Protein 4A5O (pdb70)

Nearest PDB structures (foldseek):
  4a5o-assembly2_C  TM=1.004E+00  e=2.680E-58  Pseudomonas aeruginosa PAO1
  4a5o-assembly2_D  TM=9.879E-01  e=8.850E-47  Pseudomonas aeruginosa PAO1
  5o22-assembly1_B  TM=9.478E-01  e=5.595E-40  Escherichia coli K-12
  5o2a-assembly2_C  TM=9.461E-01  e=5.980E-39  Escherichia coli K-12
  1b0a-assembly1_A  TM=9.593E-01  e=1.707E-37  Escherichia coli K-12

InterPro domains:
  IPR000672 Tetrahydrofolate dehydrogenase/cyclohydrolase [MF_01576] (3-283)
  IPR000672 Tetrahydrofolate dehydrogenase/cyclohydrolase [PR00085] (34-56)
  IPR000672 Tetrahydrofolate dehydrogenase/cyclohydrolase [PR00085] (75-102)
  IPR000672 Tetrahydrofolate dehydrogenase/cyclohydrolase [PR00085] (110-131)
  IPR000672 Tetrahydrofolate dehydrogenase/cyclohydrolase [PR00085] (155-175)
  IPR000672 Tetrahydrofolate dehydrogenase/cyclohydrolase [PR00085] (204-233)
  IPR000672 Tetrahydrofolate dehydrogenase/cyclohydrolase [PR00085] (239-255)
  IPR000672 Tetrahydrofolate dehydrogenase/cyclohydrolase [PR00085] (256-274)
  IPR020630 Tetrahydrofolate dehydrogenase/cyclohydrolase, catalytic domain [PF00763] (6-121)
  IPR020631 Tetrahydrofolate dehydrogenase/cyclohydrolase, NAD(P)-binding domain [PF02882] (140-281)
  IPR020631 Tetrahydrofolate dehydrogenase/cyclohydrolase, NAD(P)-binding domain [cd01080] (116-280)
  IPR020867 Tetrahydrofolate dehydrogenase/cyclohydrolase, conserved site [PS00766] (76-101)
  IPR036291 NAD(P)-binding domain superfamily [SSF51735] (123-283)
  IPR046346 Aminoacid dehydrogenase-like, N-terminal domain superfamily [SSF53223] (1-122)

Solvent-accessible surface area: 44900 Å² total; per-residue (Å²): 157,12,109,100,3,77,5,114,46,30,0,30,85,27,40,116,72,2,27,51,114,4,90,105,22,144,143,114,69,83,88,18,0,0,0,0,2,0,14,7,15,89,61,93,44,3,84,76,42,2,54,60,10,52,152,9,0,73,92,1,26,15,77,64,48,65,65,96,32,88,9,60,18,42,49,102,90,0,22,61,33,0,52,60,5,13,115,44,109,37,1,0,0,1,8,8,12,84,97,24,27,93,46,10,73,44,67,80,0,46,41,106,2,78,29,39,9,7,0,30,0,30,13,12,30,0,0,0,42,0,0,42,142,86,42,32,2,70,0,0,3,0,20,0,3,23,39,6,0,72,56,17,68,31,103,20,126,9,39,33,3,2,2,4,8,2,84,19,101,5,0,8,0,0,6,5,2,0,12,52,18,5,0,1,2,14,6,1,29,82,117,19,141,65,30,26,66,16,0,50,80,4,38,0,0,1,0,3,16,34,97,98,10,49,0,78,0,105,55,0,88,130,44,0,4,0,0,4,9,5,103,62,53,14,38,22,61,51,168,88,4,1,4,66,74,138,42,0,13,118,73,5,44,50,1,8,47,30,64,14,8,9,0,23,5,2,25,0,0,3,1,41,2,0,1,70,0,0,71,132,53,35,187,177,107,12,112,99,4,74,5,112,45,32,0,34,88,28,37,108,109,3,26,96,78,4,68,55,20,172,136,112,74,84,66,30,0,0,0,0,1,0,10,8,14,98,72,98,44,4,81,74,41,2,55,62,11,44,138,13,0,131,95,2,36,12,70,46,47,64,39,90,37,76,47,139,16,48,54,102,94,3,19,60,22,0,58,123,0,11,117,31,109,42,1,0,0,0,6,14,6,81,99,19,30,108,111,10,78,34,35,87,1,53,32,89,3,78,28,39,10,9,0,30,0,29,16,12,34,0,0,0,51,0,1,51,116,130,46,35,1,72,0,0,3,0,17,1,3,23,42,7,0,72,59,20,68,39,102,19,123,3,24,27,3,2,1,6,5,3,88,19,100,2,0,8,0,0,8,4,2,0,8,48,18,5,0,2,1,11,5,1,31,194,95,21,178,94,30,29,61,15,0,51,65,3,24,0,0,0,0,1,14,32,107,108,12,53,0,72,0,97,59,2,77,121,47,1,7,0,0,4,11,3,91,64,46,24,30,25,68,48,167,95,5,1,4,45,78,104,40,0,2,89,78,4,42,53,2,9,42,29,65,15,9,9,0,21,4,1,26,0,0,5,2,54,3,0,16,70,0,4,53,128,60,36,168,172,15,110,106,3,77,4,111,42,28,0,40,86,22,36,112,122,6,24,120,117,0,65,60,19,129,133,117,68,93,80,33,0,0,0,0,2,0,17,6,11,117,57,104,52,3,106,112,37,2,53,58,21,36,137,4,0,131,90,0,23,12,76,47,48,64,38,87,54,91,55,165,18,54,60,108,81,1,20,62,23,0,49,136,1,13,113,37,111,38,1,0,0,1,5,7,5,64,90,19,32,116,109,10,67,32,37,73,0,42,28,102,2,79,29,37,8,6,0,22,0,34,14,3,27,0,4,0,48,1,2,71,123,107,47,30,1,76,0,0,2,0,19,0,2,18,36,5,0,69,55,17,66,32,97,22,103,5,30,32,3,2,2,3,11,1,73,18,116,3,0,10,6,0,7,6,2,0,10,54,18,3,0,2,1,14,4,1,21,185,79,18,189,67,27,32,66,15,0,48,59,3,28,0,0,1,0,2,17,31,102,94,15,50,0,71,0,108,56,2,82,136,40,1,4,0,0,4,9,2,97,63,50,44,41,18,67,51,164,86,2,1,3,61,58,133,58,0,18,134,97,7,45,48,1,8,39,18,57,13,6,4,0,19,4,5,17,0,0,4,1,48,3,0,22,70,0,3,50,114,51,32,171,135,18,112,101,2,73,1,147,40,31,0,35,87,21,52,98,115,3,26,110,81,3,66,89,8,159,136,120,83,101,84,30,0,1,1,0,2,0,12,8,20,103,66,90,53,2,74,81,112,2,62,79,31,48,138,9,0,126,91,3,25,7,126,40,55,69,48,91,37,78,10,66,12,32,49,104,83,0,32,50,6,0,47,150,4,14,118,43,110,45,5,1,0,1,4,6,13,78,96,22,28,102,33,11,64,39,58,88,0,25,41,113,3,80,34,45,9,1,0,30,0,40,9,4,35,0,7,0,45,0,2,51,125,90,54,29,2,63,0,1,19,0,23,0,0,23,40,0,0,77,61,15,68,35,106,20,129,8,28,26,4,2,0,2,8,2,87,50,129,10,0,14,4,0,8,4,1,0,10,67,16,6,0,1,1,13,5,0,26,188,78,18,156,83,32,32,69,18,0,50,80,4,38,0,0,0,0,4,16,54,107,120,23,60,0,87,0,121,65,2,79,145,44,1,7,0,0,10,32,12,176,28,2,7,57,77,132,49,0,8,110,107,5,43,53,2,1,39,52,122,37,3,6,38,12,0,36,46,0,0,4,5,48,2,0,16,75,0,1,43,121,54,86

CATH classification: 3.40.50.720 (+1 more: 3.40.50.10860)

Secondary structure (DSSP, 8-state):
-PEEP-HHHHHHHHHHHHHHHHHHHHHTTPPPPEEEEEEES--HHHHHHHHHHHHHHHHTT-EEEEEEE-TT--HHHHHHHHHHHHT-TT--EEEE-SS--TTS-HHHHHHTS-GGG-TT--SHHHHHHHHTT--SS--HHHHHHHHHHHHTT---TT-EEEEE-TTSTTHHHHHHHHHHTT-EEEEE-TT-S-HHHHHHT-SEEEE----TT-B-GGGSPTT-EEEE--S-SS----SS-SB-HHHHHHH-SEE--SS-SHHHHHHHHHHHHHHHIIIII--/--SEEP-HHHHHHHHHHHHHHHHHHHHHTTPPPPEEEEEEES--HHHHHHHHHHHHHHHHTT-EEEEEEE-TT--HHHHHHHHHHHHH-TT--EEEE-SSPPTTS-HHHHHHHS-GGG-SS--SHHHHHHHHTT--SS--HHHHHHHHHHHTTT---TT-EEEEE-TTSTTHHHHHHHHHHTT-EEEEE-TT-S-HHHHHHT-SEEEE----TT-B-GGGSPTT-EEEE--S-SS----SS-SB-HHHHHHH-SEE--SS-SHHHHHHHHHHHHHHHIIIII--/--EE--HHHHHHHHHHHHHHHHHHHHHTTPPPPEEEEEEES--SHHHHHHHHHHHHHHHTT-EEEEEEE-TT--HHHHHHHHHHHHH-SS--EEEE-SSPPTTS-HHHHHHHS-GGG-SS--SHHHHHHHHTT--SS--HHHHHHHHHHHHTT---TT-EEEEE-SSSTTHHHHHHHHHHTT-EEEEE-TT-S-HHHHHTT-SEEEE----TT-B-GGGSPTT-EEEE--S-SS----SS-SB-HHHHTTT-SEE--SS-SHHHHHHHHHHHHHHHIIIII--/--EE--HHHHHHHHHHHHHHHHHHHHHSSSPPPEEEEEEES--HHHHHHHHHHHHHHHHHTPEEEEEEE-TT--HHHHHHHHHHHHH-TT--EEEE-SPPPTTS-HHHHHHHS-GGG-TT--SHHHHHHHHTT--SSPPHHHHHHHHHHHTTT---TT-EEEEE-TTSTTHHHHHHHHHHTT-EEEEE-TT-TTHHHHHHH-SEEEE---STT-B-GGGS-TT-EEEE-----B-HHHHHHH-SEE--SSSTTHHHHHHHHHHHHHHIIIII-

Organism: Pseudomonas aeruginosa (strain ATCC 15692 / DSM 22644 / CIP 104116 / JCM 14847 / LMG 12228 / 1C / PRS 101 / PAO1) (NCBI:txid208964)

B-factor: mean 57.61, std 26.79, range [17.88, 174.63]

Foldseek 3Di:
DAAEQALVVVLVVLLVVLLVVQVVQVVVVAAFFEEEAAEEADDPVLVVLSVVLVVSCVSSPGHYHYHDHYQPPDQVNLLVVQVVLQVDLSHQAYHYGDDHHPNHDPLVNLLSHDCRRHLCQLNPVQLVCLLVLHGNHARQLLVLVVVSVVVVVDQLAAFAEEEAACVASCQSSNQSVSVSSHHNYDYDYPPRDCVLVSQLRGLEYHYAHQAFQQAELVSHHAAHAYEFAYRDQQFFPDPGTNYPPPSVSVRYNYYYDPPHNSNSSSSSSSVVSSVCSSVPPSD/DAADELALLVVLVVLLVVLLVVQVVCVVVVHAAFEEEEEAEADPPVLVVLVVVLVVSCVSSPHHYHYHYHYLPDDLVNLLVVLVVLQPDQNYQAYHYGDDHNPVHPVLVSLLSHDCRRHLCQLNVVQLVCLLVLRGDHANQLLVLVVVSVVVVVDQLAAFAEEEAAPVASVQSSNQSNSVSSHHDYDYDYDPDDPPLVSQLRGLEYAYAHQDFQQAELVSHHAQHAEHWAYRDQQFFPDPGTNYPCPSVSVRYNYYYDPVHNSNSSSSSSSSVSSVCSSVPVGD/DAAEQALVVLLVVLLVVLLVVQVVCVVVVAAAFEEEEEAEACDPVCPVQSVVLVVSCVSSVGHYHYHHHHQPADLCNLLVVLVVLQVDLNYQAYHYDDDHDPVHPVLVRLLSHDQRRHLCQLNVVQLVCLQVLRHNHARQLLVLVVSSVVVVVDQLAAFAEEEEPCVASCQSSNQSVSVSSHYNYDYDYPPRDCVLVSQQRGLEYHYAHQDFQCAELVSHHAAHAYEFAYRDQQDFPDPGTPYPCPSNSVRHNYYYDGVHNSNSSSSSSSSVSSVSSSPPVSD/DAAALFLVVLLVVLLVVLLVVQVVCVVPPHDAFEAEEAEEADDPVQVVLVVVQVCSCVSSVHHYHYHYYYLPDDQVNLLVVLVVLQPDLRYQAYHYTDDHPPRHDVLVSLLSHDCLHPLCQLNPVQLVCLQVLNHRRAHQLLVLVVSSVVVVVDQLAAFEEEEEAC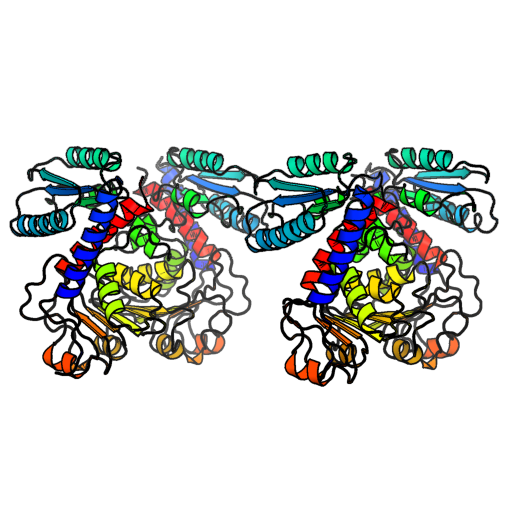VDSCQSSNQSSSVSSHHDYHYDHPPDDCPLVSQQPGLEYEYPHQAAQPAELVSHAAAHEYEAPHCGNHPCPSVSVRYHYYYDPPDRRSSRSSSSSVVSSSCSSPPND

Sequence (1123 aa):
TAQLIDGKAIAANLRQQIAQRVTERRQQGLRVPGLAVILVGTDPASQVYVAHHKRKDCEEVGFLSQAYDLPAETSQDDLLALIDRLNDDPAIDGILVQLLPLPAHLDASLLLERIHPDKDVDGFHPYNIGRLAQQRMPLLRPCTPKGIMTLLASTGADLYGMDAVVVGASNIVGRPMALELLLGGCTVTVTHRFTRDLADHVSRADLVVVAAGKPGLVKGEWIKEGAIVIDVGINRQQADGRLVGDVEYEVAAQRASWITPVPGGVGPMTRACLLENTLHAAEHLHDMTAQLIDGKAIAANLRQQIAQRVTERRQQGLRVPGLAVILVGTDPASQVYVAHKRKDCEEVGFLSQAYDLPAETSQDDLLALIDRLNDDPAIDGILVQLPLPAHLDASLLLERIHPDKDVDGFHPYNIGRLAQQRMPLLRPCTPKGIMTLLASTGADLYGMDAVVVGASNIVGRPMALELLLGGCTVTVTHRFTRDLADHVSRADLVVVAAGKPGLVKGEWIKEGAIVIDVGINRQADGRLVGDVEYEVAAQRASWITPVPGGVGPMTRACLLENTLHAAEHLHDTAQLIDGKAIAANLRQQIAQRVTERRQQGLRVPGLAVILVGTDPASQVYVAHKRKDCEEVGFLSQAYDLPAETSQDDLLALIDRLNDDPAIDGILVQLPLPAHLDASLLLERIHPDKDVDGFHPYNIGRLAQRMPLLRPCTPKGIMTLLASTGADLYGMDAVVVGASNIVGRPMALELLLGGCTVTVTHRFTRDLADHVSRADLVVVAAGKPGLVKGEWIKEGAIVIDVGINRQADGRLVGDVEYEVAAQRASWITPVPGGVGPMTRACLLENTLHAAEHLHDTAQLIDGKAIAANLRQQIAQRVTERRQQGLRVPGLAVILVGTDPASQVYVAHKRKDCEEVGFLSQAYDLPAETSQDDLLALIDRLNDDPAIDGILVQLPLPAHLDASLLLERIHPDKDVDGFHPYNIGRLAQRMPLLRPCTPKGIMTLLASTGADLYGMDAVVVGASNIVGRPMALELLLGGCTVTVTHRFTRDLADHVSRADLVVVAAGKPGLVKGEWIKEGAIVIDVGIGDVEYEVAAQRASWITPVPGGVGPMTRACLLENTLHAAEHLH

Radius of gyration: 37.59 Å; Cα contacts (8 Å, |Δi|>4): 2518; chains: 4; bounding box: 60×71×114 Å

Structure (mmCIF, N/CA/C/O backbone):
data_4A5O
#
_entry.id   4A5O
#
_cell.length_a   61.570
_cell.length_b   82.430
_cell.length_c   109.070
_cell.angle_alpha   90.00
_cell.angle_beta   94.68
_cell.angle_gamma   90.00
#
_symmetry.space_group_name_H-M   'P 1 21 1'
#
loop_
_entity.id
_entity.type
_entity.pdbx_description
1 polymer 'BIFUNCTIONAL PROTEIN FOLD'
2 non-polymer GLYCEROL
3 non-polymer DI(HYDROXYETHYL)ETHER
4 water water
#
loop_
_atom_site.group_PDB
_atom_site.id
_atom_site.type_symbol
_atom_site.label_atom_id
_atom_site.label_alt_id
_atom_site.label_comp_id
_atom_site.label_asym_id
_atom_site.label_entity_id
_atom_site.label_seq_id
_atom_site.pdbx_PDB_ins_code
_atom_site.Cartn_x
_atom_site.Cartn_y
_atom_site.Cartn_z
_atom_site.occupancy
_atom_site.B_iso_or_equiv
_atom_site.auth_seq_id
_atom_site.auth_comp_id
_atom_site.auth_asym_id
_atom_site.auth_atom_id
_atom_site.pdbx_PDB_model_num
ATOM 1 N N . THR A 1 4 ? -20.417 23.381 28.992 1.00 47.65 2 THR A N 1
ATOM 2 C CA . THR A 1 4 ? -20.893 23.568 30.395 1.00 47.70 2 THR A CA 1
ATOM 3 C C . THR A 1 4 ? -19.779 23.258 31.393 1.00 45.61 2 THR A C 1
ATOM 4 O O . THR A 1 4 ? -19.630 23.958 32.397 1.00 45.69 2 THR A O 1
ATOM 8 N N . ALA A 1 5 ? -19.000 22.212 31.119 1.00 43.49 3 ALA A N 1
ATOM 9 C CA . ALA A 1 5 ? -17.837 21.897 31.942 1.00 41.62 3 ALA A CA 1
ATOM 10 C C . ALA A 1 5 ? -16.773 22.984 31.789 1.00 40.84 3 ALA A C 1
ATOM 11 O O . ALA A 1 5 ? -16.528 23.461 30.680 1.00 41.32 3 ALA A O 1
ATOM 13 N N . GLN A 1 6 ? -16.149 23.367 32.900 1.00 39.52 4 GLN A N 1
ATOM 14 C CA . GLN A 1 6 ? -14.992 24.262 32.850 1.00 38.95 4 GLN A CA 1
ATOM 15 C C . GLN A 1 6 ? -13.800 23.521 32.264 1.00 37.17 4 GLN A C 1
ATOM 16 O O . GLN A 1 6 ? -13.718 22.288 32.350 1.00 36.19 4 GLN A O 1
ATOM 22 N N . LEU A 1 7 ? -12.862 24.275 31.704 1.00 36.47 5 LEU A N 1
ATOM 23 C CA . LEU A 1 7 ? -11.751 23.696 30.970 1.00 35.35 5 LEU A CA 1
ATOM 24 C C . LEU A 1 7 ? -10.479 23.718 31.784 1.00 34.06 5 LEU A C 1
ATOM 25 O O . LEU A 1 7 ? -10.132 24.734 32.387 1.00 34.92 5 LEU A O 1
ATOM 30 N N . ILE A 1 8 ? -9.789 22.584 31.803 1.00 32.43 6 ILE A N 1
ATOM 31 C CA . ILE A 1 8 ? -8.423 22.510 32.312 1.00 31.17 6 ILE A CA 1
ATOM 32 C C . ILE A 1 8 ? -7.504 22.868 31.133 1.00 31.26 6 ILE A C 1
ATOM 33 O O . ILE A 1 8 ? -7.615 22.268 30.054 1.00 31.30 6 ILE A O 1
ATOM 38 N N . ASP A 1 9 ? -6.635 23.860 31.329 1.00 30.81 7 ASP A N 1
ATOM 39 C CA . ASP A 1 9 ? -5.716 24.329 30.282 1.00 31.29 7 ASP A CA 1
ATOM 40 C C . ASP A 1 9 ? -4.296 23.950 30.667 1.00 30.22 7 ASP A C 1
ATOM 41 O O . ASP A 1 9 ? -3.563 24.761 31.217 1.00 30.56 7 ASP A O 1
ATOM 46 N N . GLY A 1 10 ? -3.913 22.712 30.363 1.00 28.97 8 GLY A N 1
ATOM 47 C CA . GLY A 1 10 ? -2.573 22.216 30.658 1.00 28.02 8 GLY A CA 1
ATOM 48 C C . GLY A 1 10 ? -1.455 23.063 30.068 1.00 28.94 8 GLY A C 1
ATOM 49 O O . GLY A 1 10 ? -0.399 23.211 30.677 1.00 28.42 8 GLY A O 1
ATOM 50 N N . LYS A 1 11 ? -1.680 23.622 28.878 1.00 30.16 9 LYS A N 1
ATOM 51 C CA . LYS A 1 11 ? -0.685 24.493 28.259 1.00 31.72 9 LYS A CA 1
ATOM 52 C C . LYS A 1 11 ? -0.396 25.745 29.098 1.00 31.68 9 LYS A C 1
ATOM 53 O O . LYS A 1 11 ? 0.762 26.101 29.271 1.00 32.29 9 LYS A O 1
ATOM 59 N N . ALA A 1 12 ? -1.437 26.374 29.636 1.00 31.52 10 ALA A N 1
ATOM 60 C CA . ALA A 1 12 ? -1.287 27.563 30.489 1.00 32.31 10 ALA A CA 1
ATOM 61 C C . ALA A 1 12 ? -0.661 27.229 31.834 1.00 31.51 10 ALA A C 1
ATOM 62 O O . ALA A 1 12 ? 0.148 28.003 32.340 1.00 32.14 10 ALA A O 1
ATOM 64 N N . ILE A 1 13 ? -1.030 26.080 32.404 1.00 30.13 11 ILE A N 1
ATOM 65 C CA . ILE A 1 13 ? -0.444 25.625 33.667 1.00 29.29 11 ILE A CA 1
ATOM 66 C C . ILE A 1 13 ? 1.024 25.253 33.501 1.00 29.64 11 ILE A C 1
ATOM 67 O O . ILE A 1 13 ? 1.833 25.536 34.395 1.00 29.37 11 ILE A O 1
ATOM 72 N N . ALA A 1 14 ? 1.370 24.637 32.365 1.00 30.07 12 ALA A N 1
ATOM 73 C CA . ALA A 1 14 ? 2.778 24.328 32.060 1.00 31.47 12 ALA A CA 1
ATOM 74 C C . ALA A 1 14 ? 3.624 25.598 31.937 1.00 33.68 12 ALA A C 1
ATOM 75 O O . ALA A 1 14 ? 4.779 25.623 32.350 1.00 34.64 12 ALA A O 1
ATOM 77 N N . ALA A 1 15 ? 3.051 26.648 31.368 1.00 36.08 13 ALA A N 1
ATOM 78 C CA . ALA A 1 15 ? 3.755 27.934 31.235 1.00 38.55 13 ALA A CA 1
ATOM 79 C C . ALA A 1 15 ? 3.922 28.604 32.596 1.00 39.53 13 ALA A C 1
ATOM 80 O O . ALA A 1 15 ? 5.012 29.068 32.928 1.00 40.87 13 ALA A O 1
ATOM 82 N N . ASN A 1 16 ? 2.847 28.653 33.382 1.00 39.61 14 ASN A N 1
ATOM 83 C CA . ASN A 1 16 ? 2.925 29.160 34.764 1.00 40.48 14 ASN A CA 1
ATOM 84 C C . ASN A 1 16 ? 3.998 28.431 35.557 1.00 39.70 14 ASN A C 1
ATOM 85 O O . ASN A 1 16 ? 4.742 29.044 36.336 1.00 40.83 14 ASN A O 1
ATOM 90 N N . LEU A 1 17 ? 4.068 27.120 35.340 1.00 37.96 15 LEU A N 1
ATOM 91 C CA . LEU A 1 17 ? 5.021 26.263 36.026 1.00 37.53 15 LEU A CA 1
ATOM 92 C C . LEU A 1 17 ? 6.456 26.555 35.586 1.00 38.61 15 LEU A C 1
ATOM 93 O O . LEU A 1 17 ? 7.339 26.646 36.431 1.00 38.98 15 LEU A O 1
ATOM 98 N N . ARG A 1 18 ? 6.686 26.706 34.278 1.00 39.32 16 ARG A N 1
ATOM 99 C CA . ARG A 1 18 ? 8.019 27.097 33.771 1.00 40.95 16 ARG A CA 1
ATOM 100 C C . ARG A 1 18 ? 8.436 28.461 34.320 1.00 42.88 16 ARG A C 1
ATOM 101 O O . ARG A 1 18 ? 9.595 28.655 34.693 1.00 43.71 16 ARG A O 1
ATOM 109 N N . GLN A 1 19 ? 7.488 29.396 34.363 1.00 43.66 17 GLN A N 1
ATOM 110 C CA . GLN A 1 19 ? 7.732 30.730 34.923 1.00 46.29 17 GLN A CA 1
ATOM 111 C C . GLN A 1 19 ? 8.131 30.675 36.397 1.00 45.75 17 GLN A C 1
ATOM 112 O O . GLN A 1 19 ? 9.080 31.335 36.806 1.00 47.59 17 GLN A O 1
ATOM 118 N N . GLN A 1 20 ? 7.408 29.886 37.187 1.00 43.77 18 GLN A N 1
ATOM 119 C CA . GLN A 1 20 ? 7.730 29.725 38.604 1.00 43.57 18 GLN A CA 1
ATOM 120 C C . GLN A 1 20 ? 9.112 29.103 38.803 1.00 43.25 18 GLN A C 1
ATOM 121 O O . GLN A 1 20 ? 9.888 29.585 39.632 1.00 44.86 18 GLN A O 1
ATOM 124 N N . ILE A 1 21 ? 9.425 28.063 38.036 1.00 41.45 19 ILE A N 1
ATOM 125 C CA . ILE A 1 21 ? 10.743 27.427 38.097 1.00 41.63 19 ILE A CA 1
ATOM 126 C C . ILE A 1 21 ? 11.858 28.400 37.699 1.00 44.38 19 ILE A C 1
ATOM 127 O O . ILE A 1 21 ? 12.929 28.391 38.301 1.00 45.47 19 ILE A O 1
ATOM 132 N N . ALA A 1 22 ? 11.611 29.232 36.686 1.00 45.78 20 ALA A N 1
ATOM 133 C CA . ALA A 1 22 ? 12.604 30.203 36.242 1.00 48.71 20 ALA A CA 1
ATOM 134 C C . ALA A 1 22 ? 12.882 31.248 37.324 1.00 50.89 20 ALA A C 1
ATOM 135 O O . ALA A 1 22 ? 14.020 31.696 37.481 1.00 52.86 20 ALA A O 1
ATOM 137 N N . GLN A 1 23 ? 11.839 31.637 38.057 1.00 50.88 21 GLN A N 1
ATOM 138 C CA . GLN A 1 23 ? 11.963 32.661 39.094 1.00 53.17 21 GLN A CA 1
ATOM 139 C C . GLN A 1 23 ? 12.698 32.102 40.291 1.00 53.39 21 GLN A C 1
ATOM 140 O O . GLN A 1 23 ? 13.559 32.775 40.874 1.00 55.81 21 GLN A O 1
ATOM 142 N N . ARG A 1 24 ? 12.361 30.867 40.659 1.00 51.25 22 ARG A N 1
ATOM 143 C CA . ARG A 1 24 ? 13.081 30.166 41.722 1.00 51.19 22 ARG A CA 1
ATOM 144 C C . ARG A 1 24 ? 14.573 30.085 41.397 1.00 52.10 22 ARG A C 1
ATOM 145 O O . ARG A 1 24 ? 15.410 30.329 42.264 1.00 53.30 22 ARG A O 1
ATOM 153 N N . VAL A 1 25 ? 14.892 29.763 40.145 1.00 51.33 23 VAL A N 1
ATOM 154 C CA . VAL A 1 25 ? 16.279 29.654 39.698 1.00 52.77 23 VAL A CA 1
ATOM 155 C C . VAL A 1 25 ? 16.997 31.001 39.802 1.00 56.21 23 VAL A C 1
ATOM 156 O O . VAL A 1 25 ? 18.186 31.049 40.137 1.00 57.98 23 VAL A O 1
ATOM 160 N N . THR A 1 26 ? 16.270 32.087 39.539 1.00 57.42 24 THR A N 1
ATOM 161 C CA . THR A 1 26 ? 16.805 33.441 39.707 1.00 60.86 24 THR A CA 1
ATOM 162 C C . THR A 1 26 ? 17.066 33.771 41.184 1.00 62.31 24 THR A C 1
ATOM 163 O O . THR A 1 26 ? 18.070 34.406 41.507 1.00 65.14 24 THR A O 1
ATOM 167 N N . GLU A 1 27 ? 16.163 33.344 42.067 1.00 60.73 25 GLU A N 1
ATOM 168 C CA . GLU A 1 27 ? 16.359 33.480 43.516 1.00 62.06 25 GLU A CA 1
ATOM 169 C C . GLU A 1 27 ? 17.555 32.659 44.011 1.00 62.06 25 GLU A C 1
ATOM 170 O O . GLU A 1 27 ? 18.251 33.073 44.942 1.00 64.38 25 GLU A O 1
ATOM 176 N N . ARG A 1 28 ? 17.801 31.510 43.389 1.00 59.65 26 ARG A N 1
ATOM 177 C CA . ARG A 1 28 ? 18.955 30.681 43.753 1.00 59.62 26 ARG A CA 1
ATOM 178 C C . ARG A 1 28 ? 20.274 31.339 43.354 1.00 62.67 26 ARG A C 1
ATOM 179 O O . ARG A 1 28 ? 21.214 31.402 44.154 1.00 64.16 26 ARG A O 1
ATOM 187 N N . ARG A 1 29 ? 20.326 31.818 42.114 1.00 63.47 27 ARG A N 1
ATOM 188 C CA . ARG A 1 29 ? 21.558 32.325 41.511 1.00 66.51 27 ARG A CA 1
ATOM 189 C C . ARG A 1 29 ? 22.040 33.610 42.190 1.00 69.76 27 ARG A C 1
ATOM 190 O O . ARG A 1 29 ? 23.250 33.827 42.335 1.00 72.25 27 ARG A O 1
ATOM 198 N N . GLN A 1 30 ? 21.097 34.450 42.618 1.00 69.81 28 GLN A N 1
ATOM 199 C CA . GLN A 1 30 ? 21.438 35.651 43.395 1.00 73.02 28 GLN A CA 1
ATOM 200 C C . GLN A 1 30 ? 21.915 35.293 44.806 1.00 72.97 28 GLN A C 1
ATOM 201 O O . GLN A 1 30 ? 22.701 36.033 45.410 1.00 76.11 28 GLN A O 1
ATOM 207 N N . GLN A 1 31 ? 21.436 34.160 45.317 1.00 69.19 29 GLN A N 1
ATOM 208 C CA . GLN A 1 31 ? 21.775 33.692 46.661 1.00 69.12 29 GLN A CA 1
ATOM 209 C C . GLN A 1 31 ? 23.078 32.899 46.701 1.00 68.79 29 GLN A C 1
ATOM 210 O O . GLN A 1 31 ? 23.535 32.510 47.780 1.00 69.51 29 GLN A O 1
ATOM 216 N N . GLY A 1 32 ? 23.670 32.660 45.535 1.00 67.78 30 GLY A N 1
ATOM 217 C CA . GLY A 1 32 ? 24.921 31.922 45.442 1.00 67.91 30 GLY A CA 1
ATOM 218 C C . GLY A 1 32 ? 24.731 30.417 45.457 1.00 64.29 30 GLY A C 1
ATOM 219 O O . GLY A 1 32 ? 25.688 29.663 45.651 1.00 64.51 30 GLY A O 1
ATOM 220 N N . LEU A 1 33 ? 23.498 29.972 45.239 1.00 60.94 31 LEU A N 1
ATOM 221 C CA . LEU A 1 33 ? 23.201 28.555 45.208 1.00 57.59 31 LEU A CA 1
ATOM 222 C C . LEU A 1 33 ? 23.438 28.032 43.798 1.00 56.48 31 LEU A C 1
ATOM 223 O O . LEU A 1 33 ? 23.285 28.766 42.821 1.00 57.50 31 LEU A O 1
ATOM 228 N N . ARG A 1 34 ? 23.817 26.764 43.698 1.00 54.70 32 ARG A N 1
ATOM 229 C CA . ARG A 1 34 ? 24.097 26.136 42.411 1.00 53.85 32 ARG A CA 1
ATOM 230 C C . ARG A 1 34 ? 22.845 26.000 41.520 1.00 51.54 32 ARG A C 1
ATOM 231 O O . ARG A 1 34 ? 21.785 25.542 41.960 1.00 49.26 32 ARG A O 1
ATOM 239 N N . VAL A 1 35 ? 22.988 26.387 40.257 1.00 52.19 33 VAL A N 1
ATOM 240 C CA . VAL A 1 35 ? 21.908 26.277 39.294 1.00 50.29 33 VAL A CA 1
ATOM 241 C C . VAL A 1 35 ? 21.747 24.806 38.918 1.00 48.01 33 VAL A C 1
ATOM 242 O O . VAL A 1 35 ? 22.742 24.095 38.735 1.00 48.81 33 VAL A O 1
ATOM 246 N N . PRO A 1 36 ? 20.499 24.331 38.843 1.00 45.29 34 PRO A N 1
ATOM 247 C CA . PRO A 1 36 ? 20.278 22.949 38.450 1.00 43.78 34 PRO A CA 1
ATOM 248 C C . PRO A 1 36 ? 20.808 22.645 37.056 1.00 44.83 34 PRO A C 1
ATOM 249 O O . PRO A 1 36 ? 20.660 23.471 36.152 1.00 45.73 34 PRO A O 1
ATOM 253 N N . GLY A 1 37 ? 21.427 21.475 36.905 1.00 44.78 35 GLY A N 1
ATOM 254 C CA . GLY A 1 37 ? 21.945 21.012 35.627 1.00 45.52 35 GLY A CA 1
ATOM 255 C C . GLY A 1 37 ? 21.122 19.858 35.101 1.00 43.70 35 GLY A C 1
ATOM 256 O O . GLY A 1 37 ? 20.680 19.000 35.880 1.00 42.19 35 GLY A O 1
ATOM 257 N N . LEU A 1 38 ? 20.907 19.842 33.786 1.00 44.09 36 LEU A N 1
ATOM 258 C CA . LEU A 1 38 ? 20.153 18.774 33.109 1.00 42.80 36 LEU A CA 1
ATOM 259 C C . LEU A 1 38 ? 20.959 18.301 31.916 1.00 44.49 36 LEU A C 1
ATOM 260 O O . LEU A 1 38 ? 21.271 19.092 31.044 1.00 46.50 36 LEU A O 1
ATOM 265 N N . ALA A 1 39 ? 21.304 17.020 31.880 1.00 44.42 37 ALA A N 1
ATOM 266 C CA . ALA A 1 39 ? 21.929 16.439 30.704 1.00 46.21 37 ALA A CA 1
ATOM 267 C C . ALA A 1 39 ? 20.835 15.737 29.913 1.00 45.40 37 ALA A C 1
ATOM 268 O O . ALA A 1 39 ? 20.080 14.923 30.466 1.00 44.20 37 ALA A O 1
ATOM 270 N N . VAL A 1 40 ? 20.705 16.087 28.638 1.00 46.78 38 VAL A N 1
ATOM 271 C CA . VAL A 1 40 ? 19.747 15.423 27.759 1.00 46.28 38 VAL A CA 1
ATOM 272 C C . VAL A 1 40 ? 20.524 14.689 26.681 1.00 48.66 38 VAL A C 1
ATOM 273 O O . VAL A 1 40 ? 21.285 15.304 25.927 1.00 51.07 38 VAL A O 1
ATOM 277 N N . ILE A 1 41 ? 20.332 13.375 26.617 1.00 48.44 39 ILE A N 1
ATOM 278 C CA . ILE A 1 41 ? 21.074 12.520 25.696 1.00 50.85 39 ILE A CA 1
ATOM 279 C C . ILE A 1 41 ? 20.175 12.017 24.561 1.00 51.73 39 ILE A C 1
ATOM 280 O O . ILE A 1 41 ? 19.143 11.392 24.805 1.00 49.91 39 ILE A O 1
ATOM 285 N N . LEU A 1 42 ? 20.570 12.307 23.324 1.00 54.55 40 LEU A N 1
ATOM 286 C CA . LEU A 1 42 ? 19.905 11.768 22.151 1.00 55.83 40 LEU A CA 1
ATOM 287 C C . LEU A 1 42 ? 20.840 10.799 21.441 1.00 59.03 40 LEU A C 1
ATOM 288 O O . LEU A 1 42 ? 22.014 11.099 21.241 1.00 61.22 40 LEU A O 1
ATOM 293 N N . VAL A 1 43 ? 20.309 9.640 21.066 1.00 59.79 41 VAL A N 1
ATOM 294 C CA . VAL A 1 43 ? 21.040 8.655 20.276 1.00 63.08 41 VAL A CA 1
ATOM 295 C C . VAL A 1 43 ? 20.255 8.381 18.989 1.00 65.02 41 VAL A C 1
ATOM 296 O O . VAL A 1 43 ? 19.074 8.030 19.045 1.00 63.19 41 VAL A O 1
ATOM 300 N N . GLY A 1 44 ? 20.900 8.568 17.834 1.00 68.85 42 GLY A N 1
ATOM 301 C CA . GLY A 1 44 ? 20.284 8.259 16.540 1.00 71.28 42 GLY A CA 1
ATOM 302 C C . GLY A 1 44 ? 19.602 9.430 15.847 1.00 71.74 42 GLY A C 1
ATOM 303 O O . GLY A 1 44 ? 19.756 10.583 16.257 1.00 70.66 42 GLY A O 1
ATOM 304 N N . THR A 1 45 ? 18.825 9.115 14.808 1.00 73.68 43 THR A N 1
ATOM 305 C CA . THR A 1 45 ? 18.337 10.104 13.834 1.00 75.38 43 THR A CA 1
ATOM 306 C C . THR A 1 45 ? 16.829 10.400 13.902 1.00 73.22 43 THR A C 1
ATOM 307 O O . THR A 1 45 ? 16.356 11.321 13.235 1.00 74.03 43 THR A O 1
ATOM 311 N N . ASP A 1 46 ? 16.077 9.631 14.686 1.00 70.94 44 ASP A N 1
ATOM 312 C CA . ASP A 1 46 ? 14.608 9.693 14.645 1.00 69.53 44 ASP A CA 1
ATOM 313 C C . ASP A 1 46 ? 14.059 11.131 14.699 1.00 68.23 44 ASP A C 1
ATOM 314 O O . ASP A 1 46 ? 14.270 11.829 15.691 1.00 66.10 44 ASP A O 1
ATOM 319 N N . PRO A 1 47 ? 13.352 11.574 13.636 1.00 69.98 45 PRO A N 1
ATOM 320 C CA . PRO A 1 47 ? 12.815 12.943 13.543 1.00 69.26 45 PRO A CA 1
ATOM 321 C C . PRO A 1 47 ? 11.925 13.363 14.706 1.00 65.55 45 PRO A C 1
ATOM 322 O O . PRO A 1 47 ? 12.056 14.485 15.215 1.00 64.47 45 PRO A O 1
ATOM 326 N N . ALA A 1 48 ? 11.024 12.472 15.113 1.00 63.93 46 ALA A N 1
ATOM 327 C CA . ALA A 1 48 ? 10.204 12.682 16.304 1.00 60.22 46 ALA A CA 1
ATOM 328 C C . ALA A 1 48 ? 11.071 12.984 17.527 1.00 58.31 46 ALA A C 1
ATOM 329 O O . ALA A 1 48 ? 10.835 13.958 18.246 1.00 56.77 46 ALA A O 1
ATOM 331 N N . SER A 1 49 ? 12.074 12.142 17.759 1.00 58.72 47 SER A N 1
ATOM 332 C CA . SER A 1 49 ? 12.953 12.289 18.918 1.00 57.04 47 SER A CA 1
ATOM 333 C C . SER A 1 49 ? 13.773 13.579 18.867 1.00 57.75 47 SER A C 1
ATOM 334 O O . SER A 1 49 ? 14.019 14.193 19.894 1.00 55.80 47 SER A O 1
ATOM 337 N N . GLN A 1 50 ? 14.189 13.990 17.671 1.00 60.85 48 GLN A N 1
ATOM 338 C CA . GLN A 1 50 ? 14.882 15.272 17.500 1.00 62.28 48 GLN A CA 1
ATOM 339 C C . GLN A 1 50 ? 13.973 16.452 17.855 1.00 60.81 48 GLN A C 1
ATOM 340 O O . GLN A 1 50 ? 14.425 17.429 18.451 1.00 60.53 48 GLN A O 1
ATOM 346 N N . VAL A 1 51 ? 12.696 16.350 17.491 1.00 60.32 49 VAL A N 1
ATOM 347 C CA . VAL A 1 51 ? 11.711 17.390 17.786 1.00 58.93 49 VAL A CA 1
ATOM 348 C C . VAL A 1 51 ? 11.434 17.449 19.289 1.00 56.07 49 VAL A C 1
ATOM 349 O O . VAL A 1 51 ? 11.469 18.526 19.891 1.00 55.27 49 VAL A O 1
ATOM 353 N N . TYR A 1 52 ? 11.187 16.286 19.891 1.00 54.71 50 TYR A N 1
ATOM 354 C CA . TYR A 1 52 ? 10.867 16.205 21.318 1.00 52.11 50 TYR A CA 1
ATOM 355 C C . TYR A 1 52 ? 12.040 16.655 22.185 1.00 51.88 50 TYR A C 1
ATOM 356 O O . TYR A 1 52 ? 11.870 17.465 23.099 1.00 50.28 50 TYR A O 1
ATOM 365 N N . VAL A 1 53 ? 13.228 16.132 21.903 1.00 53.61 51 VAL A N 1
ATOM 366 C CA . VAL A 1 53 ? 14.436 16.594 22.585 1.00 54.12 51 VAL A CA 1
ATOM 367 C C . VAL A 1 53 ? 14.605 18.108 22.433 1.00 55.29 51 VAL A C 1
ATOM 368 O O . VAL A 1 53 ? 14.985 18.790 23.388 1.00 54.91 51 VAL A O 1
ATOM 372 N N . ALA A 1 54 ? 14.317 18.630 21.241 1.00 56.97 52 ALA A N 1
ATOM 373 C CA . ALA A 1 54 ? 14.424 20.065 20.991 1.00 58.46 52 ALA A CA 1
ATOM 374 C C . ALA A 1 54 ? 13.509 20.884 21.902 1.00 56.58 52 ALA A C 1
ATOM 375 O O . ALA A 1 54 ? 13.913 21.947 22.380 1.00 56.76 52 ALA A O 1
ATOM 377 N N . HIS A 1 55 ? 12.292 20.398 22.152 1.00 55.03 53 HIS A N 1
ATOM 378 C CA A HIS A 1 55 ? 11.324 21.059 23.043 0.50 53.30 53 HIS A CA 1
ATOM 379 C CA B HIS A 1 55 ? 11.395 21.153 23.022 0.50 53.55 53 HIS A CA 1
ATOM 380 C C . HIS A 1 55 ? 11.809 21.036 24.489 1.00 51.95 53 HIS A C 1
ATOM 381 O O . HIS A 1 55 ? 11.586 21.972 25.258 1.00 51.43 53 HIS A O 1
ATOM 394 N N . LYS A 1 56 ? 12.437 19.922 24.869 1.00 51.73 54 LYS A N 1
ATOM 395 C CA . LYS A 1 56 ? 12.957 19.775 26.232 1.00 50.80 54 LYS A CA 1
ATOM 396 C C . LYS A 1 56 ? 14.024 20.830 26.491 1.00 52.29 54 LYS A C 1
ATOM 397 O O . LYS A 1 56 ? 14.020 21.482 27.535 1.00 51.39 54 LYS A O 1
ATOM 403 N N . ARG A 1 57 ? 14.926 20.991 25.525 1.00 54.90 55 ARG A N 1
ATOM 404 C CA . ARG A 1 57 ? 16.079 21.888 25.669 1.00 56.98 55 ARG A CA 1
ATOM 405 C C . ARG A 1 57 ? 15.685 23.358 25.568 1.00 58.04 55 ARG A C 1
ATOM 406 O O . ARG A 1 57 ? 16.300 24.214 26.207 1.00 58.92 55 ARG A O 1
ATOM 414 N N . LYS A 1 58 ? 14.665 23.639 24.760 1.00 58.28 56 LYS A N 1
ATOM 415 C CA . LYS A 1 58 ? 14.048 24.964 24.708 1.00 59.08 56 LYS A CA 1
ATOM 416 C C . LYS A 1 58 ? 13.414 25.303 26.061 1.00 56.67 56 LYS A C 1
ATOM 417 O O . LYS A 1 58 ? 13.563 26.415 26.565 1.00 57.28 56 LYS A O 1
ATOM 423 N N . ASP A 1 59 ? 12.706 24.339 26.644 1.00 54.03 57 ASP A N 1
ATOM 424 C CA . ASP A 1 59 ? 12.120 24.527 27.972 1.00 52.10 57 ASP A CA 1
ATOM 425 C C . ASP A 1 59 ? 13.205 24.636 29.029 1.00 52.47 57 ASP A C 1
ATOM 426 O O . ASP A 1 59 ? 13.080 25.417 29.970 1.00 52.64 57 ASP A O 1
ATOM 431 N N . CYS A 1 60 ? 14.275 23.870 28.852 1.00 52.94 58 CYS A N 1
ATOM 432 C CA . CYS A 1 60 ? 15.408 23.912 29.759 1.00 53.42 58 CYS A CA 1
ATOM 433 C C . CYS A 1 60 ? 16.048 25.303 29.765 1.00 55.28 58 CYS A C 1
ATOM 434 O O . CYS A 1 60 ? 16.335 25.852 30.824 1.00 55.53 58 CYS A O 1
ATOM 437 N N . GLU A 1 61 ? 16.246 25.877 28.581 1.00 56.85 59 GLU A N 1
ATOM 438 C CA . GLU A 1 61 ? 16.869 27.194 28.456 1.00 58.95 59 GLU A CA 1
ATOM 439 C C . GLU A 1 61 ? 15.987 28.320 28.996 1.00 58.19 59 GLU A C 1
ATOM 440 O O . GLU A 1 61 ? 16.492 29.249 29.629 1.00 59.76 59 GLU A O 1
ATOM 442 N N . GLU A 1 62 ? 14.682 28.249 28.738 1.00 56.02 60 GLU A N 1
ATOM 443 C CA . GLU A 1 62 ? 13.751 29.264 29.245 1.00 55.51 60 GLU A CA 1
ATOM 444 C C . GLU A 1 62 ? 13.858 29.378 30.752 1.00 53.80 60 GLU A C 1
ATOM 445 O O . GLU A 1 62 ? 13.798 30.473 31.302 1.00 54.93 60 GLU A O 1
ATOM 451 N N . VAL A 1 63 ? 14.004 28.234 31.410 1.00 51.14 61 VAL A N 1
ATOM 452 C CA . VAL A 1 63 ? 13.971 28.183 32.861 1.00 49.74 61 VAL A CA 1
ATOM 453 C C . VAL A 1 63 ? 15.358 28.465 33.465 1.00 51.19 61 VAL A C 1
ATOM 454 O O . VAL A 1 63 ? 15.498 28.608 34.677 1.00 50.70 61 VAL A O 1
ATOM 458 N N . GLY A 1 64 ? 16.373 28.558 32.608 1.00 52.83 62 GLY A N 1
ATOM 459 C CA . GLY A 1 64 ? 17.700 28.989 33.027 1.00 54.97 62 GLY A CA 1
ATOM 460 C C . GLY A 1 64 ? 18.518 27.920 33.724 1.00 53.88 62 GLY A C 1
ATOM 461 O O . GLY A 1 64 ? 19.400 28.237 34.520 1.00 54.61 62 GLY A O 1
ATOM 462 N N . PHE A 1 65 ? 18.239 26.651 33.429 1.00 51.96 63 PHE A N 1
ATOM 463 C CA . PHE A 1 65 ? 19.088 25.573 33.925 1.00 51.58 63 PHE A CA 1
ATOM 464 C C . PHE A 1 65 ? 20.452 25.604 33.254 1.00 54.18 63 PHE A C 1
ATOM 465 O O . PHE A 1 65 ? 20.613 26.126 32.154 1.00 55.87 63 PHE A O 1
ATOM 473 N N . LEU A 1 66 ? 21.431 25.046 33.949 1.00 54.75 64 LEU A N 1
ATOM 474 C CA . LEU A 1 66 ? 22.670 24.609 33.331 1.00 57.08 64 LEU A CA 1
ATOM 475 C C . LEU A 1 66 ? 22.238 23.426 32.469 1.00 55.63 64 LEU A C 1
ATOM 476 O O . LEU A 1 66 ? 21.502 22.570 32.945 1.00 53.36 64 LEU A O 1
ATOM 481 N N . SER A 1 67 ? 22.635 23.392 31.198 1.00 57.21 65 SER A N 1
ATOM 482 C CA . SER A 1 67 ? 22.263 22.259 30.331 1.00 56.15 65 SER A CA 1
ATOM 483 C C . SER A 1 67 ? 23.468 21.662 29.621 1.00 58.24 65 SER A C 1
ATOM 484 O O . SER A 1 67 ? 24.450 22.351 29.362 1.00 60.50 65 SER A O 1
ATOM 487 N N . GLN A 1 68 ? 23.388 20.366 29.331 1.00 57.28 66 GLN A N 1
ATOM 488 C CA . GLN A 1 68 ? 24.442 19.670 28.590 1.00 59.31 66 GLN A CA 1
ATOM 489 C C . GLN A 1 68 ? 23.811 18.765 27.538 1.00 58.62 66 GLN A C 1
ATOM 490 O O . GLN A 1 68 ? 23.163 17.773 27.874 1.00 56.53 66 GLN A O 1
ATOM 496 N N . ALA A 1 69 ? 23.994 19.123 26.270 1.00 60.49 67 ALA A N 1
ATOM 497 C CA . ALA A 1 69 ? 23.443 18.356 25.161 1.00 60.35 67 ALA A CA 1
ATOM 498 C C . ALA A 1 69 ? 24.407 17.249 24.776 1.00 61.88 67 ALA A C 1
ATOM 499 O O . ALA A 1 69 ? 25.608 17.478 24.676 1.00 64.08 67 ALA A O 1
ATOM 501 N N . TYR A 1 70 ? 23.877 16.048 24.564 1.00 60.73 68 TYR A N 1
ATOM 502 C CA . TYR A 1 70 ? 24.675 14.932 24.063 1.00 62.50 68 TYR A CA 1
ATOM 503 C C . TYR A 1 70 ? 23.959 14.236 22.903 1.00 63.07 68 TYR A C 1
ATOM 504 O O . TYR A 1 70 ? 23.164 13.316 23.113 1.00 61.22 68 TYR A O 1
ATOM 513 N N . ASP A 1 71 ? 24.251 14.695 21.685 1.00 65.77 69 ASP A N 1
ATOM 514 C CA . ASP A 1 71 ? 23.638 14.168 20.460 1.00 66.94 69 ASP A CA 1
ATOM 515 C C . ASP A 1 71 ? 24.512 13.084 19.832 1.00 69.65 69 ASP A C 1
ATOM 516 O O . ASP A 1 71 ? 25.237 13.338 18.878 1.00 73.21 69 ASP A O 1
ATOM 521 N N . LEU A 1 72 ? 24.421 11.868 20.358 1.00 68.57 70 LEU A N 1
ATOM 522 C CA . LEU A 1 72 ? 25.276 10.769 19.915 1.00 71.18 70 LEU A CA 1
ATOM 523 C C . LEU A 1 72 ? 24.781 10.128 18.617 1.00 72.99 70 LEU A C 1
ATOM 524 O O . LEU A 1 72 ? 23.599 10.219 18.285 1.00 71.47 70 LEU A O 1
ATOM 529 N N . PRO A 1 73 ? 25.691 9.473 17.878 1.00 76.32 71 PRO A N 1
ATOM 530 C CA . PRO A 1 73 ? 25.302 8.743 16.677 1.00 78.59 71 PRO A CA 1
ATOM 531 C C . PRO A 1 73 ? 24.676 7.403 17.035 1.00 77.23 71 PRO A C 1
ATOM 532 O O . PRO A 1 73 ? 24.966 6.856 18.096 1.00 75.58 71 PRO A O 1
ATOM 536 N N . ALA A 1 74 ? 23.842 6.879 16.140 1.00 78.21 72 ALA A N 1
ATOM 537 C CA . ALA A 1 74 ? 23.003 5.711 16.432 1.00 76.92 72 ALA A CA 1
ATOM 538 C C . ALA A 1 74 ? 23.771 4.444 16.828 1.00 78.25 72 ALA A C 1
ATOM 539 O O . ALA A 1 74 ? 23.270 3.636 17.605 1.00 76.66 72 ALA A O 1
ATOM 541 N N . GLU A 1 75 ? 24.983 4.280 16.311 1.00 81.45 73 GLU A N 1
ATOM 542 C CA . GLU A 1 75 ? 25.756 3.050 16.540 1.00 83.36 73 GLU A CA 1
ATOM 543 C C . GLU A 1 75 ? 26.699 3.121 17.753 1.00 81.96 73 GLU A C 1
ATOM 544 O O . GLU A 1 75 ? 27.533 2.233 17.944 1.00 83.96 73 GLU A O 1
ATOM 550 N N . THR A 1 76 ? 26.554 4.162 18.573 1.00 78.80 74 THR A N 1
ATOM 551 C CA . THR A 1 76 ? 27.240 4.240 19.864 1.00 77.10 74 THR A CA 1
ATOM 552 C C . THR A 1 76 ? 27.009 2.938 20.636 1.00 76.20 74 THR A C 1
ATOM 553 O O . THR A 1 76 ? 25.883 2.434 20.686 1.00 74.58 74 THR A O 1
ATOM 557 N N . SER A 1 77 ? 28.068 2.399 21.231 1.00 77.35 75 SER A N 1
ATOM 558 C CA . SER A 1 77 ? 27.981 1.115 21.924 1.00 77.15 75 SER A CA 1
ATOM 559 C C . SER A 1 77 ? 27.201 1.244 23.228 1.00 73.22 75 SER A C 1
ATOM 560 O O . SER A 1 77 ? 27.046 2.341 23.770 1.00 70.80 75 SER A O 1
ATOM 563 N N . GLN A 1 78 ? 26.698 0.118 23.719 1.00 72.75 76 GLN A N 1
ATOM 564 C CA . GLN A 1 78 ? 25.991 0.089 24.990 1.00 69.36 76 GLN A CA 1
ATOM 565 C C . GLN A 1 78 ? 26.942 0.495 26.117 1.00 68.66 76 GLN A C 1
ATOM 566 O O . GLN A 1 78 ? 26.572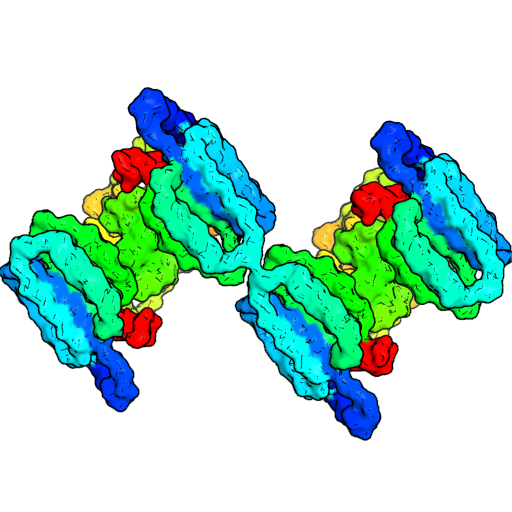 1.267 27.009 1.00 65.52 76 GLN A O 1
ATOM 572 N N . ASP A 1 79 ? 28.175 -0.004 26.049 1.00 71.43 77 ASP A N 1
ATOM 573 C CA . ASP A 1 79 ? 29.188 0.285 27.057 1.00 71.40 77 ASP A CA 1
ATOM 574 C C . ASP A 1 79 ? 29.582 1.765 27.078 1.00 70.64 77 ASP A C 1
ATOM 575 O O . ASP A 1 79 ? 29.710 2.355 28.147 1.00 68.91 77 ASP A O 1
ATOM 580 N N . ASP A 1 80 ? 29.776 2.363 25.906 1.00 72.52 78 ASP A N 1
ATOM 581 C CA . ASP A 1 80 ? 30.136 3.782 25.826 1.00 72.38 78 ASP A CA 1
ATOM 582 C C . ASP A 1 80 ? 29.045 4.619 26.471 1.00 68.85 78 ASP A C 1
ATOM 583 O O . ASP A 1 80 ? 29.324 5.536 27.253 1.00 67.65 78 ASP A O 1
ATOM 588 N N . LEU A 1 81 ? 27.801 4.272 26.153 1.00 67.56 79 LEU A N 1
ATOM 589 C CA . LEU A 1 81 ? 26.636 4.954 26.692 1.00 64.22 79 LEU A CA 1
ATOM 590 C C . LEU A 1 81 ? 26.553 4.768 28.208 1.00 62.36 79 LEU A C 1
ATOM 591 O O . LEU A 1 81 ? 26.196 5.698 28.929 1.00 60.14 79 LEU A O 1
ATOM 596 N N . LEU A 1 82 ? 26.877 3.570 28.691 1.00 63.48 80 LEU A N 1
ATOM 597 C CA . LEU A 1 82 ? 26.934 3.331 30.134 1.00 62.48 80 LEU A CA 1
ATOM 598 C C . LEU A 1 82 ? 27.979 4.244 30.791 1.00 63.05 80 LEU A C 1
ATOM 599 O O . LEU A 1 82 ? 27.724 4.827 31.846 1.00 61.29 80 LEU A O 1
ATOM 604 N N . ALA A 1 83 ? 29.147 4.367 30.162 1.00 65.86 81 ALA A N 1
ATOM 605 C CA . ALA A 1 83 ? 30.215 5.230 30.672 1.00 66.70 81 ALA A CA 1
ATOM 606 C C . ALA A 1 83 ? 29.821 6.714 30.671 1.00 65.17 81 ALA A C 1
ATOM 607 O O . ALA A 1 83 ? 30.297 7.486 31.509 1.00 64.91 81 ALA A O 1
ATOM 609 N N . LEU A 1 84 ? 28.964 7.110 29.730 1.00 64.40 82 LEU A N 1
ATOM 610 C CA . LEU A 1 84 ? 28.428 8.475 29.700 1.00 62.73 82 LEU A CA 1
ATOM 611 C C . LEU A 1 84 ? 27.451 8.692 30.855 1.00 59.30 82 LEU A C 1
ATOM 612 O O . LEU A 1 84 ? 27.472 9.733 31.510 1.00 58.58 82 LEU A O 1
ATOM 617 N N . ILE A 1 85 ? 26.599 7.702 31.100 1.00 57.39 83 ILE A N 1
ATOM 618 C CA . ILE A 1 85 ? 25.658 7.752 32.210 1.00 54.03 83 ILE A CA 1
ATOM 619 C C . ILE A 1 85 ? 26.378 7.647 33.565 1.00 53.78 83 ILE A C 1
ATOM 620 O O . ILE A 1 85 ? 26.025 8.349 34.509 1.00 52.07 83 ILE A O 1
ATOM 625 N N . ASP A 1 86 ? 27.385 6.780 33.648 1.00 55.49 84 ASP A N 1
ATOM 626 C CA . ASP A 1 86 ? 28.237 6.676 34.842 1.00 55.78 84 ASP A CA 1
ATOM 627 C C . ASP A 1 86 ? 28.913 8.002 35.174 1.00 55.85 84 ASP A C 1
ATOM 628 O O . ASP A 1 86 ? 29.023 8.365 36.340 1.00 55.05 84 ASP A O 1
ATOM 633 N N . ARG A 1 87 ? 29.371 8.715 34.148 1.00 57.13 85 ARG A N 1
ATOM 634 C CA . ARG A 1 87 ? 30.074 9.984 34.340 1.00 57.82 85 ARG A CA 1
ATOM 635 C C . ARG A 1 87 ? 29.119 11.103 34.755 1.00 55.44 85 ARG A C 1
ATOM 636 O O . ARG A 1 87 ? 29.472 11.956 35.568 1.00 55.48 85 ARG A O 1
ATOM 638 N N . LEU A 1 88 ? 27.906 11.085 34.207 1.00 53.53 86 LEU A N 1
ATOM 639 C CA . LEU A 1 88 ? 26.882 12.083 34.534 1.00 51.20 86 LEU A CA 1
ATOM 640 C C . LEU A 1 88 ? 26.342 11.917 35.956 1.00 49.41 86 LEU A C 1
ATOM 641 O O . LEU A 1 88 ? 25.999 12.899 36.616 1.00 48.37 86 LEU A O 1
ATOM 646 N N . ASN A 1 89 ? 26.257 10.675 36.420 1.00 49.16 87 ASN A N 1
ATOM 647 C CA . ASN A 1 89 ? 25.878 10.398 37.807 1.00 48.31 87 ASN A CA 1
ATOM 648 C C . ASN A 1 89 ? 26.892 10.974 38.805 1.00 49.41 87 ASN A C 1
ATOM 649 O O . ASN A 1 89 ? 26.514 11.512 39.845 1.00 48.38 87 ASN A O 1
ATOM 654 N N . ASP A 1 90 ? 28.176 10.872 38.466 1.00 51.66 88 ASP A N 1
ATOM 655 C CA . ASP A 1 90 ? 29.258 11.327 39.336 1.00 53.33 88 ASP A CA 1
ATOM 656 C C . ASP A 1 90 ? 29.580 12.813 39.166 1.00 53.97 88 ASP A C 1
ATOM 657 O O . ASP A 1 90 ? 30.479 13.331 39.831 1.00 55.65 88 ASP A O 1
ATOM 662 N N . ASP A 1 91 ? 28.869 13.495 38.271 1.00 52.84 89 ASP A N 1
ATOM 663 C CA . ASP A 1 91 ? 29.079 14.928 38.056 1.00 53.69 89 ASP A CA 1
ATOM 664 C C . ASP A 1 91 ? 28.112 15.688 38.963 1.00 51.95 89 ASP A C 1
ATOM 665 O O . ASP A 1 91 ? 26.895 15.605 38.777 1.00 49.91 89 ASP A O 1
ATOM 670 N N . PRO A 1 92 ? 28.640 16.418 39.964 1.00 52.95 90 PRO A N 1
ATOM 671 C CA . PRO A 1 92 ? 27.739 17.075 40.923 1.00 51.44 90 PRO A CA 1
ATOM 672 C C . PRO A 1 92 ? 27.081 18.346 40.381 1.00 51.05 90 PRO A C 1
ATOM 673 O O . PRO A 1 92 ? 26.255 18.952 41.069 1.00 49.63 90 PRO A O 1
ATOM 677 N N . ALA A 1 93 ? 27.459 18.749 39.169 1.00 52.25 91 ALA A N 1
ATOM 678 C CA . ALA A 1 93 ? 26.820 19.870 38.485 1.00 52.35 91 ALA A CA 1
ATOM 679 C C . ALA A 1 93 ? 25.539 19.450 37.753 1.00 50.00 91 ALA A C 1
ATOM 680 O O . ALA A 1 93 ? 24.794 20.313 37.295 1.00 49.48 91 ALA A O 1
ATOM 682 N N . ILE A 1 94 ? 25.305 18.140 37.632 1.00 48.85 92 ILE A N 1
ATOM 683 C CA . ILE A 1 94 ? 24.143 17.602 36.912 1.00 47.20 92 ILE A CA 1
ATOM 684 C C . ILE A 1 94 ? 23.141 16.995 37.888 1.00 45.15 92 ILE A C 1
ATOM 685 O O . ILE A 1 94 ? 23.450 16.036 38.594 1.00 44.95 92 ILE A O 1
ATOM 690 N N . ASP A 1 95 ? 21.935 17.548 37.889 1.00 43.83 93 ASP A N 1
ATOM 691 C CA . ASP A 1 95 ? 20.863 17.088 38.747 1.00 42.02 93 ASP A CA 1
ATOM 692 C C . ASP A 1 95 ? 19.949 16.103 38.033 1.00 40.66 93 ASP A C 1
ATOM 693 O O . ASP A 1 95 ? 19.427 15.199 38.649 1.00 39.90 93 ASP A O 1
ATOM 698 N N . GLY A 1 96 ? 19.754 16.280 36.734 1.00 41.22 94 GLY A N 1
ATOM 699 C CA . GLY A 1 96 ? 18.883 15.409 35.960 1.00 40.32 94 GLY A CA 1
ATOM 700 C C . GLY A 1 96 ? 19.575 14.801 34.756 1.00 42.00 94 GLY A C 1
ATOM 701 O O . GLY A 1 96 ? 20.342 15.471 34.060 1.00 43.30 94 GLY A O 1
ATOM 702 N N . ILE A 1 97 ? 19.286 13.527 34.508 1.00 42.02 95 ILE A N 1
ATOM 703 C CA . ILE A 1 97 ? 19.782 12.823 33.336 1.00 43.79 95 ILE A CA 1
ATOM 704 C C . I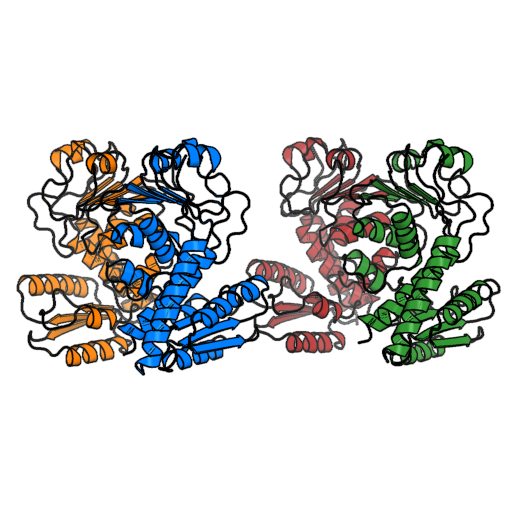LE A 1 97 ? 18.601 12.256 32.543 1.00 43.35 95 ILE A C 1
ATOM 705 O O . ILE A 1 97 ? 17.877 11.397 33.039 1.00 41.99 95 ILE A O 1
ATOM 710 N N . LEU A 1 98 ? 18.432 12.747 31.313 1.00 44.91 96 LEU A N 1
ATOM 711 C CA . LEU A 1 98 ? 17.357 12.323 30.391 1.00 44.98 96 LEU A CA 1
ATOM 712 C C . LEU A 1 98 ? 17.920 11.548 29.200 1.00 47.08 96 LEU A C 1
ATOM 713 O O . LEU A 1 98 ? 18.809 12.038 28.513 1.00 48.92 96 LEU A O 1
ATOM 718 N N . VAL A 1 99 ? 17.386 10.353 28.952 1.00 47.42 97 VAL A N 1
ATOM 719 C CA . VAL A 1 99 ? 17.753 9.547 27.788 1.00 49.76 97 VAL A CA 1
ATOM 720 C C . VAL A 1 99 ? 16.543 9.446 26.859 1.00 49.96 97 VAL A C 1
ATOM 721 O O . VAL A 1 99 ? 15.599 8.714 27.147 1.00 48.68 97 VAL A O 1
ATOM 725 N N . GLN A 1 100 ? 16.576 10.187 25.752 1.00 51.48 98 GLN A N 1
ATOM 726 C CA . GLN A 1 100 ? 15.436 10.248 24.840 1.00 51.71 98 GLN A CA 1
ATOM 727 C C . GLN A 1 100 ? 15.107 8.868 24.299 1.00 52.80 98 GLN A C 1
ATOM 728 O O . GLN A 1 100 ? 15.995 8.101 23.913 1.00 54.72 98 GLN A O 1
ATOM 734 N N . LEU A 1 101 ? 13.809 8.587 24.280 1.00 51.79 99 LEU A N 1
ATOM 735 C CA A LEU A 1 101 ? 13.290 7.286 23.882 0.50 52.68 99 LEU A CA 1
ATOM 736 C CA B LEU A 1 101 ? 13.268 7.290 23.892 0.50 52.65 99 LEU A CA 1
ATOM 737 C C . LEU A 1 101 ? 12.520 7.463 22.574 1.00 53.91 99 LEU A C 1
ATOM 738 O O . LEU A 1 101 ? 11.917 8.511 22.346 1.00 53.01 99 LEU A O 1
ATOM 747 N N . PRO A 1 102 ? 12.545 6.442 21.694 1.00 56.21 100 PRO A N 1
ATOM 748 C CA . PRO A 1 102 ? 13.161 5.116 21.764 1.00 57.89 100 PRO A CA 1
ATOM 749 C C . PRO A 1 102 ? 14.639 5.071 21.367 1.00 60.11 100 PRO A C 1
ATOM 750 O O . PRO A 1 102 ? 15.143 5.991 20.725 1.00 60.98 100 PRO A O 1
ATOM 754 N N . LEU A 1 103 ? 15.309 3.987 21.750 1.00 61.24 101 LEU A N 1
ATOM 755 C CA . LEU A 1 103 ? 16.731 3.799 21.482 1.00 63.52 101 LEU A CA 1
ATOM 756 C C . LEU A 1 103 ? 16.960 2.689 20.464 1.00 66.92 101 LEU A C 1
ATOM 757 O O . LEU A 1 103 ? 16.160 1.762 20.374 1.00 67.35 101 LEU A O 1
ATOM 762 N N . PRO A 1 104 ? 18.070 2.771 19.707 1.00 69.80 102 PRO A N 1
ATOM 763 C CA . PRO A 1 104 ? 18.462 1.747 18.738 1.00 73.56 102 PRO A CA 1
ATOM 764 C C . PRO A 1 104 ? 18.317 0.311 19.247 1.00 74.25 102 PRO A C 1
ATOM 765 O O . PRO A 1 104 ? 18.590 0.036 20.415 1.00 72.65 102 PRO A O 1
ATOM 769 N N . ALA A 1 105 ? 17.913 -0.588 18.351 1.00 77.07 103 ALA A N 1
ATOM 770 C CA . ALA A 1 105 ? 17.576 -1.978 18.688 1.00 78.08 103 ALA A CA 1
ATOM 771 C C . ALA A 1 105 ? 18.637 -2.717 19.510 1.00 78.87 103 ALA A C 1
ATOM 772 O O . ALA A 1 105 ? 18.295 -3.502 20.397 1.00 78.10 103 ALA A O 1
ATOM 774 N N . HIS A 1 106 ? 19.911 -2.475 19.214 1.00 80.65 104 HIS A N 1
ATOM 775 C CA . HIS A 1 106 ? 21.004 -3.167 19.909 1.00 81.81 104 HIS A CA 1
ATOM 776 C C . HIS A 1 106 ? 21.143 -2.736 21.370 1.00 78.41 104 HIS A C 1
ATOM 777 O O . HIS A 1 106 ? 21.659 -3.493 22.195 1.00 78.94 104 HIS A O 1
ATOM 784 N N . LEU A 1 107 ? 20.680 -1.528 21.688 1.00 75.23 105 LEU A N 1
ATOM 785 C CA . LEU A 1 107 ? 20.778 -1.002 23.044 1.00 71.99 105 LEU A CA 1
ATOM 786 C C . LEU A 1 107 ? 19.664 -1.567 23.928 1.00 69.85 105 LEU A C 1
ATOM 787 O O . LEU A 1 107 ? 18.495 -1.587 23.538 1.00 68.89 105 LEU A O 1
ATOM 792 N N . ASP A 1 108 ? 20.050 -2.045 25.109 1.00 69.17 106 ASP A N 1
ATOM 793 C CA . ASP A 1 108 ? 19.108 -2.520 26.120 1.00 67.16 106 ASP A CA 1
ATOM 794 C C . ASP A 1 108 ? 18.510 -1.283 26.792 1.00 63.48 106 ASP A C 1
ATOM 795 O O . ASP A 1 108 ? 19.170 -0.631 27.607 1.00 62.14 106 ASP A O 1
ATOM 800 N N . ALA A 1 109 ? 17.271 -0.954 26.429 1.00 61.91 107 ALA A N 1
ATOM 801 C CA . ALA A 1 109 ? 16.596 0.242 26.939 1.00 58.82 107 ALA A CA 1
ATOM 802 C C . ALA A 1 109 ? 16.555 0.270 28.466 1.00 56.76 107 ALA A C 1
ATOM 803 O O . ALA A 1 109 ? 16.943 1.260 29.086 1.00 55.18 107 ALA A O 1
ATOM 805 N N . SER A 1 110 ? 16.089 -0.828 29.056 1.00 57.16 108 SER A N 1
ATOM 806 C CA . SER A 1 110 ? 15.957 -0.947 30.507 1.00 55.62 108 SER A CA 1
ATOM 807 C C . SER A 1 110 ? 17.290 -0.858 31.245 1.00 56.10 108 SER A C 1
ATOM 808 O O . SER A 1 110 ? 17.382 -0.182 32.266 1.00 54.41 108 SER A O 1
ATOM 811 N N . LEU A 1 111 ? 18.314 -1.542 30.742 1.00 58.38 109 LEU A N 1
ATOM 812 C CA . LEU A 1 111 ? 19.637 -1.493 31.372 1.00 59.08 109 LEU A CA 1
ATOM 813 C C . LEU A 1 111 ? 20.160 -0.062 31.441 1.00 57.47 109 LEU A C 1
ATOM 814 O O . LEU A 1 111 ? 20.651 0.377 32.484 1.00 56.57 109 LEU A O 1
ATOM 819 N N . LEU A 1 112 ? 20.043 0.653 30.325 1.00 57.41 110 LEU A N 1
ATOM 820 C CA . LEU A 1 112 ? 20.565 2.018 30.202 1.00 56.38 110 LEU A CA 1
ATOM 821 C C . LEU A 1 112 ? 19.835 3.008 31.103 1.00 53.30 110 LEU A C 1
ATOM 822 O O . LEU A 1 112 ? 20.464 3.831 31.766 1.00 52.86 110 LEU A O 1
ATOM 827 N N . LEU A 1 113 ? 18.509 2.929 31.117 1.00 51.49 111 LEU A N 1
ATOM 828 C CA . LEU A 1 113 ? 17.701 3.853 31.906 1.00 48.65 111 LEU A CA 1
ATOM 829 C C . LEU A 1 113 ? 17.863 3.578 33.404 1.00 47.31 111 LEU A C 1
ATOM 830 O O . LEU A 1 113 ? 17.918 4.510 34.203 1.00 46.03 111 LEU A O 1
ATOM 835 N N . GLU A 1 114 ? 17.978 2.303 33.774 1.00 46.53 112 GLU A N 1
ATOM 836 C CA . GLU A 1 114 ? 18.133 1.919 35.180 1.00 45.73 112 GLU A CA 1
ATOM 837 C C . GLU A 1 114 ? 19.517 2.227 35.733 1.00 47.04 112 GLU A C 1
ATOM 838 O O . GLU A 1 114 ? 19.721 2.197 36.943 1.00 46.73 112 GLU A O 1
ATOM 844 N N . ARG A 1 115 ? 20.460 2.523 34.846 1.00 48.41 113 ARG A N 1
ATOM 845 C CA . ARG A 1 115 ? 21.817 2.910 35.244 1.00 50.01 113 ARG A CA 1
ATOM 846 C C . ARG A 1 115 ? 21.814 4.330 35.813 1.00 47.93 113 ARG A C 1
ATOM 847 O O . ARG A 1 115 ? 22.706 4.711 36.567 1.00 48.94 113 ARG A O 1
ATOM 855 N N . ILE A 1 116 ? 20.807 5.108 35.434 1.00 45.11 114 ILE A N 1
ATOM 856 C CA . ILE A 1 116 ? 20.662 6.469 35.923 1.00 43.39 114 ILE A CA 1
ATOM 857 C C . ILE A 1 116 ? 20.359 6.396 37.409 1.00 41.68 114 ILE A C 1
ATOM 858 O O . ILE A 1 116 ? 19.482 5.646 37.835 1.00 40.62 114 ILE A O 1
ATOM 863 N N . HIS A 1 117 ? 21.107 7.154 38.198 1.00 41.90 115 HIS A N 1
ATOM 864 C CA . HIS A 1 117 ? 20.822 7.271 39.611 1.00 40.60 115 HIS A CA 1
ATOM 865 C C . HIS A 1 117 ? 19.377 7.731 39.736 1.00 37.05 115 HIS A C 1
ATOM 866 O O . HIS A 1 117 ? 18.999 8.733 39.124 1.00 36.04 115 HIS A O 1
ATOM 873 N N . PRO A 1 118 ? 18.558 6.989 40.494 1.00 34.90 116 PRO A N 1
ATOM 874 C CA . PRO A 1 118 ? 17.160 7.389 40.651 1.00 32.48 116 PRO A CA 1
ATOM 875 C C . PRO A 1 118 ? 16.981 8.860 41.041 1.00 31.73 116 PRO A C 1
ATOM 876 O O . PRO A 1 118 ? 16.015 9.492 40.611 1.00 30.10 116 PRO A O 1
ATOM 880 N N . ASP A 1 119 ? 17.915 9.400 41.816 1.00 32.82 117 ASP A N 1
ATOM 881 C CA . ASP A 1 119 ? 17.847 10.800 42.245 1.00 32.92 117 ASP A CA 1
ATOM 882 C C . ASP A 1 119 ? 18.251 11.801 41.156 1.00 33.17 117 ASP A C 1
ATOM 883 O O . ASP A 1 119 ? 18.148 13.005 41.363 1.00 33.09 117 ASP A O 1
ATOM 888 N N . LYS A 1 120 ? 18.720 11.304 40.015 1.00 33.80 118 LYS A N 1
ATOM 889 C CA . LYS A 1 120 ? 18.917 12.122 38.823 1.00 34.12 118 LYS A CA 1
ATOM 890 C C . LYS A 1 120 ? 17.969 11.725 37.687 1.00 33.00 118 LYS A C 1
ATOM 891 O O . LYS A 1 120 ? 18.053 12.283 36.586 1.00 33.17 118 LYS A O 1
ATOM 897 N N . ASP A 1 121 ? 17.071 10.773 37.944 1.00 31.46 119 ASP A N 1
ATOM 898 C CA . ASP A 1 121 ? 16.117 10.323 36.930 1.00 30.83 119 ASP A CA 1
ATOM 899 C C . ASP A 1 121 ? 14.907 11.245 36.952 1.00 29.54 119 ASP A C 1
ATOM 900 O O . ASP A 1 121 ? 13.893 10.931 37.562 1.00 28.02 119 ASP A O 1
ATOM 905 N N . VAL A 1 122 ? 15.027 12.397 36.300 1.00 30.37 120 VAL A N 1
ATOM 906 C CA . VAL A 1 122 ? 13.973 13.406 36.375 1.00 29.62 120 VAL A CA 1
ATOM 907 C C . VAL A 1 122 ? 12.722 13.073 35.557 1.00 28.70 120 VAL A C 1
ATOM 908 O O . VAL A 1 122 ? 11.676 13.685 35.749 1.00 27.31 120 VAL A O 1
ATOM 912 N N . ASP A 1 123 ? 12.829 12.109 34.649 1.00 29.96 121 ASP A N 1
ATOM 913 C CA . ASP A 1 123 ? 11.647 11.545 33.996 1.00 29.23 121 ASP A CA 1
ATOM 914 C C . ASP A 1 123 ? 10.795 10.798 35.026 1.00 27.88 121 ASP A C 1
ATOM 915 O O . ASP A 1 123 ? 9.571 10.794 34.948 1.00 26.68 121 ASP A O 1
ATOM 920 N N . GLY A 1 124 ? 11.453 10.179 36.001 1.00 28.63 122 GLY A N 1
ATOM 921 C CA . GLY A 1 124 ? 10.768 9.570 37.146 1.00 27.37 122 GLY A CA 1
ATOM 922 C C . GLY A 1 124 ? 10.240 8.157 36.956 1.00 27.21 122 GLY A C 1
ATOM 923 O O . GLY A 1 124 ? 9.574 7.621 37.850 1.00 27.70 122 GLY A O 1
ATOM 924 N N . PHE A 1 125 ? 10.528 7.534 35.820 1.00 28.15 123 PHE A N 1
ATOM 925 C CA . PHE A 1 125 ? 10.049 6.169 35.541 1.00 28.33 123 PHE A CA 1
ATOM 926 C C . PHE A 1 125 ? 11.067 5.058 35.832 1.00 29.40 123 PHE A C 1
ATOM 927 O O . PHE A 1 125 ? 10.807 3.900 35.536 1.00 29.75 123 PHE A O 1
ATOM 935 N N . HIS A 1 126 ? 12.222 5.390 36.404 1.00 30.07 124 HIS A N 1
ATOM 936 C CA . HIS A 1 126 ? 13.130 4.352 36.881 1.00 31.33 124 HIS A CA 1
ATOM 937 C C . HIS A 1 126 ? 12.359 3.517 37.907 1.00 30.56 124 HIS A C 1
ATOM 938 O O . HIS A 1 126 ? 11.671 4.084 38.746 1.00 29.20 124 HIS A O 1
ATOM 945 N N . PRO A 1 127 ? 12.439 2.174 37.820 1.00 31.67 125 PRO A N 1
ATOM 946 C CA . PRO 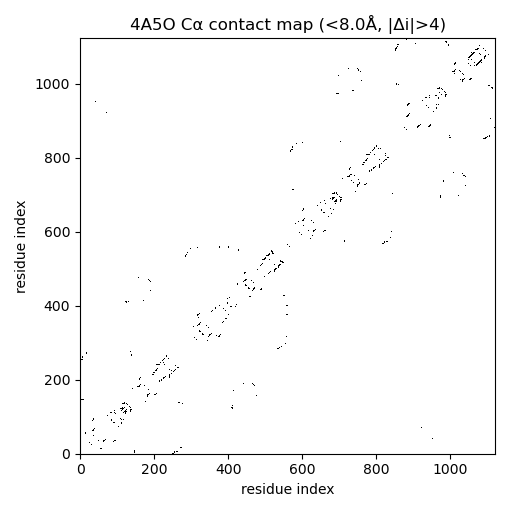A 1 127 ? 11.711 1.250 38.703 1.00 31.54 125 PRO A CA 1
ATOM 947 C C . PRO A 1 127 ? 11.768 1.587 40.189 1.00 31.26 125 PRO A C 1
ATOM 948 O O . PRO A 1 127 ? 10.763 1.467 40.889 1.00 31.05 125 PRO A O 1
ATOM 952 N N . TYR A 1 128 ? 12.940 1.977 40.668 1.00 32.37 126 TYR A N 1
ATOM 953 C CA . TYR A 1 128 ? 13.103 2.418 42.047 1.00 31.88 126 TYR A CA 1
ATOM 954 C C . TYR A 1 128 ? 12.157 3.571 42.325 1.00 29.38 126 TYR A C 1
ATOM 955 O O . TYR A 1 128 ? 11.490 3.577 43.363 1.00 28.17 126 TYR A O 1
ATOM 964 N N . ASN A 1 129 ? 12.094 4.534 41.398 1.00 28.11 127 ASN A N 1
ATOM 965 C CA . ASN A 1 129 ? 11.226 5.718 41.568 1.00 26.64 127 ASN A CA 1
ATOM 966 C C . ASN A 1 129 ? 9.734 5.374 41.612 1.00 25.33 127 ASN A C 1
ATOM 967 O O . ASN A 1 129 ? 8.978 5.977 42.365 1.00 24.53 127 ASN A O 1
ATOM 972 N N . ILE A 1 130 ? 9.312 4.405 40.813 1.00 26.09 128 ILE A N 1
ATOM 973 C CA . ILE A 1 130 ? 7.916 3.983 40.801 1.00 25.14 128 ILE A CA 1
ATOM 974 C C . ILE A 1 130 ? 7.620 3.195 42.076 1.00 25.87 128 ILE A C 1
ATOM 975 O O . ILE A 1 130 ? 6.533 3.301 42.637 1.00 24.42 128 ILE A O 1
ATOM 980 N N . GLY A 1 131 ? 8.597 2.408 42.524 1.00 27.71 129 GLY A N 1
ATOM 981 C CA . GLY A 1 131 ? 8.453 1.635 43.744 1.00 28.83 129 GLY A CA 1
ATOM 982 C C . GLY A 1 131 ? 8.317 2.539 44.951 1.00 28.84 129 GLY A C 1
ATOM 983 O O . GLY A 1 131 ? 7.500 2.293 45.842 1.00 28.32 129 GLY A O 1
ATOM 984 N N . ARG A 1 132 ? 9.124 3.593 44.966 1.00 29.68 130 ARG A N 1
ATOM 985 C CA . ARG A 1 132 ? 9.095 4.584 46.035 1.00 30.13 130 ARG A CA 1
ATOM 986 C C . ARG A 1 132 ? 7.772 5.338 46.069 1.00 28.58 130 ARG A C 1
ATOM 987 O O . ARG A 1 132 ? 7.252 5.636 47.136 1.00 28.43 130 ARG A O 1
ATOM 995 N N . LEU A 1 133 ? 7.227 5.628 44.894 1.00 27.86 131 LEU A N 1
ATOM 996 C CA . LEU A 1 133 ? 5.874 6.177 44.775 1.00 26.47 131 LEU A CA 1
ATOM 997 C C . LEU A 1 133 ? 4.866 5.165 45.324 1.00 26.97 131 LEU A C 1
ATOM 998 O O . LEU A 1 133 ? 3.977 5.511 46.104 1.00 27.04 131 LEU A O 1
ATOM 1003 N N . ALA A 1 134 ? 5.010 3.911 44.917 1.00 27.86 132 ALA A N 1
ATOM 1004 C CA . ALA A 1 134 ? 4.124 2.853 45.380 1.00 28.61 132 ALA A CA 1
ATOM 1005 C C . ALA A 1 134 ? 4.060 2.795 46.903 1.00 29.98 132 ALA A C 1
ATOM 1006 O O . ALA A 1 134 ? 2.985 2.619 47.456 1.00 30.03 132 ALA A O 1
ATOM 1008 N N . GLN A 1 135 ? 5.201 2.955 47.577 1.00 31.97 133 GLN A N 1
ATOM 1009 C CA A GLN A 1 135 ? 5.176 2.836 49.039 0.50 33.17 133 GLN A CA 1
ATOM 1010 C CA B GLN A 1 135 ? 5.341 2.881 49.037 0.50 33.41 133 GLN A CA 1
ATOM 1011 C C . GLN A 1 135 ? 4.988 4.189 49.761 1.00 33.48 133 GLN A C 1
ATOM 1012 O O . GLN A 1 135 ? 5.292 4.337 50.939 1.00 34.47 133 GLN A O 1
ATOM 1023 N N . ARG A 1 136 ? 4.409 5.156 49.055 1.00 33.67 134 ARG A N 1
ATOM 1024 C CA . ARG A 1 136 ? 3.989 6.443 49.636 1.00 34.98 134 ARG A CA 1
ATOM 1025 C C . ARG A 1 136 ? 5.130 7.377 50.060 1.00 36.08 134 ARG A C 1
ATOM 1026 O O . ARG A 1 136 ? 4.909 8.303 50.842 1.00 37.12 134 ARG A O 1
ATOM 1034 N N . MET A 1 137 ? 6.334 7.166 49.541 1.00 36.53 135 MET A N 1
ATOM 1035 C CA . MET A 1 137 ? 7.433 8.112 49.786 1.00 37.57 135 MET A CA 1
ATOM 1036 C C . MET A 1 137 ? 8.279 8.306 48.530 1.00 36.54 135 MET A C 1
ATOM 1037 O O . MET A 1 137 ? 9.402 7.833 48.449 1.00 37.17 135 MET A O 1
ATOM 1042 N N . PRO A 1 138 ? 7.730 9.024 47.537 1.00 35.06 136 PRO A N 1
ATOM 1043 C CA . PRO A 1 138 ? 8.444 9.168 46.273 1.00 34.48 136 PRO A CA 1
ATOM 1044 C C . PRO A 1 138 ? 9.778 9.871 46.434 1.00 35.12 136 PRO A C 1
ATOM 1045 O O . PRO A 1 138 ? 9.941 10.684 47.341 1.00 35.58 136 PRO A O 1
ATOM 1049 N N . LEU A 1 139 ? 10.724 9.540 45.560 1.00 34.83 137 LEU A N 1
ATOM 1050 C CA . LEU A 1 139 ? 11.971 10.277 45.467 1.00 35.51 137 LEU A CA 1
ATOM 1051 C C . LEU A 1 139 ? 11.751 11.312 44.370 1.00 34.58 137 LEU A C 1
ATOM 1052 O O . LEU A 1 139 ? 11.613 12.494 44.656 1.00 34.59 137 LEU A O 1
ATOM 1057 N N . LEU A 1 140 ? 11.713 10.855 43.123 1.00 33.65 138 LEU A N 1
ATOM 1058 C CA . LEU A 1 140 ? 11.358 11.688 41.991 1.00 33.04 138 LEU A CA 1
ATOM 1059 C C . LEU A 1 140 ? 10.162 11.023 41.332 1.00 31.45 138 LEU A C 1
ATOM 1060 O O . LEU A 1 140 ? 10.210 9.856 40.968 1.00 31.51 138 LEU A O 1
ATOM 1065 N N . ARG A 1 141 ? 9.078 11.766 41.219 1.00 30.49 139 ARG A N 1
ATOM 1066 C CA . ARG A 1 141 ? 7.825 11.228 40.742 1.00 29.41 139 ARG A CA 1
ATOM 1067 C C . ARG A 1 141 ? 7.808 11.183 39.218 1.00 29.67 139 ARG A C 1
ATOM 1068 O O . ARG A 1 141 ? 8.321 12.100 38.570 1.00 30.30 139 ARG A O 1
ATOM 1076 N N . PRO A 1 142 ? 7.228 10.115 38.638 1.00 29.06 140 PRO A N 1
ATOM 1077 C CA . PRO A 1 142 ? 7.006 10.058 37.194 1.00 29.42 140 PRO A CA 1
ATOM 1078 C C . PRO A 1 142 ? 6.319 11.338 36.703 1.00 28.79 140 PRO A C 1
ATOM 1079 O O . PRO A 1 142 ? 5.245 11.684 37.188 1.00 27.41 140 PRO A O 1
ATOM 1083 N N . CYS A 1 143 ? 6.931 12.019 35.742 1.00 29.73 141 CYS A N 1
ATOM 1084 C CA . CYS A 1 143 ? 6.585 13.408 35.453 1.00 29.82 141 CYS A CA 1
ATOM 1085 C C . CYS A 1 143 ? 5.216 13.590 34.777 1.00 28.59 141 CYS A C 1
ATOM 1086 O O . CYS A 1 143 ? 4.535 14.581 35.029 1.00 28.91 141 CYS A O 1
ATOM 1089 N N . THR A 1 144 ? 4.797 12.654 33.938 1.00 27.65 142 THR A N 1
ATOM 1090 C CA . THR A 1 144 ? 3.487 12.775 33.302 1.00 26.64 142 THR A CA 1
ATOM 1091 C C . THR A 1 144 ? 2.348 12.602 34.327 1.00 25.52 142 THR A C 1
ATOM 1092 O O . THR A 1 144 ? 1.468 13.462 34.415 1.00 25.05 142 THR A O 1
ATOM 1096 N N . PRO A 1 145 ? 2.387 11.530 35.146 1.00 25.01 143 PRO A N 1
ATOM 1097 C CA . PRO A 1 145 ? 1.392 11.436 36.209 1.00 24.13 143 PRO A CA 1
ATOM 1098 C C . PRO A 1 145 ? 1.414 12.635 37.135 1.00 23.89 143 PRO A C 1
ATOM 1099 O O . PRO A 1 145 ? 0.371 13.195 37.448 1.00 23.81 143 PRO A O 1
ATOM 1103 N N . LYS A 1 146 ? 2.604 13.042 37.551 1.00 24.49 144 LYS A N 1
ATOM 1104 C CA . LYS A 1 146 ? 2.755 14.228 38.371 1.00 24.74 144 LYS A CA 1
ATOM 1105 C C . LYS A 1 146 ? 2.082 15.416 37.720 1.00 24.40 144 LYS A C 1
ATOM 1106 O O . LYS A 1 146 ? 1.435 16.218 38.393 1.00 24.75 144 LYS A O 1
ATOM 1112 N N . GLY A 1 147 ? 2.257 15.530 36.412 1.00 24.59 145 GLY A N 1
ATOM 1113 C CA . GLY A 1 147 ? 1.677 16.613 35.635 1.00 24.88 145 GLY A CA 1
ATOM 1114 C C . GLY A 1 147 ? 0.161 16.566 35.619 1.00 24.23 145 GLY A C 1
ATOM 1115 O O . GLY A 1 147 ? -0.478 17.601 35.642 1.00 24.16 145 GLY A O 1
ATOM 1116 N N . ILE A 1 148 ? -0.411 15.361 35.585 1.00 23.72 146 ILE A N 1
ATOM 1117 C CA . ILE A 1 148 ? -1.863 15.207 35.660 1.00 23.32 146 ILE A CA 1
ATOM 1118 C C . ILE A 1 148 ? -2.374 15.563 37.071 1.00 23.44 146 ILE A C 1
ATOM 1119 O O . ILE A 1 148 ? -3.405 16.215 37.201 1.00 23.43 146 ILE A O 1
ATOM 1124 N N . MET A 1 149 ? -1.642 15.191 38.122 1.00 23.73 147 MET A N 1
ATOM 1125 C CA . MET A 1 149 ? -2.032 15.606 39.488 1.00 24.20 147 MET A CA 1
ATOM 1126 C C . MET A 1 149 ? -2.039 17.133 39.601 1.00 24.78 147 MET A C 1
ATOM 1127 O O . MET A 1 149 ? -2.907 17.721 40.246 1.00 25.03 147 MET A O 1
ATOM 1132 N N . THR A 1 150 ? -1.076 17.780 38.964 1.00 25.34 148 THR A N 1
ATOM 1133 C CA . THR A 1 150 ? -1.073 19.245 38.924 1.00 26.30 148 THR A CA 1
ATOM 1134 C C . THR A 1 150 ? -2.335 19.739 38.215 1.00 26.26 148 THR A C 1
ATOM 1135 O O . THR A 1 150 ? -2.953 20.699 38.660 1.00 26.82 148 THR A O 1
ATOM 1139 N N . LEU A 1 151 ? -2.757 19.049 37.160 1.00 25.54 149 LEU A N 1
ATOM 1140 C CA . LEU A 1 151 ? -3.985 19.424 36.468 1.00 25.75 149 LEU A CA 1
ATOM 1141 C C . LEU A 1 151 ? -5.170 19.308 37.427 1.00 25.83 149 LEU A C 1
ATOM 1142 O O . LEU A 1 151 ? -5.991 20.218 37.527 1.00 26.44 149 LEU A O 1
ATOM 1147 N N . LEU A 1 152 ? -5.253 18.194 38.144 1.00 25.09 150 LEU A N 1
ATOM 1148 C CA . LEU A 1 152 ? -6.337 18.024 39.106 1.00 25.53 150 LEU A CA 1
ATOM 1149 C C . LEU A 1 152 ? -6.288 19.108 40.178 1.00 26.70 150 LEU A C 1
ATOM 1150 O O . LEU A 1 152 ? -7.320 19.619 40.576 1.00 27.40 150 LEU A O 1
ATOM 1155 N N . ALA A 1 153 ? -5.090 19.470 40.615 1.00 27.51 151 ALA A N 1
ATOM 1156 C CA . ALA A 1 153 ? -4.914 20.503 41.636 1.00 29.55 151 ALA A CA 1
ATOM 1157 C C . ALA A 1 153 ? -5.475 21.858 41.231 1.00 31.61 151 ALA A C 1
ATOM 1158 O O . ALA A 1 153 ? -6.024 22.573 42.067 1.00 32.53 151 ALA A O 1
ATOM 1160 N N . SER A 1 154 ? -5.356 22.186 39.943 1.00 32.35 152 SER A N 1
ATOM 1161 C CA . SER A 1 154 ? -5.829 23.451 39.399 1.00 34.16 152 SER A CA 1
ATOM 1162 C C . SER A 1 154 ? -7.344 23.578 39.399 1.00 34.96 152 SER A C 1
ATOM 1163 O O . SER A 1 154 ? -7.862 24.675 39.283 1.00 37.10 152 SER A O 1
ATOM 1166 N N . THR A 1 155 ? -8.056 22.462 39.483 1.00 34.20 153 THR A N 1
ATOM 1167 C CA . THR A 1 155 ? -9.519 22.494 39.540 1.00 34.62 153 THR A CA 1
ATOM 1168 C C . THR A 1 155 ? -10.035 22.817 40.947 1.00 35.83 153 THR A C 1
ATOM 1169 O O . THR A 1 155 ? -11.227 23.056 41.146 1.00 35.82 153 THR A O 1
ATOM 1173 N N . GLY A 1 156 ? -9.139 22.743 41.927 1.00 36.24 154 GLY A N 1
ATOM 1174 C CA . GLY A 1 156 ? -9.505 22.888 43.329 1.00 37.41 154 GLY A CA 1
ATOM 1175 C C . GLY A 1 156 ? -10.324 21.735 43.891 1.00 36.58 154 GLY A C 1
ATOM 1176 O O . GLY A 1 156 ? -10.918 21.876 44.953 1.00 37.77 154 GLY A O 1
ATOM 1177 N N . ALA A 1 157 ? -10.356 20.595 43.197 1.00 34.90 155 ALA A N 1
ATOM 1178 C CA . ALA A 1 157 ? -11.158 19.445 43.639 1.00 33.78 155 ALA A CA 1
ATOM 1179 C C . ALA A 1 157 ? -10.487 18.739 44.812 1.00 32.93 155 ALA A C 1
ATOM 1180 O O . ALA A 1 157 ? -9.264 18.699 44.902 1.00 32.36 155 ALA A O 1
ATOM 1182 N N . ASP A 1 158 ? -11.292 18.195 45.718 1.00 33.05 156 ASP A N 1
ATOM 1183 C CA . ASP A 1 158 ? -10.765 17.427 46.849 1.00 32.43 156 ASP A CA 1
ATOM 1184 C C . ASP A 1 158 ? -10.825 15.946 46.472 1.00 30.71 156 ASP A C 1
ATOM 1185 O O . ASP A 1 158 ? -11.892 15.348 46.444 1.00 31.35 156 ASP A O 1
ATOM 1190 N N . LEU A 1 159 ? -9.665 15.377 46.181 1.00 29.36 157 LEU A N 1
ATOM 1191 C CA . LEU A 1 159 ? -9.544 13.992 45.746 1.00 28.26 157 LEU A CA 1
ATOM 1192 C C . LEU A 1 159 ? -9.825 12.966 46.839 1.00 28.43 157 LEU A C 1
ATOM 1193 O O . LEU A 1 159 ? -10.126 11.812 46.533 1.00 28.45 157 LEU A O 1
ATOM 1198 N N . TYR A 1 160 ? -9.730 13.365 48.103 1.00 28.85 158 TYR A N 1
ATOM 1199 C CA . TYR A 1 160 ? -9.919 12.421 49.194 1.00 29.09 158 TYR A CA 1
ATOM 1200 C C . TYR A 1 160 ? -11.321 11.818 49.104 1.00 29.24 158 TYR A C 1
ATOM 1201 O O . TYR A 1 160 ? -12.320 12.520 49.161 1.00 29.52 158 TYR A O 1
ATOM 1210 N N . GLY A 1 161 ? -11.387 10.506 48.925 1.00 29.07 159 GLY A N 1
ATOM 1211 C CA . GLY A 1 161 ? -12.678 9.828 48.818 1.00 29.79 159 GLY A CA 1
ATOM 1212 C C . GLY A 1 161 ? -13.292 9.828 47.429 1.00 29.05 159 GLY A C 1
ATOM 1213 O O . GLY A 1 161 ? -14.331 9.211 47.229 1.00 30.36 159 GLY A O 1
ATOM 1214 N N . MET A 1 162 ? -12.676 10.501 46.462 1.00 28.33 160 MET A N 1
ATOM 1215 C CA . MET A 1 162 ? -13.186 10.447 45.087 1.00 28.21 160 MET A CA 1
ATOM 1216 C C . MET A 1 162 ? -12.963 9.062 44.487 1.00 26.89 160 MET A C 1
ATOM 1217 O O . MET A 1 162 ? -11.919 8.459 44.688 1.00 25.63 160 MET A O 1
ATOM 1222 N N . ASP A 1 163 ? -13.958 8.571 43.761 1.00 26.68 161 ASP A N 1
ATOM 1223 C CA . ASP A 1 163 ? -13.816 7.337 43.001 1.00 26.62 161 ASP A CA 1
ATOM 1224 C C . ASP A 1 163 ? -13.201 7.648 41.658 1.00 25.10 161 ASP A C 1
ATOM 1225 O O . ASP A 1 163 ? -13.821 8.305 40.834 1.00 25.32 161 ASP A O 1
ATOM 1230 N N . 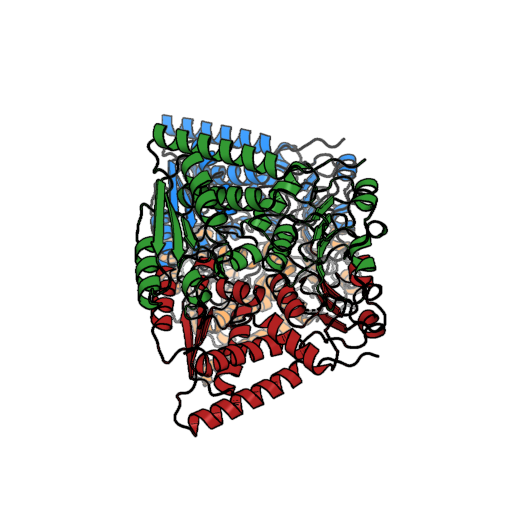ALA A 1 164 ? -11.968 7.198 41.450 1.00 23.69 162 ALA A N 1
ATOM 1231 C CA . ALA A 1 164 ? -11.227 7.525 40.243 1.00 22.90 162 ALA A CA 1
ATOM 1232 C C . ALA A 1 164 ? -11.033 6.275 39.394 1.00 23.20 162 ALA A C 1
ATOM 1233 O O . ALA A 1 164 ? -10.945 5.167 39.921 1.00 23.27 162 ALA A O 1
ATOM 1235 N N . VAL A 1 165 ? -10.976 6.468 38.078 1.00 23.02 163 VAL A N 1
ATOM 1236 C CA . VAL A 1 165 ? -10.763 5.367 37.154 1.00 23.53 163 VAL A CA 1
ATOM 1237 C C . VAL A 1 165 ? -9.691 5.752 36.168 1.00 23.05 163 VAL A C 1
ATOM 1238 O O . VAL A 1 165 ? -9.696 6.861 35.621 1.00 22.74 163 VAL A O 1
ATOM 1242 N N . VAL A 1 166 ? -8.755 4.836 35.969 1.00 23.53 164 VAL A N 1
ATOM 1243 C CA . VAL A 1 166 ? -7.665 5.041 35.042 1.00 23.81 164 VAL A CA 1
ATOM 1244 C C . VAL A 1 166 ? -7.858 4.094 33.884 1.00 26.05 164 VAL A C 1
ATOM 1245 O O . VAL A 1 166 ? -7.961 2.883 34.070 1.00 26.77 164 VAL A O 1
ATOM 1249 N N . VAL A 1 167 ? -7.917 4.665 32.691 1.00 28.00 165 VAL A N 1
ATOM 1250 C CA . VAL A 1 167 ? -8.211 3.923 31.486 1.00 30.93 165 VAL A CA 1
ATOM 1251 C C . VAL A 1 167 ? -6.965 3.945 30.637 1.00 33.09 165 VAL A C 1
ATOM 1252 O O . VAL A 1 167 ? -6.558 4.991 30.141 1.00 32.04 165 VAL A O 1
ATOM 1256 N N . GLY A 1 168 ? -6.352 2.770 30.515 1.00 36.82 166 GLY A N 1
ATOM 1257 C CA . GLY A 1 168 ? -5.134 2.578 29.730 1.00 39.51 166 GLY A CA 1
ATOM 1258 C C . GLY A 1 168 ? -3.986 2.059 30.566 1.00 41.09 166 GLY A C 1
ATOM 1259 O O . GLY A 1 168 ? -2.875 2.562 30.449 1.00 42.01 166 GLY A O 1
ATOM 1260 N N . ALA A 1 169 ? -4.253 1.046 31.397 1.00 43.30 167 ALA A N 1
ATOM 1261 C CA . ALA A 1 169 ? -3.255 0.458 32.311 1.00 44.30 167 ALA A CA 1
ATOM 1262 C C . ALA A 1 169 ? -1.973 0.085 31.589 1.00 46.23 167 ALA A C 1
ATOM 1263 O O . ALA A 1 169 ? -0.871 0.311 32.092 1.00 46.73 167 ALA A O 1
ATOM 1265 N N . SER A 1 170 ? -2.143 -0.518 30.418 1.00 48.54 168 SER A N 1
ATOM 1266 C CA . SER A 1 170 ? -1.037 -0.948 29.558 1.00 50.16 168 SER A CA 1
ATOM 1267 C C . SER A 1 170 ? -0.039 0.174 29.233 1.00 49.43 168 SER A C 1
ATOM 1268 O O . SER A 1 170 ? 1.157 -0.086 29.054 1.00 50.63 168 SER A O 1
ATOM 1271 N N . ASN A 1 171 ? -0.534 1.410 29.148 1.00 47.64 169 ASN A N 1
ATOM 1272 C CA . ASN A 1 171 ? 0.324 2.565 28.909 1.00 46.64 169 ASN A CA 1
ATOM 1273 C C . ASN A 1 171 ? 1.302 2.758 30.067 1.00 45.48 169 ASN A C 1
ATOM 1274 O O . ASN A 1 171 ? 0.998 2.413 31.221 1.00 44.72 169 ASN A O 1
ATOM 1279 N N . ILE A 1 172 ? 2.468 3.319 29.738 1.00 45.14 170 ILE A N 1
ATOM 1280 C CA . ILE A 1 172 ? 3.560 3.533 30.688 1.00 44.07 170 ILE A CA 1
ATOM 1281 C C . ILE A 1 172 ? 3.143 4.438 31.845 1.00 41.47 170 ILE A C 1
ATOM 1282 O O . ILE A 1 172 ? 3.623 4.265 32.963 1.00 41.09 170 ILE A O 1
ATOM 1287 N N . VAL A 1 173 ? 2.228 5.375 31.585 1.00 39.50 171 VAL A N 1
ATOM 1288 C CA . VAL A 1 173 ? 1.733 6.288 32.620 1.00 36.89 171 VAL A CA 1
ATOM 1289 C C . VAL A 1 173 ? 0.690 5.653 33.558 1.00 35.00 171 VAL A C 1
ATOM 1290 O O . VAL A 1 173 ? 0.485 6.141 34.664 1.00 33.93 171 VAL A O 1
ATOM 1294 N N . GLY A 1 174 ? 0.065 4.565 33.118 1.00 34.29 172 GLY A N 1
ATOM 1295 C CA . GLY A 1 174 ? -1.126 3.999 33.760 1.00 32.96 172 GLY A CA 1
ATOM 1296 C C . GLY A 1 174 ? -0.967 3.564 35.208 1.00 31.53 172 GLY A C 1
ATOM 1297 O O . GLY A 1 174 ? -1.690 4.038 36.072 1.00 30.64 172 GLY A O 1
ATOM 1298 N N . ARG A 1 175 ? -0.027 2.667 35.476 1.00 31.27 173 ARG A N 1
ATOM 1299 C CA . ARG A 1 175 ? 0.229 2.207 36.858 1.00 30.59 173 ARG A CA 1
ATOM 1300 C C . ARG A 1 175 ? 0.697 3.316 37.756 1.00 28.39 173 ARG A C 1
ATOM 1301 O O . ARG A 1 175 ? 0.196 3.458 38.865 1.00 27.43 173 ARG A O 1
ATOM 1309 N N . PRO A 1 176 ? 1.678 4.101 37.287 1.00 27.56 174 PRO A N 1
ATOM 1310 C CA . PRO A 1 176 ? 2.095 5.297 37.994 1.00 26.03 174 PRO A CA 1
ATOM 1311 C C . PRO A 1 176 ? 0.957 6.253 38.297 1.00 24.51 174 PRO A C 1
ATOM 1312 O O . PRO A 1 176 ? 0.889 6.795 39.393 1.00 24.49 174 PRO A O 1
ATOM 1316 N N . MET A 1 177 ? 0.096 6.497 37.317 1.00 23.76 175 MET A N 1
ATOM 1317 C CA . MET A 1 177 ? -1.045 7.372 37.506 1.00 22.77 175 MET A CA 1
ATOM 1318 C C . MET A 1 177 ? -1.910 6.868 38.657 1.00 22.32 175 MET A C 1
ATOM 1319 O O . MET A 1 177 ? -2.334 7.651 39.496 1.00 21.72 175 MET A O 1
ATOM 1324 N N . ALA A 1 178 ? -2.173 5.562 38.680 1.00 22.90 176 ALA A N 1
ATOM 1325 C CA . ALA A 1 178 ? -2.930 4.930 39.768 1.00 22.89 176 ALA A CA 1
ATOM 1326 C C . ALA A 1 178 ? -2.267 5.116 41.131 1.00 22.76 176 ALA A C 1
ATOM 1327 O O . ALA A 1 178 ? -2.933 5.357 42.133 1.00 23.14 176 ALA A O 1
ATOM 1329 N N . LEU A 1 179 ? -0.947 5.014 41.169 1.00 23.30 177 LEU A N 1
ATOM 1330 C CA . LEU A 1 179 ? -0.222 5.180 42.417 1.00 23.26 177 LEU A CA 1
ATOM 1331 C C . LEU A 1 179 ? -0.260 6.631 42.887 1.00 23.01 177 LEU A C 1
ATOM 1332 O O . LEU A 1 179 ? -0.368 6.878 44.092 1.00 23.45 177 LEU A O 1
ATOM 1337 N N . GLU A 1 180 ? -0.204 7.577 41.947 1.00 21.96 178 GLU A N 1
ATOM 1338 C CA . GLU A 1 180 ? -0.358 9.000 42.275 1.00 21.88 178 GLU A CA 1
ATOM 1339 C C . GLU A 1 180 ? -1.749 9.316 42.828 1.00 21.38 178 GLU A C 1
ATOM 1340 O O . GLU A 1 180 ? -1.885 10.004 43.836 1.00 20.86 178 GLU A O 1
ATOM 1346 N N . LEU A 1 181 ? -2.791 8.795 42.186 1.00 20.93 179 LEU A N 1
ATOM 1347 C CA . LEU A 1 181 ? -4.141 9.058 42.661 1.00 20.88 179 LEU A CA 1
ATOM 1348 C C . LEU A 1 181 ? -4.399 8.447 44.038 1.00 21.39 179 LEU A C 1
ATOM 1349 O O . LEU A 1 181 ? -5.050 9.071 44.870 1.00 22.96 179 LEU A O 1
ATOM 1354 N N . LEU A 1 182 ? -3.883 7.250 44.295 1.00 22.10 180 LEU A N 1
ATOM 1355 C CA . LEU A 1 182 ? -4.025 6.631 45.614 1.00 23.08 180 LEU A CA 1
ATOM 1356 C C . LEU A 1 182 ? -3.308 7.497 46.659 1.00 23.81 180 LEU A C 1
ATOM 1357 O O . LEU A 1 182 ? -3.839 7.753 47.744 1.00 23.82 180 LEU A O 1
ATOM 1362 N N . LEU A 1 183 ? -2.105 7.944 46.308 1.00 23.90 181 LEU A N 1
ATOM 1363 C CA . LEU A 1 183 ? -1.335 8.831 47.166 1.00 25.11 181 LEU A CA 1
ATOM 1364 C C . LEU A 1 183 ? -2.138 10.107 47.415 1.00 25.14 181 LEU A C 1
ATOM 1365 O O . LEU A 1 183 ? -2.144 10.620 48.522 1.00 25.93 181 LEU A O 1
ATOM 1370 N N . GLY A 1 184 ? -2.844 10.577 46.389 1.00 24.15 182 GLY A N 1
ATOM 1371 C CA . GLY A 1 184 ? -3.681 11.770 46.506 1.00 24.58 182 GLY A CA 1
ATOM 1372 C C . GLY A 1 184 ? -5.025 11.571 47.192 1.00 24.67 182 GLY A C 1
ATOM 1373 O O . GLY A 1 184 ? -5.812 12.496 47.242 1.00 25.63 182 GLY A O 1
ATOM 1374 N N . GLY A 1 185 ? -5.318 10.372 47.688 1.00 24.77 183 GLY A N 1
ATOM 1375 C CA . GLY A 1 185 ? -6.529 10.138 48.483 1.00 24.91 183 GLY A CA 1
ATOM 1376 C C . GLY A 1 185 ? -7.717 9.472 47.794 1.00 24.49 183 GLY A C 1
ATOM 1377 O O . GLY A 1 185 ? -8.761 9.263 48.430 1.00 24.73 183 GLY A O 1
ATOM 1378 N N . CYS A 1 186 ? -7.576 9.136 46.509 1.00 23.28 184 CYS A N 1
ATOM 1379 C CA . CYS A 1 186 ? -8.694 8.585 45.726 1.00 23.20 184 CYS A CA 1
ATOM 1380 C C . CYS A 1 186 ? -8.845 7.080 45.930 1.00 22.85 184 CYS A C 1
ATOM 1381 O O . CYS A 1 186 ? -7.872 6.372 46.161 1.00 22.00 184 CYS A O 1
ATOM 1384 N N . THR A 1 187 ? -10.064 6.593 45.783 1.00 22.46 185 THR A N 1
ATOM 1385 C CA . THR A 1 187 ? -10.263 5.180 45.526 1.00 22.62 185 THR A CA 1
ATOM 1386 C C . THR A 1 187 ? -9.957 5.001 44.043 1.00 22.16 185 THR A C 1
ATOM 1387 O O . THR A 1 187 ? -10.506 5.726 43.216 1.00 21.40 185 THR A O 1
ATOM 1391 N N . VAL A 1 188 ? -9.059 4.072 43.702 1.00 22.11 186 VAL A N 1
ATOM 1392 C CA . VAL A 1 188 ? -8.593 3.957 42.309 1.00 21.96 186 VAL A CA 1
ATOM 1393 C C . VAL A 1 188 ? -8.857 2.577 41.684 1.00 23.18 186 VAL A C 1
ATOM 1394 O O . VAL A 1 188 ? -8.401 1.553 42.197 1.00 23.49 186 VAL A O 1
ATOM 1398 N N . THR A 1 189 ? -9.611 2.585 40.585 1.00 23.67 187 THR A N 1
ATOM 1399 C CA . THR A 1 189 ? -9.793 1.421 39.717 1.00 24.83 187 THR A CA 1
ATOM 1400 C C . THR A 1 189 ? -8.919 1.592 38.488 1.00 24.75 187 THR A C 1
ATOM 1401 O O . THR A 1 189 ? -8.884 2.674 37.897 1.00 23.86 187 THR A O 1
ATOM 1405 N N . VAL A 1 190 ? -8.223 0.528 38.108 1.00 25.85 188 VAL A N 1
ATOM 1406 C CA . VAL A 1 190 ? -7.402 0.525 36.906 1.00 26.24 188 VAL A CA 1
ATOM 1407 C C . VAL A 1 190 ? -7.978 -0.463 35.911 1.00 28.16 188 VAL A C 1
ATOM 1408 O O . VAL A 1 190 ? -8.154 -1.622 36.237 1.00 28.90 188 VAL A O 1
ATOM 1412 N N . THR A 1 191 ? -8.280 0.014 34.707 1.00 29.08 189 THR A N 1
ATOM 1413 C CA . THR A 1 191 ? -8.824 -0.826 33.645 1.00 31.34 189 THR A CA 1
ATOM 1414 C C . THR A 1 191 ? -7.808 -0.941 32.513 1.00 32.78 189 THR A C 1
ATOM 1415 O O . THR A 1 191 ? -6.858 -0.165 32.439 1.00 32.60 189 THR A O 1
ATOM 1419 N N . HIS A 1 192 ? -8.041 -1.896 31.623 1.00 35.69 190 HIS A N 1
ATOM 1420 C CA . HIS A 1 192 ? -7.154 -2.166 30.487 1.00 37.46 190 HIS A CA 1
ATOM 1421 C C . HIS A 1 192 ? -7.937 -2.917 29.401 1.00 39.90 190 HIS A C 1
ATOM 1422 O O . HIS A 1 192 ? -9.145 -3.129 29.543 1.00 40.24 190 HIS A O 1
ATOM 1429 N N . ARG A 1 193 ? -7.249 -3.340 28.337 1.00 41.80 191 ARG A N 1
ATOM 1430 C CA . ARG A 1 193 ? -7.908 -3.922 27.157 1.00 44.15 191 ARG A CA 1
ATOM 1431 C C . ARG A 1 193 ? -8.814 -5.114 27.455 1.00 46.07 191 ARG A C 1
ATOM 1432 O O . ARG A 1 193 ? -9.720 -5.409 26.671 1.00 47.58 191 ARG A O 1
ATOM 1435 N N . PHE A 1 194 ? -8.560 -5.800 28.568 1.00 45.91 192 PHE A N 1
ATOM 1436 C CA . PHE A 1 194 ? -9.320 -6.985 28.937 1.00 48.06 192 PHE A CA 1
ATOM 1437 C C . PHE A 1 194 ? -10.360 -6.727 30.028 1.00 46.82 192 PHE A C 1
ATOM 1438 O O . PHE A 1 194 ? -10.936 -7.667 30.568 1.00 47.97 192 PHE A O 1
ATOM 1446 N N . THR A 1 195 ? -10.614 -5.459 30.345 1.00 44.50 193 THR A N 1
ATOM 1447 C CA . THR A 1 195 ? -11.652 -5.123 31.318 1.00 43.56 193 THR A CA 1
ATOM 1448 C C . THR A 1 195 ? -13.022 -5.463 30.737 1.00 45.37 193 THR A C 1
ATOM 1449 O O . THR A 1 195 ? -13.310 -5.135 29.590 1.00 46.30 193 THR A O 1
ATOM 1453 N N . ARG A 1 196 ? -13.861 -6.120 31.532 1.00 46.34 194 ARG A N 1
ATOM 1454 C CA . ARG A 1 196 ? -15.098 -6.716 31.004 1.00 48.94 194 ARG A CA 1
ATOM 1455 C C . ARG A 1 196 ? -16.143 -5.685 30.593 1.00 47.77 194 ARG A C 1
ATOM 1456 O O . ARG A 1 196 ? -16.737 -5.822 29.522 1.00 50.26 194 ARG A O 1
ATOM 1464 N N . ASP A 1 197 ? -16.378 -4.683 31.438 1.00 44.60 195 ASP A N 1
ATOM 1465 C CA . ASP A 1 197 ? -17.452 -3.709 31.208 1.00 43.80 195 ASP A CA 1
ATOM 1466 C C . ASP A 1 197 ? -16.979 -2.300 31.547 1.00 40.15 195 ASP A C 1
ATOM 1467 O O . ASP A 1 197 ? -17.314 -1.762 32.599 1.00 38.83 195 ASP A O 1
ATOM 1472 N N . LEU A 1 198 ? -16.201 -1.717 30.640 1.00 38.19 196 LEU A N 1
ATOM 1473 C CA . LEU A 1 198 ? -15.615 -0.394 30.833 1.00 35.65 196 LEU A CA 1
ATOM 1474 C C . LEU A 1 198 ? -16.650 0.676 31.162 1.00 34.60 196 LEU A C 1
ATOM 1475 O O . LEU A 1 198 ? -16.368 1.580 31.938 1.00 32.75 196 LEU A O 1
ATOM 1480 N N . ALA A 1 199 ? -17.842 0.564 30.575 1.00 35.92 197 ALA A N 1
ATOM 1481 C CA . ALA A 1 199 ? -18.887 1.585 30.722 1.00 35.83 197 ALA A CA 1
ATOM 1482 C C . ALA A 1 199 ? -19.363 1.733 32.155 1.00 35.35 197 ALA A C 1
ATOM 1483 O O . ALA A 1 199 ? -19.595 2.842 32.632 1.00 34.20 197 ALA A O 1
ATOM 1485 N N . ASP A 1 200 ? -19.538 0.601 32.826 1.00 36.71 198 ASP A N 1
ATOM 1486 C CA . ASP A 1 200 ? -19.972 0.599 34.209 1.00 36.67 198 ASP A CA 1
ATOM 1487 C C . ASP A 1 200 ? -18.891 1.163 35.119 1.00 34.21 198 ASP A C 1
ATOM 1488 O O . ASP A 1 200 ? -19.207 1.861 36.077 1.00 33.98 198 ASP A O 1
ATOM 1493 N N . HIS A 1 201 ? -17.621 0.899 34.811 1.00 32.63 199 HIS A N 1
ATOM 1494 C CA . HIS A 1 201 ? -16.545 1.436 35.629 1.00 30.75 199 HIS A CA 1
ATOM 1495 C C . HIS A 1 201 ? -16.483 2.946 35.470 1.00 29.13 199 HIS A C 1
ATOM 1496 O O . HIS A 1 201 ? -16.463 3.672 36.454 1.00 27.88 199 HIS A O 1
ATOM 1503 N N . VAL A 1 202 ? -16.489 3.417 34.227 1.00 29.38 200 VAL A N 1
ATOM 1504 C CA . VAL A 1 202 ? -16.397 4.847 33.970 1.00 28.56 200 VAL A CA 1
ATOM 1505 C C . VAL A 1 202 ? -17.581 5.609 34.553 1.00 29.59 200 VAL A C 1
ATOM 1506 O O . VAL A 1 202 ? -17.388 6.654 35.176 1.00 28.83 200 VAL A O 1
ATOM 1510 N N . SER A 1 203 ? -18.794 5.083 34.381 1.00 31.90 201 SER A N 1
ATOM 1511 C CA . SER A 1 203 ? -20.013 5.774 34.847 1.00 33.46 201 SER A CA 1
ATOM 1512 C C . SER A 1 203 ? -20.131 5.906 36.368 1.00 33.66 201 SER A C 1
ATOM 1513 O O . SER A 1 203 ? -20.922 6.703 36.856 1.00 34.45 201 SER A O 1
ATOM 1516 N N . ARG A 1 204 ? -19.362 5.125 37.118 1.00 33.60 202 ARG A N 1
ATOM 1517 C CA . ARG A 1 204 ? -19.338 5.275 38.573 1.00 34.15 202 ARG A CA 1
ATOM 1518 C C . ARG A 1 204 ? -18.247 6.258 39.040 1.00 32.15 202 ARG A C 1
ATOM 1519 O O . ARG A 1 204 ? -18.173 6.582 40.219 1.00 32.02 202 ARG A O 1
ATOM 1527 N N . ALA A 1 205 ? -17.424 6.746 38.117 1.00 30.70 203 ALA A N 1
ATOM 1528 C CA . ALA A 1 205 ? -16.231 7.492 38.478 1.00 29.51 203 ALA A CA 1
ATOM 1529 C C . ALA A 1 205 ? -16.483 9.000 38.635 1.00 29.41 203 ALA A C 1
ATOM 1530 O O . ALA A 1 205 ? -17.131 9.625 37.791 1.00 29.97 203 ALA A O 1
ATOM 1532 N N . ASP A 1 206 ? -15.956 9.572 39.716 1.00 28.97 204 ASP A N 1
ATOM 1533 C CA . ASP A 1 206 ? -15.908 11.039 39.898 1.00 28.94 204 ASP A CA 1
ATOM 1534 C C . ASP A 1 206 ? -14.728 11.661 39.154 1.00 27.41 204 ASP A C 1
ATOM 1535 O O . ASP A 1 206 ? -14.652 12.875 38.991 1.00 28.09 204 ASP A O 1
ATOM 1540 N N . LEU A 1 207 ? -13.787 10.824 38.748 1.00 26.17 205 LEU A N 1
ATOM 1541 C CA . LEU A 1 207 ? -12.565 11.260 38.094 1.00 25.10 205 LEU A CA 1
ATOM 1542 C C . LEU A 1 207 ? -12.137 10.188 37.099 1.00 24.31 205 LEU A C 1
ATOM 1543 O O . LEU A 1 207 ? -12.015 9.034 37.472 1.00 24.07 205 LEU A O 1
ATOM 1548 N N . VAL A 1 208 ? -11.937 10.592 35.844 1.00 24.10 206 VAL A N 1
ATOM 1549 C CA . VAL A 1 208 ? -11.564 9.707 34.746 1.00 24.13 206 VAL A CA 1
ATOM 1550 C C . VAL A 1 208 ? -10.266 10.193 34.130 1.00 23.33 206 VAL A C 1
ATOM 1551 O O . VAL A 1 208 ? -10.190 11.321 33.652 1.00 23.82 206 VAL A O 1
ATOM 1555 N N . VAL A 1 209 ? -9.247 9.342 34.152 1.00 22.34 207 VAL A N 1
ATOM 1556 C CA . VAL A 1 209 ? -8.002 9.609 33.481 1.00 21.83 207 VAL A CA 1
ATOM 1557 C C . VAL A 1 209 ? -7.809 8.572 32.379 1.00 22.70 207 VAL A C 1
ATOM 1558 O O . VAL A 1 209 ? -7.700 7.370 32.649 1.00 23.24 207 VAL A O 1
ATOM 1562 N N . VAL A 1 210 ? -7.793 9.042 31.139 1.00 23.82 208 VAL A N 1
ATOM 1563 C CA . VAL A 1 210 ? -7.714 8.171 29.971 1.00 24.92 208 VAL A CA 1
ATOM 1564 C C . VAL A 1 210 ? -6.431 8.430 29.208 1.00 25.46 208 VAL A C 1
ATOM 1565 O O . VAL A 1 210 ? -6.122 9.574 28.856 1.00 24.91 208 VAL A O 1
ATOM 1569 N N . ALA A 1 211 ? -5.692 7.356 28.957 1.00 26.34 209 ALA A N 1
ATOM 1570 C CA . ALA A 1 211 ? -4.449 7.423 28.219 1.00 27.70 209 ALA A CA 1
ATOM 1571 C C . ALA A 1 211 ? -4.368 6.189 27.330 1.00 29.86 209 ALA A C 1
ATOM 1572 O O . ALA A 1 211 ? -3.456 5.381 27.455 1.00 31.05 209 ALA A O 1
ATOM 1574 N N . ALA A 1 212 ? -5.328 6.074 26.422 1.00 31.48 210 ALA A N 1
ATOM 1575 C CA . ALA A 1 212 ? -5.622 4.817 25.740 1.00 33.66 210 ALA A CA 1
ATOM 1576 C C . ALA A 1 212 ? -5.084 4.771 24.320 1.00 35.98 210 ALA A C 1
ATOM 1577 O O . ALA A 1 212 ? -4.636 3.725 23.869 1.00 37.51 210 ALA A O 1
ATOM 1579 N N . GLY A 1 213 ? -5.129 5.899 23.620 1.00 36.97 211 GLY A N 1
ATOM 1580 C CA . GLY A 1 213 ? -4.780 5.924 22.201 1.00 39.50 211 GLY A CA 1
ATOM 1581 C C . GLY A 1 213 ? -5.790 5.140 21.386 1.00 41.57 211 GLY A C 1
ATOM 1582 O O . GLY A 1 213 ? -5.416 4.324 20.533 1.00 44.14 211 GLY A O 1
ATOM 1583 N N . LYS A 1 214 ? -7.071 5.379 21.669 1.00 41.39 212 LYS A N 1
ATOM 1584 C CA . LYS A 1 214 ? -8.178 4.680 21.025 1.00 43.04 212 LYS A CA 1
ATOM 1585 C C . LYS A 1 214 ? -9.362 5.642 20.886 1.00 42.40 212 LYS A C 1
ATOM 1586 O O . LYS A 1 214 ? -10.176 5.760 21.803 1.00 41.57 212 LYS A O 1
ATOM 1592 N N . PRO A 1 215 ? -9.460 6.339 19.740 1.00 42.80 213 PRO A N 1
ATOM 1593 C CA . PRO A 1 215 ? -10.449 7.397 19.608 1.00 42.14 213 PRO A CA 1
ATOM 1594 C C . PRO A 1 215 ? -11.874 6.917 19.832 1.00 41.93 213 PRO A C 1
ATOM 1595 O O . PRO A 1 215 ? -12.274 5.901 19.275 1.00 43.73 213 PRO A O 1
ATOM 1599 N N . GLY A 1 216 ? -12.613 7.651 20.659 1.00 40.04 214 GLY A N 1
ATOM 1600 C CA . GLY A 1 216 ? -13.988 7.314 21.006 1.00 40.00 214 GLY A CA 1
ATOM 1601 C C . GLY A 1 216 ? -14.172 6.145 21.963 1.00 38.99 214 GLY A C 1
ATOM 1602 O O . GLY A 1 216 ? -15.297 5.680 22.154 1.00 39.74 214 GLY A O 1
ATOM 1603 N N . LEU A 1 217 ? -13.090 5.665 22.567 1.00 37.30 215 LEU A N 1
ATOM 1604 C CA . LEU A 1 217 ? -13.171 4.520 23.477 1.00 36.82 215 LEU A CA 1
ATOM 1605 C C . LEU A 1 217 ? -14.186 4.794 24.586 1.00 35.52 215 LEU A C 1
ATOM 1606 O O . LEU A 1 217 ? -15.092 3.997 24.810 1.00 36.72 215 LEU A O 1
ATOM 1611 N N . VAL A 1 218 ? -14.041 5.921 25.269 1.00 33.50 216 VAL A N 1
ATOM 1612 C CA . VAL A 1 218 ? -14.973 6.277 26.342 1.00 32.48 216 VAL A CA 1
ATOM 1613 C C . VAL A 1 218 ? -16.115 7.110 25.789 1.00 33.59 216 VAL A C 1
ATOM 1614 O O . VAL A 1 218 ? -15.922 8.231 25.325 1.00 32.77 216 VAL A O 1
ATOM 1618 N N . LYS A 1 219 ? -17.316 6.554 25.841 1.00 34.75 217 LYS A N 1
ATOM 1619 C CA . LYS A 1 219 ? -18.463 7.252 25.303 1.00 36.47 217 LYS A CA 1
ATOM 1620 C C . LYS A 1 219 ? -18.818 8.389 26.249 1.00 35.77 217 LYS A C 1
ATOM 1621 O O . LYS A 1 219 ? -18.681 8.261 27.475 1.00 34.06 217 LYS A O 1
ATOM 1627 N N . GLY A 1 220 ? -19.257 9.500 25.665 1.00 36.76 218 GLY A N 1
ATOM 1628 C CA . GLY A 1 220 ? -19.611 10.688 26.429 1.00 36.41 218 GLY A CA 1
ATOM 1629 C C . GLY A 1 220 ? -20.781 10.398 27.339 1.00 37.33 218 GLY A C 1
ATOM 1630 O O . GLY A 1 220 ? -20.911 10.993 28.400 1.00 36.68 218 GLY A O 1
ATOM 1631 N N . GLU A 1 221 ? -21.628 9.459 26.928 1.00 39.37 219 GLU A N 1
ATOM 1632 C CA . GLU A 1 221 ? -22.739 9.019 27.757 1.00 40.63 219 GLU A CA 1
ATOM 1633 C C . GLU A 1 221 ? -22.282 8.316 29.052 1.00 39.28 219 GLU A C 1
ATOM 1634 O O . GLU A 1 221 ? -23.041 8.263 30.016 1.00 40.00 219 GLU A O 1
ATOM 1640 N N . TRP A 1 222 ? -21.060 7.782 29.078 1.00 37.58 220 TRP A N 1
ATOM 1641 C CA . TRP A 1 222 ? -20.572 7.060 30.252 1.00 36.42 220 TRP A CA 1
ATOM 1642 C C . TRP A 1 222 ? -20.128 8.003 31.360 1.00 35.34 220 TRP A C 1
ATOM 1643 O O . TRP A 1 222 ? -19.949 7.577 32.498 1.00 34.92 220 TRP A O 1
ATOM 1654 N N . ILE A 1 223 ? -19.907 9.268 31.025 1.00 34.91 221 ILE A N 1
ATOM 1655 C CA . ILE A 1 223 ? -19.363 10.205 31.983 1.00 33.81 221 ILE A CA 1
ATOM 1656 C C . ILE A 1 223 ? -20.395 10.576 33.032 1.00 35.05 221 ILE A C 1
ATOM 1657 O O . ILE A 1 223 ? -21.497 11.025 32.694 1.00 36.90 221 ILE A O 1
ATOM 1662 N N . LYS A 1 224 ? -20.028 10.404 34.301 1.00 34.53 222 LYS A N 1
ATOM 1663 C CA . LYS A 1 224 ? -20.896 10.779 35.413 1.00 35.70 222 LYS A CA 1
ATOM 1664 C C . LYS A 1 224 ? -21.049 12.309 35.504 1.00 36.27 222 LYS A C 1
ATOM 1665 O O . LYS A 1 224 ? -20.083 13.060 35.334 1.00 34.66 222 LYS A O 1
ATOM 1671 N N . GLU A 1 225 ? -22.276 12.756 35.760 1.00 37.97 223 GLU A N 1
ATOM 1672 C CA . GLU A 1 225 ? -22.544 14.172 35.973 1.00 38.90 223 GLU A CA 1
ATOM 1673 C C . GLU A 1 225 ? -21.620 14.672 37.095 1.00 37.22 223 GLU A C 1
ATOM 1674 O O . GLU A 1 225 ? -21.589 14.078 38.188 1.00 37.24 223 GLU A O 1
ATOM 1680 N N . GLY A 1 226 ? -20.856 15.731 36.804 1.00 35.37 224 GLY A N 1
ATOM 1681 C CA . GLY A 1 226 ? -19.946 16.345 37.773 1.00 33.72 224 GLY A CA 1
ATOM 1682 C C . GLY A 1 226 ? -18.540 15.759 37.812 1.00 31.48 224 GLY A C 1
ATOM 1683 O O . GLY A 1 226 ? -17.713 16.186 38.621 1.00 30.54 224 GLY A O 1
ATOM 1684 N N . ALA A 1 227 ? -18.255 14.791 36.939 1.00 29.82 225 ALA A N 1
ATOM 1685 C CA . ALA A 1 227 ? -16.947 14.163 36.909 1.00 27.82 225 ALA A CA 1
ATOM 1686 C C . ALA A 1 227 ? -15.872 15.082 36.347 1.00 26.54 225 ALA A C 1
ATOM 1687 O O . ALA A 1 227 ? -16.151 16.011 35.605 1.00 27.12 225 ALA A O 1
ATOM 1689 N N . ILE A 1 228 ? -14.633 14.792 36.723 1.00 25.20 226 ILE A N 1
ATOM 1690 C CA . ILE A 1 228 ? -13.466 15.412 36.138 1.00 24.52 226 ILE A CA 1
ATOM 1691 C C . ILE A 1 228 ? -12.900 14.424 35.117 1.00 24.04 226 ILE A C 1
ATOM 1692 O O . ILE A 1 228 ? -12.703 13.239 35.417 1.00 23.74 226 ILE A O 1
ATOM 1697 N N . VAL A 1 229 ? -12.638 14.908 33.912 1.00 24.40 227 VAL A N 1
ATOM 1698 C CA . VAL A 1 229 ? -12.215 14.046 32.808 1.00 24.05 227 VAL A CA 1
ATOM 1699 C C . VAL A 1 229 ? -10.907 14.575 32.229 1.00 23.66 227 VAL A C 1
ATOM 1700 O O . VAL A 1 229 ? -10.852 15.694 31.744 1.00 24.24 227 VAL A O 1
ATOM 1704 N N . ILE A 1 230 ? -9.860 13.764 32.314 1.00 23.04 228 ILE A N 1
ATOM 1705 C CA . ILE A 1 230 ? -8.557 14.070 31.763 1.00 23.25 228 ILE A CA 1
ATOM 1706 C C . ILE A 1 230 ? -8.306 13.085 30.619 1.00 23.83 228 ILE A C 1
ATOM 1707 O O . ILE A 1 230 ? -8.316 11.861 30.826 1.00 23.56 228 ILE A O 1
ATOM 1712 N N . ASP A 1 231 ? -8.071 13.618 29.428 1.00 24.79 229 ASP A N 1
ATOM 1713 C CA . ASP A 1 231 ? -7.895 12.808 28.223 1.00 26.08 229 ASP A CA 1
ATOM 1714 C C . ASP A 1 231 ? -6.546 13.178 27.625 1.00 26.93 229 ASP A C 1
ATOM 1715 O O . ASP A 1 231 ? -6.416 14.235 27.011 1.00 28.03 229 ASP A O 1
ATOM 1720 N N . VAL A 1 232 ? -5.547 12.321 27.823 1.00 26.86 230 VAL A N 1
ATOM 1721 C CA . VAL A 1 232 ? -4.163 12.622 27.425 1.00 27.46 230 VAL A CA 1
ATOM 1722 C C . VAL A 1 232 ? -3.583 11.709 26.336 1.00 29.06 230 VAL A C 1
ATOM 1723 O O . VAL A 1 232 ? -2.455 11.927 25.880 1.00 30.08 230 VAL A O 1
ATOM 1727 N N . GLY A 1 233 ? -4.332 10.693 25.921 1.00 30.06 231 GLY A N 1
ATOM 1728 C CA . GLY A 1 233 ? -3.848 9.745 24.914 1.00 31.85 231 GLY A CA 1
ATOM 1729 C C . GLY A 1 233 ? -2.594 8.986 25.319 1.00 32.28 231 GLY A C 1
ATOM 1730 O O . GLY A 1 233 ? -2.257 8.902 26.503 1.00 31.26 231 GLY A O 1
ATOM 1731 N N . ILE A 1 234 ? -1.892 8.434 24.334 1.00 34.69 232 ILE A N 1
ATOM 1732 C CA . ILE A 1 234 ? -0.697 7.633 24.618 1.00 36.19 232 ILE A CA 1
ATOM 1733 C C . ILE A 1 234 ? 0.629 8.345 24.364 1.00 36.77 232 ILE A C 1
ATOM 1734 O O . ILE A 1 234 ? 1.674 7.846 24.773 1.00 37.44 232 ILE A O 1
ATOM 1739 N N . ASN A 1 235 ? 0.600 9.489 23.685 1.00 37.62 233 ASN A N 1
ATOM 1740 C CA . ASN A 1 235 ? 1.817 10.272 23.481 1.00 38.04 233 ASN A CA 1
ATOM 1741 C C . ASN A 1 235 ? 1.986 11.345 24.558 1.00 37.04 233 ASN A C 1
ATOM 1742 O O . ASN A 1 235 ? 1.336 12.385 24.541 1.00 36.91 233 ASN A O 1
ATOM 1747 N N . ARG A 1 236 ? 2.891 11.069 25.485 1.00 37.09 234 ARG A N 1
ATOM 1748 C CA . ARG A 1 236 ? 3.183 11.947 26.616 1.00 36.12 234 ARG A CA 1
ATOM 1749 C C . ARG A 1 236 ? 4.069 13.154 26.282 1.00 36.68 234 ARG A C 1
ATOM 1750 O O . ARG A 1 236 ? 4.206 14.058 27.108 1.00 36.00 234 ARG A O 1
ATOM 1758 N N . GLN A 1 237 ? 4.648 13.180 25.085 1.00 38.04 235 GLN A N 1
ATOM 1759 C CA A GLN A 1 237 ? 5.559 14.260 24.680 0.50 39.27 235 GLN A CA 1
ATOM 1760 C CA B GLN A 1 237 ? 5.558 14.258 24.696 0.50 39.25 235 GLN A CA 1
ATOM 1761 C C . GLN A 1 237 ? 4.889 15.315 23.803 1.00 39.67 235 GLN A C 1
ATOM 1762 O O . GLN A 1 237 ? 5.283 16.476 23.818 1.00 40.23 235 GLN A O 1
ATOM 1773 N N . ALA A 1 238 ? 3.867 14.915 23.049 1.00 39.53 236 ALA A N 1
ATOM 1774 C CA . ALA A 1 238 ? 3.122 15.849 22.207 1.00 40.17 236 ALA A CA 1
ATOM 1775 C C . ALA A 1 238 ? 1.754 15.288 21.853 1.00 39.61 236 ALA A C 1
ATOM 1776 O O . ALA A 1 238 ? 1.643 14.150 21.390 1.00 40.43 236 ALA A O 1
ATOM 1778 N N . ASP A 1 239 ? 0.719 16.096 22.059 1.00 38.44 237 ASP A N 1
ATOM 1779 C CA . ASP A 1 239 ? -0.646 15.702 21.746 1.00 37.53 237 ASP A CA 1
ATOM 1780 C C . ASP A 1 239 ? -1.056 16.393 20.456 1.00 38.82 237 ASP A C 1
ATOM 1781 O O . ASP A 1 239 ? -1.298 17.597 20.442 1.00 39.16 237 ASP A O 1
ATOM 1786 N N . GLY A 1 240 ? -1.118 15.622 19.372 1.00 39.49 238 GLY A N 1
ATOM 1787 C CA . GLY A 1 240 ? -1.509 16.134 18.070 1.00 40.99 238 GLY A CA 1
ATOM 1788 C C . GLY A 1 240 ? -2.809 15.526 17.576 1.00 40.71 238 GLY A C 1
ATOM 1789 O O . GLY A 1 240 ? -3.124 15.626 16.406 1.00 42.72 238 GLY A O 1
ATOM 1790 N N . ARG A 1 241 ? -3.572 14.907 18.471 1.00 38.71 239 ARG A N 1
ATOM 1791 C CA . ARG A 1 241 ? -4.800 14.216 18.083 1.00 38.52 239 ARG A CA 1
ATOM 1792 C C . ARG A 1 241 ? -5.898 15.222 17.745 1.00 39.17 239 ARG A C 1
ATOM 1793 O O . ARG A 1 241 ? -6.018 16.268 18.388 1.00 38.25 239 ARG A O 1
ATOM 1801 N N . LEU A 1 242 ? -6.711 14.888 16.753 1.00 40.63 240 LEU A N 1
ATOM 1802 C CA . LEU A 1 242 ? -7.848 15.717 16.393 1.00 41.63 240 LEU A CA 1
ATOM 1803 C C . LEU A 1 242 ? -9.079 15.259 17.170 1.00 40.50 240 LEU A C 1
ATOM 1804 O O . LEU A 1 242 ? -9.974 16.052 17.441 1.00 40.49 240 LEU A O 1
ATOM 1809 N N . VAL A 1 243 ? -9.102 13.983 17.546 1.00 39.84 241 VAL A N 1
ATOM 1810 C CA . VAL A 1 243 ? -10.158 13.440 18.393 1.00 39.14 241 VAL A CA 1
ATOM 1811 C C . VAL A 1 243 ? -9.550 12.631 19.528 1.00 37.20 241 VAL A C 1
ATOM 1812 O O . VAL A 1 243 ? -8.636 11.835 19.322 1.00 37.59 241 VAL A O 1
ATOM 1816 N N . GLY A 1 244 ? -10.064 12.844 20.729 1.00 35.37 242 GLY A N 1
ATOM 1817 C CA . GLY A 1 244 ? -9.526 12.200 21.903 1.00 33.67 242 GLY A CA 1
ATOM 1818 C C . GLY A 1 244 ? -10.143 10.849 22.204 1.00 33.63 242 GLY A C 1
ATOM 1819 O O . GLY A 1 244 ? -11.078 10.398 21.531 1.00 34.28 242 GLY A O 1
ATOM 1820 N N . ASP A 1 245 ? -9.595 10.207 23.233 1.00 32.55 243 ASP A N 1
ATOM 1821 C CA . ASP A 1 245 ? -10.102 8.931 23.724 1.00 32.80 243 ASP A CA 1
ATOM 1822 C C . ASP A 1 245 ? -11.506 9.075 24.295 1.00 32.74 243 ASP A C 1
ATOM 1823 O O . ASP A 1 245 ? -12.249 8.104 24.335 1.00 34.01 243 ASP A O 1
ATOM 1828 N N . VAL A 1 246 ? -11.857 10.274 24.756 1.00 32.39 244 VAL A N 1
ATOM 1829 C CA . VAL A 1 246 ? -13.214 10.557 25.236 1.00 32.63 244 VAL A CA 1
ATOM 1830 C C . VAL A 1 246 ? -13.996 11.341 24.194 1.00 34.39 244 VAL A C 1
ATOM 1831 O O . VAL A 1 246 ? -13.470 12.278 23.596 1.00 33.79 244 VAL A O 1
ATOM 1835 N N . GLU A 1 247 ? -15.254 10.955 23.993 1.00 36.30 245 GLU A N 1
ATOM 1836 C CA . GLU A 1 247 ? -16.151 11.645 23.076 1.00 38.29 245 GLU A CA 1
ATOM 1837 C C . GLU A 1 247 ? -16.544 12.979 23.689 1.00 38.65 245 GLU A C 1
ATOM 1838 O O . GLU A 1 247 ? -17.365 13.038 24.609 1.00 38.95 245 GLU A O 1
ATOM 1844 N N . TYR A 1 248 ? -15.965 14.051 23.161 1.00 39.46 246 TYR A N 1
ATOM 1845 C CA . TYR A 1 248 ? -15.885 15.305 23.898 1.00 39.73 246 TYR A CA 1
ATOM 1846 C C . TYR A 1 248 ? -17.218 15.997 24.169 1.00 40.94 246 TYR A C 1
ATOM 1847 O O . TYR A 1 248 ? -17.439 16.496 25.270 1.00 40.33 246 TYR A O 1
ATOM 1856 N N . GLU A 1 249 ? -18.092 16.028 23.173 1.00 42.93 247 GLU A N 1
ATOM 1857 C CA . GLU A 1 249 ? -19.268 16.896 23.215 1.00 44.83 247 GLU A CA 1
ATOM 1858 C C . GLU A 1 249 ? -20.179 16.608 24.399 1.00 44.25 247 GLU A C 1
ATOM 1859 O O . GLU A 1 249 ? -20.409 17.482 25.238 1.00 44.20 247 GLU A O 1
ATOM 1865 N N . VAL A 1 250 ? -20.684 15.379 24.457 1.00 43.85 248 VAL A N 1
ATOM 1866 C CA . VAL A 1 250 ? -21.485 14.917 25.583 1.00 43.23 248 VAL A CA 1
ATOM 1867 C C . VAL A 1 250 ? -20.648 14.919 26.877 1.00 40.78 248 VAL A C 1
ATOM 1868 O O . VAL A 1 250 ? -21.107 15.387 27.913 1.00 40.44 248 VAL A O 1
ATOM 1872 N N . ALA A 1 251 ? -19.417 14.423 26.809 1.00 39.03 249 ALA A N 1
ATOM 1873 C CA . ALA A 1 251 ? -18.516 14.446 27.970 1.00 37.21 249 ALA A CA 1
ATOM 1874 C C . ALA A 1 251 ? -18.504 15.834 28.622 1.00 37.18 249 ALA A C 1
ATOM 1875 O O . ALA A 1 251 ? -18.696 15.964 29.837 1.00 36.47 249 ALA A O 1
ATOM 1877 N N . ALA A 1 252 ? -18.309 16.856 27.791 1.00 37.90 250 ALA A N 1
ATOM 1878 C CA . ALA A 1 252 ? -18.311 18.256 28.210 1.00 38.46 250 ALA A CA 1
ATOM 1879 C C . ALA A 1 252 ? -19.669 18.769 28.713 1.00 40.27 250 ALA A C 1
ATOM 1880 O O . ALA A 1 252 ? -19.721 19.769 29.434 1.00 40.95 250 ALA A O 1
ATOM 1882 N N . GLN A 1 253 ? -20.759 18.120 28.310 1.00 41.12 251 GLN A N 1
ATOM 1883 C CA . GLN A 1 253 ? -22.091 18.458 28.820 1.00 42.75 251 GLN A CA 1
ATOM 1884 C C . GLN A 1 253 ? -22.278 17.993 30.265 1.00 41.68 251 GLN A C 1
ATOM 1885 O O . GLN A 1 253 ? -23.075 18.567 31.016 1.00 43.15 251 GLN A O 1
ATOM 1891 N N . ARG A 1 254 ? -21.558 16.946 30.645 1.00 39.23 252 ARG A N 1
ATOM 1892 C CA . ARG A 1 254 ? -21.758 16.322 31.945 1.00 38.43 252 ARG A CA 1
ATOM 1893 C C . ARG A 1 254 ? -20.615 16.546 32.933 1.00 36.11 252 ARG A C 1
ATOM 1894 O O . ARG A 1 254 ? -20.856 16.595 34.134 1.00 36.35 252 ARG A O 1
ATOM 1902 N N . ALA A 1 255 ? -19.386 16.702 32.447 1.00 34.35 253 ALA A N 1
ATOM 1903 C CA . ALA A 1 255 ? -18.237 16.876 33.348 1.00 32.45 253 ALA A CA 1
ATOM 1904 C C . ALA A 1 255 ? -18.277 18.255 33.989 1.00 32.76 253 ALA A C 1
ATOM 1905 O O . ALA A 1 255 ? -18.842 19.184 33.423 1.00 33.89 253 ALA A O 1
ATOM 1907 N N . SER A 1 256 ? -17.692 18.375 35.176 1.00 31.55 254 SER A N 1
ATOM 1908 C CA . SER A 1 256 ? -17.462 19.682 35.794 1.00 31.78 254 SER A CA 1
ATOM 1909 C C . SER A 1 256 ? -16.160 20.294 35.261 1.00 30.77 254 SER A C 1
ATOM 1910 O O . SER A 1 256 ? -16.009 21.515 35.212 1.00 32.26 254 SER A O 1
ATOM 1913 N N . TRP A 1 257 ? -15.229 19.432 34.865 1.00 28.81 255 TRP A N 1
ATOM 1914 C CA . TRP A 1 257 ? -13.926 19.848 34.381 1.00 27.71 255 TRP A CA 1
ATOM 1915 C C . TRP A 1 257 ? -13.463 18.864 33.331 1.00 26.30 255 TRP A C 1
ATOM 1916 O O . TRP A 1 257 ? -13.599 17.661 33.521 1.00 25.29 255 TRP A O 1
ATOM 1927 N N . ILE A 1 258 ? -12.896 19.373 32.238 1.00 26.29 256 ILE A N 1
ATOM 1928 C CA . ILE A 1 258 ? -12.396 18.526 31.163 1.00 25.63 256 ILE A CA 1
ATOM 1929 C C . ILE A 1 258 ? -11.192 19.149 30.438 1.00 25.90 256 ILE A C 1
ATOM 1930 O O . ILE A 1 258 ? -11.099 20.368 30.275 1.00 27.01 256 ILE A O 1
ATOM 1935 N N . THR A 1 259 ? -10.268 18.302 30.010 1.00 25.04 257 THR A N 1
ATOM 1936 C CA . THR A 1 259 ? -9.139 18.738 29.198 1.00 25.50 257 THR A CA 1
ATOM 1937 C C . THR A 1 259 ? -9.529 18.717 27.722 1.00 26.76 257 THR A C 1
ATOM 1938 O O . THR A 1 259 ? -9.910 17.667 27.210 1.00 28.01 257 THR A O 1
ATOM 1942 N N . PRO A 1 260 ? -9.450 19.863 27.025 1.00 27.79 258 PRO A N 1
ATOM 1943 C CA . PRO A 1 260 ? -9.706 19.794 25.594 1.00 28.80 258 PRO A CA 1
ATOM 1944 C C . PRO A 1 260 ? -8.684 18.918 24.894 1.00 28.18 258 PRO A C 1
ATOM 1945 O O . PRO A 1 260 ? -7.594 18.702 25.424 1.00 27.70 258 PRO A O 1
ATOM 1949 N N . VAL A 1 261 ? -9.033 18.436 23.707 1.00 28.31 259 VAL A N 1
ATOM 1950 C CA . VAL A 1 261 ? -8.136 17.613 22.916 1.00 27.89 259 VAL A CA 1
ATOM 1951 C C . VAL A 1 261 ? -7.992 18.230 21.520 1.00 29.27 259 VAL A C 1
ATOM 1952 O O . VAL A 1 261 ? -8.992 18.488 20.862 1.00 29.97 259 VAL A O 1
ATOM 1956 N N . PRO A 1 262 ? -6.753 18.457 21.057 1.00 29.36 260 PRO A N 1
ATOM 1957 C CA . PRO A 1 262 ? -5.492 18.140 21.709 1.00 28.53 260 PRO A CA 1
ATOM 1958 C C . PRO A 1 262 ? -5.174 19.041 22.924 1.00 27.89 260 PRO A C 1
ATOM 1959 O O . PRO A 1 262 ? -5.512 20.229 22.927 1.00 28.97 260 PRO A O 1
ATOM 1963 N N . GLY A 1 263 ? -4.527 18.468 23.935 1.00 26.31 261 GLY A N 1
ATOM 1964 C CA . GLY A 1 263 ? -4.270 19.157 25.198 1.00 25.65 261 GLY A CA 1
ATOM 1965 C C . GLY A 1 263 ? -2.794 19.357 25.489 1.00 25.65 261 GLY A C 1
ATOM 1966 O O . GLY A 1 263 ? -1.955 19.279 24.584 1.00 26.62 261 GLY A O 1
ATOM 1967 N N . GLY A 1 264 ? -2.484 19.605 26.760 1.00 24.82 262 GLY A N 1
ATOM 1968 C CA . GLY A 1 264 ? -1.148 20.040 27.179 1.00 25.07 262 GLY A CA 1
ATOM 1969 C C . GLY A 1 264 ? -0.270 18.973 27.805 1.00 24.71 262 GLY A C 1
ATOM 1970 O O . GLY A 1 264 ? 0.652 19.315 28.521 1.00 24.98 262 GLY A O 1
ATOM 1971 N N . VAL A 1 265 ? -0.514 17.692 27.520 1.00 24.29 263 VAL A N 1
ATOM 1972 C CA . VAL A 1 265 ? 0.248 16.625 28.172 1.00 24.16 263 VAL A CA 1
ATOM 1973 C C . VAL A 1 265 ? 1.748 16.742 27.955 1.00 25.07 263 VAL A C 1
ATOM 1974 O O . VAL A 1 265 ? 2.507 16.492 28.870 1.00 25.60 263 VAL A O 1
ATOM 1978 N N . GLY A 1 266 ? 2.160 17.117 26.751 1.00 26.92 264 GLY A N 1
ATOM 1979 C CA . GLY A 1 266 ? 3.567 17.331 26.434 1.00 28.42 264 GLY A CA 1
ATOM 1980 C C . GLY A 1 266 ? 4.211 18.451 27.245 1.00 29.02 264 GLY A C 1
ATOM 1981 O O . GLY A 1 266 ? 5.248 18.240 27.876 1.00 29.74 264 GLY A O 1
ATOM 1982 N N . PRO A 1 267 ? 3.620 19.654 27.216 1.00 29.22 265 PRO A N 1
ATOM 1983 C CA . PRO A 1 267 ? 4.165 20.748 28.030 1.00 29.78 265 PRO A CA 1
ATOM 1984 C C . PRO A 1 267 ? 4.148 20.463 29.546 1.00 28.48 265 PRO A C 1
ATOM 1985 O O . PRO A 1 267 ? 5.115 20.766 30.229 1.00 28.83 265 PRO A O 1
ATOM 1989 N N . MET A 1 268 ? 3.077 19.873 30.060 1.00 27.29 266 MET A N 1
ATOM 1990 C CA . MET A 1 268 ? 3.040 19.456 31.468 1.00 26.78 266 MET A CA 1
ATOM 1991 C C . MET A 1 268 ? 4.122 18.419 31.808 1.00 26.73 266 MET A C 1
ATOM 1992 O O . MET A 1 268 ? 4.742 18.497 32.860 1.00 26.71 266 MET A O 1
ATOM 1997 N N . THR A 1 269 ? 4.346 17.469 30.905 1.00 27.22 267 THR A N 1
ATOM 1998 C CA . THR A 1 269 ? 5.366 16.442 31.096 1.00 27.23 267 THR A CA 1
ATOM 1999 C C . THR A 1 269 ? 6.750 17.102 31.180 1.00 28.64 267 THR A C 1
ATOM 2000 O O . THR A 1 269 ? 7.524 16.817 32.087 1.00 28.47 267 THR A O 1
ATOM 2004 N N . ARG A 1 270 ? 7.042 18.014 30.260 1.00 29.96 268 ARG A N 1
ATOM 2005 C CA . ARG A 1 270 ? 8.327 18.720 30.275 1.00 31.42 268 ARG A CA 1
ATOM 2006 C C . ARG A 1 270 ? 8.462 19.645 31.485 1.00 31.50 268 ARG A C 1
ATOM 2007 O O . ARG A 1 270 ? 9.523 19.715 32.109 1.00 32.35 268 ARG A O 1
ATOM 2015 N N . ALA A 1 271 ? 7.390 20.349 31.830 1.00 30.96 269 ALA A N 1
ATOM 2016 C CA . ALA A 1 271 ? 7.414 21.233 33.001 1.00 31.26 269 ALA A CA 1
ATOM 2017 C C . ALA A 1 271 ? 7.688 20.460 34.301 1.00 30.69 269 ALA A C 1
ATOM 2018 O O . ALA A 1 271 ? 8.508 20.878 35.108 1.00 31.96 269 ALA A O 1
ATOM 2020 N N . CYS A 1 272 ? 7.030 19.326 34.494 1.00 29.67 270 CYS A N 1
ATOM 2021 C CA . CYS A 1 272 ? 7.262 18.510 35.691 1.00 29.53 270 CYS A CA 1
ATOM 2022 C C . CYS A 1 272 ? 8.612 17.804 35.687 1.00 30.32 270 CYS A C 1
ATOM 2023 O O . CYS A 1 272 ? 9.174 17.505 36.740 1.00 30.23 270 CYS A O 1
ATOM 2026 N N . LEU A 1 273 ? 9.118 17.543 34.491 1.00 31.06 271 LEU A N 1
ATOM 2027 C CA . LEU A 1 273 ? 10.469 17.044 34.301 1.00 32.54 271 LEU A CA 1
ATOM 2028 C C . LEU A 1 273 ? 11.497 18.061 34.833 1.00 33.83 271 LEU A C 1
ATOM 2029 O O . LEU A 1 273 ? 12.465 17.701 35.517 1.00 34.53 271 LEU A O 1
ATOM 2034 N N . LEU A 1 274 ? 11.283 19.331 34.504 1.00 34.09 272 LEU A N 1
ATOM 2035 C CA . LEU A 1 274 ? 12.156 20.395 34.977 1.00 35.48 272 LEU A CA 1
ATOM 2036 C C . LEU A 1 274 ? 11.944 20.584 36.473 1.00 35.18 272 LEU A C 1
ATOM 2037 O O . LEU A 1 274 ? 12.913 20.662 37.241 1.00 36.04 272 LEU A O 1
ATOM 2042 N N . GLU A 1 275 ? 10.680 20.641 36.880 1.00 33.90 273 GLU A N 1
ATOM 2043 C CA . GLU A 1 275 ? 10.328 20.720 38.294 1.00 34.29 273 GLU A CA 1
ATOM 2044 C C . GLU A 1 275 ? 11.058 19.641 39.103 1.00 33.94 273 GLU A C 1
ATOM 2045 O O . GLU A 1 275 ? 11.538 19.915 40.205 1.00 35.09 273 GLU A O 1
ATOM 2051 N N . ASN A 1 276 ? 11.143 18.430 38.548 1.00 32.56 274 ASN A N 1
ATOM 2052 C CA . ASN A 1 276 ? 11.916 17.344 39.151 1.00 32.58 274 ASN A CA 1
ATOM 2053 C C . ASN A 1 276 ? 13.414 17.662 39.269 1.00 34.07 274 ASN A C 1
ATOM 2054 O O . ASN A 1 276 ? 14.035 17.383 40.298 1.00 34.52 274 ASN A O 1
ATOM 2059 N N . THR A 1 277 ? 13.978 18.243 38.210 1.00 34.80 275 THR A N 1
ATOM 2060 C CA . THR A 1 277 ? 15.396 18.605 38.165 1.00 36.29 275 THR A CA 1
ATOM 2061 C C . THR A 1 277 ? 15.721 19.619 39.257 1.00 37.44 275 THR A C 1
ATOM 2062 O O . THR A 1 277 ? 16.719 19.483 39.955 1.00 39.39 275 THR A O 1
ATOM 2066 N N . LEU A 1 278 ? 14.860 20.621 39.406 1.00 36.97 276 LEU A N 1
ATOM 2067 C CA . LEU A 1 278 ? 15.006 21.643 40.436 1.00 38.10 276 LEU A CA 1
ATOM 2068 C C . LEU A 1 278 ? 14.905 21.046 41.838 1.00 37.9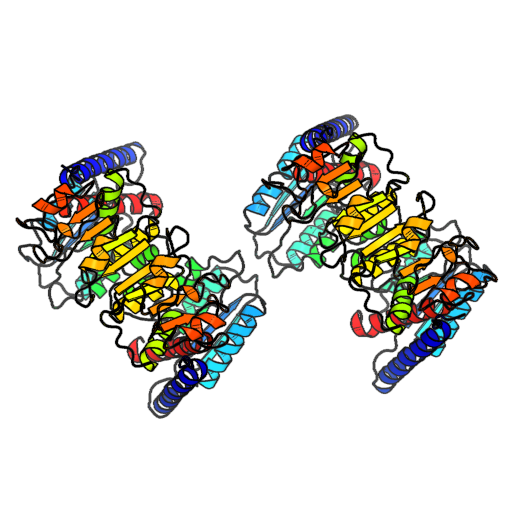2 276 LEU A C 1
ATOM 2069 O O . LEU A 1 278 ? 15.765 21.275 42.672 1.00 39.57 276 LEU A O 1
ATOM 2074 N N . HIS A 1 279 ? 13.848 20.282 42.083 1.00 36.11 277 HIS A N 1
ATOM 2075 C CA . HIS A 1 279 ? 13.657 19.595 43.357 1.00 36.05 277 HIS A CA 1
ATOM 2076 C C . HIS A 1 279 ? 14.896 18.792 43.717 1.00 37.02 277 HIS A C 1
ATOM 2077 O O . HIS A 1 279 ? 15.385 18.884 44.834 1.00 37.93 277 HIS A O 1
ATOM 2084 N N . ALA A 1 280 ? 15.394 18.008 42.762 1.00 36.91 278 ALA A N 1
ATOM 2085 C CA . ALA A 1 280 ? 16.626 17.237 42.948 1.00 38.17 278 ALA A CA 1
ATOM 2086 C C . ALA A 1 280 ? 17.763 18.118 43.448 1.00 40.79 278 ALA A C 1
ATOM 2087 O O . ALA A 1 280 ? 18.481 17.739 44.369 1.00 41.87 278 ALA A O 1
ATOM 2089 N N . ALA A 1 281 ? 17.914 19.294 42.845 1.00 42.15 279 ALA A N 1
ATOM 2090 C CA . ALA A 1 281 ? 18.981 20.225 43.217 1.00 45.42 279 ALA A CA 1
ATOM 2091 C C . ALA A 1 281 ? 18.766 20.801 44.613 1.00 46.91 279 ALA A C 1
ATOM 2092 O O . ALA A 1 281 ? 19.704 20.906 45.391 1.00 48.89 279 ALA A O 1
ATOM 2094 N N . GLU A 1 282 ? 17.528 21.162 44.921 1.00 46.27 280 GLU A N 1
ATOM 2095 C CA . GLU A 1 282 ? 17.205 21.801 46.194 1.00 48.24 280 GLU A CA 1
ATOM 2096 C C . GLU A 1 282 ? 17.212 20.841 47.378 1.00 47.99 280 GLU A C 1
ATOM 2097 O O . GLU A 1 282 ? 17.464 21.249 48.509 1.00 49.55 280 GLU A O 1
ATOM 2103 N N . HIS A 1 283 ? 16.953 19.569 47.103 1.00 46.33 281 HIS A N 1
ATOM 2104 C CA . HIS A 1 283 ? 16.552 18.622 48.139 1.00 45.89 281 HIS A CA 1
ATOM 2105 C C . HIS A 1 283 ? 17.396 17.340 48.170 1.00 46.08 281 HIS A C 1
ATOM 2106 O O . HIS A 1 283 ? 17.596 16.777 49.245 1.00 46.84 281 HIS A O 1
ATOM 2113 N N . LEU A 1 284 ? 17.898 16.884 47.020 1.00 45.57 282 LEU A N 1
ATOM 2114 C CA . LEU A 1 284 ? 18.600 15.596 46.953 1.00 45.98 282 LEU A CA 1
ATOM 2115 C C . LEU A 1 284 ? 20.119 15.676 46.778 1.00 49.23 282 LEU A C 1
ATOM 2116 O O . LEU A 1 284 ? 20.822 14.721 47.103 1.00 49.98 282 LEU A O 1
ATOM 2121 N N . HIS A 1 285 ? 20.629 16.790 46.257 1.00 51.62 283 HIS A N 1
ATOM 2122 C CA . HIS A 1 285 ? 22.042 16.863 45.867 1.00 54.78 283 HIS A CA 1
ATOM 2123 C C . HIS A 1 285 ? 22.871 17.869 46.654 1.00 58.45 283 HIS A C 1
ATOM 2124 O O . HIS A 1 285 ? 23.998 18.175 46.252 1.00 61.59 283 HIS A O 1
ATOM 2131 N N . ASP A 1 286 ? 22.318 18.356 47.768 1.00 59.40 284 ASP A N 1
ATOM 2132 C CA . ASP A 1 286 ? 23.023 19.171 48.792 1.00 62.96 284 ASP A CA 1
ATOM 2133 C C . ASP A 1 286 ? 22.366 20.555 48.966 1.00 63.47 284 ASP A C 1
ATOM 2134 O O . ASP A 1 286 ? 22.551 21.205 49.999 1.00 65.32 284 ASP A O 1
ATOM 2140 N N . MET B 1 3 ? -20.233 -22.328 55.202 1.00 66.70 1 MET B N 1
ATOM 2141 C CA . MET B 1 3 ? -21.399 -23.150 54.765 1.00 68.84 1 MET B CA 1
ATOM 2142 C C . MET B 1 3 ? -21.115 -23.906 53.458 1.00 67.01 1 MET B C 1
ATOM 2143 O O . MET B 1 3 ? -21.102 -25.143 53.454 1.00 67.85 1 MET B O 1
ATOM 2148 N N . THR B 1 4 ? -20.879 -23.174 52.365 1.00 64.76 2 THR B N 1
ATOM 2149 C CA . THR B 1 4 ? -20.901 -23.766 51.013 1.00 63.68 2 THR B CA 1
ATOM 2150 C C . THR B 1 4 ? -19.715 -23.416 50.093 1.00 60.44 2 THR B C 1
ATOM 2151 O O . THR B 1 4 ? -19.680 -23.838 48.933 1.00 60.08 2 THR B O 1
ATOM 2155 N N . ALA B 1 5 ? -18.741 -22.667 50.603 1.00 58.23 3 ALA B N 1
ATOM 2156 C CA . ALA B 1 5 ? -17.577 -22.260 49.804 1.00 55.20 3 ALA B CA 1
ATOM 2157 C C . ALA B 1 5 ? -16.421 -23.257 49.945 1.00 53.22 3 ALA B C 1
ATOM 2158 O O . ALA B 1 5 ? -16.035 -23.606 51.061 1.00 53.40 3 ALA B O 1
ATOM 2160 N N . GLN B 1 6 ? -15.870 -23.698 48.813 1.00 51.33 4 GLN B N 1
ATOM 2161 C CA . GLN B 1 6 ? -14.634 -24.480 48.809 1.00 49.41 4 GLN B CA 1
ATOM 2162 C C . GLN B 1 6 ? -13.559 -23.679 49.549 1.00 46.97 4 GLN B C 1
ATOM 2163 O O . GLN B 1 6 ? -13.350 -22.500 49.251 1.00 45.44 4 GLN B O 1
ATOM 2169 N N . LEU B 1 7 ? -12.890 -24.315 50.514 1.00 45.76 5 LEU B N 1
ATOM 2170 C CA . LEU B 1 7 ? -11.932 -23.615 51.373 1.00 43.63 5 LEU B CA 1
ATOM 2171 C C . LEU B 1 7 ? -10.557 -23.555 50.721 1.00 40.69 5 LEU B C 1
ATOM 2172 O O . LEU B 1 7 ? -10.048 -24.564 50.258 1.00 40.47 5 LEU B O 1
ATOM 2177 N N . ILE B 1 8 ? -9.977 -22.358 50.669 1.00 38.53 6 ILE B N 1
ATOM 2178 C CA . ILE B 1 8 ? -8.581 -22.199 50.288 1.00 36.06 6 ILE B CA 1
ATOM 2179 C C . ILE B 1 8 ? -7.753 -22.495 51.543 1.00 35.33 6 ILE B C 1
ATOM 2180 O O . ILE B 1 8 ? -7.923 -21.829 52.565 1.00 35.35 6 ILE B O 1
ATOM 2185 N N . ASP B 1 9 ? -6.894 -23.509 51.464 1.00 33.98 7 ASP B N 1
ATOM 2186 C CA . ASP B 1 9 ? -6.058 -23.936 52.582 1.00 34.04 7 ASP B CA 1
ATOM 2187 C C . ASP B 1 9 ? -4.612 -23.528 52.299 1.00 32.19 7 ASP B C 1
ATOM 2188 O O . ASP B 1 9 ? -3.886 -24.233 51.594 1.00 31.92 7 ASP B O 1
ATOM 2193 N N . GLY B 1 10 ? -4.208 -22.380 52.836 1.00 31.01 8 GLY B N 1
ATOM 2194 C CA . GLY B 1 10 ? -2.876 -21.830 52.596 1.00 29.18 8 GLY B CA 1
ATOM 2195 C C . GLY B 1 10 ? -1.767 -22.615 53.256 1.00 29.02 8 GLY B C 1
ATOM 2196 O O . GLY B 1 10 ? -0.631 -22.622 52.780 1.00 28.38 8 GLY B O 1
ATOM 2197 N N . LYS B 1 11 ? -2.093 -23.274 54.360 1.00 29.80 9 LYS B N 1
ATOM 2198 C CA . LYS B 1 11 ? -1.119 -24.083 55.083 1.00 30.50 9 LYS B CA 1
ATOM 2199 C C . LYS B 1 11 ? -0.752 -25.338 54.292 1.00 30.88 9 LYS B C 1
ATOM 2200 O O . LYS B 1 11 ? 0.421 -25.705 54.234 1.00 30.44 9 LYS B O 1
ATOM 2206 N N . ALA B 1 12 ? -1.742 -25.984 53.677 1.00 31.59 10 ALA B N 1
ATOM 2207 C CA . ALA B 1 12 ? -1.468 -27.148 52.814 1.00 32.61 10 ALA B CA 1
ATOM 2208 C C . ALA B 1 12 ? -0.615 -26.723 51.620 1.00 31.28 10 ALA B C 1
ATOM 2209 O O . ALA B 1 12 ? 0.441 -27.293 51.352 1.00 32.55 10 ALA B O 1
ATOM 2211 N N . ILE B 1 13 ? -1.058 -25.686 50.928 1.00 30.41 11 ILE B N 1
ATOM 2212 C CA . ILE B 1 13 ? -0.347 -25.200 49.755 1.00 29.13 11 ILE B CA 1
ATOM 2213 C C . ILE B 1 13 ? 1.086 -24.825 50.109 1.00 28.69 11 ILE B C 1
ATOM 2214 O O . ILE B 1 13 ? 2.017 -25.158 49.363 1.00 28.84 11 ILE B O 1
ATOM 2219 N N . ALA B 1 14 ? 1.271 -24.175 51.259 1.00 28.44 12 ALA B N 1
ATOM 2220 C CA . ALA B 1 14 ? 2.617 -23.784 51.711 1.00 28.16 12 ALA B CA 1
ATOM 2221 C C . ALA B 1 14 ? 3.476 -25.012 51.985 1.00 29.50 12 ALA B C 1
ATOM 2222 O O . ALA B 1 14 ? 4.631 -25.052 51.588 1.00 29.61 12 ALA B O 1
ATOM 2224 N N . ALA B 1 15 ? 2.914 -26.015 52.656 1.00 31.21 13 ALA B N 1
ATOM 2225 C CA . ALA B 1 15 ? 3.639 -27.258 52.914 1.00 33.24 13 ALA B CA 1
ATOM 2226 C C . ALA B 1 15 ? 3.988 -27.972 51.603 1.00 34.08 13 ALA B C 1
ATOM 2227 O O . ALA B 1 15 ? 5.115 -28.443 51.425 1.00 35.00 13 ALA B O 1
ATOM 2229 N N . ASN B 1 16 ? 3.032 -28.018 50.675 1.00 34.28 14 ASN B N 1
ATOM 2230 C CA . ASN B 1 16 ? 3.277 -28.567 49.340 1.00 35.13 14 ASN B CA 1
ATOM 2231 C C . ASN B 1 16 ? 4.387 -27.826 48.600 1.00 34.69 14 ASN B C 1
ATOM 2232 O O . ASN B 1 16 ? 5.221 -28.440 47.935 1.00 36.03 14 ASN B O 1
ATOM 2237 N N . LEU B 1 17 ? 4.390 -26.504 48.703 1.00 33.82 15 LEU B N 1
ATOM 2238 C CA . LEU B 1 17 ? 5.428 -25.702 48.066 1.00 33.42 15 LEU B CA 1
ATOM 2239 C C . LEU B 1 17 ? 6.816 -25.942 48.692 1.00 34.26 15 LEU B C 1
ATOM 2240 O O . LEU B 1 17 ? 7.818 -25.973 47.973 1.00 34.87 15 LEU B O 1
ATOM 2245 N N . ARG B 1 18 ? 6.879 -26.115 50.012 1.00 34.52 16 ARG B N 1
ATOM 2246 C CA . ARG B 1 18 ? 8.161 -26.378 50.682 1.00 35.73 16 ARG B CA 1
ATOM 2247 C C . ARG B 1 18 ? 8.776 -27.707 50.218 1.00 37.98 16 ARG B C 1
ATOM 2248 O O . ARG B 1 18 ? 9.990 -27.800 50.070 1.00 38.53 16 ARG B O 1
ATOM 2256 N N . GLN B 1 19 ? 7.935 -28.716 49.983 1.00 39.75 17 GLN B N 1
ATOM 2257 C CA . GLN B 1 19 ? 8.393 -30.014 49.461 1.00 42.47 17 GLN B CA 1
ATOM 2258 C C . GLN B 1 19 ? 9.049 -29.855 48.100 1.00 42.56 17 GLN B C 1
ATOM 2259 O O . GLN B 1 19 ? 10.142 -30.369 47.869 1.00 43.62 17 GLN B O 1
ATOM 2265 N N . GLN B 1 20 ? 8.357 -29.151 47.204 1.00 41.25 18 GLN B N 1
ATOM 2266 C CA . GLN B 1 20 ? 8.847 -28.907 45.847 1.00 41.72 18 GLN B CA 1
ATOM 2267 C C . GLN B 1 20 ? 10.184 -28.197 45.846 1.00 41.32 18 GLN B C 1
ATOM 2268 O O . GLN B 1 20 ? 11.074 -28.547 45.082 1.00 43.34 18 GLN B O 1
ATOM 2274 N N . ILE B 1 21 ? 10.321 -27.192 46.697 1.00 39.64 19 ILE B N 1
ATOM 2275 C CA . ILE B 1 21 ? 11.591 -26.501 46.849 1.00 39.15 19 ILE B CA 1
ATOM 2276 C C . ILE B 1 21 ? 12.613 -27.506 47.359 1.00 40.96 19 ILE B C 1
ATOM 2277 O O . ILE B 1 21 ? 13.708 -27.617 46.801 1.00 42.32 19 ILE B O 1
ATOM 2282 N N . ALA B 1 22 ? 12.230 -28.261 48.390 1.00 41.06 20 ALA B N 1
ATOM 2283 C CA . ALA B 1 22 ? 13.069 -29.319 48.948 1.00 43.04 20 ALA B CA 1
ATOM 2284 C C . ALA B 1 22 ? 13.507 -30.350 47.897 1.00 44.83 20 ALA B C 1
ATOM 2285 O O . ALA B 1 22 ? 14.693 -30.659 47.795 1.00 46.13 20 ALA B O 1
ATOM 2287 N N . GLN B 1 23 ? 12.549 -30.870 47.127 1.00 44.78 21 GLN B N 1
ATOM 2288 C CA . GLN B 1 23 ? 12.838 -31.878 46.099 1.00 46.74 21 GLN B CA 1
ATOM 2289 C C . GLN B 1 23 ? 13.722 -31.285 45.019 1.00 46.91 21 GLN B C 1
ATOM 2290 O O . GLN B 1 23 ? 14.603 -31.961 44.505 1.00 48.87 21 GLN B O 1
ATOM 2296 N N . ARG B 1 24 ? 13.503 -30.017 44.679 1.00 44.93 22 ARG B N 1
ATOM 2297 C CA . ARG B 1 24 ? 14.383 -29.365 43.708 1.00 45.51 22 ARG B CA 1
ATOM 2298 C C . ARG B 1 24 ? 15.797 -29.165 44.275 1.00 46.01 22 ARG B C 1
ATOM 2299 O O . ARG B 1 24 ? 16.775 -29.281 43.540 1.00 47.90 22 ARG B O 1
ATOM 2307 N N . VAL B 1 25 ? 15.900 -28.874 45.570 1.00 44.63 23 VAL B N 1
ATOM 2308 C CA . VAL B 1 25 ? 17.200 -28.667 46.210 1.00 45.46 23 VAL B CA 1
ATOM 2309 C C . VAL B 1 25 ? 17.978 -29.979 46.250 1.00 48.64 23 VAL B C 1
ATOM 2310 O O . VAL B 1 25 ? 19.162 -30.006 45.950 1.00 50.03 23 VAL B O 1
ATOM 2314 N N . THR B 1 26 ? 17.289 -31.054 46.629 1.00 49.96 24 THR B N 1
ATOM 2315 C CA . THR B 1 26 ? 17.843 -32.396 46.614 1.00 53.49 24 THR B CA 1
ATOM 2316 C C . THR B 1 26 ? 18.291 -32.797 45.210 1.00 56.04 24 THR B C 1
ATOM 2317 O O . THR B 1 26 ? 19.280 -33.498 45.064 1.00 58.83 24 THR B O 1
ATOM 2321 N N . GLU B 1 27 ? 17.560 -32.361 44.185 1.00 55.72 25 GLU B N 1
ATOM 2322 C CA . GLU B 1 27 ? 17.963 -32.614 42.795 1.00 58.32 25 GLU B CA 1
ATOM 2323 C C . GLU B 1 27 ? 19.258 -31.882 42.472 1.00 59.12 25 GLU B C 1
ATOM 2324 O O . GLU B 1 27 ? 20.198 -32.491 41.965 1.00 61.94 25 GLU B O 1
ATOM 2330 N N . ARG B 1 28 ? 19.319 -30.591 42.787 1.00 56.82 26 ARG B N 1
ATOM 2331 C CA . ARG B 1 28 ? 20.570 -29.838 42.645 1.00 58.00 26 ARG B CA 1
ATOM 2332 C C . ARG B 1 28 ? 21.711 -30.479 43.439 1.00 60.20 26 ARG B C 1
ATOM 2333 O O . ARG B 1 28 ? 22.843 -30.540 42.963 1.00 62.65 26 ARG B O 1
ATOM 2341 N N . ARG B 1 29 ? 21.405 -30.958 44.642 1.00 59.80 27 ARG B N 1
ATOM 2342 C CA . ARG B 1 29 ? 22.413 -31.576 45.514 1.00 62.13 27 ARG B CA 1
ATOM 2343 C C . ARG B 1 29 ? 22.904 -32.909 44.931 1.00 65.79 27 ARG B C 1
ATOM 2344 O O . ARG B 1 29 ? 24.103 -33.210 44.965 1.00 68.69 27 ARG B O 1
ATOM 2352 N N . GLN B 1 30 ? 21.978 -33.692 44.376 1.00 66.06 28 GLN B N 1
ATOM 2353 C CA . GLN B 1 30 ? 22.322 -34.940 43.681 1.00 69.63 28 GLN B CA 1
ATOM 2354 C C . GLN B 1 30 ? 23.108 -34.686 42.393 1.00 71.38 28 GLN B C 1
ATOM 2355 O O . GLN B 1 30 ? 23.861 -35.557 41.930 1.00 74.91 28 GLN B O 1
ATOM 2361 N N . GLN B 1 31 ? 22.938 -33.493 41.826 1.00 68.92 29 GLN B N 1
ATOM 2362 C CA . GLN B 1 31 ? 23.566 -33.134 40.555 1.00 70.53 29 GLN B CA 1
ATOM 2363 C C . GLN B 1 31 ? 24.802 -32.234 40.684 1.00 70.80 29 GLN B C 1
ATOM 2364 O O . GLN B 1 31 ? 25.277 -31.702 39.681 1.00 71.86 29 GLN B O 1
ATOM 2370 N N . GLY B 1 32 ? 25.317 -32.059 41.902 1.00 69.92 30 GLY B N 1
ATOM 2371 C CA . GLY B 1 32 ? 26.527 -31.261 42.129 1.00 70.33 30 GLY B CA 1
ATOM 2372 C C . GLY B 1 32 ? 26.382 -29.753 41.925 1.00 67.51 30 GLY B C 1
ATOM 2373 O O . GLY B 1 32 ? 27.383 -29.028 41.927 1.00 68.44 30 GLY B O 1
ATOM 2374 N N . LEU B 1 33 ? 25.151 -29.277 41.756 1.00 63.98 31 LEU B N 1
ATOM 2375 C CA . LEU B 1 33 ? 24.890 -27.853 41.555 1.00 61.37 31 LEU B CA 1
ATOM 2376 C C . LEU B 1 33 ? 24.812 -27.160 42.916 1.00 58.64 31 LEU B C 1
ATOM 2377 O O . LEU B 1 33 ? 24.492 -27.794 43.922 1.00 58.11 31 LEU B O 1
ATOM 2382 N N . ARG B 1 34 ? 25.088 -25.860 42.934 1.00 56.89 32 ARG B N 1
ATOM 2383 C CA . ARG B 1 34 ? 25.170 -25.094 44.178 1.00 54.67 32 ARG B CA 1
ATOM 2384 C C . ARG B 1 34 ? 23.826 -25.004 44.917 1.00 51.41 32 ARG B C 1
ATOM 2385 O O . ARG B 1 34 ? 22.769 -24.804 44.304 1.00 49.76 32 ARG B O 1
ATOM 2393 N N . VAL B 1 35 ? 23.879 -25.159 46.238 1.00 50.50 33 VAL B N 1
ATOM 2394 C CA . VAL B 1 35 ? 22.686 -25.047 47.075 1.00 48.06 33 VAL B CA 1
ATOM 2395 C C . VAL B 1 35 ? 22.414 -23.570 47.323 1.00 45.73 33 VAL B C 1
ATOM 2396 O O . VAL B 1 35 ? 23.341 -22.813 47.613 1.00 46.32 33 VAL B O 1
ATOM 2400 N N . PRO B 1 36 ? 21.146 -23.145 47.195 1.00 43.55 34 PRO B N 1
ATOM 2401 C CA . PRO B 1 36 ? 20.868 -21.738 47.437 1.00 41.73 34 PRO B CA 1
ATOM 2402 C C . PRO B 1 36 ? 21.207 -21.361 48.863 1.00 41.58 34 PRO B C 1
ATOM 2403 O O . PRO B 1 36 ? 21.124 -22.204 49.756 1.00 42.01 34 PRO B O 1
ATOM 2407 N N . GLY B 1 37 ? 21.602 -20.111 49.062 1.00 41.33 35 GLY B N 1
ATOM 2408 C CA . GLY B 1 37 ? 21.988 -19.620 50.378 1.00 41.68 35 GLY B CA 1
ATOM 2409 C C . GLY B 1 37 ? 21.116 -18.454 50.787 1.00 39.89 35 GLY B C 1
ATOM 2410 O O . GLY B 1 37 ? 20.813 -17.589 49.972 1.00 39.03 35 GLY B O 1
ATOM 2411 N N . LEU B 1 38 ? 20.718 -18.430 52.055 1.00 39.61 36 LEU B N 1
ATOM 2412 C CA . LEU B 1 38 ? 19.871 -17.368 52.585 1.00 38.19 36 LEU B CA 1
ATOM 2413 C C . LEU B 1 38 ? 20.516 -16.789 53.831 1.00 39.19 36 LEU B C 1
ATOM 2414 O O . LEU B 1 38 ? 20.744 -17.507 54.799 1.00 39.94 36 LEU B O 1
ATOM 2419 N N . ALA B 1 39 ? 20.834 -15.496 53.790 1.00 39.20 37 ALA B N 1
ATOM 2420 C CA . ALA B 1 39 ? 21.334 -14.780 54.961 1.00 39.99 37 ALA B CA 1
ATOM 2421 C C . ALA B 1 39 ? 20.151 -14.089 55.652 1.00 38.99 37 ALA B C 1
ATOM 2422 O O . ALA B 1 39 ? 19.517 -13.220 55.066 1.00 38.03 37 ALA B O 1
ATOM 2424 N N . VAL B 1 40 ? 19.850 -14.506 56.880 1.00 39.59 38 VAL B N 1
ATOM 2425 C CA . VAL B 1 40 ? 18.750 -13.948 57.660 1.00 38.96 38 VAL B CA 1
ATOM 2426 C C . VAL B 1 40 ? 19.286 -13.116 58.816 1.00 40.28 38 VAL B C 1
ATOM 2427 O O . VAL B 1 40 ? 19.938 -13.646 59.720 1.00 41.79 38 VAL B O 1
ATOM 2431 N N . ILE B 1 41 ? 18.995 -11.820 58.784 1.00 39.86 39 ILE B N 1
ATOM 2432 C CA . ILE B 1 41 ? 19.490 -10.888 59.779 1.00 41.43 39 ILE B CA 1
ATOM 2433 C C . ILE B 1 41 ? 18.413 -10.540 60.807 1.00 41.60 39 ILE B C 1
ATOM 2434 O O . ILE B 1 41 ? 17.319 -10.102 60.443 1.00 40.21 39 ILE B O 1
ATOM 2439 N N . LEU B 1 42 ? 18.750 -10.731 62.083 1.00 43.44 40 LEU B N 1
ATOM 2440 C CA . LEU B 1 42 ? 17.928 -10.299 63.212 1.00 44.68 40 LEU B CA 1
ATOM 2441 C C . LEU B 1 42 ? 18.729 -9.304 64.026 1.00 46.88 40 LEU B C 1
ATOM 2442 O O . LEU B 1 42 ? 19.860 -9.588 64.406 1.00 48.72 40 LEU B O 1
ATOM 2447 N N . VAL B 1 43 ? 18.144 -8.142 64.285 1.00 47.61 41 VAL B N 1
ATOM 2448 C CA . VAL B 1 43 ? 18.761 -7.125 65.132 1.00 50.10 41 VAL B CA 1
ATOM 2449 C C . VAL B 1 43 ? 17.868 -6.880 66.336 1.00 52.16 41 VAL B C 1
ATOM 2450 O O . VAL B 1 43 ? 16.685 -6.559 66.177 1.00 51.23 41 VAL B O 1
ATOM 2454 N N . GLY B 1 44 ? 18.437 -7.035 67.531 1.00 54.97 42 GLY B N 1
ATOM 2455 C CA . GLY B 1 44 ? 17.704 -6.864 68.782 1.00 57.62 42 GLY B CA 1
ATOM 2456 C C . GLY B 1 44 ? 17.149 -8.177 69.301 1.00 58.28 42 GLY B C 1
ATOM 2457 O O . GLY B 1 44 ? 17.538 -9.253 68.830 1.00 57.12 42 GLY B O 1
ATOM 2458 N N . THR B 1 45 ? 16.220 -8.091 70.251 1.00 60.57 43 THR B N 1
ATOM 2459 C CA . THR B 1 45 ? 15.713 -9.275 70.941 1.00 62.08 43 THR B CA 1
ATOM 2460 C C . THR B 1 45 ? 14.198 -9.248 71.219 1.00 62.51 43 THR B C 1
ATOM 2461 O O . THR B 1 45 ? 13.739 -9.827 72.199 1.00 64.69 43 THR B O 1
ATOM 2465 N N . ASP B 1 46 ? 13.425 -8.603 70.346 1.00 61.16 44 ASP B N 1
ATOM 2466 C CA . ASP B 1 46 ? 11.966 -8.597 70.465 1.00 61.47 44 ASP B CA 1
ATOM 2467 C C . ASP B 1 46 ? 11.412 -10.029 70.360 1.00 60.83 44 ASP B C 1
ATOM 2468 O O . ASP B 1 46 ? 11.724 -10.733 69.406 1.00 58.61 44 ASP B O 1
ATOM 2473 N N . PRO B 1 47 ? 10.598 -10.463 71.345 1.00 63.49 45 PRO B N 1
ATOM 2474 C CA . PRO B 1 47 ? 10.058 -11.832 71.390 1.00 63.54 45 PRO B CA 1
ATOM 2475 C C . PRO B 1 47 ? 9.341 -12.310 70.129 1.00 60.82 45 PRO B C 1
ATOM 2476 O O . PRO B 1 47 ? 9.579 -13.430 69.676 1.00 59.78 45 PRO B O 1
ATOM 2480 N N . ALA B 1 48 ? 8.465 -11.475 69.580 1.00 60.29 46 ALA B N 1
ATOM 2481 C CA . ALA B 1 48 ? 7.765 -11.807 68.339 1.00 57.71 46 ALA B CA 1
ATOM 2482 C C . ALA B 1 48 ? 8.748 -11.895 67.175 1.00 55.47 46 ALA B C 1
ATOM 2483 O O . ALA B 1 48 ? 8.642 -12.794 66.331 1.00 53.74 46 ALA B O 1
ATOM 2485 N N . SER B 1 49 ? 9.715 -10.980 67.141 1.00 55.97 47 SER B N 1
ATOM 2486 C CA . SER B 1 49 ? 10.736 -10.982 66.087 1.00 54.21 47 SER B CA 1
ATOM 2487 C C . SER B 1 49 ? 11.630 -12.212 66.178 1.00 54.35 47 SER B C 1
ATOM 2488 O O . SER B 1 49 ? 12.061 -12.741 65.159 1.00 52.68 47 SER B O 1
ATOM 2491 N N . GLN B 1 50 ? 11.915 -12.662 67.397 1.00 56.81 48 GLN B N 1
ATOM 2492 C CA . GLN B 1 50 ? 12.646 -13.911 67.586 1.00 57.36 48 GLN B CA 1
ATOM 2493 C C . GLN B 1 50 ? 11.828 -15.096 67.084 1.00 56.33 48 GLN B C 1
ATOM 2494 O O . GLN B 1 50 ? 12.347 -15.951 66.369 1.00 55.14 48 GLN B O 1
ATOM 2500 N N . VAL B 1 51 ? 10.549 -15.136 67.452 1.00 57.12 49 VAL B N 1
ATOM 2501 C CA . VAL B 1 51 ? 9.647 -16.201 67.000 1.00 56.50 49 VAL B CA 1
ATOM 2502 C C . VAL B 1 51 ? 9.566 -16.267 65.483 1.00 53.92 49 VAL B C 1
ATOM 2503 O O . VAL B 1 51 ? 9.654 -17.355 64.904 1.00 53.35 49 VAL B O 1
ATOM 2507 N N . TYR B 1 52 ? 9.416 -15.111 64.838 1.00 53.01 50 TYR B N 1
ATOM 2508 C CA . TYR B 1 52 ? 9.255 -15.069 63.374 1.00 50.73 50 TYR B CA 1
ATOM 2509 C C . TYR B 1 52 ? 10.510 -15.500 62.616 1.00 49.97 50 TYR B C 1
ATOM 2510 O O . TYR B 1 52 ? 10.404 -16.175 61.592 1.00 48.72 50 TYR B O 1
ATOM 2519 N N . VAL B 1 53 ? 11.688 -15.111 63.100 1.00 51.12 51 VAL B N 1
ATOM 2520 C CA . VAL B 1 53 ? 12.940 -15.568 62.484 1.00 50.85 51 VAL B CA 1
ATOM 2521 C C . VAL B 1 53 ? 13.115 -17.076 62.680 1.00 51.58 51 VAL B C 1
ATOM 2522 O O . VAL B 1 53 ? 13.557 -17.780 61.772 1.00 50.51 51 VAL B O 1
ATOM 2526 N N . ALA B 1 54 ? 12.775 -17.557 63.877 1.00 53.38 52 ALA B N 1
ATOM 2527 C CA . ALA B 1 54 ? 12.749 -18.993 64.159 1.00 54.36 52 ALA B CA 1
ATOM 2528 C C . ALA B 1 54 ? 11.940 -19.734 63.100 1.00 52.59 52 ALA B C 1
ATOM 2529 O O . ALA B 1 54 ? 12.416 -20.710 62.527 1.00 52.53 52 ALA B O 1
ATOM 2531 N N . HIS B 1 55 ? 10.723 -19.253 62.841 1.00 51.64 53 HIS B N 1
ATOM 2532 C CA . HIS B 1 55 ? 9.852 -19.834 61.814 1.00 50.14 53 HIS B CA 1
ATOM 2533 C C . HIS B 1 55 ? 10.522 -19.800 60.449 1.00 48.82 53 HIS B C 1
ATOM 2534 O O . HIS B 1 55 ? 10.523 -20.809 59.744 1.00 48.72 53 HIS B O 1
ATOM 2541 N N . LYS B 1 56 ? 11.080 -18.643 60.079 1.00 48.23 54 LYS B N 1
ATOM 2542 C CA . LYS B 1 56 ? 11.808 -18.500 58.807 1.00 47.13 54 LYS B CA 1
ATOM 2543 C C . LYS B 1 56 ? 12.947 -19.507 58.716 1.00 48.31 54 LYS B C 1
ATOM 2544 O O . LYS B 1 56 ? 13.175 -20.085 57.653 1.00 47.98 54 LYS B O 1
ATOM 2550 N N . ARG B 1 57 ? 13.658 -19.715 59.823 1.00 50.26 55 ARG B N 1
ATOM 2551 C CA . ARG B 1 57 ? 14.857 -20.580 59.833 1.00 51.79 55 ARG B CA 1
ATOM 2552 C C . ARG B 1 57 ? 14.557 -22.081 59.936 1.00 52.84 55 ARG B C 1
ATOM 2553 O O . ARG B 1 57 ? 15.339 -22.901 59.461 1.00 53.80 55 ARG B O 1
ATOM 2561 N N . LYS B 1 58 ? 13.444 -22.442 60.564 1.00 53.35 56 LYS B N 1
ATOM 2562 C CA . LYS B 1 58 ? 12.934 -23.809 60.474 1.00 54.29 56 LYS B CA 1
ATOM 2563 C C . LYS B 1 58 ? 12.633 -24.123 59.002 1.00 52.83 56 LYS B C 1
ATOM 2564 O O . LYS B 1 58 ? 13.167 -25.086 58.443 1.00 53.34 56 LYS B O 1
ATOM 2570 N N . ASP B 1 59 ? 11.791 -23.296 58.379 1.00 50.72 57 ASP B N 1
ATOM 2571 C CA . ASP B 1 59 ? 11.439 -23.482 56.965 1.00 49.38 57 ASP B CA 1
ATOM 2572 C C . ASP B 1 59 ? 12.701 -23.531 56.082 1.00 49.42 57 ASP B C 1
ATOM 2573 O O . ASP B 1 59 ? 12.854 -24.436 55.263 1.00 50.09 57 ASP B O 1
ATOM 2578 N N . CYS B 1 60 ? 13.618 -22.588 56.285 1.00 49.21 58 CYS B N 1
ATOM 2579 C CA . CYS B 1 60 ? 14.885 -22.551 55.534 1.00 49.32 58 CYS B CA 1
ATOM 2580 C C . CYS B 1 60 ? 15.717 -23.828 55.647 1.00 50.64 58 CYS B C 1
ATOM 2581 O O . CYS B 1 60 ? 16.379 -24.225 54.681 1.00 51.60 58 CYS B O 1
ATOM 2584 N N . GLU B 1 61 ? 15.697 -24.466 56.816 1.00 51.31 59 GLU B N 1
ATOM 2585 C CA . GLU B 1 61 ? 16.403 -25.742 57.009 1.00 52.71 59 GLU B CA 1
ATOM 2586 C C . GLU B 1 61 ? 15.628 -26.924 56.432 1.00 52.16 59 GLU B C 1
ATOM 2587 O O . GLU B 1 61 ? 16.225 -27.876 55.945 1.00 53.72 59 GLU B O 1
ATOM 2593 N N . GLU B 1 62 ? 14.302 -26.874 56.504 1.00 50.11 60 GLU B N 1
ATOM 2594 C CA . GLU B 1 62 ? 13.458 -27.925 55.938 1.00 49.78 60 GLU B CA 1
ATOM 2595 C C . GLU B 1 62 ? 13.716 -28.106 54.438 1.00 48.31 60 GLU B C 1
ATOM 2596 O O . GLU B 1 62 ? 13.839 -29.232 53.960 1.00 49.72 60 GLU B O 1
ATOM 2602 N N . VAL B 1 63 ? 13.806 -27.011 53.689 1.00 45.43 61 VAL B N 1
ATOM 2603 C CA . VAL B 1 63 ? 14.047 -27.137 52.241 1.00 44.11 61 VAL B CA 1
ATOM 2604 C C . VAL B 1 63 ? 15.523 -27.295 51.859 1.00 44.53 61 VAL B C 1
ATOM 2605 O O . VAL B 1 63 ? 15.850 -27.339 50.681 1.00 44.08 61 VAL B O 1
ATOM 2609 N N . GLY B 1 64 ? 16.406 -27.359 52.852 1.00 45.17 62 GLY B N 1
ATOM 2610 C CA . GLY B 1 64 ? 17.805 -27.704 52.626 1.00 46.79 62 GLY B CA 1
ATOM 2611 C C . GLY B 1 64 ? 18.706 -26.618 52.062 1.00 45.99 62 GLY B C 1
ATOM 2612 O O . GLY B 1 64 ? 19.751 -26.927 51.495 1.00 47.63 62 GLY B O 1
ATOM 2613 N N . PHE B 1 65 ? 18.317 -25.354 52.223 1.00 43.65 63 PHE B N 1
ATOM 2614 C CA . PHE B 1 65 ? 19.170 -24.216 51.859 1.00 42.96 63 PHE B CA 1
ATOM 2615 C C . PHE B 1 65 ? 20.363 -24.084 52.799 1.00 44.45 63 PHE B C 1
ATOM 2616 O O . PHE B 1 65 ? 20.309 -24.529 53.944 1.00 45.28 63 PHE B O 1
ATOM 2624 N N . LEU B 1 66 ? 21.410 -23.417 52.325 1.00 45.06 64 LEU B N 1
ATOM 2625 C CA . LEU B 1 66 ? 22.468 -22.923 53.204 1.00 46.85 64 LEU B CA 1
ATOM 2626 C C . LEU B 1 66 ? 21.952 -21.696 53.964 1.00 45.56 64 LEU B C 1
ATOM 2627 O O . LEU B 1 66 ? 21.474 -20.743 53.357 1.00 43.82 64 LEU B O 1
ATOM 2632 N N . SER B 1 67 ? 22.031 -21.736 55.291 1.00 47.10 65 SER B N 1
ATOM 2633 C CA . SER B 1 67 ? 21.579 -20.624 56.135 1.00 46.52 65 SER B CA 1
ATOM 2634 C C . SER B 1 67 ? 22.778 -19.914 56.743 1.00 47.95 65 SER B C 1
ATOM 2635 O O . SER B 1 67 ? 23.719 -20.560 57.195 1.00 49.73 65 SER B O 1
ATOM 2638 N N . GLN B 1 68 ? 22.740 -18.585 56.732 1.00 47.30 66 GLN B N 1
ATOM 2639 C CA . GLN B 1 68 ? 23.650 -17.761 57.529 1.00 48.88 66 GLN B CA 1
ATOM 2640 C C . GLN B 1 68 ? 22.791 -16.902 58.443 1.00 47.95 66 GLN B C 1
ATOM 2641 O O . GLN B 1 68 ? 21.963 -16.120 57.970 1.00 45.64 66 GLN B O 1
ATOM 2647 N N . ALA B 1 69 ? 22.983 -17.067 59.748 1.00 49.56 67 ALA B N 1
ATOM 2648 C CA . ALA B 1 69 ? 22.201 -16.358 60.755 1.00 49.58 67 ALA B CA 1
ATOM 2649 C C . ALA B 1 69 ? 23.034 -15.242 61.355 1.00 51.10 67 ALA B C 1
ATOM 2650 O O . ALA B 1 69 ? 24.155 -15.469 61.784 1.00 53.05 67 ALA B O 1
ATOM 2652 N N . TYR B 1 70 ? 22.479 -14.040 61.370 1.00 50.53 68 TYR B N 1
ATOM 2653 C CA . TYR B 1 70 ? 23.102 -12.898 62.016 1.00 52.09 68 TYR B CA 1
ATOM 2654 C C . TYR B 1 70 ? 22.126 -12.381 63.061 1.00 52.48 68 TYR B C 1
ATOM 2655 O O . TYR B 1 70 ? 21.230 -11.587 62.745 1.00 51.72 68 TYR B O 1
ATOM 2664 N N . ASP B 1 71 ? 22.256 -12.894 64.280 1.00 54.16 69 ASP B N 1
ATOM 2665 C CA . ASP B 1 71 ? 21.527 -12.375 65.429 1.00 55.29 69 ASP B CA 1
ATOM 2666 C C . ASP B 1 71 ? 22.381 -11.288 66.072 1.00 57.33 69 ASP B C 1
ATOM 2667 O O . ASP B 1 71 ? 23.188 -11.564 66.959 1.00 59.57 69 ASP B O 1
ATOM 2672 N N . LEU B 1 72 ? 22.202 -10.056 65.605 1.00 56.61 70 LEU B N 1
ATOM 2673 C CA . LEU B 1 72 ? 22.976 -8.914 66.087 1.00 58.58 70 LEU B CA 1
ATOM 2674 C C . LEU B 1 72 ? 22.315 -8.278 67.308 1.00 60.36 70 LEU B C 1
ATOM 2675 O O . LEU B 1 72 ? 21.098 -8.392 67.484 1.00 59.35 70 LEU B O 1
ATOM 2680 N N . PRO B 1 73 ? 23.115 -7.598 68.150 1.00 63.15 71 PRO B N 1
ATOM 2681 C CA . PRO B 1 73 ? 22.586 -6.877 69.314 1.00 65.34 71 PRO B CA 1
ATOM 2682 C C . PRO B 1 73 ? 21.839 -5.600 68.926 1.00 64.59 71 PRO B C 1
ATOM 2683 O O . PRO B 1 73 ? 22.140 -4.997 67.894 1.00 63.57 71 PRO B O 1
ATOM 2687 N N . ALA B 1 74 ? 20.882 -5.191 69.759 1.00 65.64 72 ALA B N 1
ATOM 2688 C CA . ALA B 1 74 ? 19.999 -4.067 69.433 1.00 64.94 72 ALA B CA 1
ATOM 2689 C C . ALA B 1 74 ? 20.754 -2.751 69.217 1.00 66.22 72 ALA B C 1
ATOM 2690 O O . ALA B 1 74 ? 20.305 -1.897 68.450 1.00 64.96 72 ALA B O 1
ATOM 2692 N N . GLU B 1 75 ? 21.903 -2.598 69.875 1.00 68.70 73 GLU B N 1
ATOM 2693 C CA . GLU B 1 75 ? 22.716 -1.384 69.731 1.00 70.47 73 GLU B CA 1
ATOM 2694 C C . GLU B 1 75 ? 23.559 -1.349 68.452 1.00 68.80 73 GLU B C 1
ATOM 2695 O O . GLU B 1 75 ? 24.209 -0.337 68.182 1.00 69.94 73 GLU B O 1
ATOM 2701 N N . THR B 1 76 ? 23.553 -2.432 67.671 1.00 66.34 74 THR B N 1
ATOM 2702 C CA . THR B 1 76 ? 24.364 -2.494 66.454 1.00 65.15 74 THR B CA 1
ATOM 2703 C C . THR B 1 76 ? 24.235 -1.218 65.620 1.00 65.16 74 THR B C 1
ATOM 2704 O O . THR B 1 76 ? 23.124 -0.789 65.301 1.00 63.92 74 THR B O 1
ATOM 2708 N N . SER B 1 77 ? 25.379 -0.628 65.280 1.00 66.70 75 SER B N 1
ATOM 2709 C CA . SER B 1 77 ? 25.443 0.564 64.433 1.00 67.27 75 SER B CA 1
ATOM 2710 C C . SER B 1 77 ? 24.822 0.351 63.051 1.00 64.69 75 SER B C 1
ATOM 2711 O O . SER B 1 77 ? 24.913 -0.742 62.477 1.00 62.76 75 SER B O 1
ATOM 2714 N N . GLN B 1 78 ? 24.209 1.408 62.516 1.00 65.07 76 GLN B N 1
ATOM 2715 C CA . GLN B 1 78 ? 23.650 1.383 61.153 1.00 63.16 76 GLN B CA 1
ATOM 2716 C C . GLN B 1 78 ? 24.767 1.167 60.120 1.00 63.22 76 GLN B C 1
ATOM 2717 O O . GLN B 1 78 ? 24.591 0.419 59.150 1.00 61.25 76 GLN B O 1
ATOM 2723 N N . ASP B 1 79 ? 25.910 1.811 60.343 1.00 65.62 77 ASP B N 1
ATOM 2724 C CA . ASP B 1 79 ? 27.047 1.694 59.433 1.00 66.33 77 ASP B CA 1
ATOM 2725 C C . ASP B 1 79 ? 27.584 0.259 59.437 1.00 65.10 77 ASP B C 1
ATOM 2726 O O . ASP B 1 79 ? 27.793 -0.329 58.376 1.00 64.16 77 ASP B O 1
ATOM 2731 N N . ASP B 1 80 ? 27.786 -0.308 60.626 1.00 65.48 78 ASP B N 1
ATOM 2732 C CA . ASP B 1 80 ? 28.203 -1.711 60.745 1.00 64.41 78 ASP B CA 1
ATOM 2733 C C . ASP B 1 80 ? 27.231 -2.649 60.027 1.00 61.34 78 ASP B C 1
ATOM 2734 O O . ASP B 1 80 ? 27.648 -3.630 59.410 1.00 60.75 78 ASP B O 1
ATOM 2739 N N . LEU B 1 81 ? 25.940 -2.340 60.106 1.00 59.75 79 LEU B N 1
ATOM 2740 C CA . LEU B 1 81 ? 24.915 -3.146 59.445 1.00 56.94 79 LEU B CA 1
ATOM 2741 C C . LEU B 1 81 ? 24.950 -2.957 57.928 1.00 55.57 79 LEU B C 1
ATOM 2742 O O . LEU B 1 81 ? 24.727 -3.906 57.181 1.00 53.58 79 LEU B O 1
ATOM 2747 N N . LEU B 1 82 ? 25.238 -1.735 57.486 1.00 56.79 80 LEU B N 1
ATOM 2748 C CA . LEU B 1 82 ? 25.478 -1.452 56.064 1.00 56.53 80 LEU B CA 1
ATOM 2749 C C . LEU B 1 82 ? 26.592 -2.328 55.511 1.00 56.75 80 LEU B C 1
ATOM 2750 O O . LEU B 1 82 ? 26.435 -2.956 54.470 1.00 55.76 80 LEU B O 1
ATOM 2755 N N . ALA B 1 83 ? 27.718 -2.352 56.214 1.00 58.56 81 ALA B N 1
ATOM 2756 C CA . ALA B 1 83 ? 28.886 -3.127 55.802 1.00 59.13 81 ALA B CA 1
ATOM 2757 C C . ALA B 1 83 ? 28.603 -4.630 55.764 1.00 57.22 81 ALA B C 1
ATOM 2758 O O . ALA B 1 83 ? 29.145 -5.350 54.922 1.00 56.96 81 ALA B O 1
ATOM 2760 N N . LEU B 1 84 ? 27.766 -5.099 56.686 1.00 55.88 82 LEU B N 1
ATOM 2761 C CA . LEU B 1 84 ? 27.312 -6.487 56.680 1.00 54.28 82 LEU B CA 1
ATOM 2762 C C . LEU B 1 84 ? 26.527 -6.754 55.396 1.00 52.18 82 LEU B C 1
ATOM 2763 O O . LEU B 1 84 ? 26.761 -7.748 54.705 1.00 51.73 82 LEU B O 1
ATOM 2768 N N . ILE B 1 85 ? 25.605 -5.851 55.078 1.00 51.21 83 ILE B N 1
ATOM 2769 C CA . ILE B 1 85 ? 24.801 -5.973 53.868 1.00 49.47 83 ILE B CA 1
ATOM 2770 C C . ILE B 1 85 ? 25.695 -5.942 52.626 1.00 50.51 83 ILE B C 1
ATOM 2771 O O . ILE B 1 85 ? 25.500 -6.724 51.698 1.00 49.64 83 ILE B O 1
ATOM 2776 N N . ASP B 1 86 ? 26.696 -5.069 52.628 1.00 52.66 84 ASP B N 1
ATOM 2777 C CA . ASP B 1 86 ? 27.632 -4.972 51.502 1.00 54.14 84 ASP B CA 1
ATOM 2778 C C . ASP B 1 86 ? 28.368 -6.289 51.237 1.00 54.52 84 ASP B C 1
ATOM 2779 O O . ASP B 1 86 ? 28.465 -6.730 50.088 1.00 54.34 84 ASP B O 1
ATOM 2784 N N . ARG B 1 87 ? 28.871 -6.917 52.295 1.00 55.15 85 ARG B N 1
ATOM 2785 C CA . ARG B 1 87 ? 29.612 -8.174 52.153 1.00 56.17 85 ARG B CA 1
ATOM 2786 C C . ARG B 1 87 ? 28.702 -9.285 51.637 1.00 53.88 85 ARG B C 1
ATOM 2787 O O . ARG B 1 87 ? 29.070 -10.033 50.729 1.00 54.30 85 ARG B O 1
ATOM 2795 N N . LEU B 1 88 ? 27.507 -9.377 52.213 1.00 51.72 86 LEU B N 1
ATOM 2796 C CA . LEU B 1 88 ? 26.519 -10.361 51.779 1.00 49.64 86 LEU B CA 1
ATOM 2797 C C . LEU B 1 88 ? 26.102 -10.164 50.317 1.00 49.00 86 LEU B C 1
ATOM 2798 O O . LEU B 1 88 ? 25.831 -11.137 49.607 1.00 48.27 86 LEU B O 1
ATOM 2803 N N . ASN B 1 89 ? 26.035 -8.909 49.873 1.00 49.32 87 ASN B N 1
ATOM 2804 C CA . ASN B 1 89 ? 25.685 -8.615 48.478 1.00 49.00 87 ASN B CA 1
ATOM 2805 C C . ASN B 1 89 ? 26.703 -9.218 47.497 1.00 50.76 87 ASN B C 1
ATOM 2806 O O . ASN B 1 89 ? 26.330 -9.689 46.423 1.00 50.49 87 ASN B O 1
ATOM 2811 N N . ASP B 1 90 ? 27.979 -9.210 47.883 1.00 52.69 88 ASP B N 1
ATOM 2812 C CA . ASP B 1 90 ? 29.070 -9.664 47.015 1.00 54.99 88 ASP B CA 1
ATOM 2813 C C . ASP B 1 90 ? 29.463 -11.142 47.215 1.00 54.97 88 ASP B C 1
ATOM 2814 O O . ASP B 1 90 ? 30.359 -11.638 46.533 1.00 56.95 88 ASP B O 1
ATOM 2819 N N . ASP B 1 91 ? 28.789 -11.837 48.132 1.00 52.84 89 ASP B N 1
ATOM 2820 C CA . ASP B 1 91 ? 29.063 -13.250 48.403 1.00 52.92 89 ASP B CA 1
ATOM 2821 C C . ASP B 1 91 ? 28.289 -14.126 47.412 1.00 51.73 89 ASP B C 1
ATOM 2822 O O . ASP B 1 91 ? 27.060 -14.146 47.443 1.00 49.82 89 ASP B O 1
ATOM 2827 N N . PRO B 1 92 ? 29.002 -14.872 46.543 1.00 53.15 90 PRO B N 1
ATOM 2828 C CA . PRO B 1 92 ? 28.319 -15.655 45.508 1.00 52.36 90 PRO B CA 1
ATOM 2829 C C . PRO B 1 92 ? 27.567 -16.873 46.054 1.00 50.79 90 PRO B C 1
ATOM 2830 O O . PRO B 1 92 ? 26.720 -17.443 45.356 1.00 49.76 90 PRO B O 1
ATOM 2834 N N . ALA B 1 93 ? 27.883 -17.267 47.287 1.00 50.45 91 ALA B N 1
ATOM 2835 C CA . ALA B 1 93 ? 27.152 -18.329 47.974 1.00 49.13 91 ALA B CA 1
ATOM 2836 C C . ALA B 1 93 ? 25.794 -17.854 48.520 1.00 45.83 91 ALA B C 1
ATOM 2837 O O . ALA B 1 93 ? 24.946 -18.674 48.864 1.00 44.82 91 ALA B O 1
ATOM 2839 N N . ILE B 1 94 ? 25.573 -16.544 48.601 1.00 44.78 92 ILE B N 1
ATOM 2840 C CA . ILE B 1 94 ? 24.317 -16.025 49.170 1.00 42.12 92 ILE B CA 1
ATOM 2841 C C . ILE B 1 94 ? 23.364 -15.506 48.097 1.00 40.60 92 ILE B C 1
ATOM 2842 O O . ILE B 1 94 ? 23.688 -14.567 47.374 1.00 41.55 92 ILE B O 1
ATOM 2847 N N . ASP B 1 95 ? 22.178 -16.110 48.018 1.00 38.73 93 ASP B N 1
ATOM 2848 C CA . ASP B 1 95 ? 21.176 -15.748 47.005 1.00 37.13 93 ASP B CA 1
ATOM 2849 C C . ASP B 1 95 ? 20.115 -14.787 47.518 1.00 35.51 93 ASP B C 1
ATOM 2850 O O . ASP B 1 95 ? 19.564 -14.008 46.744 1.00 33.99 93 ASP B O 1
ATOM 2855 N N . GLY B 1 96 ? 19.836 -14.840 48.820 1.00 34.90 94 GLY B N 1
ATOM 2856 C CA . GLY B 1 96 ? 18.799 -14.010 49.413 1.00 33.69 94 GLY B CA 1
ATOM 2857 C C . GLY B 1 96 ? 19.251 -13.351 50.701 1.00 34.46 94 GLY B C 1
ATOM 2858 O O . GLY B 1 96 ? 19.821 -14.007 51.569 1.00 35.19 94 GLY B O 1
ATOM 2859 N N . ILE B 1 97 ? 19.009 -12.051 50.823 1.00 34.48 95 ILE B N 1
ATOM 2860 C CA . ILE B 1 97 ? 19.342 -11.334 52.043 1.00 35.69 95 ILE B CA 1
ATOM 2861 C C . ILE B 1 97 ? 18.054 -10.817 52.651 1.00 35.33 95 ILE B C 1
ATOM 2862 O O . ILE B 1 97 ? 17.347 -10.026 52.033 1.00 34.39 95 ILE B O 1
ATOM 2867 N N . LEU B 1 98 ? 17.784 -11.253 53.875 1.00 36.58 96 LEU B N 1
ATOM 2868 C CA . LEU B 1 98 ? 16.523 -10.993 54.558 1.00 36.86 96 LEU B CA 1
ATOM 2869 C C . LEU B 1 98 ? 16.785 -10.274 55.875 1.00 38.74 96 LEU B C 1
ATOM 2870 O O . LEU B 1 98 ? 17.649 -10.700 56.645 1.00 39.79 96 LEU B O 1
ATOM 2875 N N . VAL B 1 99 ? 16.056 -9.186 56.131 1.00 39.68 97 VAL B N 1
ATOM 2876 C CA . VAL B 1 99 ? 16.171 -8.439 57.400 1.00 41.62 97 VAL B CA 1
ATOM 2877 C C . VAL B 1 99 ? 14.853 -8.509 58.168 1.00 42.19 97 VAL B C 1
ATOM 2878 O O . VAL B 1 99 ? 13.834 -8.003 57.696 1.00 41.81 97 VAL B O 1
ATOM 2882 N N . GLN B 1 100 ? 14.866 -9.127 59.342 1.00 43.75 98 GLN B N 1
ATOM 2883 C CA . GLN B 1 100 ? 13.657 -9.237 60.147 1.00 44.64 98 GLN B CA 1
ATOM 2884 C C . GLN B 1 100 ? 13.251 -7.851 60.641 1.00 46.28 98 GLN B C 1
ATOM 2885 O O . GLN B 1 100 ? 14.089 -7.075 61.121 1.00 47.40 98 GLN B O 1
ATOM 2891 N N . LEU B 1 101 ? 11.963 -7.546 60.482 1.00 46.21 99 LEU B N 1
ATOM 2892 C CA . LEU B 1 101 ? 11.395 -6.287 60.924 1.00 48.10 99 LEU B CA 1
ATOM 2893 C C . LEU B 1 101 ? 10.480 -6.501 62.132 1.00 49.31 99 LEU B C 1
ATOM 2894 O O . LEU B 1 101 ? 9.955 -7.596 62.336 1.00 48.27 99 LEU B O 1
ATOM 2899 N N . PRO B 1 102 ? 10.287 -5.450 62.942 1.00 51.60 100 PRO B N 1
ATOM 2900 C CA . PRO B 1 102 ? 10.915 -4.138 62.795 1.00 52.97 100 PRO B CA 1
ATOM 2901 C C . PRO B 1 102 ? 12.357 -4.107 63.270 1.00 54.18 100 PRO B C 1
ATOM 2902 O O . PRO B 1 102 ? 12.796 -4.974 64.034 1.00 54.60 100 PRO B O 1
ATOM 2906 N N . LEU B 1 103 ? 13.084 -3.106 62.793 1.00 54.85 101 LEU B N 1
ATOM 2907 C CA . LEU B 1 103 ? 14.408 -2.819 63.286 1.00 56.27 101 LEU B CA 1
ATOM 2908 C C . LEU B 1 103 ? 14.264 -1.954 64.526 1.00 59.57 101 LEU B C 1
ATOM 2909 O O . LEU B 1 103 ? 13.205 -1.369 64.753 1.00 60.34 101 LEU B O 1
ATOM 2914 N N . PRO B 1 104 ? 15.323 -1.877 65.345 1.00 61.79 102 PRO B N 1
ATOM 2915 C CA . PRO B 1 104 ? 15.375 -0.830 66.353 1.00 65.14 102 PRO B CA 1
ATOM 2916 C C . PRO B 1 104 ? 15.229 0.538 65.691 1.00 65.99 102 PRO B C 1
ATOM 2917 O O . PRO B 1 104 ? 15.777 0.754 64.610 1.00 64.85 102 PRO B O 1
ATOM 2921 N N . ALA B 1 105 ? 14.496 1.439 66.343 1.00 68.45 103 ALA B N 1
ATOM 2922 C CA . ALA B 1 105 ? 14.066 2.710 65.742 1.00 69.40 103 ALA B CA 1
ATOM 2923 C C . ALA B 1 105 ? 15.204 3.656 65.358 1.00 70.81 103 ALA B C 1
ATOM 2924 O O . ALA B 1 105 ? 15.006 4.556 64.539 1.00 71.10 103 ALA B O 1
ATOM 2926 N N . HIS B 1 106 ? 16.383 3.459 65.944 1.00 72.04 104 HIS B N 1
ATOM 2927 C CA . HIS B 1 106 ? 17.531 4.333 65.683 1.00 73.56 104 HIS B CA 1
ATOM 2928 C C . HIS B 1 106 ? 18.190 4.097 64.314 1.00 71.40 104 HIS B C 1
ATOM 2929 O O . HIS B 1 106 ? 19.086 4.851 63.925 1.00 72.85 104 HIS B O 1
ATOM 2936 N N . LEU B 1 107 ? 17.760 3.059 63.594 1.00 68.16 105 LEU B N 1
ATOM 2937 C CA . LEU B 1 107 ? 18.281 2.790 62.255 1.00 66.24 105 LEU B CA 1
ATOM 2938 C C . LEU B 1 107 ? 17.313 3.274 61.175 1.00 64.95 105 LEU B C 1
ATOM 2939 O O . LEU B 1 107 ? 16.091 3.109 61.300 1.00 63.94 105 LEU B O 1
ATOM 2944 N N . ASP B 1 108 ? 17.866 3.880 60.123 1.00 64.80 106 ASP B N 1
ATOM 2945 C CA . ASP B 1 108 ? 17.076 4.255 58.952 1.00 63.59 106 ASP B CA 1
ATOM 2946 C C . ASP B 1 108 ? 16.776 2.990 58.161 1.00 60.04 106 ASP B C 1
ATOM 2947 O O . ASP B 1 108 ? 17.540 2.602 57.277 1.00 59.41 106 ASP B O 1
ATOM 2952 N N . ALA B 1 109 ? 15.662 2.348 58.501 1.00 58.17 107 ALA B N 1
ATOM 2953 C CA . ALA B 1 109 ? 15.311 1.039 57.957 1.00 55.18 107 ALA B CA 1
ATOM 2954 C C . ALA B 1 109 ? 15.126 1.025 56.432 1.00 53.66 107 ALA B C 1
ATOM 2955 O O . ALA B 1 109 ? 15.276 -0.022 55.800 1.00 51.90 107 ALA B O 1
ATOM 2957 N N . SER B 1 110 ? 14.787 2.169 55.843 1.00 54.36 108 SER B N 1
ATOM 2958 C CA . SER B 1 110 ? 14.670 2.252 54.390 1.00 53.21 108 SER B CA 1
ATOM 2959 C C . SER B 1 110 ? 16.041 2.169 53.725 1.00 52.98 108 SER B C 1
ATOM 2960 O O . SER B 1 110 ? 16.226 1.422 52.770 1.00 51.51 108 SER B O 1
ATOM 2963 N N . LEU B 1 111 ? 17.000 2.928 54.235 1.00 54.52 109 LEU B N 1
ATOM 2964 C CA . LEU B 1 111 ? 18.325 2.974 53.626 1.00 55.16 109 LEU B CA 1
ATOM 2965 C C . LEU B 1 111 ? 19.027 1.611 53.698 1.00 53.22 109 LEU B C 1
ATOM 2966 O O . LEU B 1 111 ? 19.692 1.188 52.747 1.00 52.39 109 LEU B O 1
ATOM 2971 N N . LEU B 1 112 ? 18.847 0.928 54.826 1.00 52.38 110 LEU B N 1
ATOM 2972 C CA . LEU B 1 112 ? 19.401 -0.412 55.033 1.00 50.79 110 LEU B CA 1
ATOM 2973 C C . LEU B 1 112 ? 18.741 -1.446 54.119 1.00 48.10 110 LEU B C 1
ATOM 2974 O O . LEU B 1 112 ? 19.425 -2.234 53.481 1.00 47.79 110 LEU B O 1
ATOM 2979 N N . LEU B 1 113 ? 17.414 -1.445 54.057 1.00 46.47 111 LEU B N 1
ATOM 2980 C CA . LEU B 1 113 ? 16.701 -2.413 53.220 1.00 43.95 111 LEU B CA 1
ATOM 2981 C C . LEU B 1 113 ? 16.980 -2.188 51.730 1.00 43.16 111 LEU B C 1
ATOM 2982 O O . LEU B 1 113 ? 17.109 -3.149 50.966 1.00 41.90 111 LEU B O 1
ATOM 2987 N N . GLU B 1 114 ? 17.095 -0.926 51.332 1.00 44.78 112 GLU B N 1
ATOM 2988 C CA . GLU B 1 114 ? 17.403 -0.582 49.948 1.00 44.72 112 GLU B CA 1
ATOM 2989 C C . GLU B 1 114 ? 18.853 -0.871 49.559 1.00 46.94 112 GLU B C 1
ATOM 2990 O O . GLU B 1 114 ? 19.180 -0.918 48.370 1.00 47.38 112 GLU B O 1
ATOM 2996 N N . ARG B 1 115 ? 19.720 -1.054 50.553 1.00 48.21 113 ARG B N 1
ATOM 2997 C CA . ARG B 1 115 ? 21.112 -1.397 50.291 1.00 50.37 113 ARG B CA 1
ATOM 2998 C C . ARG B 1 115 ? 21.218 -2.785 49.675 1.00 47.94 113 ARG B C 1
ATOM 2999 O O . ARG B 1 115 ? 22.065 -3.028 48.825 1.00 49.52 113 ARG B O 1
ATOM 3007 N N . ILE B 1 116 ? 20.338 -3.682 50.103 1.00 44.51 114 ILE B N 1
ATOM 3008 C CA . ILE B 1 116 ? 20.254 -5.028 49.546 1.00 42.41 114 ILE B CA 1
ATOM 3009 C C . ILE B 1 116 ? 20.051 -4.933 48.039 1.00 42.29 114 ILE B C 1
ATOM 3010 O O . ILE B 1 116 ? 19.230 -4.146 47.579 1.00 40.72 114 ILE B O 1
ATOM 3015 N N . HIS B 1 117 ? 20.800 -5.719 47.272 1.00 43.50 115 HIS B N 1
ATOM 3016 C CA . HIS B 1 117 ? 20.595 -5.752 45.828 1.00 44.04 115 HIS B CA 1
ATOM 3017 C C . HIS B 1 117 ? 19.201 -6.342 45.571 1.00 40.76 115 HIS B C 1
ATOM 3018 O O . HIS B 1 117 ? 18.868 -7.385 46.133 1.00 39.15 115 HIS B O 1
ATOM 3025 N N . PRO B 1 118 ? 18.381 -5.686 44.730 1.00 40.10 116 PRO B N 1
ATOM 3026 C CA . PRO B 1 118 ? 17.030 -6.208 44.486 1.00 37.62 116 PRO B CA 1
ATOM 3027 C C . PRO B 1 118 ? 17.107 -7.671 44.090 1.00 37.30 116 PRO B C 1
ATOM 3028 O O . PRO B 1 118 ? 16.222 -8.476 44.369 1.00 35.40 116 PRO B O 1
ATOM 3032 N N . ASP B 1 119 ? 18.201 -7.955 43.421 1.00 40.21 117 ASP B N 1
ATOM 3033 C CA . ASP B 1 119 ? 18.692 -9.265 43.093 1.00 41.53 117 ASP B CA 1
ATOM 3034 C C . ASP B 1 119 ? 18.679 -10.319 44.210 1.00 40.00 117 ASP B C 1
ATOM 3035 O O . ASP B 1 119 ? 18.493 -11.514 43.950 1.00 39.93 117 ASP B O 1
ATOM 3040 N N . LYS B 1 120 ? 18.942 -9.886 45.434 1.00 39.17 118 LYS B N 1
ATOM 3041 C CA . LYS B 1 120 ? 18.967 -10.787 46.580 1.00 37.87 118 LYS B CA 1
ATOM 3042 C C . LYS B 1 120 ? 17.848 -10.460 47.560 1.00 35.70 118 LYS B C 1
ATOM 3043 O O . LYS B 1 120 ? 17.781 -11.033 48.643 1.00 35.30 118 LYS B O 1
ATOM 3049 N N . ASP B 1 121 ? 16.961 -9.550 47.161 1.00 34.47 119 ASP B N 1
ATOM 3050 C CA . ASP B 1 121 ? 15.805 -9.165 47.968 1.00 32.81 119 ASP B CA 1
ATOM 3051 C C . ASP B 1 121 ? 14.693 -10.190 47.814 1.00 30.52 119 ASP B C 1
ATOM 3052 O O . ASP B 1 121 ? 13.740 -9.975 47.082 1.00 29.37 119 ASP B O 1
ATOM 3057 N N . VAL B 1 122 ? 14.824 -11.306 48.514 1.00 30.77 120 VAL B N 1
ATOM 3058 C CA . VAL B 1 122 ? 13.864 -12.407 48.411 1.00 29.36 120 VAL B CA 1
ATOM 3059 C C . VAL B 1 122 ? 12.524 -12.096 49.073 1.00 27.97 120 VAL B C 1
ATOM 3060 O O . VAL B 1 122 ? 11.507 -12.681 48.719 1.00 26.91 120 VAL B O 1
ATOM 3064 N N . ASP B 1 123 ? 12.514 -11.152 50.006 1.00 28.56 121 ASP B N 1
ATOM 3065 C CA . ASP B 1 123 ? 11.256 -10.615 50.542 1.00 27.51 121 ASP B CA 1
ATOM 3066 C C . ASP B 1 123 ? 10.485 -9.904 49.409 1.00 26.79 121 ASP B C 1
ATOM 3067 O O . ASP B 1 123 ? 9.259 -10.036 49.270 1.00 24.81 121 ASP B O 1
ATOM 3072 N N . GLY B 1 124 ? 11.230 -9.166 48.591 1.00 27.49 122 GLY B N 1
ATOM 3073 C CA . GLY B 1 124 ? 10.715 -8.621 47.344 1.00 27.03 122 GLY B CA 1
ATOM 3074 C C . GLY B 1 124 ? 10.103 -7.244 47.413 1.00 26.82 122 GLY B C 1
ATOM 3075 O O . GLY B 1 124 ? 9.558 -6.765 46.399 1.00 27.25 122 GLY B O 1
ATOM 3076 N N . PHE B 1 125 ? 10.201 -6.585 48.570 1.00 26.31 123 PHE B N 1
ATOM 3077 C CA . PHE B 1 125 ? 9.587 -5.267 48.748 1.00 26.25 123 PHE B CA 1
ATOM 3078 C C . PHE B 1 125 ? 10.521 -4.096 48.497 1.00 27.33 123 PHE B C 1
ATOM 3079 O O . PHE B 1 125 ? 10.131 -2.943 48.695 1.00 28.10 123 PHE B O 1
ATOM 3087 N N . HIS B 1 126 ? 11.749 -4.381 48.066 1.00 28.00 124 HIS B N 1
ATOM 3088 C CA . HIS B 1 126 ? 12.662 -3.342 47.575 1.00 29.66 124 HIS B CA 1
ATOM 3089 C C . HIS B 1 126 ? 11.919 -2.528 46.523 1.00 29.43 124 HIS B C 1
ATOM 3090 O O . HIS B 1 126 ? 11.263 -3.116 45.680 1.00 27.80 124 HIS B O 1
ATOM 3097 N N . PRO B 1 127 ? 12.024 -1.184 46.560 1.00 30.91 125 PRO B N 1
ATOM 3098 C CA . PRO B 1 127 ? 11.303 -0.355 45.585 1.00 31.16 125 PRO B CA 1
ATOM 3099 C C . PRO B 1 127 ? 11.572 -0.750 44.130 1.00 31.45 125 PRO B C 1
ATOM 3100 O O . PRO B 1 127 ? 10.657 -0.758 43.320 1.00 30.97 125 PRO B O 1
ATOM 3104 N N . TYR B 1 128 ? 12.811 -1.086 43.812 1.00 33.24 126 TYR B N 1
ATOM 3105 C CA . TYR B 1 128 ? 13.158 -1.570 42.482 1.00 34.26 126 TYR B CA 1
ATOM 3106 C C . TYR B 1 128 ? 12.267 -2.742 42.099 1.00 32.09 126 TYR B C 1
ATOM 3107 O O . TYR B 1 128 ? 11.606 -2.721 41.053 1.00 31.60 126 TYR B O 1
ATOM 3116 N N . ASN B 1 129 ? 12.219 -3.745 42.973 1.00 30.39 127 ASN B N 1
ATOM 3117 C CA . ASN B 1 129 ? 11.390 -4.919 42.729 1.00 28.44 127 ASN B CA 1
ATOM 3118 C C . ASN B 1 129 ? 9.916 -4.572 42.537 1.00 27.10 127 ASN B C 1
ATOM 3119 O O . ASN B 1 129 ? 9.265 -5.119 41.655 1.00 27.11 127 ASN B O 1
ATOM 3124 N N . ILE B 1 130 ? 9.391 -3.652 43.335 1.00 26.91 128 ILE B N 1
ATOM 3125 C CA . ILE B 1 130 ? 7.986 -3.244 43.186 1.00 25.78 128 ILE B CA 1
ATOM 3126 C C . ILE B 1 130 ? 7.785 -2.476 41.871 1.00 27.10 128 ILE B C 1
ATOM 3127 O O . ILE B 1 130 ? 6.774 -2.640 41.170 1.00 26.71 128 ILE B O 1
ATOM 3132 N N . GLY B 1 131 ? 8.753 -1.646 41.520 1.00 29.15 129 GLY B N 1
ATOM 3133 C CA . GLY B 1 131 ? 8.711 -0.957 40.244 1.00 31.38 129 GLY B CA 1
ATOM 3134 C C . GLY B 1 131 ? 8.754 -1.880 39.038 1.00 32.15 129 GLY B C 1
ATOM 3135 O O . GLY B 1 131 ? 8.085 -1.637 38.052 1.00 32.26 129 GLY B O 1
ATOM 3136 N N . ARG B 1 132 ? 9.559 -2.934 39.117 1.00 33.31 130 ARG B N 1
ATOM 3137 C CA . ARG B 1 132 ? 9.668 -3.909 38.030 1.00 34.63 130 ARG B CA 1
ATOM 3138 C C . ARG B 1 132 ? 8.369 -4.669 37.861 1.00 33.38 130 ARG B C 1
ATOM 3139 O O . ARG B 1 132 ? 7.972 -4.982 36.739 1.00 34.80 130 ARG B O 1
ATOM 3147 N N . LEU B 1 133 ? 7.722 -4.966 38.986 1.00 31.80 131 LEU B N 1
ATOM 3148 C CA . LEU B 1 133 ? 6.394 -5.589 39.005 1.00 30.85 131 LEU B CA 1
ATOM 3149 C C . LEU B 1 133 ? 5.354 -4.653 38.415 1.00 31.57 131 LEU B C 1
ATOM 3150 O O . LEU B 1 133 ? 4.490 -5.084 37.653 1.00 31.70 131 LEU B O 1
ATOM 3155 N N . ALA B 1 134 ? 5.434 -3.376 38.794 1.00 32.73 132 ALA B N 1
ATOM 3156 C CA . ALA B 1 134 ? 4.552 -2.335 38.268 1.00 33.43 132 ALA B CA 1
ATOM 3157 C C . ALA B 1 134 ? 4.604 -2.232 36.745 1.00 36.12 132 ALA B C 1
ATOM 3158 O O . ALA B 1 134 ? 3.588 -1.974 36.097 1.00 36.32 132 ALA B O 1
ATOM 3160 N N . GLN B 1 135 ? 5.789 -2.413 36.179 1.00 38.63 133 GLN B N 1
ATOM 3161 C CA A GLN B 1 135 ? 5.960 -2.297 34.736 0.50 41.34 133 GLN B CA 1
ATOM 3162 C CA B GLN B 1 135 ? 5.986 -2.307 34.736 0.50 41.33 133 GLN B CA 1
ATOM 3163 C C . GLN B 1 135 ? 6.004 -3.682 34.062 1.00 41.98 133 GLN B C 1
ATOM 3164 O O . GLN B 1 135 ? 6.642 -3.864 33.036 1.00 44.48 133 GLN B O 1
ATOM 3175 N N . ARG B 1 136 ? 5.292 -4.645 34.655 1.00 40.50 134 ARG B N 1
ATOM 3176 C CA . ARG B 1 136 ? 5.028 -5.958 34.055 1.00 41.54 134 ARG B CA 1
ATOM 3177 C C . ARG B 1 136 ? 6.261 -6.842 33.827 1.00 42.80 134 ARG B C 1
ATOM 3178 O O . ARG B 1 136 ? 6.180 -7.824 33.099 1.00 44.02 134 ARG B O 1
ATOM 3186 N N . MET B 1 137 ? 7.384 -6.514 34.461 1.00 42.69 135 MET B N 1
ATOM 3187 C CA . MET B 1 137 ? 8.641 -7.210 34.231 1.00 44.25 135 MET B CA 1
ATOM 3188 C C . MET B 1 137 ? 9.312 -7.525 35.571 1.00 41.68 135 MET B C 1
ATOM 3189 O O . MET B 1 137 ? 10.419 -7.060 35.843 1.00 42.13 135 MET B O 1
ATOM 3194 N N . PRO B 1 138 ? 8.638 -8.323 36.415 1.00 38.58 136 PRO B N 1
ATOM 3195 C CA . PRO B 1 138 ? 9.099 -8.504 37.781 1.00 36.56 136 PRO B CA 1
ATOM 3196 C C . PRO B 1 138 ? 10.469 -9.170 37.857 1.00 37.48 136 PRO B C 1
ATOM 3197 O O . PRO B 1 138 ? 10.805 -10.003 37.002 1.00 39.23 136 PRO B O 1
ATOM 3201 N N . LEU B 1 139 ? 11.254 -8.768 38.850 1.00 36.39 137 LEU B N 1
ATOM 3202 C CA . LEU B 1 139 ? 12.549 -9.374 39.116 1.00 37.84 137 LEU B CA 1
ATOM 3203 C C . LEU B 1 139 ? 12.384 -10.413 40.225 1.00 36.43 137 LEU B C 1
ATOM 3204 O O . LEU B 1 139 ? 12.450 -11.612 39.970 1.00 37.18 137 LEU B O 1
ATOM 3209 N N . LEU B 1 140 ? 12.168 -9.957 41.453 1.00 35.08 138 LEU B N 1
ATOM 3210 C CA . LEU B 1 140 ? 11.720 -10.837 42.524 1.00 33.65 138 LEU B CA 1
ATOM 3211 C C . LEU B 1 140 ? 10.412 -10.275 43.022 1.00 31.60 138 LEU B C 1
ATOM 3212 O O . LEU B 1 140 ? 10.324 -9.092 43.344 1.00 32.03 138 LEU B O 1
ATOM 3217 N N . ARG B 1 141 ? 9.381 -11.110 43.051 1.00 30.27 139 ARG B N 1
ATOM 3218 C CA . ARG B 1 141 ? 8.048 -10.641 43.418 1.00 28.49 139 ARG B CA 1
ATOM 3219 C C . ARG B 1 141 ? 7.888 -10.565 44.929 1.00 27.19 139 ARG B C 1
ATOM 3220 O O . ARG B 1 141 ? 8.319 -11.477 45.649 1.00 26.86 139 ARG B O 1
ATOM 3228 N N . PRO B 1 142 ? 7.281 -9.469 45.425 1.00 26.27 140 PRO B N 1
ATOM 3229 C CA . PRO B 1 142 ? 6.946 -9.360 46.843 1.00 25.46 140 PRO B CA 1
ATOM 3230 C C . PRO B 1 142 ? 6.245 -10.636 47.292 1.00 24.84 140 PRO B C 1
ATOM 3231 O O . PRO B 1 142 ? 5.321 -11.101 46.622 1.00 23.76 140 PRO B O 1
ATOM 3235 N N . CYS B 1 143 ? 6.716 -11.228 48.381 1.00 25.57 141 CYS B N 1
ATOM 3236 C CA . CYS B 1 143 ? 6.419 -12.637 48.629 1.00 26.29 141 CYS B CA 1
ATOM 3237 C C . CYS B 1 143 ? 5.005 -12.841 49.151 1.00 25.61 141 CYS B C 1
ATOM 3238 O O . CYS B 1 143 ? 4.343 -13.802 48.764 1.00 26.44 141 CYS B O 1
ATOM 3241 N N . THR B 1 144 ? 4.516 -11.932 49.981 1.00 25.28 142 THR B N 1
ATOM 3242 C CA . THR B 1 144 ? 3.150 -12.065 50.466 1.00 25.16 142 THR B CA 1
ATOM 3243 C C . THR B 1 144 ? 2.132 -11.921 49.326 1.00 24.52 142 THR B C 1
ATOM 3244 O O . THR B 1 144 ? 1.280 -12.796 49.170 1.00 24.46 142 THR B O 1
ATOM 3248 N N . PRO B 1 145 ? 2.228 -10.848 48.502 1.00 24.03 143 PRO B N 1
ATOM 3249 C CA . PRO B 1 145 ? 1.329 -10.821 47.350 1.00 23.65 143 PRO B CA 1
ATOM 3250 C C . PRO B 1 145 ? 1.475 -12.030 46.412 1.00 23.97 143 PRO B C 1
ATOM 3251 O O . PRO B 1 145 ? 0.470 -12.541 45.922 1.00 24.26 143 PRO B O 1
ATOM 3255 N N . LYS B 1 146 ? 2.703 -12.483 46.172 1.00 24.21 144 LYS B N 1
ATOM 3256 C CA . LYS B 1 146 ? 2.937 -13.669 45.333 1.00 25.32 144 LYS B CA 1
ATOM 3257 C C . LYS B 1 146 ? 2.197 -14.883 45.896 1.00 25.31 144 LYS B C 1
ATOM 3258 O O . LYS B 1 146 ? 1.565 -15.647 45.159 1.00 26.56 144 LYS B O 1
ATOM 3264 N N . GLY B 1 147 ? 2.287 -15.046 47.210 1.00 24.48 145 GLY B N 1
ATOM 3265 C CA . GLY B 1 147 ? 1.596 -16.104 47.908 1.00 24.84 145 GLY B CA 1
ATOM 3266 C C . GLY B 1 147 ? 0.098 -16.042 47.720 1.00 24.85 145 GLY B C 1
ATOM 3267 O O . GLY B 1 147 ? -0.542 -17.079 47.550 1.00 26.23 145 GLY B O 1
ATOM 3268 N N . ILE B 1 148 ? -0.466 -14.836 47.753 1.00 23.77 146 ILE B N 1
ATOM 3269 C CA . ILE B 1 148 ? -1.899 -14.661 47.508 1.00 23.76 146 ILE B CA 1
ATOM 3270 C C . ILE B 1 148 ? -2.235 -15.028 46.055 1.00 24.82 146 ILE B C 1
ATOM 3271 O O . ILE B 1 148 ? -3.290 -15.621 45.790 1.00 25.60 146 ILE B O 1
ATOM 3276 N N . MET B 1 149 ? -1.344 -14.701 45.117 1.00 24.93 147 MET B N 1
ATOM 3277 C CA . MET B 1 149 ? -1.540 -15.105 43.719 1.00 26.36 147 MET B CA 1
ATOM 3278 C C . MET B 1 149 ? -1.533 -16.631 43.571 1.00 27.77 147 MET B C 1
ATOM 3279 O O . MET B 1 149 ? -2.269 -17.180 42.764 1.00 29.02 147 MET B O 1
ATOM 3284 N N . THR B 1 150 ? -0.695 -17.307 44.345 1.00 28.12 148 THR B N 1
ATOM 3285 C CA . THR B 1 150 ? -0.641 -18.778 44.339 1.00 29.53 148 THR B CA 1
ATOM 3286 C C . THR B 1 150 ? -1.940 -19.378 44.878 1.00 30.47 148 THR B C 1
ATOM 3287 O O . THR B 1 150 ? -2.490 -20.329 44.299 1.00 32.67 148 THR B O 1
ATOM 3291 N N . LEU B 1 151 ? -2.433 -18.820 45.986 1.00 29.35 149 LEU B N 1
ATOM 3292 C CA . LEU B 1 151 ? -3.727 -19.220 46.543 1.00 29.82 149 LEU B CA 1
ATOM 3293 C C . LEU B 1 151 ? -4.807 -19.138 45.465 1.00 30.83 149 LEU B C 1
ATOM 3294 O O . LEU B 1 151 ? -5.613 -20.054 45.306 1.00 32.70 149 LEU B O 1
ATOM 3299 N N . LEU B 1 152 ? -4.796 -18.040 44.715 1.00 29.60 150 LEU B N 1
ATOM 3300 C CA . LEU B 1 152 ? -5.756 -17.840 43.636 1.00 30.96 150 LEU B CA 1
ATOM 3301 C C . LEU B 1 152 ? -5.550 -18.830 42.490 1.00 32.59 150 LEU B C 1
ATOM 3302 O O . LEU B 1 152 ? -6.517 -19.353 41.947 1.00 34.51 150 LEU B O 1
ATOM 3307 N N . ALA B 1 153 ? -4.299 -19.080 42.120 1.00 32.43 151 ALA B N 1
ATOM 3308 C CA . ALA B 1 153 ? -3.997 -20.046 41.052 1.00 34.74 151 ALA B CA 1
ATOM 3309 C C . ALA B 1 153 ? -4.515 -21.455 41.378 1.00 37.32 151 ALA B C 1
ATOM 3310 O O . ALA B 1 153 ? -4.946 -22.186 40.469 1.00 39.88 151 ALA B O 1
ATOM 3312 N N . SER B 1 154 ? -4.479 -21.825 42.665 1.00 36.83 152 SER B N 1
ATOM 3313 C CA . SER B 1 154 ? -4.936 -23.152 43.129 1.00 39.16 152 SER B CA 1
ATOM 3314 C C . SER B 1 154 ? -6.444 -23.346 43.019 1.00 41.14 152 SER B C 1
ATOM 3315 O O . SER B 1 154 ? -6.930 -24.471 43.083 1.00 43.40 152 SER B O 1
ATOM 3318 N N . THR B 1 155 ? -7.190 -22.252 42.888 1.00 40.33 153 THR B N 1
ATOM 3319 C CA . THR B 1 155 ? -8.636 -22.353 42.677 1.00 42.60 153 THR B CA 1
ATOM 3320 C C . THR B 1 155 ? -8.960 -22.760 41.239 1.00 45.12 153 THR B C 1
ATOM 3321 O O . THR B 1 155 ? -10.069 -23.205 40.950 1.00 46.92 153 THR B O 1
ATOM 3325 N N . GLY B 1 156 ? -7.987 -22.575 40.347 1.00 45.21 154 GLY B N 1
ATOM 3326 C CA . GLY B 1 156 ? -8.171 -22.822 38.922 1.00 47.69 154 GLY B CA 1
ATOM 3327 C C . GLY B 1 156 ? -8.917 -21.719 38.200 1.00 47.30 154 GLY B C 1
ATOM 3328 O O . GLY B 1 156 ? -9.300 -21.891 37.047 1.00 49.60 154 GLY B O 1
ATOM 3329 N N . ALA B 1 157 ? -9.113 -20.576 38.854 1.00 45.12 155 ALA B N 1
ATOM 3330 C CA . ALA B 1 157 ? -9.928 -19.489 38.278 1.00 44.98 155 ALA B CA 1
ATOM 3331 C C . ALA B 1 157 ? -9.185 -18.725 37.190 1.00 44.69 155 ALA B C 1
ATOM 3332 O O . ALA B 1 157 ? -7.963 -18.633 37.212 1.00 43.63 155 ALA B O 1
ATOM 3334 N N . ASP B 1 158 ? -9.922 -18.163 36.236 1.00 46.32 156 ASP B N 1
ATOM 3335 C CA . ASP B 1 158 ? -9.303 -17.258 35.266 1.00 46.33 156 ASP B CA 1
ATOM 3336 C C . ASP B 1 158 ? -9.437 -15.822 35.757 1.00 43.67 156 ASP B C 1
ATOM 3337 O O . ASP B 1 158 ? -10.546 -15.307 35.861 1.00 44.26 156 ASP B O 1
ATOM 3342 N N . LEU B 1 159 ? -8.302 -15.187 36.036 1.00 41.66 157 LEU B N 1
ATOM 3343 C CA . LEU B 1 159 ? -8.271 -13.809 36.542 1.00 39.47 157 LEU B CA 1
ATOM 3344 C C . LEU B 1 159 ? -8.541 -12.763 35.462 1.00 39.93 157 LEU B C 1
ATOM 3345 O O . LEU B 1 159 ? -8.754 -11.597 35.783 1.00 39.03 157 LEU B O 1
ATOM 3350 N N . TYR B 1 160 ? -8.537 -13.171 34.192 1.00 41.94 158 TYR B N 1
ATOM 3351 C CA . TYR B 1 160 ? -8.671 -12.233 33.080 1.00 42.40 158 TYR B CA 1
ATOM 3352 C C . TYR B 1 160 ? -10.071 -11.642 33.010 1.00 42.71 158 TYR B C 1
ATOM 3353 O O . TYR B 1 160 ? -11.067 -12.365 32.887 1.00 44.04 158 TYR B O 1
ATOM 3362 N N . GLY B 1 161 ? -10.132 -10.315 33.114 1.00 40.82 159 GLY B N 1
ATOM 3363 C CA . GLY B 1 161 ? -11.399 -9.605 33.159 1.00 41.11 159 GLY B CA 1
ATOM 3364 C C . GLY B 1 161 ? -12.218 -9.796 34.430 1.00 39.84 159 GLY B C 1
ATOM 3365 O O . GLY B 1 161 ? -13.394 -9.418 34.459 1.00 40.89 159 GLY B O 1
ATOM 3366 N N . MET B 1 162 ? -11.631 -10.378 35.475 1.00 37.78 160 MET B N 1
ATOM 3367 C CA . MET B 1 162 ? -12.299 -10.417 36.775 1.00 37.08 160 MET B CA 1
ATOM 3368 C C . MET B 1 162 ? -12.221 -9.030 37.410 1.00 34.83 160 MET B C 1
ATOM 3369 O O . MET B 1 162 ? -11.210 -8.346 37.279 1.00 33.41 160 MET B O 1
ATOM 3374 N N . ASP B 1 163 ? -13.277 -8.633 38.109 1.00 34.61 161 ASP B N 1
ATOM 3375 C CA . ASP B 1 163 ? -13.245 -7.411 38.913 1.00 33.48 161 ASP B CA 1
ATOM 3376 C C . ASP B 1 163 ? -12.734 -7.729 40.332 1.00 31.04 161 ASP B C 1
ATOM 3377 O O . ASP B 1 163 ? -13.441 -8.344 41.134 1.00 31.26 161 ASP B O 1
ATOM 3382 N N . ALA B 1 164 ? -11.504 -7.309 40.621 1.00 28.41 162 ALA B N 1
ATOM 3383 C CA . ALA B 1 164 ? -10.872 -7.546 41.930 1.00 27.21 162 ALA B CA 1
ATOM 3384 C C . ALA B 1 164 ? -10.887 -6.278 42.773 1.00 26.13 162 ALA B C 1
ATOM 3385 O O . ALA B 1 164 ? -10.754 -5.193 42.244 1.00 26.37 162 ALA B O 1
ATOM 3387 N N . VAL B 1 165 ? -11.013 -6.435 44.083 1.00 25.67 163 VAL B N 1
ATOM 3388 C CA . VAL B 1 165 ? -10.896 -5.320 45.003 1.00 25.39 163 VAL B CA 1
ATOM 3389 C C . VAL B 1 165 ? -9.907 -5.691 46.097 1.00 24.69 163 VAL B C 1
ATOM 3390 O O . VAL B 1 165 ? -9.963 -6.800 46.665 1.00 23.49 163 VAL B O 1
ATOM 3394 N N . VAL B 1 166 ? -8.974 -4.775 46.352 1.00 24.25 164 VAL B N 1
ATOM 3395 C CA . VAL B 1 166 ? -8.003 -4.919 47.425 1.00 23.80 164 VAL B CA 1
ATOM 3396 C C . VAL B 1 166 ? -8.400 -3.950 48.531 1.00 25.92 164 VAL B C 1
ATOM 3397 O O . VAL B 1 166 ? -8.480 -2.742 48.301 1.00 26.58 164 VAL B O 1
ATOM 3401 N N . VAL B 1 167 ? -8.698 -4.489 49.708 1.00 27.87 165 VAL B N 1
ATOM 3402 C CA . VAL B 1 167 ? -9.076 -3.702 50.863 1.00 30.56 165 VAL B CA 1
ATOM 3403 C C . VAL B 1 167 ? -7.902 -3.630 51.828 1.00 32.93 165 VAL B C 1
ATOM 3404 O O . VAL B 1 167 ? -7.692 -4.553 52.611 1.00 33.39 165 VAL B O 1
ATOM 3408 N N . GLY B 1 168 ? -7.114 -2.551 51.735 1.00 35.86 166 GLY B N 1
ATOM 3409 C CA . GLY B 1 168 ? -6.006 -2.281 52.678 1.00 38.43 166 GLY B CA 1
ATOM 3410 C C . GLY B 1 168 ? -4.820 -1.482 52.138 1.00 39.99 166 GLY B C 1
ATOM 3411 O O . GLY B 1 168 ? -3.672 -1.829 52.392 1.00 40.24 166 GLY B O 1
ATOM 3412 N N . ALA B 1 169 ? -5.082 -0.395 51.411 1.00 42.67 167 ALA B N 1
ATOM 3413 C CA . ALA B 1 169 ? -4.011 0.417 50.807 1.00 43.71 167 ALA B CA 1
ATOM 3414 C C . ALA B 1 169 ? -2.943 0.822 51.840 1.00 46.09 167 ALA B C 1
ATOM 3415 O O . ALA B 1 169 ? -1.735 0.778 51.550 1.00 46.05 167 ALA B O 1
ATOM 3417 N N . SER B 1 170 ? -3.406 1.234 53.026 1.00 48.72 168 SER B N 1
ATOM 3418 C CA . SER B 1 170 ? -2.555 1.395 54.217 1.00 50.68 168 SER B CA 1
ATOM 3419 C C . SER B 1 170 ? -1.432 0.344 54.327 1.00 49.43 168 SER B C 1
ATOM 3420 O O . SER B 1 170 ? -0.257 0.679 54.535 1.00 50.44 168 SER B O 1
ATOM 3423 N N . ASN B 1 171 ? -1.806 -0.926 54.184 1.00 47.64 169 ASN B N 1
ATOM 3424 C CA . ASN B 1 171 ? -0.874 -2.043 54.341 1.00 45.89 169 ASN B CA 1
ATOM 3425 C C . ASN B 1 171 ? 0.231 -2.057 53.287 1.00 44.05 169 ASN B C 1
ATOM 3426 O O . ASN B 1 171 ? 0.031 -1.632 52.145 1.00 43.30 169 ASN B O 1
ATOM 3431 N N . ILE B 1 172 ? 1.391 -2.579 53.683 1.00 43.31 170 ILE B N 1
ATOM 3432 C CA . ILE B 1 172 ? 2.575 -2.654 52.818 1.00 41.93 170 ILE B CA 1
ATOM 3433 C C . ILE B 1 172 ? 2.340 -3.601 51.649 1.00 39.10 170 ILE B C 1
ATOM 3434 O O . ILE B 1 172 ? 2.957 -3.465 50.592 1.00 38.62 170 ILE B O 1
ATOM 3439 N N . VAL B 1 173 ? 1.429 -4.550 51.850 1.00 37.38 171 VAL B N 1
ATOM 3440 C CA . VAL B 1 173 ? 1.011 -5.503 50.821 1.00 35.36 171 VAL B CA 1
ATOM 3441 C C . VAL B 1 173 ? 0.047 -4.937 49.760 1.00 33.56 171 VAL B C 1
ATOM 3442 O O . VAL B 1 173 ? -0.003 -5.438 48.632 1.00 32.57 171 VAL B O 1
ATOM 3446 N N . GLY B 1 174 ? -0.686 -3.886 50.113 1.00 33.11 172 GLY B N 1
ATOM 3447 C CA . GLY B 1 174 ? -1.829 -3.415 49.325 1.00 32.00 172 GLY B CA 1
ATOM 3448 C C . GLY B 1 174 ? -1.504 -3.061 47.888 1.00 30.92 172 GLY B C 1
ATOM 3449 O O . GLY B 1 174 ? -2.139 -3.558 46.956 1.00 29.90 172 GLY B O 1
ATOM 3450 N N . ARG B 1 175 ? -0.500 -2.210 47.712 1.00 30.91 173 ARG B N 1
ATOM 3451 C CA . ARG B 1 175 ? -0.139 -1.710 46.390 1.00 30.47 173 ARG B CA 1
ATOM 3452 C C . ARG B 1 175 ? 0.417 -2.846 45.553 1.00 28.60 173 ARG B C 1
ATOM 3453 O O . ARG B 1 175 ? -0.038 -3.056 44.433 1.00 27.95 173 ARG B O 1
ATOM 3461 N N . PRO B 1 176 ? 1.398 -3.587 46.100 1.00 27.59 174 PRO B N 1
ATOM 3462 C CA . PRO B 1 176 ? 1.924 -4.734 45.392 1.00 26.35 174 PRO B CA 1
ATOM 3463 C C . PRO B 1 176 ? 0.865 -5.762 45.069 1.00 24.73 174 PRO B C 1
ATOM 3464 O O . PRO B 1 176 ? 0.899 -6.338 43.999 1.00 25.43 174 PRO B O 1
ATOM 3468 N N . MET B 1 177 ? -0.069 -6.008 45.976 1.00 23.55 175 MET B N 1
ATOM 3469 C CA . MET B 1 177 ? -1.174 -6.898 45.655 1.00 22.86 175 MET B CA 1
ATOM 3470 C C . MET B 1 177 ? -1.841 -6.432 44.375 1.00 22.90 175 MET B C 1
ATOM 3471 O O . MET B 1 177 ? -2.060 -7.220 43.463 1.00 23.28 175 MET B O 1
ATOM 3476 N N . ALA B 1 178 ? -2.134 -5.139 44.298 1.00 22.90 176 ALA B N 1
ATOM 3477 C CA . ALA B 1 178 ? -2.838 -4.575 43.143 1.00 22.97 176 ALA B CA 1
ATOM 3478 C C . ALA B 1 178 ? -2.027 -4.716 41.868 1.00 23.22 176 ALA B C 1
ATOM 3479 O O . ALA B 1 178 ? -2.578 -5.019 40.818 1.00 23.52 176 ALA B O 1
ATOM 3481 N N . LEU B 1 179 ? -0.719 -4.478 41.956 1.00 23.58 177 LEU B N 1
ATOM 3482 C CA . LEU B 1 179 ? 0.156 -4.616 40.792 1.00 24.54 177 LEU B CA 1
ATOM 3483 C C . LEU B 1 179 ? 0.207 -6.094 40.336 1.00 24.38 177 LEU B C 1
ATOM 3484 O O . LEU B 1 179 ? 0.218 -6.376 39.137 1.00 25.13 177 LEU B O 1
ATOM 3489 N N . GLU B 1 180 ? 0.189 -7.021 41.291 1.00 23.46 178 GLU B N 1
ATOM 3490 C CA . GLU B 1 180 ? 0.126 -8.463 40.968 1.00 24.25 178 GLU B CA 1
ATOM 3491 C C . GLU B 1 180 ? -1.169 -8.810 40.262 1.00 25.01 178 GLU B C 1
ATOM 3492 O O . GLU B 1 180 ? -1.167 -9.434 39.204 1.00 26.13 178 GLU B O 1
ATOM 3498 N N . LEU B 1 181 ? -2.283 -8.368 40.836 1.00 24.95 179 LEU B N 1
ATOM 3499 C CA . LEU B 1 181 ? -3.602 -8.644 40.259 1.00 25.32 179 LEU B CA 1
ATOM 3500 C C . LEU B 1 181 ? -3.739 -8.084 38.834 1.00 26.66 179 LEU B C 1
ATOM 3501 O O . LEU B 1 181 ? -4.323 -8.722 37.955 1.00 28.65 179 LEU B O 1
ATOM 3506 N N . LEU B 1 182 ? -3.190 -6.903 38.600 1.00 26.98 180 LEU B N 1
ATOM 3507 C CA . LEU B 1 182 ? -3.252 -6.277 37.279 1.00 28.47 180 LEU B CA 1
ATOM 3508 C C . LEU B 1 182 ? -2.442 -7.084 36.267 1.00 30.30 180 LEU B C 1
ATOM 3509 O O . LEU B 1 182 ? -2.923 -7.366 35.168 1.00 32.40 180 LEU B O 1
ATOM 3514 N N . LEU B 1 183 ? -1.228 -7.473 36.652 1.00 30.18 181 LEU B N 1
ATOM 3515 C CA . LEU B 1 183 ? -0.389 -8.321 35.816 1.00 31.97 181 LEU B CA 1
ATOM 3516 C C . LEU B 1 183 ? -1.092 -9.639 35.516 1.00 32.68 181 LEU B C 1
ATOM 3517 O O . LEU B 1 183 ? -0.972 -10.163 34.418 1.00 35.14 181 LEU B O 1
ATOM 3522 N N . GLY B 1 184 ? -1.845 -10.149 36.487 1.00 31.80 182 GLY B N 1
ATOM 3523 C CA . GLY B 1 184 ? -2.682 -11.332 36.297 1.00 32.70 182 GLY B CA 1
ATOM 3524 C C . GLY B 1 184 ? -3.906 -11.125 35.411 1.00 34.26 182 GLY B C 1
ATOM 3525 O O . GLY B 1 184 ? -4.628 -12.083 35.124 1.00 36.03 182 GLY B O 1
ATOM 3526 N N . GLY B 1 185 ? -4.174 -9.883 35.007 1.00 33.91 183 GLY B N 1
ATOM 3527 C CA . GLY B 1 185 ? -5.270 -9.590 34.090 1.00 35.25 183 GLY B CA 1
ATOM 3528 C C . GLY B 1 185 ? -6.574 -9.129 34.726 1.00 34.31 183 GLY B C 1
ATOM 3529 O O . GLY B 1 185 ? -7.558 -8.961 34.028 1.00 35.32 183 GLY B O 1
ATOM 3530 N N . CYS B 1 186 ? -6.601 -8.935 36.045 1.00 32.15 184 CYS B N 1
ATOM 3531 C CA . CYS B 1 186 ? -7.812 -8.423 36.702 1.00 31.40 184 CYS B CA 1
ATOM 3532 C C . CYS B 1 186 ? -7.992 -6.943 36.399 1.00 30.31 184 CYS B C 1
ATOM 3533 O O . CYS B 1 186 ? -7.025 -6.237 36.159 1.00 30.06 184 CYS B O 1
ATOM 3536 N N . THR B 1 187 ? -9.233 -6.485 36.401 1.00 30.04 185 THR B N 1
ATOM 3537 C CA . THR B 1 187 ? -9.517 -5.073 36.623 1.00 29.01 185 THR B CA 1
ATOM 3538 C C . THR B 1 187 ? -9.465 -4.901 38.141 1.00 27.08 185 THR B C 1
ATOM 3539 O O . THR B 1 187 ? -10.107 -5.656 38.866 1.00 26.98 185 THR B O 1
ATOM 3543 N N . VAL B 1 188 ? -8.669 -3.949 38.623 1.00 25.73 186 VAL B N 1
ATOM 3544 C CA . VAL B 1 188 ? -8.384 -3.841 40.062 1.00 24.30 186 VAL B CA 1
ATOM 3545 C C . VAL B 1 188 ? -8.797 -2.488 40.648 1.00 24.38 186 VAL B C 1
ATOM 3546 O O . VAL B 1 188 ? -8.450 -1.445 40.106 1.00 24.66 186 VAL B O 1
ATOM 3550 N N . THR B 1 189 ? -9.572 -2.526 41.732 1.00 24.44 187 THR B N 1
ATOM 3551 C CA . THR B 1 189 ? -9.897 -1.340 42.533 1.00 24.82 187 THR B CA 1
ATOM 3552 C C . THR B 1 189 ? -9.151 -1.443 43.867 1.00 23.86 187 THR B C 1
ATOM 3553 O O . THR B 1 189 ? -9.149 -2.491 44.506 1.00 22.68 187 THR B O 1
ATOM 3557 N N . VAL B 1 190 ? -8.511 -0.357 44.276 1.00 23.85 188 VAL B N 1
ATOM 3558 C CA . VAL B 1 190 ? -7.825 -0.317 45.551 1.00 23.81 188 VAL B CA 1
ATOM 3559 C C . VAL B 1 190 ? -8.522 0.646 46.487 1.00 25.23 188 VAL B C 1
ATOM 3560 O O . VAL B 1 190 ? -8.650 1.814 46.174 1.00 25.93 188 VAL B O 1
ATOM 3564 N N . THR B 1 191 ? -8.951 0.162 47.645 1.00 26.28 189 THR B N 1
ATOM 3565 C CA . THR B 1 191 ? -9.641 1.012 48.619 1.00 28.77 189 THR B CA 1
ATOM 3566 C C . THR B 1 191 ? -8.812 1.228 49.877 1.00 29.91 189 THR B C 1
ATOM 3567 O O . THR B 1 191 ? -7.889 0.470 50.159 1.00 29.85 189 THR B O 1
ATOM 3571 N N . HIS B 1 192 ? -9.199 2.233 50.658 1.00 32.57 190 HIS B N 1
ATOM 3572 C CA . HIS B 1 192 ? -8.483 2.603 51.880 1.00 33.83 190 HIS B CA 1
ATOM 3573 C C . HIS B 1 192 ? -9.409 3.373 52.813 1.00 36.45 190 HIS B C 1
ATOM 3574 O O . HIS B 1 192 ? -10.591 3.506 52.534 1.00 36.66 190 HIS B O 1
ATOM 3581 N N . ARG B 1 193 ? -8.859 3.908 53.901 1.00 38.08 191 ARG B N 1
ATOM 3582 C CA . ARG B 1 193 ? -9.669 4.474 54.963 1.00 40.81 191 ARG B CA 1
ATOM 3583 C C . ARG B 1 193 ? -10.564 5.632 54.507 1.00 42.14 191 ARG B C 1
ATOM 3584 O O . ARG B 1 193 ? -11.645 5.829 55.066 1.00 44.13 191 ARG B O 1
ATOM 3592 N N . PHE B 1 194 ? -10.142 6.378 53.489 1.00 40.73 192 PHE B N 1
ATOM 3593 C CA . PHE B 1 194 ? -10.984 7.447 52.963 1.00 42.40 192 PHE B CA 1
ATOM 3594 C C . PHE B 1 194 ? -11.951 6.982 51.869 1.00 40.46 192 PHE B C 1
ATOM 3595 O O . PHE B 1 194 ? -12.689 7.785 51.325 1.00 40.78 192 PHE B O 1
ATOM 3603 N N . THR B 1 195 ? -11.984 5.686 51.562 1.00 37.95 193 THR B N 1
ATOM 3604 C CA . THR B 1 195 ? -12.953 5.197 50.584 1.00 37.15 193 THR B CA 1
ATOM 3605 C C . THR B 1 195 ? -14.400 5.445 51.033 1.00 39.70 193 THR B C 1
ATOM 3606 O O . THR B 1 195 ? -14.761 5.145 52.164 1.00 41.25 193 THR B O 1
ATOM 3610 N N . ARG B 1 196 ? -15.203 6.025 50.142 1.00 40.39 194 ARG B N 1
ATOM 3611 C CA . ARG B 1 196 ? -16.640 6.121 50.346 1.00 42.80 194 ARG B CA 1
ATOM 3612 C C . ARG B 1 196 ? -17.326 4.864 49.809 1.00 41.95 194 ARG B C 1
ATOM 3613 O O . ARG B 1 196 ? -16.837 4.216 48.879 1.00 39.73 194 ARG B O 1
ATOM 3621 N N . ASP B 1 197 ? -18.455 4.527 50.418 1.00 44.25 195 ASP B N 1
ATOM 3622 C CA . ASP B 1 197 ? -19.233 3.343 50.073 1.00 44.21 195 ASP B CA 1
ATOM 3623 C C . ASP B 1 197 ? -18.369 2.120 49.783 1.00 41.00 195 ASP B C 1
ATOM 3624 O O . ASP B 1 197 ? -18.307 1.634 48.655 1.00 39.22 195 ASP B O 1
ATOM 3629 N N . LEU B 1 198 ? -17.706 1.627 50.821 1.00 40.34 196 LEU B N 1
ATOM 3630 C CA . LEU B 1 198 ? -16.904 0.423 50.705 1.00 38.06 196 LEU B CA 1
ATOM 3631 C C . LEU B 1 198 ? -17.740 -0.783 50.275 1.00 38.10 196 LEU B C 1
ATOM 3632 O O . LEU B 1 198 ? -17.283 -1.594 49.486 1.00 35.76 196 LEU B O 1
ATOM 3637 N N . ALA B 1 199 ? -18.958 -0.883 50.793 1.00 41.20 197 ALA B N 1
ATOM 3638 C CA . ALA B 1 199 ? -19.890 -1.955 50.425 1.00 42.58 197 ALA B CA 1
ATOM 3639 C C . ALA B 1 199 ? -20.141 -2.041 48.916 1.00 42.13 197 ALA B C 1
ATOM 3640 O O . ALA B 1 199 ? -20.142 -3.133 48.351 1.00 41.48 197 ALA B O 1
ATOM 3642 N N . ASP B 1 200 ? -20.339 -0.897 48.266 1.00 43.06 198 ASP B N 1
ATOM 3643 C CA . ASP B 1 200 ? -20.593 -0.880 46.826 1.00 43.22 198 ASP B CA 1
ATOM 3644 C C . ASP B 1 200 ? -19.415 -1.458 46.053 1.00 40.17 198 ASP B C 1
ATOM 3645 O O . ASP B 1 200 ? -19.616 -2.223 45.120 1.00 40.48 198 ASP B O 1
ATOM 3650 N N . HIS B 1 201 ? -18.193 -1.120 46.456 1.00 38.04 199 HIS B N 1
ATOM 3651 C CA . HIS B 1 201 ? -16.992 -1.625 45.775 1.00 35.28 199 HIS B CA 1
ATOM 3652 C C . HIS B 1 201 ? -16.832 -3.128 46.000 1.00 34.52 199 HIS B C 1
ATOM 3653 O O . HIS B 1 201 ? -16.566 -3.876 45.060 1.00 34.04 199 HIS B O 1
ATOM 3660 N N . VAL B 1 202 ? -16.998 -3.570 47.244 1.00 34.90 200 VAL B N 1
ATOM 3661 C CA . VAL B 1 202 ? -16.890 -4.985 47.563 1.00 34.60 200 VAL B CA 1
ATOM 3662 C C . VAL B 1 202 ? -17.966 -5.814 46.845 1.00 36.12 200 VAL B C 1
ATOM 3663 O O . VAL B 1 202 ? -17.671 -6.873 46.285 1.00 35.03 200 VAL B O 1
ATOM 3667 N N . SER B 1 203 ? -19.204 -5.324 46.847 1.00 38.66 201 SER B N 1
ATOM 3668 C CA . SER B 1 203 ? -20.337 -6.104 46.329 1.00 41.05 201 SER B CA 1
ATOM 3669 C C . SER B 1 203 ? -20.327 -6.281 44.810 1.00 41.16 201 SER B C 1
ATOM 3670 O O . SER B 1 203 ? -20.998 -7.165 44.284 1.00 42.51 201 SER B O 1
ATOM 3673 N N . ARG B 1 204 ? -19.562 -5.446 44.111 1.00 40.60 202 ARG B N 1
ATOM 3674 C CA . ARG B 1 204 ? -19.352 -5.610 42.668 1.00 41.06 202 ARG B CA 1
ATOM 3675 C C . ARG B 1 204 ? -18.173 -6.542 42.319 1.00 39.01 202 ARG B C 1
ATOM 3676 O O . ARG B 1 204 ? -17.977 -6.882 41.154 1.00 39.82 202 ARG B O 1
ATOM 3684 N N . ALA B 1 205 ? -17.416 -6.973 43.323 1.00 36.97 203 ALA B N 1
ATOM 3685 C CA . ALA B 1 205 ? -16.143 -7.665 43.096 1.00 34.96 203 ALA B CA 1
ATOM 3686 C C . ALA B 1 205 ? -16.284 -9.195 42.928 1.00 35.47 203 ALA B C 1
ATOM 3687 O O . ALA B 1 205 ? -16.925 -9.853 43.740 1.00 36.66 203 ALA B O 1
ATOM 3689 N N . ASP B 1 206 ? -15.679 -9.743 41.873 1.00 34.92 204 ASP B N 1
ATOM 3690 C CA . ASP B 1 206 ? -15.542 -11.203 41.716 1.00 35.95 204 ASP B CA 1
ATOM 3691 C C . ASP B 1 206 ? -14.422 -11.743 42.595 1.00 34.24 204 ASP B C 1
ATOM 3692 O O . ASP B 1 206 ? -14.315 -12.949 42.801 1.00 35.45 204 ASP B O 1
ATOM 3697 N N . LEU B 1 207 ? -13.568 -10.849 43.085 1.00 32.20 205 LEU B N 1
ATOM 3698 C CA . LEU B 1 207 ? -12.410 -11.239 43.864 1.00 30.49 205 LEU B CA 1
ATOM 3699 C C . LEU B 1 207 ? -12.090 -10.193 44.924 1.00 29.08 205 LEU B C 1
ATOM 3700 O O . LEU B 1 207 ? -11.812 -9.038 44.592 1.00 28.45 205 LEU B O 1
ATOM 3705 N N . VAL B 1 208 ? -12.127 -10.603 46.191 1.00 28.81 206 VAL B N 1
ATOM 3706 C CA . VAL B 1 208 ? -11.860 -9.710 47.305 1.00 28.29 206 VAL B CA 1
ATOM 3707 C C . VAL B 1 208 ? -10.604 -10.133 48.062 1.00 27.44 206 VAL B C 1
ATOM 3708 O O . VAL B 1 208 ? -10.528 -11.247 48.602 1.00 27.15 206 VAL B O 1
ATOM 3712 N N . VAL B 1 209 ? -9.622 -9.238 48.111 1.00 26.33 207 VAL B N 1
ATOM 3713 C CA . VAL B 1 209 ? -8.430 -9.444 48.938 1.00 25.95 207 VAL B CA 1
ATOM 3714 C C . VAL B 1 209 ? -8.411 -8.409 50.062 1.00 26.83 207 VAL B C 1
ATOM 3715 O O . VAL B 1 209 ? -8.259 -7.221 49.801 1.00 25.80 207 VAL B O 1
ATOM 3719 N N . VAL B 1 210 ? -8.569 -8.865 51.307 1.00 28.74 208 VAL B N 1
ATOM 3720 C CA . VAL B 1 210 ? -8.632 -7.970 52.461 1.00 30.48 208 VAL B CA 1
ATOM 3721 C C . VAL B 1 210 ? -7.400 -8.121 53.351 1.00 31.23 208 VAL B C 1
ATOM 3722 O O . VAL B 1 210 ? -7.004 -9.233 53.694 1.00 31.49 208 VAL B O 1
ATOM 3726 N N . ALA B 1 211 ? -6.814 -6.991 53.734 1.00 32.13 209 ALA B N 1
ATOM 3727 C CA . ALA B 1 211 ? -5.564 -6.975 54.486 1.00 33.17 209 ALA B CA 1
ATOM 3728 C C . ALA B 1 211 ? -5.525 -5.749 55.382 1.00 35.61 209 ALA B C 1
ATOM 3729 O O . ALA B 1 211 ? -4.614 -4.910 55.268 1.00 35.88 209 ALA B O 1
ATOM 3731 N N . ALA B 1 212 ? -6.513 -5.659 56.270 1.00 38.50 210 ALA B N 1
ATOM 3732 C CA . ALA B 1 212 ? -6.846 -4.407 56.962 1.00 41.67 210 ALA B CA 1
ATOM 3733 C C . ALA B 1 212 ? -6.425 -4.367 58.429 1.00 44.81 210 ALA B C 1
ATOM 3734 O O . ALA B 1 212 ? -6.060 -3.301 58.940 1.00 46.85 210 ALA B O 1
ATOM 3736 N N . GLY B 1 213 ? -6.499 -5.512 59.108 1.00 46.23 211 GLY B N 1
ATOM 3737 C CA . GLY B 1 213 ? -6.314 -5.554 60.557 1.00 49.04 211 GLY B CA 1
ATOM 3738 C C . GLY B 1 213 ? -7.400 -4.749 61.236 1.00 52.15 211 GLY B C 1
ATOM 3739 O O . GLY B 1 213 ? -7.121 -3.836 62.024 1.00 54.66 211 GLY B O 1
ATOM 3740 N N . LYS B 1 214 ? -8.643 -5.091 60.904 1.00 52.37 212 LYS B N 1
ATOM 3741 C CA . LYS B 1 214 ? -9.828 -4.441 61.442 1.00 54.92 212 LYS B CA 1
ATOM 3742 C C . LYS B 1 214 ? -10.942 -5.485 61.458 1.00 55.27 212 LYS B C 1
ATOM 3743 O O . LYS B 1 214 ? -11.520 -5.783 60.412 1.00 53.55 212 LYS B O 1
ATOM 3749 N N . PRO B 1 215 ? -11.232 -6.067 62.638 1.00 57.42 213 PRO B N 1
ATOM 3750 C CA . PRO B 1 215 ? -12.208 -7.152 62.703 1.00 57.99 213 PRO B CA 1
ATOM 3751 C C . PRO B 1 215 ? -13.599 -6.771 62.203 1.00 58.54 213 PRO B C 1
ATOM 3752 O O . PRO B 1 215 ? -14.168 -5.756 62.633 1.00 60.83 213 PRO B O 1
ATOM 3756 N N . GLY B 1 216 ? -14.126 -7.585 61.290 1.00 56.44 214 GLY B N 1
ATOM 3757 C CA . GLY B 1 216 ? -15.487 -7.425 60.789 1.00 57.04 214 GLY B CA 1
ATOM 3758 C C . GLY B 1 216 ? -15.657 -6.302 59.783 1.00 54.68 214 GLY B C 1
ATOM 3759 O O . GLY B 1 216 ? -16.785 -5.978 59.411 1.00 56.07 214 GLY B O 1
ATOM 3760 N N . LEU B 1 217 ? -14.550 -5.717 59.329 1.00 51.20 215 LEU B N 1
ATOM 3761 C CA . LEU B 1 217 ? -14.603 -4.555 58.435 1.00 49.41 215 LEU B CA 1
ATOM 3762 C C . LEU B 1 217 ? -15.499 -4.799 57.219 1.00 47.86 215 LEU B C 1
ATOM 3763 O O . LEU B 1 217 ? -16.374 -4.000 56.930 1.00 49.06 215 LEU B O 1
ATOM 3768 N N . VAL B 1 218 ? -15.274 -5.909 56.525 1.00 45.48 216 VAL B N 1
ATOM 3769 C CA . VAL B 1 218 ? -16.050 -6.280 55.344 1.00 44.57 216 VAL B CA 1
ATOM 3770 C C . VAL B 1 218 ? -17.180 -7.227 55.724 1.00 47.40 216 VAL B C 1
ATOM 3771 O O . VAL B 1 218 ? -16.930 -8.354 56.131 1.00 47.29 216 VAL B O 1
ATOM 3775 N N . LYS B 1 219 ? -18.424 -6.778 55.577 1.00 50.10 217 LYS B N 1
ATOM 3776 C CA . LYS B 1 219 ? -19.579 -7.590 55.986 1.00 53.47 217 LYS B CA 1
ATOM 3777 C C . LYS B 1 219 ? -19.822 -8.723 54.993 1.00 52.65 217 LYS B C 1
ATOM 3778 O O . LYS B 1 219 ? -19.650 -8.547 53.793 1.00 50.13 217 LYS B O 1
ATOM 3784 N N . GLY B 1 220 ? -20.246 -9.879 55.502 1.00 55.15 218 GLY B N 1
ATOM 3785 C CA . GLY B 1 220 ? -20.447 -11.065 54.670 1.00 55.13 218 GLY B CA 1
ATOM 3786 C C . GLY B 1 220 ? -21.525 -10.842 53.630 1.00 56.31 218 GLY B C 1
ATOM 3787 O O . GLY B 1 220 ? -21.468 -11.393 52.532 1.00 55.33 218 GLY B O 1
ATOM 3788 N N . GLU B 1 221 ? -22.497 -10.011 53.985 1.00 58.93 219 GLU B N 1
ATOM 3789 C CA . GLU B 1 221 ? -23.586 -9.635 53.094 1.00 60.53 219 GLU B CA 1
ATOM 3790 C C . GLU B 1 221 ? -23.092 -8.832 51.872 1.00 57.21 219 GLU B C 1
ATOM 3791 O O . GLU B 1 221 ? -23.701 -8.878 50.800 1.00 57.46 219 GLU B O 1
ATOM 3797 N N . TRP B 1 222 ? -21.991 -8.100 52.034 1.00 54.28 220 TRP B N 1
ATOM 3798 C CA . TRP B 1 222 ? -21.415 -7.345 50.924 1.00 51.17 220 TRP B CA 1
ATOM 3799 C C . TRP B 1 222 ? -20.787 -8.252 49.875 1.00 49.17 220 TRP B C 1
ATOM 3800 O O . TRP B 1 222 ? -20.571 -7.821 48.752 1.00 47.72 220 TRP B O 1
ATOM 3811 N N . ILE B 1 223 ? -20.460 -9.487 50.241 1.00 49.62 221 ILE B N 1
ATOM 3812 C CA . ILE B 1 223 ? -19.756 -10.385 49.321 1.00 48.04 221 ILE B CA 1
ATOM 3813 C C . ILE B 1 223 ? -20.645 -10.721 48.132 1.00 49.23 221 ILE B C 1
ATOM 3814 O O . ILE B 1 223 ? -21.835 -10.950 48.296 1.00 52.50 221 ILE B O 1
ATOM 3819 N N . LYS B 1 224 ? -20.073 -10.731 46.935 1.00 47.34 222 LYS B N 1
ATOM 3820 C CA . LYS B 1 224 ? -20.822 -11.127 45.755 1.00 48.63 222 LYS B CA 1
ATOM 3821 C C . LYS B 1 224 ? -20.930 -12.633 45.741 1.00 49.89 222 LYS B C 1
ATOM 3822 O O . LYS B 1 224 ? -19.986 -13.326 46.136 1.00 48.40 222 LYS B O 1
ATOM 3828 N N . GLU B 1 225 ? -22.082 -13.135 45.297 1.00 52.26 223 GLU B N 1
ATOM 3829 C CA . GLU B 1 225 ? -22.290 -14.568 45.135 1.00 54.10 223 GLU B CA 1
ATOM 3830 C C . GLU B 1 225 ? -21.311 -15.103 44.096 1.00 52.32 223 GLU B C 1
ATOM 3831 O O . GLU B 1 225 ? -21.204 -14.556 42.996 1.00 51.63 223 GLU B O 1
ATOM 3837 N N . GLY B 1 226 ? -20.583 -16.156 44.458 1.00 51.69 224 GLY B N 1
ATOM 3838 C CA . GLY B 1 226 ? -19.572 -16.743 43.578 1.00 50.23 224 GLY B CA 1
ATOM 3839 C C . GLY B 1 226 ? -18.205 -16.072 43.648 1.00 46.23 224 GLY B C 1
ATOM 3840 O O . GLY B 1 226 ? -17.293 -16.455 42.914 1.00 45.19 224 GLY B O 1
ATOM 3841 N N . ALA B 1 227 ? -18.049 -15.083 44.527 1.00 43.74 225 ALA B N 1
ATOM 3842 C CA . ALA B 1 227 ? -16.771 -14.379 44.646 1.00 40.43 225 ALA B CA 1
ATOM 3843 C C . ALA B 1 227 ? -15.730 -15.243 45.336 1.00 39.16 225 ALA B C 1
ATOM 3844 O O . ALA B 1 227 ? -16.069 -16.124 46.142 1.00 41.12 225 ALA B O 1
ATOM 3846 N N . ILE B 1 228 ? -14.468 -15.013 44.980 1.00 36.33 226 ILE B N 1
ATOM 3847 C CA . ILE B 1 228 ? -13.320 -15.568 45.704 1.00 34.30 226 ILE B CA 1
ATOM 3848 C C . ILE B 1 228 ? -12.907 -14.553 46.773 1.00 32.14 226 ILE B C 1
ATOM 3849 O O . ILE B 1 228 ? -12.736 -13.373 46.468 1.00 30.54 226 ILE B O 1
ATOM 3854 N N . VAL B 1 229 ? -12.755 -15.003 48.015 1.00 32.25 227 VAL B N 1
ATOM 3855 C CA . VAL B 1 229 ? -12.440 -14.111 49.135 1.00 31.02 227 VAL B CA 1
ATOM 3856 C C . VAL B 1 229 ? -11.177 -14.528 49.897 1.00 29.95 227 VAL B C 1
ATOM 3857 O O . VAL B 1 229 ? -11.150 -15.582 50.532 1.00 30.97 227 VAL B O 1
ATOM 3861 N N . ILE B 1 230 ? -10.151 -13.677 49.833 1.00 27.71 228 ILE B N 1
ATOM 3862 C CA . ILE B 1 230 ? -8.903 -13.843 50.560 1.00 26.89 228 ILE B CA 1
ATOM 3863 C C . ILE B 1 230 ? -8.843 -12.852 51.725 1.00 27.81 228 ILE B C 1
ATOM 3864 O O . ILE B 1 230 ? -8.848 -11.642 51.517 1.00 27.09 228 ILE B O 1
ATOM 3869 N N . ASP B 1 231 ? -8.783 -13.369 52.949 1.00 30.29 229 ASP B N 1
ATOM 3870 C CA . ASP B 1 231 ? -8.720 -12.545 54.164 1.00 31.89 229 ASP B CA 1
ATOM 3871 C C . ASP B 1 231 ? -7.446 -12.885 54.918 1.00 32.37 229 ASP B C 1
ATOM 3872 O O . ASP B 1 231 ? -7.383 -13.909 55.595 1.00 34.19 229 ASP B O 1
ATOM 3877 N N . VAL B 1 232 ? -6.418 -12.046 54.779 1.00 31.64 230 VAL B N 1
ATOM 3878 C CA . VAL B 1 232 ? -5.102 -12.335 55.362 1.00 31.73 230 VAL B CA 1
ATOM 3879 C C . VAL B 1 232 ? -4.690 -11.388 56.499 1.00 33.18 230 VAL B C 1
ATOM 3880 O O . VAL B 1 232 ? -3.603 -11.537 57.050 1.00 33.64 230 VAL B O 1
ATOM 3884 N N . GLY B 1 233 ? -5.540 -10.431 56.863 1.00 34.75 231 GLY B N 1
ATOM 3885 C CA . GLY B 1 233 ? -5.203 -9.490 57.937 1.00 36.69 231 GLY B CA 1
ATOM 3886 C C . GLY B 1 233 ? -3.991 -8.648 57.599 1.00 36.07 231 GLY B C 1
ATOM 3887 O O . GLY B 1 233 ? -3.661 -8.489 56.430 1.00 34.82 231 GLY B O 1
ATOM 3888 N N . ILE B 1 234 ? -3.310 -8.126 58.614 1.00 38.33 232 ILE B N 1
ATOM 3889 C CA . ILE B 1 234 ? -2.127 -7.285 58.397 1.00 38.35 232 ILE B CA 1
ATOM 3890 C C . ILE B 1 234 ? -0.813 -7.865 58.925 1.00 38.87 232 ILE B C 1
ATOM 3891 O O . ILE B 1 234 ? 0.237 -7.263 58.712 1.00 38.90 232 ILE B O 1
ATOM 3896 N N . ASN B 1 235 ? -0.844 -8.997 59.628 1.00 40.01 233 ASN B N 1
ATOM 3897 C CA . ASN B 1 235 ? 0.403 -9.646 60.031 1.00 40.54 233 ASN B CA 1
ATOM 3898 C C . ASN B 1 235 ? 0.779 -10.695 58.981 1.00 39.04 233 ASN B C 1
ATOM 3899 O O . ASN B 1 235 ? 0.099 -11.712 58.857 1.00 38.97 233 ASN B O 1
ATOM 3904 N N . ARG B 1 236 ? 1.852 -10.418 58.228 1.00 37.85 234 ARG B N 1
ATOM 3905 C CA . ARG B 1 236 ? 2.298 -11.248 57.109 1.00 36.29 234 ARG B CA 1
ATOM 3906 C C . ARG B 1 236 ? 3.002 -12.534 57.544 1.00 36.62 234 ARG B C 1
ATOM 3907 O O . ARG B 1 236 ? 3.125 -13.465 56.742 1.00 35.89 234 ARG B O 1
ATOM 3915 N N . GLN B 1 237 ? 3.528 -12.552 58.767 1.00 37.81 235 GLN B N 1
ATOM 3916 C CA . GLN B 1 237 ? 4.342 -13.669 59.251 1.00 38.60 235 GLN B CA 1
ATOM 3917 C C . GLN B 1 237 ? 3.559 -14.642 60.131 1.00 39.41 235 GLN B C 1
ATOM 3918 O O . GLN B 1 237 ? 4.008 -15.762 60.371 1.00 40.29 235 GLN B O 1
ATOM 3924 N N . ALA B 1 238 ? 2.404 -14.216 60.620 1.00 39.44 236 ALA B N 1
ATOM 3925 C CA . ALA B 1 238 ? 1.576 -15.067 61.470 1.00 40.97 236 ALA B CA 1
ATOM 3926 C C . ALA B 1 238 ? 0.135 -14.595 61.434 1.00 40.70 236 ALA B C 1
ATOM 3927 O O . ALA B 1 238 ? -0.138 -13.420 61.207 1.00 40.86 236 ALA B O 1
ATOM 3929 N N . ASP B 1 239 ? -0.787 -15.519 61.636 1.00 40.92 237 ASP B N 1
ATOM 3930 C CA . ASP B 1 239 ? -2.188 -15.177 61.720 1.00 41.00 237 ASP B CA 1
ATOM 3931 C C . ASP B 1 239 ? -2.719 -15.828 62.970 1.00 43.44 237 ASP B C 1
ATOM 3932 O O . ASP B 1 239 ? -2.910 -17.044 63.002 1.00 44.15 237 ASP B O 1
ATOM 3937 N N . GLY B 1 240 ? -2.920 -15.013 64.005 1.00 44.87 238 GLY B N 1
ATOM 3938 C CA . GLY B 1 240 ? -3.405 -15.485 65.299 1.00 47.89 238 GLY B CA 1
ATOM 3939 C C . GLY B 1 240 ? -4.724 -14.842 65.669 1.00 49.57 238 GLY B C 1
ATOM 3940 O O . GLY B 1 240 ? -5.072 -14.771 66.848 1.00 53.06 238 GLY B O 1
ATOM 3941 N N . ARG B 1 241 ? -5.460 -14.376 64.658 1.00 47.50 239 ARG B N 1
ATOM 3942 C CA . ARG B 1 241 ? -6.752 -13.731 64.866 1.00 49.02 239 ARG B CA 1
ATOM 3943 C C . ARG B 1 241 ? -7.815 -14.762 65.191 1.00 51.54 239 ARG B C 1
ATOM 3944 O O . ARG B 1 241 ? -7.890 -15.809 64.549 1.00 50.23 239 ARG B O 1
ATOM 3952 N N . LEU B 1 242 ? -8.643 -14.454 66.175 1.00 55.20 240 LEU B N 1
ATOM 3953 C CA . LEU B 1 242 ? -9.827 -15.257 66.442 1.00 58.52 240 LEU B CA 1
ATOM 3954 C C . LEU B 1 242 ? -10.922 -14.863 65.455 1.00 57.45 240 LEU B C 1
ATOM 3955 O O . LEU B 1 242 ? -11.750 -15.689 65.085 1.00 58.68 240 LEU B O 1
ATOM 3960 N N . VAL B 1 243 ? -10.898 -13.603 65.023 1.00 55.71 241 VAL B N 1
ATOM 3961 C CA . VAL B 1 243 ? -11.911 -13.047 64.125 1.00 54.91 241 VAL B CA 1
ATOM 3962 C C . VAL B 1 243 ? -11.238 -12.243 63.022 1.00 51.09 241 VAL B C 1
ATOM 3963 O O . VAL B 1 243 ? -10.417 -11.367 63.298 1.00 50.74 241 VAL B O 1
ATOM 3967 N N . GLY B 1 244 ? -11.599 -12.529 61.778 1.00 48.75 242 GLY B N 1
ATOM 3968 C CA . GLY B 1 244 ? -10.954 -11.895 60.636 1.00 45.33 242 GLY B CA 1
ATOM 3969 C C . GLY B 1 244 ? -11.526 -10.553 60.223 1.00 45.30 242 GLY B C 1
ATOM 3970 O O . GLY B 1 244 ? -12.431 -10.014 60.866 1.00 47.05 242 GLY B O 1
ATOM 3971 N N . ASP B 1 245 ? -10.974 -10.029 59.125 1.00 42.84 243 ASP B N 1
ATOM 3972 C CA . ASP B 1 245 ? -11.438 -8.795 58.505 1.00 42.45 243 ASP B CA 1
ATOM 3973 C C . ASP B 1 245 ? -12.808 -8.983 57.830 1.00 43.33 243 ASP B C 1
ATOM 3974 O O . ASP B 1 245 ? -13.615 -8.046 57.769 1.00 43.95 243 ASP B O 1
ATOM 3979 N N . VAL B 1 246 ? -13.074 -10.190 57.336 1.00 43.23 244 VAL B N 1
ATOM 3980 C CA . VAL B 1 246 ? -14.364 -10.500 56.713 1.00 44.84 244 VAL B CA 1
ATOM 3981 C C . VAL B 1 246 ? -15.230 -11.290 57.696 1.00 49.08 244 VAL B C 1
ATOM 3982 O O . VAL B 1 246 ? -14.718 -12.138 58.427 1.00 49.73 244 VAL B O 1
ATOM 3986 N N . GLU B 1 247 ? -16.529 -10.985 57.739 1.00 52.41 245 GLU B N 1
ATOM 3987 C CA . GLU B 1 247 ? -17.476 -11.758 58.543 1.00 56.97 245 GLU B CA 1
ATOM 3988 C C . GLU B 1 247 ? -17.638 -13.144 57.922 1.00 57.74 245 GLU B C 1
ATOM 3989 O O . GLU B 1 247 ? -18.446 -13.344 57.006 1.00 58.08 245 GLU B O 1
ATOM 3995 N N . TYR B 1 248 ? -16.863 -14.092 58.441 1.00 58.56 246 TYR B N 1
ATOM 3996 C CA . TYR B 1 248 ? -16.671 -15.397 57.811 1.00 58.81 246 TYR B CA 1
ATOM 3997 C C . TYR B 1 248 ? -17.956 -16.192 57.614 1.00 62.25 246 TYR B C 1
ATOM 3998 O O . TYR B 1 248 ? -18.183 -16.767 56.548 1.00 61.55 246 TYR B O 1
ATOM 4007 N N . GLU B 1 249 ? -18.780 -16.235 58.656 1.00 66.52 247 GLU B N 1
ATOM 4008 C CA . GLU B 1 249 ? -19.967 -17.090 58.662 1.00 70.62 247 GLU B CA 1
ATOM 4009 C C . GLU B 1 249 ? -20.890 -16.812 57.467 1.00 70.29 247 GLU B C 1
ATOM 4010 O O . GLU B 1 249 ? -21.300 -17.748 56.772 1.00 71.51 247 GLU B O 1
ATOM 4016 N N . VAL B 1 250 ? -21.180 -15.535 57.216 1.00 68.83 248 VAL B N 1
ATOM 4017 C CA . VAL B 1 250 ? -22.104 -15.138 56.158 1.00 68.69 248 VAL B CA 1
ATOM 4018 C C . VAL B 1 250 ? -21.392 -15.150 54.807 1.00 64.82 248 VAL B C 1
ATOM 4019 O O . VAL B 1 250 ? -21.982 -15.528 53.796 1.00 65.58 248 VAL B O 1
ATOM 4023 N N . ALA B 1 251 ? -20.126 -14.732 54.790 1.00 60.85 249 ALA B N 1
ATOM 4024 C CA . ALA B 1 251 ? -19.347 -14.718 53.555 1.00 57.19 249 ALA B CA 1
ATOM 4025 C C . ALA B 1 251 ? -19.215 -16.127 52.987 1.00 57.51 249 ALA B C 1
ATOM 4026 O O . ALA B 1 251 ? -19.289 -16.317 51.774 1.00 56.63 249 ALA B O 1
ATOM 4028 N N . ALA B 1 252 ? -19.027 -17.106 53.872 1.00 58.86 250 ALA B N 1
ATOM 4029 C CA . ALA B 1 252 ? -18.859 -18.506 53.470 1.00 59.81 250 ALA B CA 1
ATOM 4030 C C . ALA B 1 252 ? -20.083 -19.072 52.747 1.00 62.46 250 ALA B C 1
ATOM 4031 O O . ALA B 1 252 ? -19.961 -19.988 51.928 1.00 62.88 250 ALA B O 1
ATOM 4033 N N . GLN B 1 253 ? -21.254 -18.530 53.070 1.00 64.52 251 GLN B N 1
ATOM 4034 C CA . GLN B 1 253 ? -22.511 -18.921 52.433 1.00 67.38 251 GLN B CA 1
ATOM 4035 C C . GLN B 1 253 ? -22.661 -18.371 51.009 1.00 65.19 251 GLN B C 1
ATOM 4036 O O . GLN B 1 253 ? -23.493 -18.863 50.244 1.00 67.38 251 GLN B O 1
ATOM 4042 N N . ARG B 1 254 ? -21.870 -17.352 50.667 1.00 60.60 252 ARG B N 1
ATOM 4043 C CA . ARG B 1 254 ? -21.983 -16.654 49.384 1.00 58.72 252 ARG B CA 1
ATOM 4044 C C . ARG B 1 254 ? -20.773 -16.866 48.464 1.00 54.87 252 ARG B C 1
ATOM 4045 O O . ARG B 1 254 ? -20.931 -17.063 47.260 1.00 54.92 252 ARG B O 1
ATOM 4053 N N . ALA B 1 255 ? -19.569 -16.811 49.031 1.00 51.51 253 ALA B N 1
ATOM 4054 C CA . ALA B 1 255 ? -18.349 -17.008 48.261 1.00 48.07 253 ALA B CA 1
ATOM 4055 C C . ALA B 1 255 ? -18.259 -18.420 47.689 1.00 49.05 253 ALA B C 1
ATOM 4056 O O . ALA B 1 255 ? -18.767 -19.374 48.282 1.00 51.21 253 ALA B O 1
ATOM 4058 N N . SER B 1 256 ? -17.625 -18.534 46.525 1.00 47.12 254 SER B N 1
ATOM 4059 C CA . SER B 1 256 ? -17.290 -19.830 45.947 1.00 48.05 254 SER B CA 1
ATOM 4060 C C . SER B 1 256 ? -16.048 -20.396 46.647 1.00 46.56 254 SER B C 1
ATOM 4061 O O . SER B 1 256 ? -16.044 -21.559 47.070 1.00 48.47 254 SER B O 1
ATOM 4064 N N . TRP B 1 257 ? -15.005 -19.569 46.762 1.00 42.72 255 TRP B N 1
ATOM 4065 C CA . TRP B 1 257 ? -13.804 -19.918 47.519 1.00 41.08 255 TRP B CA 1
ATOM 4066 C C . TRP B 1 257 ? -13.544 -18.868 48.598 1.00 38.97 255 TRP B C 1
ATOM 4067 O O . TRP B 1 257 ? -13.782 -17.674 48.402 1.00 37.27 255 TRP B O 1
ATOM 4078 N N . ILE B 1 258 ? -13.022 -19.310 49.732 1.00 38.64 256 ILE B N 1
ATOM 4079 C CA . ILE B 1 258 ? -12.691 -18.386 50.798 1.00 36.80 256 ILE B CA 1
ATOM 4080 C C . ILE B 1 258 ? -11.570 -18.968 51.653 1.00 36.10 256 ILE B C 1
ATOM 4081 O O . ILE B 1 258 ? -11.469 -20.183 51.793 1.00 37.92 256 ILE B O 1
ATOM 4086 N N . THR B 1 259 ? -10.721 -18.102 52.197 1.00 33.55 257 THR B N 1
ATOM 4087 C CA . THR B 1 259 ? -9.693 -18.512 53.143 1.00 33.29 257 THR B CA 1
ATOM 4088 C C . THR B 1 259 ? -10.251 -18.503 54.564 1.00 35.18 257 THR B C 1
ATOM 4089 O O . THR B 1 259 ? -10.720 -17.473 55.022 1.00 35.10 257 THR B O 1
ATOM 4093 N N . PRO B 1 260 ? -10.198 -19.643 55.273 1.00 37.06 258 PRO B N 1
ATOM 4094 C CA . PRO B 1 260 ? -10.493 -19.585 56.704 1.00 38.91 258 PRO B CA 1
ATOM 4095 C C . PRO B 1 260 ? -9.544 -18.654 57.451 1.00 37.18 258 PRO B C 1
ATOM 4096 O O . PRO B 1 260 ? -8.464 -18.347 56.960 1.00 34.89 258 PRO B O 1
ATOM 4100 N N . VAL B 1 261 ? -9.973 -18.211 58.624 1.00 38.87 259 VAL B N 1
ATOM 4101 C CA . VAL B 1 261 ? -9.190 -17.335 59.478 1.00 38.19 259 VAL B CA 1
ATOM 4102 C C . VAL B 1 261 ? -9.281 -17.925 60.873 1.00 40.78 259 VAL B C 1
ATOM 4103 O O . VAL B 1 261 ? -10.364 -18.289 61.292 1.00 44.03 259 VAL B O 1
ATOM 4107 N N . PRO B 1 262 ? -8.149 -18.053 61.587 1.00 40.32 260 PRO B N 1
ATOM 4108 C CA . PRO B 1 262 ? -6.780 -17.727 61.166 1.00 37.24 260 PRO B CA 1
ATOM 4109 C C . PRO B 1 262 ? -6.278 -18.663 60.069 1.00 35.74 260 PRO B C 1
ATOM 4110 O O . PRO B 1 262 ? -6.465 -19.875 60.166 1.00 37.39 260 PRO B O 1
ATOM 4114 N N . GLY B 1 263 ? -5.630 -18.094 59.053 1.00 33.31 261 GLY B N 1
ATOM 4115 C CA . GLY B 1 263 ? -5.232 -18.828 57.856 1.00 31.89 261 GLY B CA 1
ATOM 4116 C C . GLY B 1 263 ? -3.735 -18.934 57.687 1.00 30.67 261 GLY B C 1
ATOM 4117 O O . GLY B 1 263 ? -2.972 -18.838 58.649 1.00 30.90 261 GLY B O 1
ATOM 4118 N N . GLY B 1 264 ? -3.309 -19.109 56.441 1.00 29.53 262 GLY B N 1
ATOM 4119 C CA . GLY B 1 264 ? -1.918 -19.441 56.151 1.00 29.00 262 GLY B CA 1
ATOM 4120 C C . GLY B 1 264 ? -1.080 -18.340 55.542 1.00 27.21 262 GLY B C 1
ATOM 4121 O O . GLY B 1 264 ? -0.141 -18.647 54.818 1.00 27.70 262 GLY B O 1
ATOM 4122 N N . VAL B 1 265 ? -1.375 -17.073 55.830 1.00 26.64 263 VAL B N 1
ATOM 4123 C CA . VAL B 1 265 ? -0.597 -15.982 55.233 1.00 25.20 263 VAL B CA 1
ATOM 4124 C C . VAL B 1 265 ? 0.893 -16.109 55.552 1.00 25.44 263 VAL B C 1
ATOM 4125 O O . VAL B 1 265 ? 1.739 -15.908 54.674 1.00 24.48 263 VAL B O 1
ATOM 4129 N N . GLY B 1 266 ? 1.196 -16.480 56.791 1.00 27.07 264 GLY B N 1
ATOM 4130 C CA . GLY B 1 266 ? 2.572 -16.642 57.259 1.00 27.54 264 GLY B CA 1
ATOM 4131 C C . GLY B 1 266 ? 3.347 -17.733 56.539 1.00 27.49 264 GLY B C 1
ATOM 4132 O O . GLY B 1 266 ? 4.368 -17.446 55.912 1.00 26.57 264 GLY B O 1
ATOM 4133 N N . PRO B 1 267 ? 2.880 -18.993 56.637 1.00 28.71 265 PRO B N 1
ATOM 4134 C CA . PRO B 1 267 ? 3.511 -20.088 55.889 1.00 28.93 265 PRO B CA 1
ATOM 4135 C C . PRO B 1 267 ? 3.653 -19.777 54.403 1.00 27.72 265 PRO B C 1
ATOM 4136 O O . PRO B 1 267 ? 4.715 -20.038 53.832 1.00 27.12 265 PRO B O 1
ATOM 4140 N N . MET B 1 268 ? 2.605 -19.199 53.805 1.00 27.02 266 MET B N 1
ATOM 4141 C CA . MET B 1 268 ? 2.611 -18.863 52.381 1.00 26.34 266 MET B CA 1
ATOM 4142 C C . MET B 1 268 ? 3.663 -17.807 52.064 1.00 25.68 266 MET B C 1
ATOM 4143 O O . MET B 1 268 ? 4.369 -17.901 51.058 1.00 25.37 266 MET B O 1
ATOM 4148 N N . THR B 1 269 ? 3.743 -16.800 52.923 1.00 25.72 267 THR B N 1
ATOM 4149 C CA . THR B 1 269 ? 4.759 -15.764 52.814 1.00 25.49 267 THR B CA 1
ATOM 4150 C C . THR B 1 269 ? 6.176 -16.362 52.899 1.00 26.69 267 THR B C 1
ATOM 4151 O O . THR B 1 269 ? 7.020 -16.062 52.067 1.00 27.28 267 THR B O 1
ATOM 4155 N N . ARG B 1 270 ? 6.432 -17.212 53.882 1.00 28.29 268 ARG B N 1
ATOM 4156 C CA . ARG B 1 270 ? 7.755 -17.828 54.006 1.00 29.60 268 ARG B CA 1
ATOM 4157 C C . ARG B 1 270 ? 8.050 -18.742 52.813 1.00 30.15 268 ARG B C 1
ATOM 4158 O O . ARG B 1 270 ? 9.153 -18.720 52.258 1.00 30.80 268 ARG B O 1
ATOM 4166 N N . ALA B 1 271 ? 7.054 -19.519 52.401 1.00 30.26 269 ALA B N 1
ATOM 4167 C CA . ALA B 1 271 ? 7.216 -20.430 51.280 1.00 30.85 269 ALA B CA 1
ATOM 4168 C C . ALA B 1 271 ? 7.568 -19.690 49.984 1.00 30.12 269 ALA B C 1
ATOM 4169 O O . ALA B 1 271 ? 8.400 -20.165 49.211 1.00 30.87 269 ALA B O 1
ATOM 4171 N N . CYS B 1 272 ? 6.964 -18.527 49.746 1.00 28.50 270 CYS B N 1
ATOM 4172 C CA . CYS B 1 272 ? 7.256 -17.761 48.516 1.00 28.04 270 CYS B CA 1
ATOM 4173 C C . CYS B 1 272 ? 8.606 -17.046 48.594 1.00 27.50 270 CYS B C 1
ATOM 4174 O O . CYS B 1 272 ? 9.296 -16.870 47.583 1.00 26.89 270 CYS B O 1
ATOM 4177 N N . LEU B 1 273 ? 8.979 -16.639 49.809 1.00 27.09 271 LEU B N 1
ATOM 4178 C CA . LEU B 1 273 ? 10.303 -16.089 50.063 1.00 27.33 271 LEU B CA 1
ATOM 4179 C C . LEU B 1 273 ? 11.370 -17.130 49.725 1.00 28.45 271 LEU B C 1
ATOM 4180 O O . LEU B 1 273 ? 12.402 -16.810 49.143 1.00 29.03 271 LEU B O 1
ATOM 4185 N N . LEU B 1 274 ? 11.113 -18.379 50.102 1.00 28.88 272 LEU B N 1
ATOM 4186 C CA . LEU B 1 274 ? 12.050 -19.466 49.837 1.00 30.19 272 LEU B CA 1
ATOM 4187 C C . LEU B 1 274 ? 12.073 -19.745 48.348 1.00 30.77 272 LEU B C 1
ATOM 4188 O O . LEU B 1 274 ? 13.125 -19.971 47.778 1.00 32.05 272 LEU B O 1
ATOM 4193 N N . GLU B 1 275 ? 10.899 -19.720 47.726 1.00 30.28 273 GLU B N 1
ATOM 4194 C CA . GLU B 1 275 ? 10.771 -19.876 46.284 1.00 31.32 273 GLU B CA 1
ATOM 4195 C C . GLU B 1 275 ? 11.562 -18.800 45.522 1.00 31.23 273 GLU B C 1
ATOM 4196 O O . GLU B 1 275 ? 12.126 -19.086 44.468 1.00 32.78 273 GLU B O 1
ATOM 4202 N N . ASN B 1 276 ? 11.616 -17.582 46.060 1.00 29.58 274 ASN B N 1
ATOM 4203 C CA . ASN B 1 276 ? 12.372 -16.493 45.438 1.00 29.83 274 ASN B CA 1
ATOM 4204 C C . ASN B 1 276 ? 13.883 -16.691 45.569 1.00 31.41 274 ASN B C 1
ATOM 4205 O O . ASN B 1 276 ? 14.654 -16.333 44.659 1.00 32.16 274 ASN B O 1
ATOM 4210 N N . THR B 1 277 ? 14.297 -17.285 46.685 1.00 31.46 275 THR B N 1
ATOM 4211 C CA . THR B 1 277 ? 15.694 -17.651 46.897 1.00 33.65 275 THR B CA 1
ATOM 4212 C C . THR B 1 277 ? 16.149 -18.689 45.857 1.00 35.72 275 THR B C 1
ATOM 4213 O O . THR B 1 277 ? 17.139 -18.482 45.159 1.00 36.87 275 THR B O 1
ATOM 4217 N N . LEU B 1 278 ? 15.389 -19.776 45.736 1.00 36.32 276 LEU B N 1
ATOM 4218 C CA . LEU B 1 278 ? 15.622 -20.792 44.702 1.00 38.80 276 LEU B CA 1
ATOM 4219 C C . LEU B 1 278 ? 15.661 -20.172 43.310 1.00 39.89 276 LEU B C 1
ATOM 4220 O O . LEU B 1 278 ? 16.586 -20.421 42.551 1.00 42.21 276 LEU B O 1
ATOM 4225 N N . HIS B 1 279 ? 14.655 -19.357 42.986 1.00 38.69 277 HIS B N 1
ATOM 4226 C CA . HIS B 1 279 ? 14.610 -18.660 41.695 1.00 39.92 277 HIS B CA 1
ATOM 4227 C C . HIS B 1 279 ? 15.872 -17.824 41.487 1.00 41.22 277 HIS B C 1
ATOM 4228 O O . HIS B 1 279 ? 16.507 -17.913 40.443 1.00 43.22 277 HIS B O 1
ATOM 4235 N N . ALA B 1 280 ? 16.229 -17.027 42.493 1.00 40.02 278 ALA B N 1
ATOM 4236 C CA . ALA B 1 280 ? 17.480 -16.274 42.477 1.00 41.54 278 ALA B CA 1
ATOM 4237 C C . ALA B 1 280 ? 18.641 -17.178 42.108 1.00 44.69 278 ALA B C 1
ATOM 4238 O O . ALA B 1 280 ? 19.422 -16.860 41.215 1.00 46.95 278 ALA B O 1
ATOM 4240 N N . ALA B 1 281 ? 18.743 -18.304 42.811 1.00 45.22 279 ALA B N 1
ATOM 4241 C CA . ALA B 1 281 ? 19.843 -19.250 42.628 1.00 48.49 279 ALA B CA 1
ATOM 4242 C C . ALA B 1 281 ? 19.840 -19.873 41.240 1.00 51.14 279 ALA B C 1
ATOM 4243 O O . ALA B 1 281 ? 20.872 -19.917 40.580 1.00 53.84 279 ALA B O 1
ATOM 4245 N N . GLU B 1 282 ? 18.673 -20.349 40.810 1.00 50.76 280 GLU B N 1
ATOM 4246 C CA . GLU B 1 282 ? 18.540 -21.047 39.527 1.00 53.89 280 GLU B CA 1
ATOM 4247 C C . GLU B 1 282 ? 18.589 -20.106 38.323 1.00 55.37 280 GLU B C 1
ATOM 4248 O O . GLU B 1 282 ? 19.012 -20.517 37.243 1.00 58.33 280 GLU B O 1
ATOM 4254 N N . HIS B 1 283 ? 18.176 -18.849 38.503 1.00 53.42 281 HIS B N 1
ATOM 4255 C CA . HIS B 1 283 ? 17.962 -17.954 37.357 1.00 55.00 281 HIS B CA 1
ATOM 4256 C C . HIS B 1 283 ? 18.704 -16.609 37.363 1.00 55.18 281 HIS B C 1
ATOM 4257 O O . HIS B 1 283 ? 18.999 -16.076 36.287 1.00 57.50 281 HIS B O 1
ATOM 4264 N N . LEU B 1 284 ? 19.015 -16.066 38.539 1.00 53.05 282 LEU B N 1
ATOM 4265 C CA . LEU B 1 284 ? 19.652 -14.745 38.625 1.00 53.33 282 LEU B CA 1
ATOM 4266 C C . LEU B 1 284 ? 21.147 -14.770 38.961 1.00 56.04 282 LEU B C 1
ATOM 4267 O O . LEU B 1 284 ? 21.856 -13.816 38.652 1.00 57.66 282 LEU B O 1
ATOM 4272 N N . HIS B 1 285 ? 21.617 -15.838 39.602 1.00 56.92 283 HIS B N 1
ATOM 4273 C CA . HIS B 1 285 ? 23.024 -15.964 39.983 1.00 59.60 283 HIS B CA 1
ATOM 4274 C C . HIS B 1 285 ? 23.631 -17.218 39.383 1.00 63.25 283 HIS B C 1
ATOM 4275 O O . HIS B 1 285 ? 22.930 -18.012 38.755 1.00 63.29 283 HIS B O 1
ATOM 4282 N N . ASP B 1 286 ? 24.938 -17.386 39.595 1.00 66.59 284 ASP B N 1
ATOM 4283 C CA . ASP B 1 286 ? 25.689 -18.533 39.087 1.00 70.62 284 ASP B CA 1
ATOM 4284 C C . ASP B 1 286 ? 25.944 -19.542 40.208 1.00 70.15 284 ASP B C 1
ATOM 4285 O O . ASP B 1 286 ? 25.420 -19.407 41.312 1.00 67.18 284 ASP B O 1
ATOM 4291 N N . THR C 1 4 ? -14.304 22.282 -30.078 1.00 99.03 2 THR C N 1
ATOM 4292 C CA . THR C 1 4 ? -14.528 23.242 -28.961 1.00 99.80 2 THR C CA 1
ATOM 4293 C C . THR C 1 4 ? -13.913 22.775 -27.644 1.00 94.71 2 THR C C 1
ATOM 4294 O O . THR C 1 4 ? -14.541 22.894 -26.591 1.00 95.39 2 THR C O 1
ATOM 4298 N N . ALA C 1 5 ? -12.693 22.238 -27.716 1.00 90.04 3 ALA C N 1
ATOM 4299 C CA . ALA C 1 5 ? -11.894 21.894 -26.539 1.00 85.35 3 ALA C CA 1
ATOM 4300 C C . ALA C 1 5 ? -10.610 22.711 -26.560 1.00 83.69 3 ALA C C 1
ATOM 4301 O O . ALA C 1 5 ? -10.071 22.993 -27.628 1.00 84.56 3 ALA C O 1
ATOM 4303 N N . GLN C 1 6 ? -10.110 23.071 -25.383 1.00 81.70 4 GLN C N 1
ATOM 4304 C CA . GLN C 1 6 ? -8.926 23.922 -25.293 1.00 80.89 4 GLN C CA 1
ATOM 4305 C C . GLN C 1 6 ? -7.668 23.219 -25.806 1.00 77.15 4 GLN C C 1
ATOM 4306 O O . GLN C 1 6 ? -7.504 22.011 -25.636 1.00 73.83 4 GLN C O 1
ATOM 4312 N N . LEU C 1 7 ? -6.793 23.986 -26.450 1.00 78.26 5 LEU C N 1
ATOM 4313 C CA . LEU C 1 7 ? -5.626 23.431 -27.124 1.00 75.75 5 LEU C CA 1
ATOM 4314 C C . LEU C 1 7 ? -4.380 23.476 -26.240 1.00 72.67 5 LEU C C 1
ATOM 4315 O O . LEU C 1 7 ? -4.066 24.506 -25.644 1.00 74.22 5 LEU C O 1
ATOM 4320 N N . ILE C 1 8 ? -3.682 22.345 -26.162 1.00 68.77 6 ILE C N 1
ATOM 4321 C CA . ILE C 1 8 ? -2.361 22.288 -25.552 1.00 66.18 6 ILE C CA 1
ATOM 4322 C C . ILE C 1 8 ? -1.333 22.620 -26.636 1.00 67.36 6 ILE C C 1
ATOM 4323 O O . ILE C 1 8 ? -1.196 21.891 -27.629 1.00 66.89 6 ILE C O 1
ATOM 4328 N N . ASP C 1 9 ? -0.633 23.735 -26.459 1.00 69.44 7 ASP C N 1
ATOM 4329 C CA . ASP C 1 9 ? 0.356 24.175 -27.430 1.00 71.41 7 ASP C CA 1
ATOM 4330 C C . ASP C 1 9 ? 1.728 23.786 -26.909 1.00 68.80 7 ASP C C 1
ATOM 4331 O O . ASP C 1 9 ? 2.341 24.520 -26.125 1.00 69.66 7 ASP C O 1
ATOM 4336 N N . GLY C 1 10 ? 2.191 22.620 -27.343 1.00 66.04 8 GLY C N 1
ATOM 4337 C CA . GLY C 1 10 ? 3.484 22.096 -26.940 1.00 63.74 8 GLY C CA 1
ATOM 4338 C C . GLY C 1 10 ? 4.608 23.009 -27.367 1.00 66.77 8 GLY C C 1
ATOM 4339 O O . GLY C 1 10 ? 5.519 23.281 -26.584 1.00 66.54 8 GLY C O 1
ATOM 4340 N N . LYS C 1 11 ? 4.536 23.486 -28.609 1.00 70.11 9 LYS C N 1
ATOM 4341 C CA . LYS C 1 11 ? 5.516 24.419 -29.141 1.00 74.03 9 LYS C CA 1
ATOM 4342 C C . LYS C 1 11 ? 5.710 25.625 -28.218 1.00 76.50 9 LYS C C 1
ATOM 4343 O O . LYS C 1 11 ? 6.840 25.968 -27.875 1.00 77.60 9 LYS C O 1
ATOM 4349 N N . ALA C 1 12 ? 4.604 26.242 -27.805 1.00 78.03 10 ALA C N 1
ATOM 4350 C CA . ALA C 1 12 ? 4.647 27.459 -26.973 1.00 81.53 10 ALA C CA 1
ATOM 4351 C C . ALA C 1 12 ? 5.101 27.169 -25.554 1.00 78.80 10 ALA C C 1
ATOM 4352 O O . ALA C 1 12 ? 5.834 27.967 -24.960 1.00 81.67 10 ALA C O 1
ATOM 4354 N N . ILE C 1 13 ? 4.653 26.039 -25.005 1.00 74.13 11 ILE C N 1
ATOM 4355 C CA . ILE C 1 13 ? 5.088 25.610 -23.681 1.00 71.12 11 ILE C CA 1
ATOM 4356 C C . ILE C 1 13 ? 6.586 25.300 -23.692 1.00 70.89 11 ILE C C 1
ATOM 4357 O O . ILE C 1 13 ? 7.299 25.647 -22.750 1.00 71.56 11 ILE C O 1
ATOM 4362 N N . ALA C 1 14 ? 7.057 24.650 -24.755 1.00 70.30 12 ALA C N 1
ATOM 4363 C CA . ALA C 1 14 ? 8.488 24.368 -24.913 1.00 70.94 12 ALA C CA 1
ATOM 4364 C C . ALA C 1 14 ? 9.323 25.648 -24.987 1.00 76.44 12 ALA C C 1
ATOM 4365 O O . ALA C 1 14 ? 10.340 25.773 -24.302 1.00 77.02 12 ALA C O 1
ATOM 4367 N N . ALA C 1 15 ? 8.895 26.584 -25.832 1.00 81.15 13 ALA C N 1
ATOM 4368 C CA . ALA C 1 15 ? 9.612 27.846 -26.017 1.00 87.49 13 ALA C CA 1
ATOM 4369 C C . ALA C 1 15 ? 9.664 28.649 -24.721 1.00 89.55 13 ALA C C 1
ATOM 4370 O O . ALA C 1 15 ? 10.699 29.233 -24.398 1.00 93.27 13 ALA C O 1
ATOM 4372 N N . ASN C 1 16 ? 8.554 28.673 -23.982 1.00 88.14 14 ASN C N 1
ATOM 4373 C CA . ASN C 1 16 ? 8.499 29.381 -22.703 1.00 90.08 14 ASN C CA 1
ATOM 4374 C C . ASN C 1 16 ? 9.371 28.715 -21.645 1.00 87.73 14 ASN C C 1
ATOM 4375 O O . ASN C 1 16 ? 9.890 29.391 -20.754 1.00 90.34 14 ASN C O 1
ATOM 4380 N N . LEU C 1 17 ? 9.521 27.391 -21.740 1.00 83.33 15 LEU C N 1
ATOM 4381 C CA . LEU C 1 17 ? 10.370 26.640 -20.810 1.00 81.17 15 LEU C CA 1
ATOM 4382 C C . LEU C 1 17 ? 11.850 26.936 -21.051 1.00 84.82 15 LEU C C 1
ATOM 4383 O O . LEU C 1 17 ? 12.618 27.105 -20.097 1.00 86.04 15 LEU C O 1
ATOM 4388 N N . ARG C 1 18 ? 12.246 27.006 -22.322 1.00 87.10 16 ARG C N 1
ATOM 4389 C CA . ARG C 1 18 ? 13.628 27.345 -22.676 1.00 91.42 16 ARG C CA 1
ATOM 4390 C C . ARG C 1 18 ? 14.024 28.734 -22.161 1.00 97.52 16 ARG C C 1
ATOM 4391 O O . ARG C 1 18 ? 15.153 28.927 -21.708 1.00 100.14 16 ARG C O 1
ATOM 4399 N N . GLN C 1 19 ? 13.092 29.685 -22.227 1.00 100.26 17 GLN C N 1
ATOM 4400 C CA . GLN C 1 19 ? 13.316 31.032 -21.691 1.00 106.70 17 GLN C CA 1
ATOM 4401 C C . GLN C 1 19 ? 13.573 31.005 -20.189 1.00 105.78 17 GLN C C 1
ATOM 4402 O O . GLN C 1 19 ? 14.446 31.712 -19.695 1.00 110.52 17 GLN C O 1
ATOM 4408 N N . GLN C 1 20 ? 12.820 30.170 -19.478 1.00 100.28 18 GLN C N 1
ATOM 4409 C CA . GLN C 1 20 ? 12.963 30.035 -18.030 1.00 99.19 18 GLN C CA 1
ATOM 4410 C C . GLN C 1 20 ? 14.313 29.431 -17.635 1.00 98.87 18 GLN C C 1
ATOM 4411 O O . GLN C 1 20 ? 14.953 29.903 -16.692 1.00 102.14 18 GLN C O 1
ATOM 4417 N N . ILE C 1 21 ? 14.738 28.394 -18.356 1.00 95.49 19 ILE C N 1
ATOM 4418 C CA . ILE C 1 21 ? 16.050 27.773 -18.130 1.00 95.44 19 ILE C CA 1
ATOM 4419 C C . ILE C 1 21 ? 17.198 28.770 -18.343 1.00 102.18 19 ILE C C 1
ATOM 4420 O O . ILE C 1 21 ? 18.176 28.767 -17.592 1.00 104.28 19 ILE C O 1
ATOM 4425 N N . ALA C 1 22 ? 17.070 29.614 -19.365 1.00 105.96 20 ALA C N 1
ATOM 4426 C CA . ALA C 1 22 ? 18.079 30.628 -19.677 1.00 113.17 20 ALA C CA 1
ATOM 4427 C C . ALA C 1 22 ? 18.179 31.667 -18.565 1.00 117.83 20 ALA C C 1
ATOM 4428 O O . ALA C 1 22 ? 19.278 32.055 -18.168 1.00 122.55 20 ALA C O 1
ATOM 4430 N N . GLN C 1 23 ? 17.024 32.106 -18.072 1.00 116.81 21 GLN C N 1
ATOM 4431 C CA . GLN C 1 23 ? 16.950 33.086 -16.991 1.00 121.27 21 GLN C CA 1
ATOM 4432 C C . GLN C 1 23 ? 17.557 32.553 -15.689 1.00 119.91 21 GLN C C 1
ATOM 4433 O O . GLN C 1 23 ? 18.143 33.316 -14.921 1.00 125.37 21 GLN C O 1
ATOM 4439 N N . ARG C 1 24 ? 17.417 31.251 -15.446 1.00 113.16 22 ARG C N 1
ATOM 4440 C CA . ARG C 1 24 ? 18.017 30.615 -14.268 1.00 111.72 22 ARG C CA 1
ATOM 4441 C C . ARG C 1 24 ? 19.530 30.425 -14.432 1.00 114.97 22 ARG C C 1
ATOM 4442 O O . ARG C 1 24 ? 20.273 30.479 -13.452 1.00 117.48 22 ARG C O 1
ATOM 4450 N N . VAL C 1 25 ? 19.974 30.194 -15.668 1.00 115.29 23 VAL C N 1
ATOM 4451 C CA . VAL C 1 25 ? 21.404 30.037 -15.973 1.00 118.92 23 VAL C CA 1
ATOM 4452 C C . VAL C 1 25 ? 22.137 31.377 -15.958 1.00 127.94 23 VAL C C 1
ATOM 4453 O O . VAL C 1 25 ? 23.299 31.450 -15.549 1.00 132.37 23 VAL C O 1
ATOM 4457 N N . THR C 1 26 ? 21.460 32.432 -16.408 1.00 131.23 24 THR C N 1
ATOM 4458 C CA . THR C 1 26 ? 21.994 33.789 -16.317 1.00 140.19 24 THR C CA 1
ATOM 4459 C C . THR C 1 26 ? 22.229 34.205 -14.861 1.00 143.14 24 THR C C 1
ATOM 4460 O O . THR C 1 26 ? 23.164 34.953 -14.567 1.00 150.64 24 THR C O 1
ATOM 4464 N N . GLU C 1 27 ? 21.383 33.708 -13.960 1.00 137.56 25 GLU C N 1
ATOM 4465 C CA . GLU C 1 27 ? 21.493 34.015 -12.530 1.00 139.95 25 GLU C CA 1
ATOM 4466 C C . GLU C 1 27 ? 22.670 33.304 -11.852 1.00 140.17 25 GLU C C 1
ATOM 4467 O O . GLU C 1 27 ? 23.391 33.918 -11.067 1.00 146.31 25 GLU C O 1
ATOM 4473 N N . ARG C 1 28 ? 22.862 32.019 -12.157 1.00 133.86 26 ARG C N 1
ATOM 4474 C CA . ARG C 1 28 ? 23.984 31.247 -11.596 1.00 134.01 26 ARG C CA 1
ATOM 4475 C C . ARG C 1 28 ? 25.346 31.901 -11.876 1.00 142.14 26 ARG C C 1
ATOM 4476 O O . ARG C 1 28 ? 26.237 31.874 -11.024 1.00 145.78 26 ARG C O 1
ATOM 4484 N N . ARG C 1 29 ? 25.497 32.479 -13.068 1.00 145.16 27 ARG C N 1
ATOM 4485 C CA . ARG C 1 29 ? 26.704 33.222 -13.429 1.00 153.75 27 ARG C CA 1
ATOM 4486 C C . ARG C 1 29 ? 26.906 34.445 -12.530 1.00 161.53 27 ARG C C 1
ATOM 4487 O O . ARG C 1 29 ? 28.024 34.717 -12.082 1.00 168.12 27 ARG C O 1
ATOM 4495 N N . GLN C 1 30 ? 25.821 35.173 -12.270 1.00 161.10 28 GLN C N 1
ATOM 4496 C CA . GLN C 1 30 ? 25.854 36.334 -11.369 1.00 168.30 28 GLN C CA 1
ATOM 4497 C C . GLN C 1 30 ? 26.072 35.903 -9.916 1.00 167.00 28 GLN C C 1
ATOM 4498 O O . GLN C 1 30 ? 26.732 36.606 -9.154 1.00 174.63 28 GLN C O 1
ATOM 4504 N N . GLN C 1 31 ? 25.524 34.746 -9.546 1.00 157.86 29 GLN C N 1
ATOM 4505 C CA . GLN C 1 31 ? 25.712 34.176 -8.212 1.00 156.06 29 GLN C CA 1
ATOM 4506 C C . GLN C 1 31 ? 27.032 33.417 -8.022 1.00 157.21 29 GLN C C 1
ATOM 4507 O O . GLN C 1 31 ? 27.326 32.952 -6.920 1.00 156.89 29 GLN C O 1
ATOM 4513 N N . GLY C 1 32 ? 27.814 33.281 -9.093 1.00 158.79 30 GLY C N 1
ATOM 4514 C CA . GLY C 1 32 ? 29.118 32.614 -9.036 1.00 160.88 30 GLY C CA 1
ATOM 4515 C C . GLY C 1 32 ? 29.075 31.098 -9.153 1.00 152.56 30 GLY C C 1
ATOM 4516 O O . GLY C 1 32 ? 30.115 30.441 -9.098 1.00 153.91 30 GLY C O 1
ATOM 4517 N N . LEU C 1 33 ? 27.878 30.541 -9.325 1.00 144.31 31 LEU C N 1
ATOM 4518 C CA . LEU C 1 33 ? 27.697 29.096 -9.384 1.00 136.58 31 LEU C CA 1
ATOM 4519 C C . LEU C 1 33 ? 28.077 28.561 -10.765 1.00 134.83 31 LEU C C 1
ATOM 4520 O O . LEU C 1 33 ? 28.012 29.286 -11.760 1.00 137.49 31 LEU C O 1
ATOM 4525 N N . ARG C 1 34 ? 28.464 27.288 -10.816 1.00 130.78 32 ARG C N 1
ATOM 4526 C CA . ARG C 1 34 ? 29.015 26.683 -12.031 1.00 129.96 32 ARG C CA 1
ATOM 4527 C C . ARG C 1 34 ? 27.996 26.633 -13.173 1.00 125.18 32 ARG C C 1
ATOM 4528 O O . ARG C 1 34 ? 26.872 26.158 -12.995 1.00 118.49 32 ARG C O 1
ATOM 4536 N N . VAL C 1 35 ? 28.404 27.125 -14.343 1.00 128.98 33 VAL C N 1
ATOM 4537 C CA . VAL C 1 35 ? 27.573 27.071 -15.544 1.00 125.24 33 VAL C CA 1
ATOM 4538 C C . VAL C 1 35 ? 27.344 25.613 -15.937 1.00 118.49 33 VAL C C 1
ATOM 4539 O O . VAL C 1 35 ? 28.314 24.869 -16.101 1.00 119.56 33 VAL C O 1
ATOM 4543 N N . PRO C 1 36 ? 26.067 25.194 -16.072 1.00 111.99 34 PRO C N 1
ATOM 4544 C CA . PRO C 1 36 ? 25.775 23.807 -16.439 1.00 105.93 34 PRO C CA 1
ATOM 4545 C C . PRO C 1 36 ? 26.347 23.411 -17.800 1.00 107.02 34 PRO C C 1
ATOM 4546 O O . PRO C 1 36 ? 26.277 24.194 -18.747 1.00 109.83 34 PRO C O 1
ATOM 4550 N N . GLY C 1 37 ? 26.897 22.200 -17.882 1.00 105.15 35 GLY C N 1
ATOM 4551 C CA . GLY C 1 37 ? 27.551 21.715 -19.093 1.00 106.59 35 GLY C CA 1
ATOM 4552 C C . GLY C 1 37 ? 26.843 20.521 -19.698 1.00 100.57 35 GLY C C 1
ATOM 4553 O O . GLY C 1 37 ? 26.682 19.493 -19.037 1.00 96.83 35 GLY C O 1
ATOM 4554 N N . LEU C 1 38 ? 26.414 20.657 -20.953 1.00 100.22 36 LEU C N 1
ATOM 4555 C CA . LEU C 1 38 ? 25.808 19.552 -21.696 1.00 95.32 36 LEU C CA 1
ATOM 4556 C C . LEU C 1 38 ? 26.734 19.073 -22.808 1.00 98.34 36 LEU C C 1
ATOM 4557 O O . LEU C 1 38 ? 27.200 19.869 -23.622 1.00 103.14 36 LEU C O 1
ATOM 4562 N N . ALA C 1 39 ? 26.984 17.766 -22.835 1.00 95.94 37 ALA C N 1
ATOM 4563 C CA . ALA C 1 39 ? 27.725 17.124 -23.909 1.00 97.93 37 ALA C CA 1
ATOM 4564 C C . ALA C 1 39 ? 26.724 16.452 -24.833 1.00 93.74 37 ALA C C 1
ATOM 4565 O O . ALA C 1 39 ? 25.781 15.818 -24.365 1.00 88.94 37 ALA C O 1
ATOM 4567 N N . VAL C 1 40 ? 26.934 16.600 -26.139 1.00 96.23 38 VAL C N 1
ATOM 4568 C CA . VAL C 1 40 ? 26.043 16.050 -27.153 1.00 92.98 38 VAL C CA 1
ATOM 4569 C C . VAL C 1 40 ? 26.854 15.253 -28.179 1.00 95.75 38 VAL C C 1
ATOM 4570 O O . VAL C 1 40 ? 27.583 15.831 -28.989 1.00 100.80 38 VAL C O 1
ATOM 4574 N N . ILE C 1 41 ? 26.724 13.928 -28.137 1.00 92.76 39 ILE C N 1
ATOM 4575 C CA . ILE C 1 41 ? 27.495 13.039 -29.005 1.00 95.48 39 ILE C CA 1
ATOM 4576 C C . ILE C 1 41 ? 26.678 12.607 -30.218 1.00 94.23 39 ILE C C 1
ATOM 4577 O O . ILE C 1 41 ? 25.569 12.085 -30.067 1.00 89.52 39 ILE C O 1
ATOM 4582 N N . LEU C 1 42 ? 27.233 12.824 -31.410 1.00 98.83 40 LEU C N 1
ATOM 4583 C CA . LEU C 1 42 ? 26.633 12.354 -32.663 1.00 98.81 40 LEU C CA 1
ATOM 4584 C C . LEU C 1 42 ? 27.601 11.418 -33.377 1.00 102.69 40 LEU C C 1
ATOM 4585 O O . LEU C 1 42 ? 28.661 11.849 -33.833 1.00 108.15 40 LEU C O 1
ATOM 4590 N N . VAL C 1 43 ? 27.230 10.142 -33.471 1.00 100.40 41 VAL C N 1
ATOM 4591 C CA . VAL C 1 43 ? 28.019 9.147 -34.197 1.00 103.99 41 VAL C CA 1
ATOM 4592 C C . VAL C 1 43 ? 27.460 8.952 -35.604 1.00 105.39 41 VAL C C 1
ATOM 4593 O O . VAL C 1 43 ? 26.250 8.841 -35.789 1.00 101.70 41 VAL C O 1
ATOM 4597 N N . GLY C 1 44 ? 28.350 8.917 -36.592 1.00 111.39 42 GLY C N 1
ATOM 4598 C CA . GLY C 1 44 ? 27.965 8.719 -37.985 1.00 113.69 42 GLY C CA 1
ATOM 4599 C C . GLY C 1 44 ? 27.337 9.950 -38.611 1.00 114.62 42 GLY C C 1
ATOM 4600 O O . GLY C 1 44 ? 27.286 11.019 -37.998 1.00 113.82 42 GLY C O 1
ATOM 4601 N N . THR C 1 45 ? 26.855 9.788 -39.839 1.00 116.60 43 THR C N 1
ATOM 4602 C CA . THR C 1 45 ? 26.226 10.878 -40.577 1.00 118.36 43 THR C CA 1
ATOM 4603 C C . THR C 1 45 ? 24.826 10.517 -41.055 1.00 115.29 43 THR C C 1
ATOM 4604 O O . THR C 1 45 ? 24.429 10.895 -42.157 1.00 118.28 43 THR C O 1
ATOM 4608 N N . ASP C 1 46 ? 24.092 9.774 -40.229 1.00 110.10 44 ASP C N 1
ATOM 4609 C CA . ASP C 1 46 ? 22.690 9.462 -40.498 1.00 107.03 44 ASP C CA 1
ATOM 4610 C C . ASP C 1 46 ? 21.933 10.777 -40.723 1.00 107.11 44 ASP C C 1
ATOM 4611 O O . ASP C 1 46 ? 22.055 11.696 -39.914 1.00 106.33 44 ASP C O 1
ATOM 4616 N N . PRO C 1 47 ? 21.154 10.879 -41.816 1.00 108.85 45 PRO C N 1
ATOM 4617 C CA . PRO C 1 47 ? 20.530 12.171 -42.133 1.00 109.95 45 PRO C CA 1
ATOM 4618 C C . PRO C 1 47 ? 19.622 12.706 -41.022 1.00 105.06 45 PRO C C 1
ATOM 4619 O O . PRO C 1 47 ? 19.755 13.863 -40.619 1.00 105.62 45 PRO C O 1
ATOM 4623 N N . ALA C 1 48 ? 18.717 11.857 -40.538 1.00 100.72 46 ALA C N 1
ATOM 4624 C CA . ALA C 1 48 ? 17.757 12.239 -39.502 1.00 96.28 46 ALA C CA 1
ATOM 4625 C C . ALA C 1 48 ? 18.463 12.814 -38.274 1.00 94.99 46 ALA C C 1
ATOM 4626 O O . ALA C 1 48 ? 18.024 13.818 -37.704 1.00 93.87 46 ALA C O 1
ATOM 4628 N N . SER C 1 49 ? 19.559 12.172 -37.880 1.00 95.54 47 SER C N 1
ATOM 4629 C CA . SER C 1 49 ? 20.426 12.694 -36.830 1.00 95.53 47 SER C CA 1
ATOM 4630 C C . SER C 1 49 ? 21.247 13.852 -37.413 1.00 100.87 47 SER C C 1
ATOM 4631 O O . SER C 1 49 ? 22.280 13.640 -38.051 1.00 105.07 47 SER C O 1
ATOM 4634 N N . GLN C 1 50 ? 20.752 15.067 -37.213 1.00 101.08 48 GLN C N 1
ATOM 4635 C CA . GLN C 1 50 ? 21.361 16.265 -37.772 1.00 106.23 48 GLN C CA 1
ATOM 4636 C C . GLN C 1 50 ? 20.405 17.424 -37.541 1.00 105.42 48 GLN C C 1
ATOM 4637 O O . GLN C 1 50 ? 20.714 18.360 -36.805 1.00 106.62 48 GLN C O 1
ATOM 4643 N N . VAL C 1 51 ? 19.233 17.347 -38.164 1.00 103.77 49 VAL C N 1
ATOM 4644 C CA . VAL C 1 51 ? 18.159 18.294 -37.871 1.00 102.42 49 VAL C CA 1
ATOM 4645 C C . VAL C 1 51 ? 17.782 18.226 -36.383 1.00 97.21 49 VAL C C 1
ATOM 4646 O O . VAL C 1 51 ? 17.441 19.242 -35.773 1.00 97.29 49 VAL C O 1
ATOM 4650 N N . TYR C 1 52 ? 17.850 17.026 -35.809 1.00 92.82 50 TYR C N 1
ATOM 4651 C CA . TYR C 1 52 ? 17.554 16.825 -34.397 1.00 88.17 50 TYR C CA 1
ATOM 4652 C C . TYR C 1 52 ? 18.749 17.206 -33.525 1.00 89.56 50 TYR C C 1
ATOM 4653 O O . TYR C 1 52 ? 18.623 18.022 -32.616 1.00 88.93 50 TYR C O 1
ATOM 4662 N N . VAL C 1 53 ? 19.898 16.599 -33.815 1.00 91.79 51 VAL C N 1
ATOM 4663 C CA . VAL C 1 53 ? 21.125 16.798 -33.049 1.00 93.74 51 VAL C CA 1
ATOM 4664 C C . VAL C 1 53 ? 21.622 18.241 -33.029 1.00 98.77 51 VAL C C 1
ATOM 4665 O O . VAL C 1 53 ? 22.197 18.682 -32.035 1.00 99.35 51 VAL C O 1
ATOM 4669 N N . ALA C 1 54 ? 21.407 18.965 -34.125 1.00 102.81 52 ALA C N 1
ATOM 4670 C CA . ALA C 1 54 ? 21.777 20.379 -34.204 1.00 108.36 52 ALA C CA 1
ATOM 4671 C C . ALA C 1 54 ? 20.779 21.256 -33.453 1.00 106.82 52 ALA C C 1
ATOM 4672 O O . ALA C 1 54 ? 21.156 22.295 -32.906 1.00 109.87 52 ALA C O 1
ATOM 4674 N N . HIS C 1 55 ? 19.511 20.844 -33.429 1.00 102.62 53 HIS C N 1
ATOM 4675 C CA . HIS C 1 55 ? 18.482 21.583 -32.689 1.00 101.18 53 HIS C CA 1
ATOM 4676 C C . HIS C 1 55 ? 18.711 21.472 -31.180 1.00 98.11 53 HIS C C 1
ATOM 4677 O O . HIS C 1 55 ? 18.533 22.440 -30.441 1.00 98.91 53 HIS C O 1
ATOM 4684 N N . LYS C 1 56 ? 19.105 20.285 -30.728 1.00 94.82 54 LYS C N 1
ATOM 4685 C CA . LYS C 1 56 ? 19.453 20.080 -29.321 1.00 92.73 54 LYS C CA 1
ATOM 4686 C C . LYS C 1 56 ? 20.576 21.028 -28.908 1.00 97.53 54 LYS C C 1
ATOM 4687 O O . LYS C 1 56 ? 20.533 21.616 -27.827 1.00 97.83 54 LYS C O 1
ATOM 4693 N N . ARG C 1 57 ? 21.563 21.190 -29.786 1.00 102.16 55 ARG C N 1
ATOM 4694 C CA . ARG C 1 57 ? 22.632 22.172 -29.587 1.00 107.92 55 ARG C CA 1
ATOM 4695 C C . ARG C 1 57 ? 22.109 23.599 -29.740 1.00 111.36 55 ARG C C 1
ATOM 4696 O O . ARG C 1 57 ? 22.510 24.493 -28.998 1.00 114.54 55 ARG C O 1
ATOM 4704 N N . LYS C 1 58 ? 21.218 23.801 -30.709 1.00 111.10 56 LYS C N 1
ATOM 4705 C CA . LYS C 1 58 ? 20.551 25.089 -30.906 1.00 114.24 56 LYS C CA 1
ATOM 4706 C C . LYS C 1 58 ? 19.887 25.551 -29.614 1.00 111.52 56 LYS C C 1
ATOM 4707 O O . LYS C 1 58 ? 20.072 26.687 -29.191 1.00 115.71 56 LYS C O 1
ATOM 4713 N N . ASP C 1 59 ? 19.125 24.661 -28.984 1.00 104.91 57 ASP C N 1
ATOM 4714 C CA . ASP C 1 59 ? 18.451 24.989 -27.726 1.00 102.28 57 ASP C CA 1
ATOM 4715 C C . ASP C 1 59 ? 19.433 25.073 -26.555 1.00 103.30 57 ASP C C 1
ATOM 4716 O O . ASP C 1 59 ? 19.300 25.947 -25.699 1.00 105.01 57 ASP C O 1
ATOM 4721 N N . CYS C 1 60 ? 20.420 24.179 -26.533 1.00 102.62 58 CYS C N 1
ATOM 4722 C CA . CYS C 1 60 ? 21.457 24.189 -25.500 1.00 104.07 58 CYS C CA 1
ATOM 4723 C C . CYS C 1 60 ? 22.153 25.535 -25.441 1.00 111.15 58 CYS C C 1
ATOM 4724 O O . CYS C 1 60 ? 22.242 26.151 -24.377 1.00 112.48 58 CYS C O 1
ATOM 4727 N N . GLU C 1 61 ? 22.647 25.985 -26.593 1.00 115.96 59 GLU C N 1
ATOM 4728 C CA . GLU C 1 61 ? 23.296 27.287 -26.705 1.00 123.58 59 GLU C CA 1
ATOM 4729 C C . GLU C 1 61 ? 22.352 28.445 -26.382 1.00 124.97 59 GLU C C 1
ATOM 4730 O O . GLU C 1 61 ? 22.773 29.455 -25.820 1.00 130.39 59 GLU C O 1
ATOM 4736 N N . GLU C 1 62 ? 21.080 28.290 -26.738 1.00 120.61 60 GLU C N 1
ATOM 4737 C CA . GLU C 1 62 ? 20.075 29.330 -26.519 1.00 121.90 60 GLU C CA 1
ATOM 4738 C C . GLU C 1 62 ? 19.792 29.568 -25.037 1.00 119.99 60 GLU C C 1
ATOM 4739 O O . GLU C 1 62 ? 19.444 30.682 -24.648 1.00 123.79 60 GLU C O 1
ATOM 4745 N N . VAL C 1 63 ? 19.948 28.531 -24.212 1.00 114.56 61 VAL C N 1
ATOM 4746 C CA . VAL C 1 63 ? 19.810 28.678 -22.755 1.00 112.99 61 VAL C CA 1
ATOM 4747 C C . VAL C 1 63 ? 21.150 28.934 -22.052 1.00 117.39 61 VAL C C 1
ATOM 4748 O O . VAL C 1 63 ? 21.261 28.751 -20.839 1.00 115.94 61 VAL C O 1
ATOM 4752 N N . GLY C 1 64 ? 22.157 29.354 -22.815 1.00 123.20 62 GLY C N 1
ATOM 4753 C CA . GLY C 1 64 ? 23.446 29.763 -22.262 1.00 128.99 62 GLY C CA 1
ATOM 4754 C C . GLY C 1 64 ? 24.185 28.704 -21.466 1.00 125.95 62 GLY C C 1
ATOM 4755 O O . GLY C 1 64 ? 24.923 29.031 -20.538 1.00 129.53 62 GLY C O 1
ATOM 4756 N N . PHE C 1 65 ? 23.988 27.436 -21.814 1.00 119.97 63 PHE C N 1
ATOM 4757 C CA . PHE C 1 65 ? 24.705 26.347 -21.158 1.00 117.46 63 PHE C CA 1
ATOM 4758 C C . PHE C 1 65 ? 26.101 26.209 -21.762 1.00 122.53 63 PHE C C 1
ATOM 4759 O O . PHE C 1 65 ? 26.353 26.692 -22.864 1.00 126.67 63 PHE C O 1
ATOM 4767 N N . LEU C 1 66 ? 27.007 25.566 -21.029 1.00 122.77 64 LEU C N 1
ATOM 4768 C CA . LEU C 1 66 ? 28.273 25.110 -21.598 1.00 126.39 64 LEU C CA 1
ATOM 4769 C C . LEU C 1 66 ? 27.974 23.948 -22.556 1.00 121.40 64 LEU C C 1
ATOM 4770 O O . LEU C 1 66 ? 27.240 23.021 -22.205 1.00 114.79 64 LEU C O 1
ATOM 4775 N N . SER C 1 67 ? 28.533 24.010 -23.762 1.00 125.10 65 SER C N 1
ATOM 4776 C CA . SER C 1 67 ? 28.268 23.012 -24.795 1.00 121.60 65 SER C CA 1
ATOM 4777 C C . SER C 1 67 ? 29.555 22.294 -25.183 1.00 124.77 65 SER C C 1
ATOM 4778 O O . SER C 1 67 ? 30.638 22.869 -25.097 1.00 131.29 65 SER C O 1
ATOM 4781 N N . GLN C 1 68 ? 29.434 21.037 -25.606 1.00 120.32 66 GLN C N 1
ATOM 4782 C CA . GLN C 1 68 ? 30.602 20.253 -26.023 1.00 123.24 66 GLN C CA 1
ATOM 4783 C C . GLN C 1 68 ? 30.235 19.263 -27.135 1.00 119.90 66 GLN C C 1
ATOM 4784 O O . GLN C 1 68 ? 30.054 18.065 -26.898 1.00 115.42 66 GLN C O 1
ATOM 4790 N N . ALA C 1 69 ? 30.128 19.792 -28.350 1.00 122.49 67 ALA C N 1
ATOM 4791 C CA . ALA C 1 69 ? 29.698 19.013 -29.508 1.00 120.18 67 ALA C CA 1
ATOM 4792 C C . ALA C 1 69 ? 30.773 18.029 -29.960 1.00 122.59 67 ALA C C 1
ATOM 4793 O O . ALA C 1 69 ? 31.898 18.428 -30.258 1.00 129.16 67 ALA C O 1
ATOM 4795 N N . TYR C 1 70 ? 30.417 16.748 -30.004 1.00 117.63 68 TYR C N 1
ATOM 4796 C CA . TYR C 1 70 ? 31.297 15.705 -30.520 1.00 119.73 68 TYR C CA 1
ATOM 4797 C C . TYR C 1 70 ? 30.610 14.986 -31.685 1.00 117.38 68 TYR C C 1
ATOM 4798 O O . TYR C 1 70 ? 29.683 14.203 -31.470 1.00 111.61 68 TYR C O 1
ATOM 4807 N N . ASP C 1 71 ? 31.057 15.269 -32.910 1.00 122.02 69 ASP C N 1
ATOM 4808 C CA . ASP C 1 71 ? 30.494 14.654 -34.116 1.00 120.88 69 ASP C CA 1
ATOM 4809 C C . ASP C 1 71 ? 31.395 13.539 -34.635 1.00 123.50 69 ASP C C 1
ATOM 4810 O O . ASP C 1 71 ? 32.175 13.742 -35.567 1.00 129.50 69 ASP C O 1
ATOM 4815 N N . LEU C 1 72 ? 31.285 12.361 -34.030 1.00 119.38 70 LEU C N 1
ATOM 4816 C CA . LEU C 1 72 ? 32.031 11.192 -34.482 1.00 121.65 70 LEU C CA 1
ATOM 4817 C C . LEU C 1 72 ? 31.482 10.658 -35.810 1.00 121.74 70 LEU C C 1
ATOM 4818 O O . LEU C 1 72 ? 30.270 10.617 -36.010 1.00 117.16 70 LEU C O 1
ATOM 4823 N N . PRO C 1 73 ? 32.373 10.291 -36.744 1.00 127.42 71 PRO C N 1
ATOM 4824 C CA . PRO C 1 73 ? 31.920 9.520 -37.902 1.00 127.64 71 PRO C CA 1
ATOM 4825 C C . PRO C 1 73 ? 31.602 8.064 -37.549 1.00 123.99 71 PRO C C 1
ATOM 4826 O O . PRO C 1 73 ? 31.777 7.649 -36.398 1.00 121.24 71 PRO C O 1
ATOM 4830 N N . ALA C 1 74 ? 31.148 7.303 -38.541 1.00 124.25 72 ALA C N 1
ATOM 4831 C CA . ALA C 1 74 ? 30.539 5.990 -38.306 1.00 120.68 72 ALA C CA 1
ATOM 4832 C C . ALA C 1 74 ? 31.515 4.892 -37.876 1.00 123.19 72 ALA C C 1
ATOM 4833 O O . ALA C 1 74 ? 31.109 3.928 -37.227 1.00 119.86 72 ALA C O 1
ATOM 4835 N N . GLU C 1 75 ? 32.789 5.038 -38.225 1.00 129.50 73 GLU C N 1
ATOM 4836 C CA . GLU C 1 75 ? 33.774 3.979 -38.001 1.00 133.22 73 GLU C CA 1
ATOM 4837 C C . GLU C 1 75 ? 34.139 3.725 -36.538 1.00 131.21 73 GLU C C 1
ATOM 4838 O O . GLU C 1 75 ? 34.688 2.672 -36.209 1.00 133.01 73 GLU C O 1
ATOM 4844 N N . THR C 1 76 ? 33.824 4.686 -35.672 1.00 127.93 74 THR C N 1
ATOM 4845 C CA . THR C 1 76 ? 34.237 4.671 -34.271 1.00 126.62 74 THR C CA 1
ATOM 4846 C C . THR C 1 76 ? 34.014 3.328 -33.561 1.00 124.23 74 THR C C 1
ATOM 4847 O O . THR C 1 76 ? 32.969 2.691 -33.716 1.00 120.07 74 THR C O 1
ATOM 4851 N N . SER C 1 77 ? 35.017 2.916 -32.786 1.00 127.30 75 SER C N 1
ATOM 4852 C CA . SER C 1 77 ? 34.978 1.659 -32.035 1.00 126.14 75 SER C CA 1
ATOM 4853 C C . SER C 1 77 ? 34.104 1.771 -30.795 1.00 119.96 75 SER C C 1
ATOM 4854 O O . SER C 1 77 ? 33.899 2.862 -30.260 1.00 117.83 75 SER C O 1
ATOM 4857 N N . GLN C 1 78 ? 33.612 0.623 -30.337 1.00 117.74 76 GLN C N 1
ATOM 4858 C CA . GLN C 1 78 ? 32.785 0.549 -29.135 1.00 112.35 76 GLN C CA 1
ATOM 4859 C C . GLN C 1 78 ? 33.623 0.895 -27.907 1.00 113.68 76 GLN C C 1
ATOM 4860 O O . GLN C 1 78 ? 33.167 1.615 -27.020 1.00 110.10 76 GLN C O 1
ATOM 4866 N N . ASP C 1 79 ? 34.849 0.379 -27.869 1.00 119.20 77 ASP C N 1
ATOM 4867 C CA . ASP C 1 79 ? 35.826 0.772 -26.849 1.00 121.95 77 ASP C CA 1
ATOM 4868 C C . ASP C 1 79 ? 36.136 2.265 -26.952 1.00 122.50 77 ASP C C 1
ATOM 4869 O O . ASP C 1 79 ? 36.128 2.972 -25.939 1.00 120.98 77 ASP C O 1
ATOM 4874 N N . ASP C 1 80 ? 36.401 2.731 -28.174 1.00 124.81 78 ASP C N 1
ATOM 4875 C CA . ASP C 1 80 ? 36.541 4.162 -28.451 1.00 125.43 78 ASP C CA 1
ATOM 4876 C C . ASP C 1 80 ? 35.415 4.991 -27.810 1.00 119.13 78 ASP C C 1
ATOM 4877 O O . ASP C 1 80 ? 35.678 6.006 -27.162 1.00 119.69 78 ASP C O 1
ATOM 4882 N N . LEU C 1 81 ? 34.171 4.544 -27.985 1.00 113.41 79 LEU C N 1
ATOM 4883 C CA . LEU C 1 81 ? 33.004 5.235 -27.424 1.00 107.48 79 LEU C CA 1
ATOM 4884 C C . LEU C 1 81 ? 32.905 5.077 -25.908 1.00 105.12 79 LEU C C 1
ATOM 4885 O O . LEU C 1 81 ? 32.646 6.047 -25.194 1.00 103.23 79 LEU C O 1
ATOM 4890 N N . LEU C 1 82 ? 33.114 3.856 -25.426 1.00 105.58 80 LEU C N 1
ATOM 4891 C CA . LEU C 1 82 ? 33.077 3.584 -23.994 1.00 104.20 80 LEU C CA 1
ATOM 4892 C C . LEU C 1 82 ? 34.142 4.400 -23.270 1.00 108.41 80 LEU C C 1
ATOM 4893 O O . LEU C 1 82 ? 33.886 4.978 -22.214 1.00 106.16 80 LEU C O 1
ATOM 4898 N N . ALA C 1 83 ? 35.337 4.443 -23.850 1.00 114.68 81 ALA C N 1
ATOM 4899 C CA . ALA C 1 83 ? 36.445 5.214 -23.283 1.00 119.85 81 ALA C CA 1
ATOM 4900 C C . ALA C 1 83 ? 36.119 6.710 -23.229 1.00 119.08 81 ALA C C 1
ATOM 4901 O O . ALA C 1 83 ? 36.420 7.374 -22.234 1.00 120.22 81 ALA C O 1
ATOM 4903 N N . LEU C 1 84 ? 35.506 7.233 -24.292 1.00 117.70 82 LEU C N 1
ATOM 4904 C CA . LEU C 1 84 ? 35.064 8.633 -24.315 1.00 117.03 82 LEU C CA 1
ATOM 4905 C C . LEU C 1 84 ? 34.048 8.901 -23.206 1.00 112.01 82 LEU C C 1
ATOM 4906 O O . LEU C 1 84 ? 34.191 9.856 -22.442 1.00 113.26 82 LEU C O 1
ATOM 4911 N N . ILE C 1 85 ? 33.031 8.051 -23.115 1.00 106.96 83 ILE C N 1
ATOM 4912 C CA . ILE C 1 85 ? 31.991 8.213 -22.097 1.00 102.34 83 ILE C CA 1
ATOM 4913 C C . ILE C 1 85 ? 32.572 8.196 -20.672 1.00 104.31 83 ILE C C 1
ATOM 4914 O O . ILE C 1 85 ? 32.137 8.966 -19.816 1.00 102.66 83 ILE C O 1
ATOM 4919 N N . ASP C 1 86 ? 33.568 7.343 -20.432 1.00 108.55 84 ASP C N 1
ATOM 4920 C CA . ASP C 1 86 ? 34.195 7.236 -19.108 1.00 111.16 84 ASP C CA 1
ATOM 4921 C C . ASP C 1 86 ? 34.767 8.562 -18.603 1.00 114.64 84 ASP C C 1
ATOM 4922 O O . ASP C 1 86 ? 34.687 8.855 -17.410 1.00 114.31 84 ASP C O 1
ATOM 4927 N N . ARG C 1 87 ? 35.345 9.357 -19.503 1.00 118.63 85 ARG C N 1
ATOM 4928 C CA . ARG C 1 87 ? 35.953 10.632 -19.106 1.00 123.00 85 ARG C CA 1
ATOM 4929 C C . ARG C 1 87 ? 34.898 11.734 -18.972 1.00 119.21 85 ARG C C 1
ATOM 4930 O O . ARG C 1 87 ? 35.000 12.585 -18.086 1.00 120.83 85 ARG C O 1
ATOM 4938 N N . LEU C 1 88 ? 33.879 11.700 -19.830 1.00 114.55 86 LEU C N 1
ATOM 4939 C CA . LEU C 1 88 ? 32.732 12.604 -19.706 1.00 110.40 86 LEU C CA 1
ATOM 4940 C C . LEU C 1 88 ? 32.038 12.450 -18.358 1.00 106.56 86 LEU C C 1
ATOM 4941 O O . LEU C 1 88 ? 31.490 13.414 -17.820 1.00 105.56 86 LEU C O 1
ATOM 4946 N N . ASN C 1 89 ? 32.067 11.234 -17.819 1.00 104.84 87 ASN C N 1
ATOM 4947 C CA . ASN C 1 89 ? 31.556 10.968 -16.480 1.00 102.30 87 ASN C CA 1
ATOM 4948 C C . ASN C 1 89 ? 32.502 11.480 -15.381 1.00 107.03 87 ASN C C 1
ATOM 4949 O O . ASN C 1 89 ? 32.051 11.951 -14.334 1.00 105.85 87 ASN C O 1
ATOM 4954 N N . ASP C 1 90 ? 33.807 11.376 -15.624 1.00 112.49 88 ASP C N 1
ATOM 4955 C CA . ASP C 1 90 ? 34.815 11.883 -14.694 1.00 118.09 88 ASP C CA 1
ATOM 4956 C C . ASP C 1 90 ? 35.025 13.393 -14.822 1.00 121.18 88 ASP C C 1
ATOM 4957 O O . ASP C 1 90 ? 35.641 14.003 -13.951 1.00 125.51 88 ASP C O 1
ATOM 4962 N N . ASP C 1 91 ? 34.531 13.991 -15.906 1.00 119.38 89 ASP C N 1
ATOM 4963 C CA . ASP C 1 91 ? 34.649 15.435 -16.106 1.00 122.53 89 ASP C CA 1
ATOM 4964 C C . ASP C 1 91 ? 33.727 16.159 -15.124 1.00 119.57 89 ASP C C 1
ATOM 4965 O O . ASP C 1 91 ? 32.532 15.875 -15.080 1.00 113.25 89 ASP C O 1
ATOM 4970 N N . PRO C 1 92 ? 34.279 17.088 -14.321 1.00 124.36 90 PRO C N 1
ATOM 4971 C CA . PRO C 1 92 ? 33.426 17.848 -13.401 1.00 122.17 90 PRO C CA 1
ATOM 4972 C C . PRO C 1 92 ? 32.608 18.936 -14.106 1.00 120.66 90 PRO C C 1
ATOM 4973 O O . PRO C 1 92 ? 31.538 19.308 -13.625 1.00 116.95 90 PRO C O 1
ATOM 4977 N N . ALA C 1 93 ? 33.108 19.427 -15.239 1.00 123.72 91 ALA C N 1
ATOM 4978 C CA . ALA C 1 93 ? 32.437 20.486 -15.992 1.00 123.29 91 ALA C CA 1
ATOM 4979 C C . ALA C 1 93 ? 31.154 20.022 -16.686 1.00 115.61 91 ALA C C 1
ATOM 4980 O O . ALA C 1 93 ? 30.283 20.843 -16.968 1.00 114.33 91 ALA C O 1
ATOM 4982 N N . ILE C 1 94 ? 31.041 18.721 -16.961 1.00 111.05 92 ILE C N 1
ATOM 4983 C CA . ILE C 1 94 ? 29.883 18.161 -17.685 1.00 104.35 92 ILE C CA 1
ATOM 4984 C C . ILE C 1 94 ? 28.821 17.584 -16.746 1.00 98.26 92 ILE C C 1
ATOM 4985 O O . ILE C 1 94 ? 29.115 16.702 -15.941 1.00 97.27 92 ILE C O 1
ATOM 4990 N N . ASP C 1 95 ? 27.587 18.075 -16.881 1.00 94.49 93 ASP C N 1
ATOM 4991 C CA . ASP C 1 95 ? 26.443 17.601 -16.089 1.00 88.96 93 ASP C CA 1
ATOM 4992 C C . ASP C 1 95 ? 25.584 16.594 -16.822 1.00 83.68 93 ASP C C 1
ATOM 4993 O O . ASP C 1 95 ? 25.085 15.651 -16.216 1.00 79.93 93 ASP C O 1
ATOM 4998 N N . GLY C 1 96 ? 25.391 16.817 -18.121 1.00 83.66 94 GLY C N 1
ATOM 4999 C CA . GLY C 1 96 ? 24.522 15.979 -18.934 1.00 79.08 94 GLY C CA 1
ATOM 5000 C C . GLY C 1 96 ? 25.235 15.496 -20.175 1.00 80.89 94 GLY C C 1
ATOM 5001 O O . GLY C 1 96 ? 25.866 16.286 -20.878 1.00 84.92 94 GLY C O 1
ATOM 5002 N N . ILE C 1 97 ? 25.152 14.195 -20.434 1.00 78.14 95 ILE C N 1
ATOM 5003 C CA . ILE C 1 97 ? 25.696 13.621 -21.656 1.00 79.60 95 ILE C CA 1
ATOM 5004 C C . ILE C 1 97 ? 24.520 13.146 -22.491 1.00 75.59 95 ILE C C 1
ATOM 5005 O O . ILE C 1 97 ? 23.641 12.432 -21.996 1.00 71.84 95 ILE C O 1
ATOM 5010 N N . LEU C 1 98 ? 24.499 13.557 -23.754 1.00 77.01 96 LEU C N 1
ATOM 5011 C CA . LEU C 1 98 ? 23.410 13.222 -24.657 1.00 73.81 96 LEU C CA 1
ATOM 5012 C C . LEU C 1 98 ? 23.963 12.555 -25.910 1.00 75.75 96 LEU C C 1
ATOM 5013 O O . LEU C 1 98 ? 24.727 13.164 -26.649 1.00 79.94 96 LEU C O 1
ATOM 5018 N N . VAL C 1 99 ? 23.578 11.299 -26.128 1.00 73.19 97 VAL C N 1
ATOM 5019 C CA . VAL C 1 99 ? 24.002 10.529 -27.284 1.00 75.04 97 VAL C CA 1
ATOM 5020 C C . VAL C 1 99 ? 22.836 10.443 -28.254 1.00 73.17 97 VAL C C 1
ATOM 5021 O O . VAL C 1 99 ? 21.765 9.967 -27.886 1.00 69.85 97 VAL C O 1
ATOM 5025 N N . GLN C 1 100 ? 23.043 10.901 -29.485 1.00 75.70 98 GLN C N 1
ATOM 5026 C CA . GLN C 1 100 ? 21.991 10.914 -30.494 1.00 74.53 98 GLN C CA 1
ATOM 5027 C C . GLN C 1 100 ? 21.746 9.508 -31.031 1.00 73.63 98 GLN C C 1
ATOM 5028 O O . GLN C 1 100 ? 22.693 8.779 -31.323 1.00 75.80 98 GLN C O 1
ATOM 5034 N N . LEU C 1 101 ? 20.472 9.137 -31.148 1.00 70.71 99 LEU C N 1
ATOM 5035 C CA . LEU C 1 101 ? 20.074 7.831 -31.681 1.00 70.26 99 LEU C CA 1
ATOM 5036 C C . LEU C 1 101 ? 19.428 7.987 -33.052 1.00 71.53 99 LEU C C 1
ATOM 5037 O O . LEU C 1 101 ? 18.873 9.043 -33.353 1.00 71.41 99 LEU C O 1
ATOM 5042 N N . PRO C 1 102 ? 19.474 6.931 -33.885 1.00 73.12 100 PRO C N 1
ATOM 5043 C CA . PRO C 1 102 ? 20.090 5.617 -33.664 1.00 73.94 100 PRO C CA 1
ATOM 5044 C C . PRO C 1 102 ? 21.609 5.602 -33.851 1.00 77.68 100 PRO C C 1
ATOM 5045 O O . PRO C 1 102 ? 22.142 6.360 -34.660 1.00 80.86 100 PRO C O 1
ATOM 5049 N N . LEU C 1 103 ? 22.290 4.742 -33.096 1.00 77.85 101 LEU C N 1
ATOM 5050 C CA . LEU C 1 103 ? 23.729 4.522 -33.262 1.00 81.86 101 LEU C CA 1
ATOM 5051 C C . LEU C 1 103 ? 23.933 3.439 -34.325 1.00 85.05 101 LEU C C 1
ATOM 5052 O O . LEU C 1 103 ? 22.996 2.695 -34.625 1.00 83.56 101 LEU C O 1
ATOM 5057 N N . PRO C 1 104 ? 25.150 3.344 -34.903 1.00 89.72 102 PRO C N 1
ATOM 5058 C CA . PRO C 1 104 ? 25.371 2.351 -35.969 1.00 93.29 102 PRO C CA 1
ATOM 5059 C C . PRO C 1 104 ? 25.214 0.906 -35.492 1.00 92.85 102 PRO C C 1
ATOM 5060 O O . PRO C 1 104 ? 25.478 0.605 -34.327 1.00 91.30 102 PRO C O 1
ATOM 5064 N N . ALA C 1 105 ? 24.807 0.028 -36.407 1.00 94.92 103 ALA C N 1
ATOM 5065 C CA . ALA C 1 105 ? 24.423 -1.350 -36.082 1.00 94.96 103 ALA C CA 1
ATOM 5066 C C . ALA C 1 105 ? 25.464 -2.138 -35.285 1.00 97.19 103 ALA C C 1
ATOM 5067 O O . ALA C 1 105 ? 25.100 -3.012 -34.494 1.00 96.01 103 ALA C O 1
ATOM 5069 N N . HIS C 1 106 ? 26.747 -1.843 -35.499 1.00 101.00 104 HIS C N 1
ATOM 5070 C CA . HIS C 1 106 ? 27.828 -2.567 -34.820 1.00 103.82 104 HIS C CA 1
ATOM 5071 C C . HIS C 1 106 ? 27.975 -2.176 -33.352 1.00 100.82 104 HIS C C 1
ATOM 5072 O O . HIS C 1 106 ? 28.404 -2.992 -32.535 1.00 101.98 104 HIS C O 1
ATOM 5079 N N . LEU C 1 107 ? 27.627 -0.934 -33.021 1.00 97.53 105 LEU C N 1
ATOM 5080 C CA . LEU C 1 107 ? 27.706 -0.461 -31.643 1.00 94.78 105 LEU C CA 1
ATOM 5081 C C . LEU C 1 107 ? 26.508 -0.941 -30.822 1.00 90.69 105 LEU C C 1
ATOM 5082 O O . LEU C 1 107 ? 25.373 -0.961 -31.309 1.00 88.33 105 LEU C O 1
ATOM 5087 N N . ASP C 1 108 ? 26.781 -1.332 -29.578 1.00 90.42 106 ASP C N 1
ATOM 5088 C CA . ASP C 1 108 ? 25.750 -1.763 -28.640 1.00 87.08 106 ASP C CA 1
ATOM 5089 C C . ASP C 1 108 ? 25.227 -0.529 -27.909 1.00 82.89 106 ASP C C 1
ATOM 5090 O O . ASP C 1 108 ? 25.704 -0.192 -26.826 1.00 82.68 106 ASP C O 1
ATOM 5095 N N . ALA C 1 109 ? 24.246 0.139 -28.513 1.00 80.19 107 ALA C N 1
ATOM 5096 C CA . ALA C 1 109 ? 23.724 1.412 -27.999 1.00 76.78 107 ALA C CA 1
ATOM 5097 C C . ALA C 1 109 ? 23.375 1.387 -26.501 1.00 74.24 107 ALA C C 1
ATOM 5098 O O . ALA C 1 109 ? 23.607 2.363 -25.785 1.00 72.77 107 ALA C O 1
ATOM 5100 N N . SER C 1 110 ? 22.818 0.272 -26.036 1.00 73.83 108 SER C N 1
ATOM 5101 C CA . SER C 1 110 ? 22.457 0.130 -24.633 1.00 72.03 108 SER C CA 1
ATOM 5102 C C . SER C 1 110 ? 23.711 0.057 -23.767 1.00 74.57 108 SER C 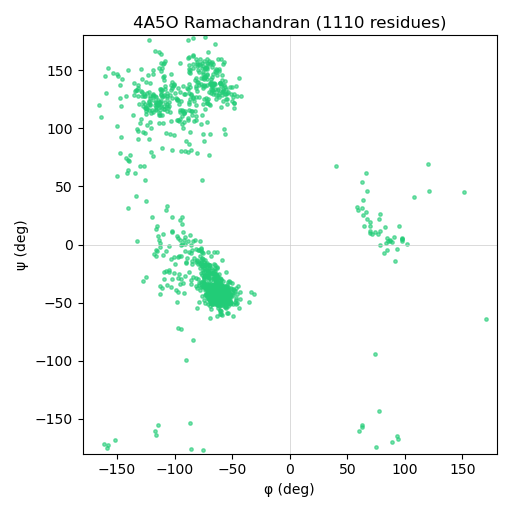C 1
ATOM 5103 O O . SER C 1 110 ? 23.857 0.821 -22.808 1.00 73.35 108 SER C O 1
ATOM 5106 N N . LEU C 1 111 ? 24.624 -0.849 -24.113 1.00 78.44 109 LEU C N 1
ATOM 5107 C CA . LEU C 1 111 ? 25.872 -0.983 -23.364 1.00 81.54 109 LEU C CA 1
ATOM 5108 C C . LEU C 1 111 ? 26.579 0.367 -23.312 1.00 81.80 109 LEU C C 1
ATOM 5109 O O . LEU C 1 111 ? 27.179 0.716 -22.299 1.00 82.66 109 LEU C O 1
ATOM 5114 N N . LEU C 1 112 ? 26.485 1.129 -24.400 1.00 81.65 110 LEU C N 1
ATOM 5115 C CA . LEU C 1 112 ? 27.026 2.486 -24.432 1.00 82.31 110 LEU C CA 1
ATOM 5116 C C . LEU C 1 112 ? 26.225 3.416 -23.535 1.00 78.41 110 LEU C C 1
ATOM 5117 O O . LEU C 1 112 ? 26.751 3.939 -22.561 1.00 78.88 110 LEU C O 1
ATOM 5122 N N . LEU C 1 113 ? 24.951 3.606 -23.863 1.00 75.05 111 LEU C N 1
ATOM 5123 C CA . LEU C 1 113 ? 24.089 4.528 -23.116 1.00 71.86 111 LEU C CA 1
ATOM 5124 C C . LEU C 1 113 ? 24.068 4.249 -21.610 1.00 70.74 111 LEU C C 1
ATOM 5125 O O . LEU C 1 113 ? 24.010 5.179 -20.815 1.00 69.84 111 LEU C O 1
ATOM 5130 N N . GLU C 1 114 ? 24.126 2.973 -21.234 1.00 71.37 112 GLU C N 1
ATOM 5131 C CA . GLU C 1 114 ? 24.163 2.574 -19.827 1.00 71.21 112 GLU C CA 1
ATOM 5132 C C . GLU C 1 114 ? 25.528 2.775 -19.156 1.00 75.22 112 GLU C C 1
ATOM 5133 O O . GLU C 1 114 ? 25.615 2.788 -17.927 1.00 75.10 112 GLU C O 1
ATOM 5139 N N . ARG C 1 115 ? 26.591 2.914 -19.950 1.00 79.08 113 ARG C N 1
ATOM 5140 C CA . ARG C 1 115 ? 27.911 3.250 -19.398 1.00 83.33 113 ARG C CA 1
ATOM 5141 C C . ARG C 1 115 ? 27.904 4.659 -18.780 1.00 82.98 113 ARG C C 1
ATOM 5142 O O . ARG C 1 115 ? 28.664 4.938 -17.849 1.00 85.16 113 ARG C O 1
ATOM 5150 N N . ILE C 1 116 ? 27.037 5.535 -19.294 1.00 74.93 114 ILE C N 1
ATOM 5151 C CA . ILE C 1 116 ? 26.805 6.849 -18.686 1.00 74.59 114 ILE C CA 1
ATOM 5152 C C . ILE C 1 116 ? 26.318 6.667 -17.251 1.00 72.73 114 ILE C C 1
ATOM 5153 O O . ILE C 1 116 ? 25.507 5.786 -16.977 1.00 69.32 114 ILE C O 1
ATOM 5158 N N . HIS C 1 117 ? 26.827 7.490 -16.336 1.00 75.64 115 HIS C N 1
ATOM 5159 C CA . HIS C 1 117 ? 26.307 7.514 -14.975 1.00 74.09 115 HIS C CA 1
ATOM 5160 C C . HIS C 1 117 ? 24.873 8.045 -15.026 1.00 69.20 115 HIS C C 1
ATOM 5161 O O . HIS C 1 117 ? 24.585 8.985 -15.767 1.00 69.07 115 HIS C O 1
ATOM 5168 N N . PRO C 1 118 ? 23.963 7.439 -14.258 1.00 66.03 116 PRO C N 1
ATOM 5169 C CA . PRO C 1 118 ? 22.580 7.925 -14.281 1.00 61.76 116 PRO C CA 1
ATOM 5170 C C . PRO C 1 118 ? 22.426 9.418 -13.973 1.00 62.50 116 PRO C C 1
ATOM 5171 O O . PRO C 1 118 ? 21.604 10.089 -14.590 1.00 60.48 116 PRO C O 1
ATOM 5175 N N . ASP C 1 119 ? 23.226 9.939 -13.045 1.00 66.15 117 ASP C N 1
ATOM 5176 C CA . ASP C 1 119 ? 23.166 11.366 -12.695 1.00 67.46 117 ASP C CA 1
ATOM 5177 C C . ASP C 1 119 ? 23.651 12.277 -13.826 1.00 69.67 117 ASP C C 1
ATOM 5178 O O . ASP C 1 119 ? 23.503 13.495 -13.744 1.00 70.81 117 ASP C O 1
ATOM 5183 N N . LYS C 1 120 ? 24.239 11.680 -14.865 1.00 70.63 118 LYS C N 1
ATOM 5184 C CA . LYS C 1 120 ? 24.629 12.387 -16.079 1.00 72.68 118 LYS C CA 1
ATOM 5185 C C . LYS C 1 120 ? 23.677 12.105 -17.265 1.00 68.87 118 LYS C C 1
ATOM 5186 O O . LYS C 1 120 ? 23.853 12.664 -18.347 1.00 70.16 118 LYS C O 1
ATOM 5192 N N . ASP C 1 121 ? 22.673 11.256 -17.056 1.00 64.42 119 ASP C N 1
ATOM 5193 C CA . ASP C 1 121 ? 21.768 10.811 -18.131 1.00 61.36 119 ASP C CA 1
ATOM 5194 C C . ASP C 1 121 ? 20.543 11.723 -18.254 1.00 58.69 119 ASP C C 1
ATOM 5195 O O . ASP C 1 121 ? 19.459 11.396 -17.762 1.00 54.98 119 ASP C O 1
ATOM 5200 N N . VAL C 1 122 ? 20.716 12.857 -18.927 1.00 60.91 120 VAL C N 1
ATOM 5201 C CA . VAL C 1 122 ? 19.665 13.882 -19.001 1.00 59.60 120 VAL C CA 1
ATOM 5202 C C . VAL C 1 122 ? 18.494 13.510 -19.919 1.00 56.56 120 VAL C C 1
ATOM 5203 O O . VAL C 1 122 ? 17.422 14.111 -19.830 1.00 55.16 120 VAL C O 1
ATOM 5207 N N . ASP C 1 123 ? 18.708 12.533 -20.801 1.00 56.00 121 ASP C N 1
ATOM 5208 C CA . ASP C 1 123 ? 17.636 11.940 -21.592 1.00 52.63 121 ASP C CA 1
ATOM 5209 C C . ASP C 1 123 ? 16.675 11.206 -20.649 1.00 48.79 121 ASP C C 1
ATOM 5210 O O . ASP C 1 123 ? 15.460 11.308 -20.782 1.00 46.37 121 ASP C O 1
ATOM 5215 N N . GLY C 1 124 ? 17.241 10.462 -19.703 1.00 48.78 122 GLY C N 1
ATOM 5216 C CA . GLY C 1 124 ? 16.491 9.914 -18.575 1.00 45.89 122 GLY C CA 1
ATOM 5217 C C . GLY C 1 124 ? 16.015 8.477 -18.701 1.00 43.25 122 GLY C C 1
ATOM 5218 O O . GLY C 1 124 ? 15.338 7.965 -17.801 1.00 40.64 122 GLY C O 1
ATOM 5219 N N . PHE C 1 125 ? 16.377 7.823 -19.798 1.00 42.94 123 PHE C N 1
ATOM 5220 C CA . PHE C 1 125 ? 15.933 6.466 -20.069 1.00 41.23 123 PHE C CA 1
ATOM 5221 C C . PHE C 1 125 ? 16.972 5.423 -19.676 1.00 43.19 123 PHE C C 1
ATOM 5222 O O . PHE C 1 125 ? 16.813 4.244 -20.004 1.00 43.34 123 PHE C O 1
ATOM 5230 N N . HIS C 1 126 ? 18.046 5.845 -19.010 1.00 45.55 124 HIS C N 1
ATOM 5231 C CA . HIS C 1 126 ? 18.956 4.902 -18.371 1.00 47.44 124 HIS C CA 1
ATOM 5232 C C . HIS C 1 126 ? 18.132 4.053 -17.403 1.00 45.45 124 HIS C C 1
ATOM 5233 O O . HIS C 1 126 ? 17.382 4.602 -16.601 1.00 43.24 124 HIS C O 1
ATOM 5240 N N . PRO C 1 127 ? 18.256 2.714 -17.487 1.00 46.30 125 PRO C N 1
ATOM 5241 C CA . PRO C 1 127 ? 17.462 1.783 -16.685 1.00 44.76 125 PRO C CA 1
ATOM 5242 C C . PRO C 1 127 ? 17.391 2.154 -15.208 1.00 44.79 125 PRO C C 1
ATOM 5243 O O . PRO C 1 127 ? 16.354 1.977 -14.574 1.00 43.15 125 PRO C O 1
ATOM 5247 N N . TYR C 1 128 ? 18.490 2.659 -14.667 1.00 47.61 126 TYR C N 1
ATOM 5248 C CA . TYR C 1 128 ? 18.536 3.094 -13.282 1.00 48.15 126 TYR C CA 1
ATOM 5249 C C . TYR C 1 128 ? 17.589 4.251 -13.060 1.00 45.38 126 TYR C C 1
ATOM 5250 O O . TYR C 1 128 ? 16.867 4.279 -12.067 1.00 44.60 126 TYR C O 1
ATOM 5259 N N . ASN C 1 129 ? 17.599 5.214 -13.970 1.00 45.04 127 ASN C N 1
ATOM 5260 C CA . ASN C 1 129 ? 16.707 6.360 -13.845 1.00 43.20 127 ASN C CA 1
ATOM 5261 C C . ASN C 1 129 ? 15.236 5.977 -13.921 1.00 39.77 127 ASN C C 1
ATOM 5262 O O . ASN C 1 129 ? 14.439 6.484 -13.144 1.00 38.38 127 ASN C O 1
ATOM 5267 N N . ILE C 1 130 ? 14.892 5.050 -14.808 1.00 38.75 128 ILE C N 1
ATOM 5268 C CA . ILE C 1 130 ? 13.514 4.554 -14.900 1.00 36.16 128 ILE C CA 1
ATOM 5269 C C . ILE C 1 130 ? 13.130 3.749 -13.648 1.00 35.92 128 ILE C C 1
ATOM 5270 O O . ILE C 1 130 ? 11.999 3.814 -13.178 1.00 33.90 128 ILE C O 1
ATOM 5275 N N . GLY C 1 131 ? 14.079 2.994 -13.112 1.00 38.44 129 GLY C N 1
ATOM 5276 C CA . GLY C 1 131 ? 13.856 2.262 -11.879 1.00 39.11 129 GLY C CA 1
ATOM 5277 C C . GLY C 1 131 ? 13.637 3.195 -10.704 1.00 39.16 129 GLY C C 1
ATOM 5278 O O . GLY C 1 131 ? 12.805 2.923 -9.847 1.00 38.38 129 GLY C O 1
ATOM 5279 N N . ARG C 1 132 ? 14.390 4.292 -10.667 1.00 40.57 130 ARG C N 1
ATOM 5280 C CA . ARG C 1 132 ? 14.213 5.312 -9.636 1.00 41.07 130 ARG C CA 1
ATOM 5281 C C . ARG C 1 132 ? 12.862 6.001 -9.794 1.00 38.79 130 ARG C C 1
ATOM 5282 O O . ARG C 1 132 ? 12.229 6.353 -8.809 1.00 38.04 130 ARG C O 1
ATOM 5290 N N . LEU C 1 133 ? 12.416 6.177 -11.034 1.00 37.88 131 LEU C N 1
ATOM 5291 C CA . LEU C 1 133 ? 11.068 6.676 -11.291 1.00 35.94 131 LEU C CA 1
ATOM 5292 C C . LEU C 1 133 ? 10.022 5.684 -10.796 1.00 35.04 131 LEU C C 1
ATOM 5293 O O . LEU C 1 133 ? 9.013 6.083 -10.208 1.00 34.61 131 LEU C O 1
ATOM 5298 N N . ALA C 1 134 ? 10.259 4.402 -11.057 1.00 35.32 132 ALA C N 1
ATOM 5299 C CA . ALA C 1 134 ? 9.334 3.351 -10.658 1.00 35.14 132 ALA C CA 1
ATOM 5300 C C . ALA C 1 134 ? 9.137 3.310 -9.139 1.00 36.70 132 ALA C C 1
ATOM 5301 O O . ALA C 1 134 ? 8.032 3.091 -8.673 1.00 35.71 132 ALA C O 1
ATOM 5303 N N . GLN C 1 135 ? 10.198 3.542 -8.369 1.00 39.70 133 GLN C N 1
ATOM 5304 C CA . GLN C 1 135 ? 10.081 3.519 -6.906 1.00 41.84 133 GLN C CA 1
ATOM 5305 C C . GLN C 1 135 ? 9.810 4.896 -6.281 1.00 42.42 133 GLN C C 1
ATOM 5306 O O . GLN C 1 135 ? 10.082 5.106 -5.106 1.00 44.09 133 GLN C O 1
ATOM 5312 N N . ARG C 1 136 ? 9.250 5.819 -7.065 1.00 42.11 134 ARG C N 1
ATOM 5313 C CA . ARG C 1 136 ? 8.838 7.145 -6.577 1.00 43.23 134 ARG C CA 1
ATOM 5314 C C . ARG C 1 136 ? 9.981 7.953 -5.965 1.00 45.17 134 ARG C C 1
ATOM 5315 O O . ARG C 1 136 ? 9.766 8.717 -5.024 1.00 46.55 134 ARG C O 1
ATOM 5323 N N . MET C 1 137 ? 11.193 7.763 -6.478 1.00 45.85 135 MET C N 1
ATOM 5324 C CA . MET C 1 137 ? 12.355 8.532 -6.042 1.00 48.06 135 MET C CA 1
ATOM 5325 C C . MET C 1 137 ? 13.198 8.848 -7.271 1.00 47.63 135 MET C C 1
ATOM 5326 O O . MET C 1 137 ? 14.330 8.387 -7.398 1.00 48.90 135 MET C O 1
ATOM 5331 N N . PRO C 1 138 ? 12.633 9.632 -8.194 1.00 45.88 136 PRO C N 1
ATOM 5332 C CA . PRO C 1 138 ? 13.312 9.872 -9.470 1.00 45.82 136 PRO C CA 1
ATOM 5333 C C . PRO C 1 138 ? 14.595 10.674 -9.301 1.00 48.66 136 PRO C C 1
ATOM 5334 O O . PRO C 1 138 ? 14.620 11.626 -8.519 1.00 49.86 136 PRO C O 1
ATOM 5338 N N . LEU C 1 139 ? 15.652 10.263 -10.003 1.00 49.61 137 LEU C N 1
ATOM 5339 C CA . LEU C 1 139 ? 16.845 11.085 -10.152 1.00 52.94 137 LEU C CA 1
ATOM 5340 C C . LEU C 1 139 ? 16.596 12.044 -11.309 1.00 53.11 137 LEU C C 1
ATOM 5341 O O . LEU C 1 139 ? 16.207 13.192 -11.098 1.00 53.63 137 LEU C O 1
ATOM 5346 N N . LEU C 1 140 ? 16.798 11.568 -12.535 1.00 52.99 138 LEU C N 1
ATOM 5347 C CA . LEU C 1 140 ? 16.429 12.334 -13.714 1.00 53.08 138 LEU C CA 1
ATOM 5348 C C . LEU C 1 140 ? 15.306 11.605 -14.434 1.00 50.19 138 LEU C C 1
ATOM 5349 O O . LEU C 1 140 ? 15.437 10.434 -14.789 1.00 49.37 138 LEU C O 1
ATOM 5354 N N . ARG C 1 141 ? 14.190 12.301 -14.622 1.00 49.40 139 ARG C N 1
ATOM 5355 C CA . ARG C 1 141 ? 13.012 11.725 -15.258 1.00 46.68 139 ARG C CA 1
ATOM 5356 C C . ARG C 1 141 ? 13.208 11.586 -16.777 1.00 46.80 139 ARG C C 1
ATOM 5357 O O . ARG C 1 141 ? 13.833 12.443 -17.408 1.00 49.22 139 ARG C O 1
ATOM 5365 N N . PRO C 1 142 ? 12.690 10.493 -17.370 1.00 44.66 140 PRO C N 1
ATOM 5366 C CA . PRO C 1 142 ? 12.648 10.377 -18.831 1.00 44.25 140 PRO C CA 1
ATOM 5367 C C . PRO C 1 142 ? 12.007 11.621 -19.439 1.00 44.31 140 PRO C C 1
ATOM 5368 O O . PRO C 1 142 ? 10.935 12.030 -18.992 1.00 43.12 140 PRO C O 1
ATOM 5372 N N . CYS C 1 143 ? 12.662 12.233 -20.430 1.00 45.94 141 CYS C N 1
ATOM 5373 C CA . CYS C 1 143 ? 12.304 13.602 -20.828 1.00 47.06 141 CYS C CA 1
ATOM 5374 C C . CYS C 1 143 ? 10.976 13.707 -21.583 1.00 44.75 141 CYS C C 1
ATOM 5375 O O . CYS C 1 143 ? 10.183 14.601 -21.300 1.00 45.02 141 CYS C O 1
ATOM 5378 N N . THR C 1 144 ? 10.709 12.795 -22.513 1.00 42.89 142 THR C N 1
ATOM 5379 C CA . THR C 1 144 ? 9.455 12.872 -23.274 1.00 41.32 142 THR C CA 1
ATOM 5380 C C . THR C 1 144 ? 8.232 12.691 -22.376 1.00 39.22 142 THR C C 1
ATOM 5381 O O . THR C 1 144 ? 7.308 13.493 -22.457 1.00 39.44 142 THR C O 1
ATOM 5385 N N . PRO C 1 145 ? 8.233 11.668 -21.491 1.00 37.61 143 PRO C N 1
ATOM 5386 C CA . PRO C 1 145 ? 7.139 11.578 -20.514 1.00 36.12 143 PRO C CA 1
ATOM 5387 C C . PRO C 1 145 ? 7.071 12.793 -19.614 1.00 37.69 143 PRO C C 1
ATOM 5388 O O . PRO C 1 145 ? 5.980 13.295 -19.337 1.00 37.87 143 PRO C O 1
ATOM 5392 N N . LYS C 1 146 ? 8.231 13.260 -19.163 1.00 39.43 144 LYS C N 1
ATOM 5393 C CA . LYS C 1 146 ? 8.304 14.459 -18.338 1.00 41.49 144 LYS C CA 1
ATOM 5394 C C . LYS C 1 146 ? 7.658 15.639 -19.054 1.00 42.72 144 LYS C C 1
ATOM 5395 O O . LYS C 1 146 ? 6.895 16.394 -18.455 1.00 43.72 144 LYS C O 1
ATOM 5401 N N . GLY C 1 147 ? 7.958 15.789 -20.340 1.00 43.24 145 GLY C N 1
ATOM 5402 C CA . GLY C 1 147 ? 7.315 16.811 -21.160 1.00 44.87 145 GLY C CA 1
ATOM 5403 C C . GLY C 1 147 ? 5.803 16.661 -21.225 1.00 43.42 145 GLY C C 1
ATOM 5404 O O . GLY C 1 147 ? 5.084 17.647 -21.172 1.00 45.42 145 GLY C O 1
ATOM 5405 N N . ILE C 1 148 ? 5.317 15.427 -21.336 1.00 40.76 146 ILE C N 1
ATOM 5406 C CA . ILE C 1 148 ? 3.870 15.172 -21.420 1.00 39.60 146 ILE C CA 1
ATOM 5407 C C . ILE C 1 148 ? 3.178 15.493 -20.085 1.00 40.41 146 ILE C C 1
ATOM 5408 O O . ILE C 1 148 ? 2.040 15.972 -20.062 1.00 41.36 146 ILE C O 1
ATOM 5413 N N . MET C 1 149 ? 3.878 15.247 -18.981 1.00 40.36 147 MET C N 1
ATOM 5414 C CA . MET C 1 149 ? 3.406 15.662 -17.660 1.00 41.43 147 MET C CA 1
ATOM 5415 C C . MET C 1 149 ? 3.302 17.184 -17.576 1.00 44.86 147 MET C C 1
ATOM 5416 O O . MET C 1 149 ? 2.287 17.718 -17.137 1.00 46.55 147 MET C O 1
ATOM 5421 N N . THR C 1 150 ? 4.348 17.880 -18.005 1.00 46.95 148 THR C N 1
ATOM 5422 C CA . THR C 1 150 ? 4.320 19.344 -18.098 1.00 50.55 148 THR C CA 1
ATOM 5423 C C . THR C 1 150 ? 3.173 19.827 -18.984 1.00 51.47 148 THR C C 1
ATOM 5424 O O . THR C 1 150 ? 2.558 20.859 -18.706 1.00 54.11 148 THR C O 1
ATOM 5428 N N . LEU C 1 151 ? 2.892 19.076 -20.048 1.00 49.43 149 LEU C N 1
ATOM 5429 C CA . LEU C 1 151 ? 1.720 19.330 -20.886 1.00 50.11 149 LEU C CA 1
ATOM 5430 C C . LEU C 1 151 ? 0.429 19.182 -20.084 1.00 49.95 149 LEU C C 1
ATOM 5431 O O . LEU C 1 151 ? -0.427 20.062 -20.113 1.00 52.46 149 LEU C O 1
ATOM 5436 N N . LEU C 1 152 ? 0.295 18.073 -19.359 1.00 47.58 150 LEU C N 1
ATOM 5437 C CA . LEU C 1 152 ? -0.874 17.862 -18.500 1.00 47.75 150 LEU C CA 1
ATOM 5438 C C . LEU C 1 152 ? -0.970 18.966 -17.437 1.00 50.86 150 LEU C C 1
ATOM 5439 O O . LEU C 1 152 ? -2.043 19.521 -17.202 1.00 52.78 150 LEU C O 1
ATOM 5444 N N . ALA C 1 153 ? 0.165 19.306 -16.830 1.00 51.87 151 ALA C N 1
ATOM 5445 C CA . ALA C 1 153 ? 0.213 20.345 -15.797 1.00 55.23 151 ALA C CA 1
ATOM 5446 C C . ALA C 1 153 ? -0.174 21.719 -16.317 1.00 59.58 151 ALA C C 1
ATOM 5447 O O . ALA C 1 153 ? -0.660 22.548 -15.548 1.00 62.70 151 ALA C O 1
ATOM 5449 N N . SER C 1 154 ? 0.050 21.975 -17.607 1.00 60.52 152 SER C N 1
ATOM 5450 C CA . SER C 1 154 ? -0.308 23.274 -18.204 1.00 64.91 152 SER C CA 1
ATOM 5451 C C . SER C 1 154 ? -1.824 23.463 -18.329 1.00 66.37 152 SER C C 1
ATOM 5452 O O . SER C 1 154 ? -2.299 24.586 -18.399 1.00 70.90 152 SER C O 1
ATOM 5455 N N . THR C 1 155 ? -2.575 22.364 -18.350 1.00 63.45 153 THR C N 1
ATOM 5456 C CA . THR C 1 155 ? -4.038 22.416 -18.358 1.00 65.03 153 THR C CA 1
ATOM 5457 C C . THR C 1 155 ? -4.596 22.835 -16.995 1.00 67.50 153 THR C C 1
ATOM 5458 O O . THR C 1 155 ? -5.760 23.222 -16.889 1.00 70.11 153 THR C O 1
ATOM 5462 N N . GLY C 1 156 ? -3.778 22.713 -15.951 1.00 66.70 154 GLY C N 1
ATOM 5463 C CA . GLY C 1 156 ? -4.202 23.039 -14.594 1.00 68.94 154 GLY C CA 1
ATOM 5464 C C . GLY C 1 156 ? -5.050 21.958 -13.942 1.00 66.97 154 GLY C C 1
ATOM 5465 O O . GLY C 1 156 ? -5.457 22.103 -12.792 1.00 68.20 154 GLY C O 1
ATOM 5466 N N . ALA C 1 157 ? -5.309 20.868 -14.665 1.00 64.13 155 ALA C N 1
ATOM 5467 C CA . ALA C 1 157 ? -6.201 19.821 -14.179 1.00 62.90 155 ALA C CA 1
ATOM 5468 C C . ALA C 1 157 ? -5.514 19.013 -13.087 1.00 60.69 155 ALA C C 1
ATOM 5469 O O . ALA C 1 157 ? -4.305 18.776 -13.148 1.00 58.72 155 ALA C O 1
ATOM 5471 N N . ASP C 1 158 ? -6.294 18.597 -12.092 1.00 61.50 156 ASP C N 1
ATOM 5472 C CA . ASP C 1 158 ? -5.780 17.826 -10.967 1.00 59.87 156 ASP C CA 1
ATOM 5473 C C . ASP C 1 158 ? -5.675 16.362 -11.366 1.00 56.28 156 ASP C C 1
ATOM 5474 O O . ASP C 1 158 ? -6.690 15.684 -11.542 1.00 56.27 156 ASP C O 1
ATOM 5479 N N . LEU C 1 159 ? -4.442 15.881 -11.497 1.00 53.73 157 LEU C N 1
ATOM 5480 C CA . LEU C 1 159 ? -4.189 14.501 -11.921 1.00 50.67 157 LEU C CA 1
ATOM 5481 C C . LEU C 1 159 ? -4.670 13.458 -10.907 1.00 50.13 157 LEU C C 1
ATOM 5482 O O . LEU C 1 159 ? -5.044 12.351 -11.294 1.00 48.74 157 LEU C O 1
ATOM 5487 N N . TYR C 1 160 ? -4.679 13.818 -9.625 1.00 51.62 158 TYR C N 1
ATOM 5488 C CA . TYR C 1 160 ? -5.043 12.881 -8.553 1.00 51.45 158 TYR C CA 1
ATOM 5489 C C . TYR C 1 160 ? -6.440 12.271 -8.700 1.00 52.13 158 TYR C C 1
ATOM 5490 O O . TYR C 1 160 ? -7.437 12.979 -8.796 1.00 54.69 158 TYR C O 1
ATOM 5499 N N . GLY C 1 161 ? -6.492 10.941 -8.736 1.00 50.45 159 GLY C N 1
ATOM 5500 C CA . GLY C 1 161 ? -7.754 10.215 -8.872 1.00 51.13 159 GLY C CA 1
ATOM 5501 C C . GLY C 1 161 ? -8.168 9.899 -10.297 1.00 49.99 159 GLY C C 1
ATOM 5502 O O . GLY C 1 161 ? -9.060 9.076 -10.511 1.00 50.40 159 GLY C O 1
ATOM 5503 N N . MET C 1 162 ? -7.532 10.541 -11.275 1.00 48.60 160 MET C N 1
ATOM 5504 C CA . MET C 1 162 ? -7.927 10.378 -12.675 1.00 48.16 160 MET C CA 1
ATOM 5505 C C . MET C 1 162 ? -7.614 8.981 -13.197 1.00 45.76 160 MET C C 1
ATOM 5506 O O . MET C 1 162 ? -6.564 8.418 -12.868 1.00 43.85 160 MET C O 1
ATOM 5511 N N . ASP C 1 163 ? -8.533 8.428 -13.993 1.00 46.03 161 ASP C N 1
ATOM 5512 C CA . ASP C 1 163 ? -8.264 7.204 -14.760 1.00 44.40 161 ASP C CA 1
ATOM 5513 C C . ASP C 1 163 ? -7.520 7.591 -16.026 1.00 42.11 161 ASP C C 1
ATOM 5514 O O . ASP C 1 163 ? -8.057 8.299 -16.878 1.00 43.15 161 ASP C O 1
ATOM 5519 N N . ALA C 1 164 ? -6.277 7.153 -16.143 1.00 39.25 162 ALA C N 1
ATOM 5520 C CA . ALA C 1 164 ? -5.489 7.480 -17.317 1.00 37.48 162 ALA C CA 1
ATOM 5521 C C . ALA C 1 164 ? -5.211 6.218 -18.117 1.00 36.11 162 ALA C C 1
ATOM 5522 O O . ALA C 1 164 ? -5.151 5.115 -17.566 1.00 35.61 162 ALA C O 1
ATOM 5524 N N . VAL C 1 165 ? -5.047 6.391 -19.423 1.00 35.28 163 VAL C N 1
ATOM 5525 C CA . VAL C 1 165 ? -4.685 5.286 -20.284 1.00 34.22 163 VAL C CA 1
ATOM 5526 C C . VAL C 1 165 ? -3.536 5.689 -21.180 1.00 32.86 163 VAL C C 1
ATOM 5527 O O . VAL C 1 165 ? -3.486 6.803 -21.697 1.00 33.96 163 VAL C O 1
ATOM 5531 N N . VAL C 1 166 ? -2.589 4.781 -21.314 1.00 31.94 164 VAL C N 1
ATOM 5532 C CA . VAL C 1 166 ? -1.446 4.963 -22.170 1.00 31.47 164 VAL C CA 1
ATOM 5533 C C . VAL C 1 166 ? -1.631 3.966 -23.298 1.00 32.00 164 VAL C C 1
ATOM 5534 O O . VAL C 1 166 ? -1.729 2.772 -23.058 1.00 31.88 164 VAL C O 1
ATOM 5538 N N . VAL C 1 167 ? -1.733 4.482 -24.519 1.00 33.52 165 VAL C N 1
ATOM 5539 C CA . VAL C 1 167 ? -1.956 3.667 -25.696 1.00 34.79 165 VAL C CA 1
ATOM 5540 C C . VAL C 1 167 ? -0.684 3.672 -26.520 1.00 35.80 165 VAL C C 1
ATOM 5541 O O . VAL C 1 167 ? -0.246 4.705 -27.003 1.00 34.98 165 VAL C O 1
ATOM 5545 N N . GLY C 1 168 ? -0.101 2.487 -26.665 1.00 38.02 166 GLY C N 1
ATOM 5546 C CA . GLY C 1 168 ? 1.203 2.318 -27.303 1.00 39.74 166 GLY C CA 1
ATOM 5547 C C . GLY C 1 168 ? 2.269 1.973 -26.282 1.00 41.09 166 GLY C C 1
ATOM 5548 O O . GLY C 1 168 ? 3.380 2.496 -26.357 1.00 41.87 166 GLY C O 1
ATOM 5549 N N . ALA C 1 169 ? 1.926 1.108 -25.317 1.00 42.76 167 ALA C N 1
ATOM 5550 C CA . ALA C 1 169 ? 2.908 0.519 -24.388 1.00 43.92 167 ALA C CA 1
ATOM 5551 C C . ALA C 1 169 ? 4.161 0.081 -25.132 1.00 45.75 167 ALA C C 1
ATOM 5552 O O . ALA C 1 169 ? 5.285 0.270 -24.650 1.00 46.52 167 ALA C O 1
ATOM 5554 N N . SER C 1 170 ? 3.953 -0.514 -26.308 1.00 47.05 168 SER C N 1
ATOM 5555 C CA . SER C 1 170 ? 5.046 -0.905 -27.193 1.00 48.57 168 SER C CA 1
ATOM 5556 C C . SER C 1 170 ? 5.620 0.321 -27.930 1.00 48.41 168 SER C C 1
ATOM 5557 O O . SER C 1 170 ? 5.669 0.368 -29.169 1.00 49.14 168 SER C O 1
ATOM 5560 N N . ASN C 1 171 ? 6.029 1.318 -27.143 1.00 47.44 169 ASN C N 1
ATOM 5561 C CA . ASN C 1 171 ? 6.813 2.452 -27.626 1.00 47.44 169 ASN C CA 1
ATOM 5562 C C . ASN C 1 171 ? 7.707 2.953 -26.503 1.00 47.14 169 ASN C C 1
ATOM 5563 O O . ASN C 1 171 ? 7.332 2.909 -25.334 1.00 46.42 169 ASN C O 1
ATOM 5568 N N . ILE C 1 172 ? 8.885 3.432 -26.886 1.00 48.00 170 ILE C N 1
ATOM 5569 C CA . ILE C 1 172 ? 9.932 3.903 -25.973 1.00 48.37 170 ILE C CA 1
ATOM 5570 C C . ILE C 1 172 ? 9.423 4.564 -24.696 1.00 46.33 170 ILE C C 1
ATOM 5571 O O . ILE C 1 172 ? 9.981 4.332 -23.622 1.00 47.12 170 ILE C O 1
ATOM 5576 N N . VAL C 1 173 ? 8.378 5.387 -24.814 1.00 43.99 171 VAL C N 1
ATOM 5577 C CA . VAL C 1 173 ? 7.880 6.184 -23.689 1.00 42.37 171 VAL C CA 1
ATOM 5578 C C . VAL C 1 173 ? 6.686 5.604 -22.925 1.00 39.39 171 VAL C C 1
ATOM 5579 O O . VAL C 1 173 ? 6.344 6.106 -21.859 1.00 39.23 171 VAL C O 1
ATOM 5583 N N . GLY C 1 174 ? 6.065 4.564 -23.465 1.00 37.15 172 GLY C N 1
ATOM 5584 C CA . GLY C 1 174 ? 4.885 3.945 -22.870 1.00 34.94 172 GLY C CA 1
ATOM 5585 C C . GLY C 1 174 ? 4.997 3.617 -21.389 1.00 33.72 172 GLY C C 1
ATOM 5586 O O . GLY C 1 174 ? 4.223 4.120 -20.585 1.00 32.39 172 GLY C O 1
ATOM 5587 N N . ARG C 1 175 ? 5.944 2.755 -21.037 1.00 33.70 173 ARG C N 1
ATOM 5588 C CA . ARG C 1 175 ? 6.151 2.340 -19.630 1.00 33.29 173 ARG C CA 1
ATOM 5589 C C . ARG C 1 175 ? 6.519 3.530 -18.742 1.00 32.61 173 ARG C C 1
ATOM 5590 O O . ARG C 1 175 ? 5.883 3.758 -17.720 1.00 31.82 173 ARG C O 1
ATOM 5598 N N . PRO C 1 176 ? 7.548 4.299 -19.140 1.00 32.80 174 PRO C N 1
ATOM 5599 C CA . PRO C 1 176 ? 7.920 5.502 -18.415 1.00 32.84 174 PRO C CA 1
ATOM 5600 C C . PRO C 1 176 ? 6.764 6.471 -18.221 1.00 31.75 174 PRO C C 1
ATOM 5601 O O . PRO C 1 176 ? 6.659 7.089 -17.160 1.00 31.85 174 PRO C O 1
ATOM 5605 N N . MET C 1 177 ? 5.921 6.614 -19.248 1.00 30.43 175 MET C N 1
ATOM 5606 C CA . MET C 1 177 ? 4.712 7.416 -19.137 1.00 29.95 175 MET C CA 1
ATOM 5607 C C . MET C 1 177 ? 3.803 6.885 -18.035 1.00 29.21 175 MET C C 1
ATOM 5608 O O . MET C 1 177 ? 3.272 7.664 -17.236 1.00 29.55 175 MET C O 1
ATOM 5613 N N . ALA C 1 178 ? 3.621 5.565 -18.001 1.00 28.33 176 ALA C N 1
ATOM 5614 C CA . ALA C 1 178 ? 2.785 4.934 -16.978 1.00 28.55 176 ALA C CA 1
ATOM 5615 C C . ALA C 1 178 ? 3.309 5.231 -15.577 1.00 28.94 176 ALA C C 1
ATOM 5616 O O . ALA C 1 178 ? 2.549 5.591 -14.690 1.00 29.59 176 ALA C O 1
ATOM 5618 N N . LEU C 1 179 ? 4.613 5.084 -15.396 1.00 29.70 177 LEU C N 1
ATOM 5619 C CA . LEU C 1 179 ? 5.249 5.334 -14.109 1.00 30.78 177 LEU C CA 1
ATOM 5620 C C . LEU C 1 179 ? 5.139 6.821 -13.729 1.00 31.23 177 LEU C C 1
ATOM 5621 O O . LEU C 1 179 ? 4.847 7.158 -12.581 1.00 32.00 177 LEU C O 1
ATOM 5626 N N . GLU C 1 180 ? 5.334 7.704 -14.702 1.00 31.24 178 GLU C N 1
ATOM 5627 C CA . GLU C 1 180 ? 5.121 9.144 -14.481 1.00 32.32 178 GLU C CA 1
ATOM 5628 C C . GLU C 1 180 ? 3.706 9.461 -14.037 1.00 32.13 178 GLU C C 1
ATOM 5629 O O . GLU C 1 180 ? 3.506 10.233 -13.107 1.00 33.22 178 GLU C O 1
ATOM 5635 N N . LEU C 1 181 ? 2.720 8.877 -14.711 1.00 31.25 179 LEU C N 1
ATOM 5636 C CA . LEU C 1 181 ? 1.324 9.143 -14.370 1.00 31.75 179 LEU C CA 1
ATOM 5637 C C . LEU C 1 181 ? 0.988 8.577 -12.992 1.00 32.40 179 LEU C C 1
ATOM 5638 O O . LEU C 1 181 ? 0.243 9.194 -12.238 1.00 34.13 179 LEU C O 1
ATOM 5643 N N . LEU C 1 182 ? 1.548 7.413 -12.666 1.00 32.20 180 LEU C N 1
ATOM 5644 C CA . LEU C 1 182 ? 1.322 6.789 -11.358 1.00 33.05 180 LEU C CA 1
ATOM 5645 C C . LEU C 1 182 ? 1.898 7.645 -10.256 1.00 34.61 180 LEU C C 1
ATOM 5646 O O . LEU C 1 182 ? 1.217 7.939 -9.287 1.00 35.77 180 LEU C O 1
ATOM 5651 N N . LEU C 1 183 ? 3.146 8.061 -10.427 1.00 35.63 181 LEU C N 1
ATOM 5652 C CA . LEU C 1 183 ? 3.767 9.043 -9.544 1.00 37.51 181 LEU C CA 1
ATOM 5653 C C . LEU C 1 183 ? 2.895 10.295 -9.373 1.00 38.62 181 LEU C C 1
ATOM 5654 O O . LEU C 1 183 ? 2.841 10.865 -8.295 1.00 39.80 181 LEU C O 1
ATOM 5659 N N . GLY C 1 184 ? 2.234 10.718 -10.450 1.00 38.17 182 GLY C N 1
ATOM 5660 C CA . GLY C 1 184 ? 1.369 11.899 -10.428 1.00 39.24 182 GLY C CA 1
ATOM 5661 C C . GLY C 1 184 ? 0.011 11.675 -9.789 1.00 39.40 182 GLY C C 1
ATOM 5662 O O . GLY C 1 184 ? -0.779 12.613 -9.672 1.00 40.86 182 GLY C O 1
ATOM 5663 N N . GLY C 1 185 ? -0.272 10.437 -9.387 1.00 38.05 183 GLY C N 1
ATOM 5664 C CA . GLY C 1 185 ? -1.503 10.112 -8.651 1.00 38.49 183 GLY C CA 1
ATOM 5665 C C . GLY C 1 185 ? -2.659 9.619 -9.509 1.00 37.86 183 GLY C C 1
ATOM 5666 O O . GLY C 1 185 ? -3.810 9.600 -9.053 1.00 39.31 183 GLY C O 1
ATOM 5667 N N . CYS C 1 186 ? -2.357 9.219 -10.746 1.00 35.73 184 CYS C N 1
ATOM 5668 C CA . CYS C 1 186 ? -3.356 8.686 -11.668 1.00 35.25 184 CYS C CA 1
ATOM 5669 C C . CYS C 1 186 ? -3.517 7.180 -11.465 1.00 34.08 184 CYS C C 1
ATOM 5670 O O . CYS C 1 186 ? -2.564 6.502 -11.093 1.00 32.80 184 CYS C O 1
ATOM 5673 N N . THR C 1 187 ? -4.725 6.664 -11.693 1.00 34.34 185 THR C N 1
ATOM 5674 C CA . THR C 1 187 ? -4.905 5.230 -11.914 1.00 33.67 185 THR C CA 1
ATOM 5675 C C . THR C 1 187 ? -4.609 4.968 -13.380 1.00 32.20 185 THR C C 1
ATOM 5676 O O . THR C 1 187 ? -5.228 5.571 -14.244 1.00 32.95 185 THR C O 1
ATOM 5680 N N . VAL C 1 188 ? -3.659 4.079 -13.656 1.00 30.84 186 VAL C N 1
ATOM 5681 C CA . VAL C 1 188 ? -3.090 3.963 -14.999 1.00 29.70 186 VAL C CA 1
ATOM 5682 C C . VAL C 1 188 ? -3.326 2.587 -15.600 1.00 29.88 186 VAL C C 1
ATOM 5683 O O . VAL C 1 188 ? -3.058 1.571 -14.972 1.00 29.98 186 VAL C O 1
ATOM 5687 N N . THR C 1 189 ? -3.844 2.585 -16.820 1.00 29.92 187 THR C N 1
ATOM 5688 C CA . THR C 1 189 ? -3.943 1.391 -17.624 1.00 30.36 187 THR C CA 1
ATOM 5689 C C . THR C 1 189 ? -2.986 1.512 -18.797 1.00 28.95 187 THR C C 1
ATOM 5690 O O . THR C 1 189 ? -2.971 2.530 -19.495 1.00 28.60 187 THR C O 1
ATOM 5694 N N . VAL C 1 190 ? -2.167 0.489 -18.995 1.00 28.86 188 VAL C N 1
ATOM 5695 C CA . VAL C 1 190 ? -1.312 0.416 -20.175 1.00 28.34 188 VAL C CA 1
ATOM 5696 C C . VAL C 1 190 ? -1.894 -0.641 -21.117 1.00 29.24 188 VAL C C 1
ATOM 5697 O O . VAL C 1 190 ? -2.206 -1.747 -20.700 1.00 30.33 188 VAL C O 1
ATOM 5701 N N . THR C 1 19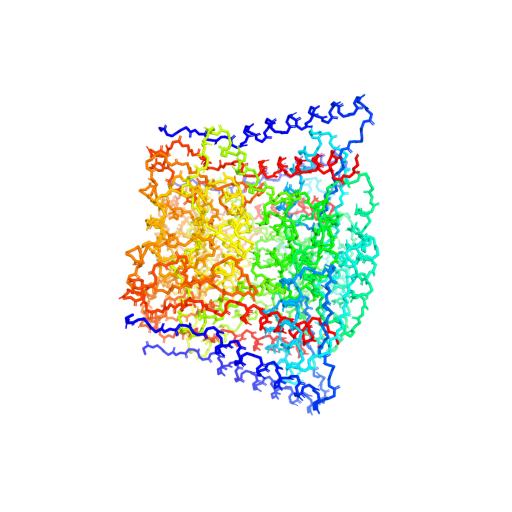1 ? -2.091 -0.252 -22.370 1.00 29.16 189 THR C N 1
ATOM 5702 C CA . THR C 1 191 ? -2.592 -1.125 -23.416 1.00 30.08 189 THR C CA 1
ATOM 5703 C C . THR C 1 191 ? -1.514 -1.257 -24.489 1.00 30.19 189 THR C C 1
ATOM 5704 O O . THR C 1 191 ? -0.560 -0.475 -24.535 1.00 29.13 189 THR C O 1
ATOM 5708 N N . HIS C 1 192 ? -1.699 -2.229 -25.375 1.00 32.18 190 HIS C N 1
ATOM 5709 C CA . HIS C 1 192 ? -0.752 -2.503 -26.464 1.00 32.67 190 HIS C CA 1
ATOM 5710 C C . HIS C 1 192 ? -1.451 -3.333 -27.552 1.00 34.38 190 HIS C C 1
ATOM 5711 O O . HIS C 1 192 ? -2.662 -3.550 -27.474 1.00 34.87 190 HIS C O 1
ATOM 5718 N N . ARG C 1 193 ? -0.704 -3.820 -28.546 1.00 35.50 191 ARG C N 1
ATOM 5719 C CA . ARG C 1 193 ? -1.336 -4.429 -29.729 1.00 37.21 191 ARG C CA 1
ATOM 5720 C C . ARG C 1 193 ? -2.144 -5.688 -29.434 1.00 39.12 191 ARG C C 1
ATOM 5721 O O . ARG C 1 193 ? -2.999 -6.078 -30.232 1.00 40.76 191 ARG C O 1
ATOM 5729 N N . PHE C 1 194 ? -1.888 -6.322 -28.297 1.00 39.53 192 PHE C N 1
ATOM 5730 C CA . PHE C 1 194 ? -2.658 -7.494 -27.910 1.00 42.08 192 PHE C CA 1
ATOM 5731 C C . PHE C 1 194 ? -3.844 -7.158 -27.015 1.00 41.41 192 PHE C C 1
ATOM 5732 O O . PHE C 1 194 ? -4.570 -8.056 -26.626 1.00 43.53 192 PHE C O 1
ATOM 5740 N N . THR C 1 195 ? -4.051 -5.882 -26.691 1.00 38.67 193 THR C N 1
ATOM 5741 C CA . THR C 1 195 ? -5.211 -5.496 -25.883 1.00 38.66 193 THR C CA 1
ATOM 5742 C C . THR C 1 195 ? -6.497 -5.917 -26.599 1.00 41.15 193 THR C C 1
ATOM 5743 O O . THR C 1 195 ? -6.684 -5.641 -27.788 1.00 41.41 193 THR C O 1
ATOM 5747 N N . ARG C 1 196 ? -7.383 -6.577 -25.866 1.00 43.44 194 ARG C N 1
ATOM 5748 C CA . ARG C 1 196 ? -8.529 -7.238 -26.478 1.00 46.57 194 ARG C CA 1
ATOM 5749 C C . ARG C 1 196 ? -9.561 -6.232 -26.979 1.00 46.29 194 ARG C C 1
ATOM 5750 O O . ARG C 1 196 ? -10.075 -6.381 -28.089 1.00 47.56 194 ARG C O 1
ATOM 5758 N N . ASP C 1 197 ? -9.843 -5.208 -26.174 1.00 44.70 195 ASP C N 1
ATOM 5759 C CA . ASP C 1 197 ? -10.974 -4.308 -26.424 1.00 45.50 195 ASP C CA 1
ATOM 5760 C C . ASP C 1 197 ? -10.592 -2.875 -26.074 1.00 42.91 195 ASP C C 1
ATOM 5761 O O . ASP C 1 197 ? -11.010 -2.339 -25.040 1.00 43.33 195 ASP C O 1
ATOM 5766 N N . LEU C 1 198 ? -9.784 -2.269 -26.942 1.00 40.46 196 LEU C N 1
ATOM 5767 C CA . LEU C 1 198 ? -9.197 -0.962 -26.692 1.00 37.84 196 LEU C CA 1
ATOM 5768 C C . LEU C 1 198 ? -10.241 0.127 -26.480 1.00 39.09 196 LEU C C 1
ATOM 5769 O O . LEU C 1 198 ? -10.100 0.976 -25.605 1.00 37.78 196 LEU C O 1
ATOM 5774 N N . ALA C 1 199 ? -11.278 0.103 -27.306 1.00 42.00 197 ALA C N 1
ATOM 5775 C CA . ALA C 1 199 ? -12.394 1.044 -27.189 1.00 44.24 197 ALA C CA 1
ATOM 5776 C C . ALA C 1 199 ? -12.913 1.116 -25.751 1.00 45.48 197 ALA C C 1
ATOM 5777 O O . ALA C 1 199 ? -13.174 2.200 -25.223 1.00 45.69 197 ALA C O 1
ATOM 5779 N N . ASP C 1 200 ? -13.036 -0.050 -25.122 1.00 46.67 198 ASP C N 1
ATOM 5780 C CA . ASP C 1 200 ? -13.574 -0.145 -23.774 1.00 48.37 198 ASP C CA 1
ATOM 5781 C C . ASP C 1 200 ? -12.710 0.613 -22.782 1.00 45.76 198 ASP C C 1
ATOM 5782 O O . ASP C 1 200 ? -13.220 1.394 -21.979 1.00 46.96 198 ASP C O 1
ATOM 5787 N N . HIS C 1 201 ? -11.403 0.379 -22.843 1.00 42.65 199 HIS C N 1
ATOM 5788 C CA . HIS C 1 201 ? -10.471 1.013 -21.932 1.00 40.36 199 HIS C CA 1
ATOM 5789 C C . HIS C 1 201 ? -10.382 2.513 -22.188 1.00 39.55 199 HIS C C 1
ATOM 5790 O O . HIS C 1 201 ? -10.452 3.308 -21.246 1.00 39.43 199 HIS C O 1
ATOM 5797 N N . VAL C 1 202 ? -10.232 2.900 -23.456 1.00 38.83 200 VAL C N 1
ATOM 5798 C CA . VAL C 1 202 ? -10.077 4.309 -23.802 1.00 38.37 200 VAL C CA 1
ATOM 5799 C C . VAL C 1 202 ? -11.270 5.146 -23.327 1.00 41.18 200 VAL C C 1
ATOM 5800 O O . VAL C 1 202 ? -11.082 6.259 -22.841 1.00 40.93 200 VAL C O 1
ATOM 5804 N N . SER C 1 203 ? -12.476 4.586 -23.432 1.00 43.99 201 SER C N 1
ATOM 5805 C CA . SER C 1 203 ? -13.718 5.316 -23.144 1.00 47.61 201 SER C CA 1
ATOM 5806 C C . SER C 1 203 ? -14.032 5.534 -21.659 1.00 48.78 201 SER C C 1
ATOM 5807 O O . SER C 1 203 ? -15.004 6.217 -21.332 1.00 51.37 201 SER C O 1
ATOM 5810 N N . ARG C 1 204 ? -13.244 4.944 -20.765 1.00 47.03 202 ARG C N 1
ATOM 5811 C CA . ARG C 1 204 ? -13.407 5.210 -19.337 1.00 48.11 202 ARG C CA 1
ATOM 5812 C C . ARG C 1 204 ? -12.374 6.215 -18.844 1.00 46.01 202 ARG C C 1
ATOM 5813 O O . ARG C 1 204 ? -12.492 6.732 -17.738 1.00 46.84 202 ARG C O 1
ATOM 5821 N N . ALA C 1 205 ? -11.381 6.514 -19.680 1.00 43.64 203 ALA C N 1
ATOM 5822 C CA . ALA C 1 205 ? -10.241 7.324 -19.262 1.00 41.77 203 ALA C CA 1
ATOM 5823 C C . ALA C 1 205 ? -10.556 8.816 -19.223 1.00 43.21 203 ALA C C 1
ATOM 5824 O O . ALA C 1 205 ? -11.190 9.353 -20.126 1.00 44.84 203 ALA C O 1
ATOM 5826 N N . ASP C 1 206 ? -10.089 9.464 -18.161 1.00 43.03 204 ASP C N 1
ATOM 5827 C CA . ASP C 1 206 ? -10.131 10.916 -18.012 1.00 44.69 204 ASP C CA 1
ATOM 5828 C C . ASP C 1 206 ? -8.921 11.535 -18.701 1.00 42.86 204 ASP C C 1
ATOM 5829 O O . ASP C 1 206 ? -8.882 12.740 -18.951 1.00 44.68 204 ASP C O 1
ATOM 5834 N N . LEU C 1 207 ? -7.925 10.700 -18.977 1.00 39.76 205 LEU C N 1
ATOM 5835 C CA . LEU C 1 207 ? -6.690 11.133 -19.583 1.00 38.23 205 LEU C CA 1
ATOM 5836 C C . LEU C 1 207 ? -6.215 10.059 -20.561 1.00 35.90 205 LEU C C 1
ATOM 5837 O O . LEU C 1 207 ? -6.131 8.885 -20.203 1.00 34.20 205 LEU C O 1
ATOM 5842 N N . VAL C 1 208 ? -5.927 10.474 -21.796 1.00 35.39 206 VAL C N 1
ATOM 5843 C CA . VAL C 1 208 ? -5.475 9.564 -22.847 1.00 33.81 206 VAL C CA 1
ATOM 5844 C C . VAL C 1 208 ? -4.142 10.024 -23.436 1.00 32.65 206 VAL C C 1
ATOM 5845 O O . VAL C 1 208 ? -4.048 11.105 -24.026 1.00 33.94 206 VAL C O 1
ATOM 5849 N N . VAL C 1 209 ? -3.119 9.193 -23.273 1.00 30.73 207 VAL C N 1
ATOM 5850 C CA . VAL C 1 209 ? -1.820 9.436 -23.860 1.00 29.82 207 VAL C CA 1
ATOM 5851 C C . VAL C 1 209 ? -1.582 8.376 -24.924 1.00 29.13 207 VAL C C 1
ATOM 5852 O O . VAL C 1 209 ? -1.483 7.171 -24.626 1.00 27.77 207 VAL C O 1
ATOM 5856 N N . VAL C 1 210 ? -1.488 8.828 -26.171 1.00 30.38 208 VAL C N 1
ATOM 5857 C CA . VAL C 1 210 ? -1.351 7.933 -27.315 1.00 30.49 208 VAL C CA 1
ATOM 5858 C C . VAL C 1 210 ? -0.013 8.161 -28.006 1.00 31.46 208 VAL C C 1
ATOM 5859 O O . VAL C 1 210 ? 0.308 9.286 -28.415 1.00 32.37 208 VAL C O 1
ATOM 5863 N N . ALA C 1 211 ? 0.774 7.094 -28.113 1.00 31.32 209 ALA C N 1
ATOM 5864 C CA . ALA C 1 211 ? 2.046 7.140 -28.803 1.00 32.79 209 ALA C CA 1
ATOM 5865 C C . ALA C 1 211 ? 2.140 5.854 -29.581 1.00 33.62 209 ALA C C 1
ATOM 5866 O O . ALA C 1 211 ? 2.885 4.940 -29.213 1.00 33.68 209 ALA C O 1
ATOM 5868 N N . ALA C 1 212 ? 1.339 5.769 -30.638 1.00 34.68 210 ALA C N 1
ATOM 5869 C CA . ALA C 1 212 ? 1.173 4.521 -31.357 1.00 35.35 210 ALA C CA 1
ATOM 5870 C C . ALA C 1 212 ? 1.757 4.583 -32.764 1.00 37.14 210 ALA C C 1
ATOM 5871 O O . ALA C 1 212 ? 2.318 3.597 -33.246 1.00 37.76 210 ALA C O 1
ATOM 5873 N N . GLY C 1 213 ? 1.654 5.738 -33.409 1.00 38.51 211 GLY C N 1
ATOM 5874 C CA . GLY C 1 213 ? 2.031 5.859 -34.814 1.00 40.81 211 GLY C CA 1
ATOM 5875 C C . GLY C 1 213 ? 1.158 5.016 -35.733 1.00 41.55 211 GLY C C 1
ATOM 5876 O O . GLY C 1 213 ? 1.656 4.410 -36.688 1.00 42.90 211 GLY C O 1
ATOM 5877 N N . LYS C 1 214 ? -0.138 4.965 -35.419 1.00 41.57 212 LYS C N 1
ATOM 5878 C CA . LYS C 1 214 ? -1.135 4.266 -36.226 1.00 42.50 212 LYS C CA 1
ATOM 5879 C C . LYS C 1 214 ? -2.325 5.204 -36.431 1.00 43.16 212 LYS C C 1
ATOM 5880 O O . LYS C 1 214 ? -3.180 5.313 -35.549 1.00 43.04 212 LYS C O 1
ATOM 5886 N N . PRO C 1 215 ? -2.374 5.900 -37.585 1.00 44.09 213 PRO C N 1
ATOM 5887 C CA . PRO C 1 215 ? -3.408 6.897 -37.875 1.00 45.01 213 PRO C CA 1
ATOM 5888 C C . PRO C 1 215 ? -4.837 6.428 -37.589 1.00 44.94 213 PRO C C 1
ATOM 5889 O O . PRO C 1 215 ? -5.277 5.418 -38.129 1.00 45.34 213 PRO C O 1
ATOM 5893 N N . GLY C 1 216 ? -5.541 7.156 -36.728 1.00 44.64 214 GLY C N 1
ATOM 5894 C CA . GLY C 1 216 ? -6.922 6.823 -36.393 1.00 45.06 214 GLY C CA 1
ATOM 5895 C C . GLY C 1 216 ? -7.094 5.512 -35.645 1.00 43.32 214 GLY C C 1
ATOM 5896 O O . GLY C 1 216 ? -8.138 4.875 -35.753 1.00 44.14 214 GLY C O 1
ATOM 5897 N N . LEU C 1 217 ? -6.077 5.098 -34.892 1.00 40.90 215 LEU C N 1
ATOM 5898 C CA . LEU C 1 217 ? -6.211 3.925 -34.023 1.00 39.85 215 LEU C CA 1
ATOM 5899 C C . LEU C 1 217 ? -7.286 4.192 -32.979 1.00 40.10 215 LEU C C 1
ATOM 5900 O O . LEU C 1 217 ? -8.169 3.366 -32.768 1.00 41.09 215 LEU C O 1
ATOM 5905 N N . VAL C 1 218 ? -7.195 5.353 -32.336 1.00 39.33 216 VAL C N 1
ATOM 5906 C CA . VAL C 1 218 ? -8.149 5.757 -31.319 1.00 40.15 216 VAL C CA 1
ATOM 5907 C C . VAL C 1 218 ? -9.272 6.564 -31.956 1.00 42.67 216 VAL C C 1
ATOM 5908 O O . VAL C 1 218 ? -9.047 7.676 -32.448 1.00 43.55 216 VAL C O 1
ATOM 5912 N N . LYS C 1 219 ? -10.479 6.004 -31.948 1.00 44.29 217 LYS C N 1
ATOM 5913 C CA . LYS C 1 219 ? -11.637 6.676 -32.536 1.00 47.20 217 LYS C CA 1
ATOM 5914 C C . LYS C 1 219 ? -12.101 7.830 -31.663 1.00 48.32 217 LYS C C 1
ATOM 5915 O O . LYS C 1 219 ? -12.016 7.766 -30.442 1.00 47.31 217 LYS C O 1
ATOM 5921 N N . GLY C 1 220 ? -12.583 8.890 -32.307 1.00 50.85 218 GLY C N 1
ATOM 5922 C CA . GLY C 1 220 ? -13.036 10.084 -31.605 1.00 52.71 218 GLY C CA 1
ATOM 5923 C C . GLY C 1 220 ? -14.221 9.820 -30.698 1.00 54.61 218 GLY C C 1
ATOM 5924 O O . GLY C 1 220 ? -14.341 10.439 -29.644 1.00 54.99 218 GLY C O 1
ATOM 5925 N N . GLU C 1 221 ? -15.090 8.896 -31.106 1.00 56.18 219 GLU C N 1
ATOM 5926 C CA . GLU C 1 221 ? -16.266 8.532 -30.308 1.00 58.74 219 GLU C CA 1
ATOM 5927 C C . GLU C 1 221 ? -15.851 7.882 -29.002 1.00 56.43 219 GLU C C 1
ATOM 5928 O O . GLU C 1 221 ? -16.552 8.014 -28.002 1.00 58.11 219 GLU C O 1
ATOM 5934 N N . TRP C 1 222 ? -14.714 7.180 -29.016 1.00 52.77 220 TRP C N 1
ATOM 5935 C CA . TRP C 1 222 ? -14.205 6.519 -27.817 1.00 50.48 220 TRP C CA 1
ATOM 5936 C C . TRP C 1 222 ? -13.859 7.509 -26.709 1.00 50.10 220 TRP C C 1
ATOM 5937 O O . TRP C 1 222 ? -13.852 7.139 -25.539 1.00 49.68 220 TRP C O 1
ATOM 5948 N N . ILE C 1 223 ? -13.541 8.751 -27.070 1.00 50.30 221 ILE C N 1
ATOM 5949 C CA . ILE C 1 223 ? -13.095 9.723 -26.084 1.00 50.18 221 ILE C CA 1
ATOM 5950 C C . ILE C 1 223 ? -14.215 10.015 -25.108 1.00 53.15 221 ILE C C 1
ATOM 5951 O O . ILE C 1 223 ? -15.356 10.221 -25.511 1.00 56.77 221 ILE C O 1
ATOM 5956 N N . LYS C 1 224 ? -13.889 10.013 -23.820 1.00 52.44 222 LYS C N 1
ATOM 5957 C CA . LYS C 1 224 ? -14.859 10.367 -22.790 1.00 55.41 222 LYS C CA 1
ATOM 5958 C C . LYS C 1 224 ? -15.033 11.882 -22.755 1.00 57.76 222 LYS C C 1
ATOM 5959 O O . LYS C 1 224 ? -14.060 12.632 -22.852 1.00 56.46 222 LYS C O 1
ATOM 5965 N N . GLU C 1 225 ? -16.279 12.322 -22.621 1.00 61.86 223 GLU C N 1
ATOM 5966 C CA . GLU C 1 225 ? -16.596 13.740 -22.462 1.00 64.98 223 GLU C CA 1
ATOM 5967 C C . GLU C 1 225 ? -15.706 14.364 -21.380 1.00 63.33 223 GLU C C 1
ATOM 5968 O O . GLU C 1 225 ? -15.696 13.911 -20.230 1.00 62.64 223 GLU C O 1
ATOM 5974 N N . GLY C 1 226 ? -14.948 15.388 -21.768 1.00 62.78 224 GLY C N 1
ATOM 5975 C CA . GLY C 1 226 ? -14.100 16.134 -20.839 1.00 61.77 224 GLY C CA 1
ATOM 5976 C C . GLY C 1 226 ? -12.717 15.552 -20.630 1.00 56.66 224 GLY C C 1
ATOM 5977 O O . GLY C 1 226 ? -11.945 16.066 -19.826 1.00 56.21 224 GLY C O 1
ATOM 5978 N N . ALA C 1 227 ? -12.391 14.492 -21.360 1.00 53.29 225 ALA C N 1
ATOM 5979 C CA . ALA C 1 227 ? -11.091 13.838 -21.236 1.00 48.83 225 ALA C CA 1
ATOM 5980 C C . ALA C 1 227 ? -9.959 14.730 -21.743 1.00 48.08 225 ALA C C 1
ATOM 5981 O O . ALA C 1 227 ? -10.169 15.587 -22.593 1.00 49.94 225 ALA C O 1
ATOM 5983 N N . ILE C 1 228 ? -8.760 14.532 -21.204 1.00 45.57 226 ILE C N 1
ATOM 5984 C CA . ILE C 1 228 ? -7.562 15.191 -21.721 1.00 44.85 226 ILE C CA 1
ATOM 5985 C C . ILE C 1 228 ? -6.825 14.221 -22.645 1.00 41.88 226 ILE C C 1
ATOM 5986 O O . ILE C 1 228 ? -6.490 13.098 -22.241 1.00 39.77 226 ILE C O 1
ATOM 5991 N N . VAL C 1 229 ? -6.579 14.655 -23.878 1.00 42.33 227 VAL C N 1
ATOM 5992 C CA . VAL C 1 229 ? -6.014 13.789 -24.911 1.00 40.12 227 VAL C CA 1
ATOM 5993 C C . VAL C 1 229 ? -4.677 14.320 -25.416 1.00 39.56 227 VAL C C 1
ATOM 5994 O O . VAL C 1 229 ? -4.606 15.409 -25.995 1.00 41.17 227 VAL C O 1
ATOM 5998 N N . ILE C 1 230 ? -3.623 13.541 -25.181 1.00 36.71 228 ILE C N 1
ATOM 5999 C CA . ILE C 1 230 ? -2.296 13.832 -25.701 1.00 36.53 228 ILE C CA 1
ATOM 6000 C C . ILE C 1 230 ? -2.023 12.833 -26.827 1.00 35.33 228 ILE C C 1
ATOM 6001 O O . ILE C 1 230 ? -2.120 11.626 -26.619 1.00 33.05 228 ILE C O 1
ATOM 6006 N N . ASP C 1 231 ? -1.672 13.336 -28.007 1.00 36.95 229 ASP C N 1
ATOM 6007 C CA . ASP C 1 231 ? -1.410 12.489 -29.176 1.00 36.38 229 ASP C CA 1
ATOM 6008 C C . ASP C 1 231 ? -0.036 12.864 -29.728 1.00 37.30 229 ASP C C 1
ATOM 6009 O O . ASP C 1 231 ? 0.091 13.822 -30.479 1.00 39.12 229 ASP C O 1
ATOM 6014 N N . VAL C 1 232 ? 0.989 12.104 -29.350 1.00 36.28 230 VAL C N 1
ATOM 6015 C CA . VAL C 1 232 ? 2.368 12.460 -29.690 1.00 37.68 230 VAL C CA 1
ATOM 6016 C C . VAL C 1 232 ? 2.985 11.568 -30.760 1.00 37.68 230 VAL C C 1
ATOM 6017 O O . VAL C 1 232 ? 4.085 11.842 -31.227 1.00 39.48 230 VAL C O 1
ATOM 6021 N N . GLY C 1 233 ? 2.281 10.525 -31.169 1.00 37.14 231 GLY C N 1
ATOM 6022 C CA . GLY C 1 233 ? 2.829 9.565 -32.127 1.00 37.60 231 GLY C CA 1
ATOM 6023 C C . GLY C 1 233 ? 4.044 8.849 -31.577 1.00 37.34 231 GLY C C 1
ATOM 6024 O O . GLY C 1 233 ? 4.212 8.747 -30.365 1.00 36.73 231 GLY C O 1
ATOM 6025 N N . ILE C 1 234 ? 4.899 8.363 -32.469 1.00 38.95 232 ILE C N 1
ATOM 6026 C CA . ILE C 1 234 ? 6.089 7.627 -32.061 1.00 39.69 232 ILE C CA 1
ATOM 6027 C C . ILE C 1 234 ? 7.371 8.366 -32.364 1.00 42.22 232 ILE C C 1
ATOM 6028 O O . ILE C 1 234 ? 8.445 7.869 -32.046 1.00 42.96 232 ILE C O 1
ATOM 6033 N N . ASN C 1 235 ? 7.274 9.544 -32.979 1.00 44.58 233 ASN C N 1
ATOM 6034 C CA . ASN C 1 235 ? 8.444 10.391 -33.160 1.00 47.34 233 ASN C CA 1
ATOM 6035 C C . ASN C 1 235 ? 8.450 11.427 -32.049 1.00 48.00 233 ASN C C 1
ATOM 6036 O O . ASN C 1 235 ? 7.630 12.350 -32.038 1.00 48.80 233 ASN C O 1
ATOM 6041 N N . ARG C 1 236 ? 9.358 11.251 -31.095 1.00 48.00 234 ARG C N 1
ATOM 6042 C CA . ARG C 1 236 ? 9.469 12.169 -29.979 1.00 48.46 234 ARG C CA 1
ATOM 6043 C C . ARG C 1 236 ? 10.454 13.317 -30.252 1.00 51.30 234 ARG C C 1
ATOM 6044 O O . ARG C 1 236 ? 10.627 14.176 -29.394 1.00 52.54 234 ARG C O 1
ATOM 6052 N N . GLN C 1 237 ? 11.068 13.345 -31.438 1.00 52.59 235 GLN C N 1
ATOM 6053 C CA . GLN C 1 237 ? 11.991 14.429 -31.824 1.00 56.15 235 GLN C CA 1
ATOM 6054 C C . GLN C 1 237 ? 11.371 15.452 -32.785 1.00 57.31 235 GLN C C 1
ATOM 6055 O O . GLN C 1 237 ? 11.763 16.620 -32.776 1.00 60.36 235 GLN C O 1
ATOM 6061 N N . ALA C 1 238 ? 10.424 15.016 -33.615 1.00 55.05 236 ALA C N 1
ATOM 6062 C CA . ALA C 1 238 ? 9.794 15.900 -34.607 1.00 56.49 236 ALA C CA 1
ATOM 6063 C C . ALA C 1 238 ? 8.499 15.320 -35.158 1.00 53.53 236 ALA C C 1
ATOM 6064 O O . ALA C 1 238 ? 8.517 14.349 -35.922 1.00 52.65 236 ALA C O 1
ATOM 6066 N N . ASP C 1 239 ? 7.381 15.930 -34.776 1.00 52.20 237 ASP C N 1
ATOM 6067 C CA . ASP C 1 239 ? 6.076 15.522 -35.259 1.00 49.81 237 ASP C CA 1
ATOM 6068 C C . ASP C 1 239 ? 5.813 16.175 -36.614 1.00 52.44 237 ASP C C 1
ATOM 6069 O O . ASP C 1 239 ? 5.585 17.381 -36.688 1.00 55.57 237 ASP C O 1
ATOM 6074 N N . GLY C 1 240 ? 5.888 15.375 -37.682 1.00 51.33 238 GLY C N 1
ATOM 6075 C CA . GLY C 1 240 ? 5.567 15.819 -39.041 1.00 53.17 238 GLY C CA 1
ATOM 6076 C C . GLY C 1 240 ? 4.289 15.203 -39.596 1.00 51.09 238 GLY C C 1
ATOM 6077 O O . GLY C 1 240 ? 3.989 15.351 -40.773 1.00 52.29 238 GLY C O 1
ATOM 6078 N N . ARG C 1 241 ? 3.535 14.513 -38.738 1.00 47.76 239 ARG C N 1
ATOM 6079 C CA . ARG C 1 241 ? 2.291 13.848 -39.135 1.00 46.00 239 ARG C CA 1
ATOM 6080 C C . ARG C 1 241 ? 1.238 14.868 -39.535 1.00 48.50 239 ARG C C 1
ATOM 6081 O O . ARG C 1 241 ? 1.169 15.948 -38.959 1.00 50.37 239 ARG C O 1
ATOM 6089 N N . LEU C 1 242 ? 0.400 14.495 -40.497 1.00 48.95 240 LEU C N 1
ATOM 6090 C CA . LEU C 1 242 ? -0.750 15.302 -40.880 1.00 51.13 240 LEU C CA 1
ATOM 6091 C C . LEU C 1 242 ? -2.009 14.722 -40.242 1.00 49.29 240 LEU C C 1
ATOM 6092 O O . LEU C 1 242 ? -2.998 15.425 -40.036 1.00 50.88 240 LEU C O 1
ATOM 6097 N N . VAL C 1 243 ? -1.957 13.430 -39.928 1.00 46.43 241 VAL C N 1
ATOM 6098 C CA . VAL C 1 243 ? -3.064 12.735 -39.266 1.00 45.03 241 VAL C CA 1
ATOM 6099 C C . VAL C 1 243 ? -2.535 11.993 -38.038 1.00 42.29 241 VAL C C 1
ATOM 6100 O O . VAL C 1 243 ? -1.574 11.225 -38.123 1.00 40.72 241 VAL C O 1
ATOM 6104 N N . GLY C 1 244 ? -3.165 12.231 -36.893 1.00 42.07 242 GLY C N 1
ATOM 6105 C CA . GLY C 1 244 ? -2.683 11.689 -35.635 1.00 39.97 242 GLY C CA 1
ATOM 6106 C C . GLY C 1 244 ? -3.135 10.274 -35.362 1.00 38.37 242 GLY C C 1
ATOM 6107 O O . GLY C 1 244 ? -3.879 9.681 -36.132 1.00 38.87 242 GLY C O 1
ATOM 6108 N N . ASP C 1 245 ? -2.672 9.738 -34.243 1.00 37.04 243 ASP C N 1
ATOM 6109 C CA . ASP C 1 245 ? -3.174 8.471 -33.740 1.00 36.23 243 ASP C CA 1
ATOM 6110 C C . ASP C 1 245 ? -4.622 8.600 -33.278 1.00 36.90 243 ASP C C 1
ATOM 6111 O O . ASP C 1 245 ? -5.354 7.618 -33.264 1.00 36.67 243 ASP C O 1
ATOM 6116 N N . VAL C 1 246 ? -5.029 9.813 -32.912 1.00 38.21 244 VAL C N 1
ATOM 6117 C CA . VAL C 1 246 ? -6.403 10.063 -32.522 1.00 39.86 244 VAL C CA 1
ATOM 6118 C C . VAL C 1 246 ? -7.127 10.832 -33.628 1.00 42.84 244 VAL C C 1
ATOM 6119 O O . VAL C 1 246 ? -6.623 11.840 -34.137 1.00 43.81 244 VAL C O 1
ATOM 6123 N N . GLU C 1 247 ? -8.302 10.327 -33.994 1.00 44.45 245 GLU C N 1
ATOM 6124 C CA . GLU C 1 247 ? -9.222 11.013 -34.896 1.00 47.90 245 GLU C CA 1
ATOM 6125 C C . GLU C 1 247 ? -9.543 12.392 -34.327 1.00 50.70 245 GLU C C 1
ATOM 6126 O O . GLU C 1 247 ? -10.441 12.545 -33.503 1.00 51.75 245 GLU C O 1
ATOM 6132 N N . TYR C 1 248 ? -8.797 13.387 -34.801 1.00 52.68 246 TYR C N 1
ATOM 6133 C CA . TYR C 1 248 ? -8.699 14.706 -34.169 1.00 55.35 246 TYR C CA 1
ATOM 6134 C C . TYR C 1 248 ? -9.937 15.580 -34.352 1.00 59.83 246 TYR C C 1
ATOM 6135 O O . TYR C 1 248 ? -10.161 16.511 -33.578 1.00 61.86 246 TYR C O 1
ATOM 6144 N N . GLU C 1 249 ? -10.744 15.283 -35.362 1.00 62.11 247 GLU C N 1
ATOM 6145 C CA . GLU C 1 249 ? -11.928 16.091 -35.641 1.00 66.80 247 GLU C CA 1
ATOM 6146 C C . GLU C 1 249 ? -13.033 15.832 -34.611 1.00 67.73 247 GLU C C 1
ATOM 6147 O O . GLU C 1 249 ? -13.567 16.773 -34.025 1.00 70.97 247 GLU C O 1
ATOM 6153 N N . VAL C 1 250 ? -13.358 14.563 -34.377 1.00 65.59 248 VAL C N 1
ATOM 6154 C CA . VAL C 1 250 ? -14.394 14.195 -33.405 1.00 66.56 248 VAL C CA 1
ATOM 6155 C C . VAL C 1 250 ? -13.877 14.317 -31.967 1.00 64.77 248 VAL C C 1
ATOM 6156 O O . VAL C 1 250 ? -14.570 14.842 -31.088 1.00 67.08 248 VAL C O 1
ATOM 6160 N N . ALA C 1 251 ? -12.661 13.828 -31.737 1.00 60.92 249 ALA C N 1
ATOM 6161 C CA . ALA C 1 251 ? -12.007 13.937 -30.435 1.00 58.87 249 ALA C CA 1
ATOM 6162 C C . ALA C 1 251 ? -12.105 15.353 -29.866 1.00 61.67 249 ALA C C 1
ATOM 6163 O O . ALA C 1 251 ? -12.538 15.545 -28.728 1.00 62.38 249 ALA C O 1
ATOM 6165 N N . ALA C 1 252 ? -11.721 16.337 -30.674 1.00 63.58 250 ALA C N 1
ATOM 6166 C CA . ALA C 1 252 ? -11.665 17.730 -30.238 1.00 66.82 250 ALA C CA 1
ATOM 6167 C C . ALA C 1 252 ? -13.006 18.285 -29.752 1.00 71.09 250 ALA C C 1
ATOM 6168 O O . ALA C 1 252 ? -13.040 19.352 -29.138 1.00 74.12 250 ALA C O 1
ATOM 6170 N N . GLN C 1 253 ? -14.101 17.576 -30.031 1.00 71.92 251 GLN C N 1
ATOM 6171 C CA . GLN C 1 253 ? -15.437 18.011 -29.617 1.00 76.12 251 GLN C CA 1
ATOM 6172 C C . GLN C 1 253 ? -15.908 17.374 -28.304 1.00 75.09 251 GLN C C 1
ATOM 6173 O O . GLN C 1 253 ? -16.932 17.770 -27.750 1.00 78.65 251 GLN C O 1
ATOM 6179 N N . ARG C 1 254 ? -15.171 16.386 -27.813 1.00 70.57 252 ARG C N 1
ATOM 6180 C CA . ARG C 1 254 ? -15.526 15.722 -26.559 1.00 69.56 252 ARG C CA 1
ATOM 6181 C C . ARG C 1 254 ? -14.528 16.040 -25.456 1.00 67.13 252 ARG C C 1
ATOM 6182 O O . ARG C 1 254 ? -14.912 16.213 -24.304 1.00 68.38 252 ARG C O 1
ATOM 6190 N N . ALA C 1 255 ? -13.250 16.133 -25.810 1.00 64.13 253 ALA C N 1
ATOM 6191 C CA . ALA C 1 255 ? -12.203 16.414 -24.832 1.00 62.04 253 ALA C CA 1
ATOM 6192 C C . ALA C 1 255 ? -12.342 17.818 -24.249 1.00 65.44 253 ALA C C 1
ATOM 6193 O O . ALA C 1 255 ? -12.919 18.700 -24.871 1.00 69.36 253 ALA C O 1
ATOM 6195 N N . SER C 1 256 ? -11.819 18.007 -23.044 1.00 64.46 254 SER C N 1
ATOM 6196 C CA . SER C 1 256 ? -11.713 19.336 -22.444 1.00 67.64 254 SER C CA 1
ATOM 6197 C C . SER C 1 256 ? -10.420 19.998 -22.906 1.00 66.64 254 SER C C 1
ATOM 6198 O O . SER C 1 256 ? -10.336 21.224 -23.003 1.00 70.20 254 SER C O 1
ATOM 6201 N N . TRP C 1 257 ? -9.412 19.165 -23.161 1.00 62.18 255 TRP C N 1
ATOM 6202 C CA . TRP C 1 257 ? -8.105 19.611 -23.617 1.00 61.01 255 TRP C CA 1
ATOM 6203 C C . TRP C 1 257 ? -7.590 18.646 -24.666 1.00 57.44 255 TRP C C 1
ATOM 6204 O O . TRP C 1 257 ? -7.917 17.459 -24.624 1.00 55.33 255 TRP C O 1
ATOM 6215 N N . ILE C 1 258 ? -6.785 19.144 -25.604 1.00 57.30 256 ILE C N 1
ATOM 6216 C CA . ILE C 1 258 ? -6.223 18.286 -26.642 1.00 54.18 256 ILE C CA 1
ATOM 6217 C C . ILE C 1 258 ? -4.997 18.885 -27.327 1.00 54.47 256 ILE C C 1
ATOM 6218 O O . ILE C 1 258 ? -4.901 20.089 -27.534 1.00 57.90 256 ILE C O 1
ATOM 6223 N N . THR C 1 259 ? -4.061 18.016 -27.685 1.00 51.32 257 THR C N 1
ATOM 6224 C CA . THR C 1 259 ? -2.901 18.402 -28.470 1.00 51.62 257 THR C CA 1
ATOM 6225 C C . THR C 1 259 ? -3.245 18.358 -29.950 1.00 52.21 257 THR C C 1
ATOM 6226 O O . THR C 1 259 ? -3.771 17.354 -30.428 1.00 50.59 257 THR C O 1
ATOM 6230 N N . PRO C 1 260 ? -2.960 19.446 -30.682 1.00 55.31 258 PRO C N 1
ATOM 6231 C CA . PRO C 1 260 ? -3.027 19.373 -32.137 1.00 55.82 258 PRO C CA 1
ATOM 6232 C C . PRO C 1 260 ? -1.937 18.479 -32.713 1.00 52.69 258 PRO C C 1
ATOM 6233 O O . PRO C 1 260 ? -0.903 18.260 -32.075 1.00 51.35 258 PRO C O 1
ATOM 6237 N N . VAL C 1 261 ? -2.186 17.957 -33.908 1.00 51.61 259 VAL C N 1
ATOM 6238 C CA . VAL C 1 261 ? -1.217 17.138 -34.624 1.00 48.90 259 VAL C CA 1
ATOM 6239 C C . VAL C 1 261 ? -1.042 17.758 -36.000 1.00 50.90 259 VAL C C 1
ATOM 6240 O O . VAL C 1 261 ? -2.034 17.990 -36.675 1.00 52.13 259 VAL C O 1
ATOM 6244 N N . PRO C 1 262 ? 0.210 18.026 -36.416 1.00 51.08 260 PRO C N 1
ATOM 6245 C CA . PRO C 1 262 ? 1.422 17.722 -35.655 1.00 49.38 260 PRO C CA 1
ATOM 6246 C C . PRO C 1 262 ? 1.591 18.647 -34.444 1.00 50.49 260 PRO C C 1
ATOM 6247 O O . PRO C 1 262 ? 1.197 19.812 -34.505 1.00 53.80 260 PRO C O 1
ATOM 6251 N N . GLY C 1 263 ? 2.173 18.122 -33.367 1.00 48.10 261 GLY C N 1
ATOM 6252 C CA . GLY C 1 263 ? 2.288 18.843 -32.100 1.00 48.80 261 GLY C CA 1
ATOM 6253 C C . GLY C 1 263 ? 3.723 19.115 -31.703 1.00 49.79 261 GLY C C 1
ATOM 6254 O O . GLY C 1 263 ? 4.642 19.007 -32.521 1.00 50.72 261 GLY C O 1
ATOM 6255 N N . GLY C 1 264 ? 3.912 19.458 -30.432 1.00 49.87 262 GLY C N 1
ATOM 6256 C CA . GLY C 1 264 ? 5.198 19.936 -29.946 1.00 51.63 262 GLY C CA 1
ATOM 6257 C C . GLY C 1 264 ? 5.963 18.946 -29.100 1.00 48.91 262 GLY C C 1
ATOM 6258 O O . GLY C 1 264 ? 6.690 19.355 -28.199 1.00 50.50 262 GLY C O 1
ATOM 6259 N N . VAL C 1 265 ? 5.829 17.655 -29.392 1.00 45.69 263 VAL C N 1
ATOM 6260 C CA . VAL C 1 265 ? 6.514 16.626 -28.612 1.00 43.37 263 VAL C CA 1
ATOM 6261 C C . VAL C 1 265 ? 8.029 16.726 -28.754 1.00 45.20 263 VAL C C 1
ATOM 6262 O O . VAL C 1 265 ? 8.761 16.488 -27.802 1.00 45.15 263 VAL C O 1
ATOM 6266 N N . GLY C 1 266 ? 8.493 17.078 -29.944 1.00 47.67 264 GLY C N 1
ATOM 6267 C CA . GLY C 1 266 ? 9.913 17.317 -30.174 1.00 50.48 264 GLY C CA 1
ATOM 6268 C C . GLY C 1 266 ? 10.461 18.413 -29.281 1.00 53.42 264 GLY C C 1
ATOM 6269 O O . GLY C 1 266 ? 11.362 18.168 -28.476 1.00 53.69 264 GLY C O 1
ATOM 6270 N N . PRO C 1 267 ? 9.915 19.630 -29.409 1.00 56.08 265 PRO C N 1
ATOM 6271 C CA . PRO C 1 267 ? 10.377 20.756 -28.577 1.00 59.30 265 PRO C CA 1
ATOM 6272 C C . PRO C 1 267 ? 10.132 20.578 -27.072 1.00 57.34 265 PRO C C 1
ATOM 6273 O O . PRO C 1 267 ? 10.913 21.063 -26.252 1.00 59.48 265 PRO C O 1
ATOM 6277 N N . MET C 1 268 ? 9.064 19.887 -26.702 1.00 53.79 266 MET C N 1
ATOM 6278 C CA . MET C 1 268 ? 8.844 19.576 -25.287 1.00 51.65 266 MET C CA 1
ATOM 6279 C C . MET C 1 268 ? 9.929 18.636 -24.759 1.00 50.29 266 MET C C 1
ATOM 6280 O O . MET C 1 268 ? 10.459 18.850 -23.660 1.00 50.98 266 MET C O 1
ATOM 6285 N N . THR C 1 269 ? 10.262 17.614 -25.548 1.00 48.48 267 THR C N 1
ATOM 6286 C CA . THR C 1 269 ? 11.310 16.656 -25.186 1.00 47.65 267 THR C CA 1
ATOM 6287 C C . THR C 1 269 ? 12.635 17.364 -24.925 1.00 51.36 267 THR C C 1
ATOM 6288 O O . THR C 1 269 ? 13.266 17.163 -23.887 1.00 51.26 267 THR C O 1
ATOM 6292 N N . ARG C 1 270 ? 13.049 18.202 -25.868 1.00 54.86 268 ARG C N 1
ATOM 6293 C CA . ARG C 1 270 ? 14.332 18.886 -25.765 1.00 59.06 268 ARG C CA 1
ATOM 6294 C C . ARG C 1 270 ? 14.327 19.886 -24.608 1.00 61.09 268 ARG C C 1
ATOM 6295 O O . ARG C 1 270 ? 15.329 20.033 -23.903 1.00 63.23 268 ARG C O 1
ATOM 6303 N N . ALA C 1 271 ? 13.204 20.573 -24.418 1.00 60.60 269 ALA C N 1
ATOM 6304 C CA . ALA C 1 271 ? 13.044 21.472 -23.282 1.00 62.66 269 ALA C CA 1
ATOM 6305 C C . ALA C 1 271 ? 13.384 20.752 -21.969 1.00 60.94 269 ALA C C 1
ATOM 6306 O O . ALA C 1 271 ? 14.168 21.246 -21.159 1.00 63.61 269 ALA C O 1
ATOM 6308 N N . CYS C 1 272 ? 12.816 19.567 -21.785 1.00 57.22 270 CYS C N 1
ATOM 6309 C CA . CYS C 1 272 ? 12.985 18.825 -20.543 1.00 55.69 270 CYS C CA 1
ATOM 6310 C C . CYS C 1 272 ? 14.363 18.190 -20.397 1.00 56.24 270 CYS C C 1
ATOM 6311 O O . CYS C 1 272 ? 14.873 18.077 -19.284 1.00 56.90 270 CYS C O 1
ATOM 6314 N N . LEU C 1 273 ? 14.964 17.777 -21.509 1.00 56.52 271 LEU C N 1
ATOM 6315 C CA . LEU C 1 273 ? 16.341 17.294 -21.495 1.00 58.24 271 LEU C CA 1
ATOM 6316 C C . LEU C 1 273 ? 17.248 18.376 -20.905 1.00 62.75 271 LEU C C 1
ATOM 6317 O O . LEU C 1 273 ? 18.165 18.086 -20.131 1.00 63.69 271 LEU C O 1
ATOM 6322 N N . LEU C 1 274 ? 16.963 19.623 -21.273 1.00 65.33 272 LEU C N 1
ATOM 6323 C CA . LEU C 1 274 ? 17.677 20.774 -20.746 1.00 70.29 272 LEU C CA 1
ATOM 6324 C C . LEU C 1 274 ? 17.307 21.001 -19.273 1.00 69.81 272 LEU C C 1
ATOM 6325 O O . LEU C 1 274 ? 18.188 21.273 -18.458 1.00 72.67 272 LEU C O 1
ATOM 6330 N N . GLU C 1 275 ? 16.022 20.868 -18.932 1.00 66.51 273 GLU C N 1
ATOM 6331 C CA . GLU C 1 275 ? 15.588 20.940 -17.531 1.00 66.01 273 GLU C CA 1
ATOM 6332 C C . GLU C 1 275 ? 16.368 19.930 -16.686 1.00 64.58 273 GLU C C 1
ATOM 6333 O O . GLU C 1 275 ? 16.909 20.279 -15.638 1.00 66.69 273 GLU C O 1
ATOM 6339 N N . ASN C 1 276 ? 16.426 18.680 -17.147 1.00 61.02 274 ASN C N 1
ATOM 6340 C CA . ASN C 1 276 ? 17.260 17.665 -16.497 1.00 60.20 274 ASN C CA 1
ATOM 6341 C C . ASN C 1 276 ? 18.709 18.122 -16.298 1.00 64.45 274 ASN C C 1
ATOM 6342 O O . ASN C 1 276 ? 19.286 17.915 -15.236 1.00 65.55 274 ASN C O 1
ATOM 6347 N N . THR C 1 277 ? 19.290 18.739 -17.325 1.00 67.06 275 THR C N 1
ATOM 6348 C CA . THR C 1 277 ? 20.694 19.145 -17.293 1.00 71.54 275 THR C CA 1
ATOM 6349 C C . THR C 1 277 ? 20.952 20.155 -16.184 1.00 74.74 275 THR C C 1
ATOM 6350 O O . THR C 1 277 ? 21.917 20.023 -15.440 1.00 77.02 275 THR C O 1
ATOM 6354 N N . LEU C 1 278 ? 20.085 21.159 -16.094 1.00 74.95 276 LEU C N 1
ATOM 6355 C CA . LEU C 1 278 ? 20.103 22.117 -14.993 1.00 77.87 276 LEU C CA 1
ATOM 6356 C C . LEU C 1 278 ? 20.031 21.395 -13.639 1.00 75.76 276 LEU C C 1
ATOM 6357 O O . LEU C 1 278 ? 20.933 21.519 -12.819 1.00 78.46 276 LEU C O 1
ATOM 6362 N N . HIS C 1 279 ? 18.968 20.619 -13.441 1.00 70.91 277 HIS C N 1
ATOM 6363 C CA . HIS C 1 279 ? 18.748 19.856 -12.210 1.00 68.89 277 HIS C CA 1
ATOM 6364 C C . HIS C 1 279 ? 19.990 19.083 -11.742 1.00 70.66 277 HIS C C 1
ATOM 6365 O O . HIS C 1 279 ? 20.335 19.107 -10.552 1.00 71.46 277 HIS C O 1
ATOM 6372 N N . ALA C 1 280 ? 20.651 18.401 -12.680 1.00 70.90 278 ALA C N 1
ATOM 6373 C CA . ALA C 1 280 ? 21.839 17.596 -12.368 1.00 73.02 278 ALA C CA 1
ATOM 6374 C C . ALA C 1 280 ? 22.996 18.445 -11.831 1.00 79.05 278 ALA C C 1
ATOM 6375 O O . ALA C 1 280 ? 23.756 18.003 -10.964 1.00 80.78 278 ALA C O 1
ATOM 6377 N N . ALA C 1 281 ? 23.120 19.663 -12.349 1.00 82.70 279 ALA C N 1
ATOM 6378 C CA . ALA C 1 281 ? 24.141 20.596 -11.895 1.00 88.92 279 ALA C CA 1
ATOM 6379 C C . ALA C 1 281 ? 23.835 21.134 -10.494 1.00 90.14 279 ALA C C 1
ATOM 6380 O O . ALA C 1 281 ? 24.733 21.244 -9.654 1.00 93.43 279 ALA C O 1
ATOM 6382 N N . GLU C 1 282 ? 22.573 21.472 -10.252 1.00 87.58 280 GLU C N 1
ATOM 6383 C CA . GLU C 1 282 ? 22.169 22.049 -8.972 1.00 89.17 280 GLU C CA 1
ATOM 6384 C C . GLU C 1 282 ? 22.211 21.025 -7.842 1.00 87.14 280 GLU C C 1
ATOM 6385 O O . GLU C 1 282 ? 22.818 21.274 -6.797 1.00 90.41 280 GLU C O 1
ATOM 6391 N N . HIS C 1 283 ? 21.582 19.874 -8.068 1.00 82.31 281 HIS C N 1
ATOM 6392 C CA . HIS C 1 283 ? 21.262 18.934 -6.994 1.00 80.09 281 HIS C CA 1
ATOM 6393 C C . HIS C 1 283 ? 22.073 17.636 -6.972 1.00 79.74 281 HIS C C 1
ATOM 6394 O O . HIS C 1 283 ? 22.190 17.014 -5.912 1.00 79.43 281 HIS C O 1
ATOM 6401 N N . LEU C 1 284 ? 22.619 17.222 -8.118 1.00 80.09 282 LEU C N 1
ATOM 6402 C CA . LEU C 1 284 ? 23.368 15.960 -8.200 1.00 80.14 282 LEU C CA 1
ATOM 6403 C C . LEU C 1 284 ? 24.871 16.163 -8.284 1.00 86.18 282 LEU C C 1
ATOM 6404 O O . LEU C 1 284 ? 25.638 15.252 -7.974 1.00 87.35 282 LEU C O 1
ATOM 6409 N N . HIS C 1 285 ? 25.287 17.350 -8.712 1.00 90.57 283 HIS C N 1
ATOM 6410 C CA . HIS C 1 285 ? 26.698 17.696 -8.766 1.00 97.17 283 HIS C CA 1
ATOM 6411 C C . HIS C 1 285 ? 26.957 18.893 -7.848 1.00 101.80 283 HIS C C 1
ATOM 6412 O O . HIS C 1 285 ? 27.130 20.026 -8.308 1.00 105.36 283 HIS C O 1
ATOM 6419 N N . ASP C 1 286 ? 26.987 18.601 -6.545 1.00 102.36 284 ASP C N 1
ATOM 6420 C CA . ASP C 1 286 ? 27.150 19.587 -5.455 1.00 106.32 284 ASP C CA 1
ATOM 6421 C C . ASP C 1 286 ? 25.789 20.145 -5.021 1.00 103.00 284 ASP C C 1
ATOM 6422 O O . ASP C 1 286 ? 24.802 19.412 -4.949 1.00 97.85 284 ASP C O 1
ATOM 6428 N N . THR D 1 4 ? -14.362 -25.632 -6.039 1.00 89.05 2 THR D N 1
ATOM 6429 C CA . THR D 1 4 ? -15.004 -24.334 -6.408 1.00 88.04 2 THR D CA 1
ATOM 6430 C C . THR D 1 4 ? -14.004 -23.358 -7.042 1.00 83.72 2 THR D C 1
ATOM 6431 O O . THR D 1 4 ? -14.405 -22.366 -7.646 1.00 82.64 2 THR D O 1
ATOM 6435 N N . ALA D 1 5 ? -12.710 -23.644 -6.895 1.00 81.65 3 ALA D N 1
ATOM 6436 C CA . ALA D 1 5 ? -11.650 -22.907 -7.587 1.00 77.71 3 ALA D CA 1
ATOM 6437 C C . ALA D 1 5 ? -10.326 -23.676 -7.512 1.00 76.56 3 ALA D C 1
ATOM 6438 O O . ALA D 1 5 ? -9.820 -23.946 -6.419 1.00 77.26 3 ALA D O 1
ATOM 6440 N N . GLN D 1 6 ? -9.775 -24.035 -8.670 1.00 74.88 4 GLN D N 1
ATOM 6441 C CA . GLN D 1 6 ? -8.473 -24.702 -8.736 1.00 73.68 4 GLN D CA 1
ATOM 6442 C C . GLN D 1 6 ? -7.428 -23.886 -7.974 1.00 71.26 4 GLN D C 1
ATOM 6443 O O . GLN D 1 6 ? -7.313 -22.675 -8.175 1.00 69.09 4 GLN D O 1
ATOM 6449 N N . LEU D 1 7 ? -6.668 -24.552 -7.109 1.00 71.59 5 LEU D N 1
ATOM 6450 C CA . LEU D 1 7 ? -5.684 -23.879 -6.265 1.00 69.79 5 LEU D CA 1
ATOM 6451 C C . LEU D 1 7 ? -4.324 -23.791 -6.956 1.00 67.25 5 LEU D C 1
ATOM 6452 O O . LEU D 1 7 ? -3.850 -24.764 -7.539 1.00 67.79 5 LEU D O 1
ATOM 6457 N N . ILE D 1 8 ? -3.705 -22.615 -6.895 1.00 64.49 6 ILE D N 1
ATOM 6458 C CA . ILE D 1 8 ? -2.330 -22.457 -7.353 1.00 62.59 6 ILE D CA 1
ATOM 6459 C C . ILE D 1 8 ? -1.404 -22.939 -6.234 1.00 63.63 6 ILE D C 1
ATOM 6460 O O . ILE D 1 8 ? -1.261 -22.281 -5.204 1.00 63.69 6 ILE D O 1
ATOM 6465 N N . ASP D 1 9 ? -0.791 -24.101 -6.437 1.00 64.66 7 ASP D N 1
ATOM 6466 C CA . ASP D 1 9 ? 0.037 -24.721 -5.416 1.00 66.10 7 ASP D CA 1
ATOM 6467 C C . ASP D 1 9 ? 1.487 -24.228 -5.502 1.00 64.37 7 ASP D C 1
ATOM 6468 O O . ASP D 1 9 ? 2.361 -24.912 -6.042 1.00 64.85 7 ASP D O 1
ATOM 6473 N N . GLY D 1 10 ? 1.731 -23.038 -4.956 1.00 62.32 8 GLY D N 1
ATOM 6474 C CA . GLY D 1 10 ? 3.064 -22.437 -4.947 1.00 60.90 8 GLY D CA 1
ATOM 6475 C C . GLY D 1 10 ? 4.111 -23.258 -4.207 1.00 63.04 8 GLY D C 1
ATOM 6476 O O . GLY D 1 10 ? 5.280 -23.277 -4.591 1.00 62.91 8 GLY D O 1
ATOM 6477 N N . LYS D 1 11 ? 3.681 -23.954 -3.159 1.00 65.21 9 LYS D N 1
ATOM 6478 C CA . LYS D 1 11 ? 4.568 -24.839 -2.415 1.00 67.58 9 LYS D CA 1
ATOM 6479 C C . LYS D 1 11 ? 5.068 -25.962 -3.318 1.00 68.46 9 LYS D C 1
ATOM 6480 O O . LYS D 1 11 ? 6.260 -26.268 -3.343 1.00 69.41 9 LYS D O 1
ATOM 6486 N N . ALA D 1 12 ? 4.148 -26.571 -4.060 1.00 68.20 10 ALA D N 1
ATOM 6487 C CA . ALA D 1 12 ? 4.496 -27.634 -5.005 1.00 69.35 10 ALA D CA 1
ATOM 6488 C C . ALA D 1 12 ? 5.303 -27.096 -6.182 1.00 67.28 10 ALA D C 1
ATOM 6489 O O . ALA D 1 12 ? 6.311 -27.688 -6.565 1.00 68.52 10 ALA D O 1
ATOM 6491 N N . ILE D 1 13 ? 4.856 -25.974 -6.748 1.00 64.37 11 ILE D N 1
ATOM 6492 C CA . ILE D 1 13 ? 5.523 -25.366 -7.898 1.00 62.41 11 ILE D CA 1
ATOM 6493 C C . ILE D 1 13 ? 6.947 -24.940 -7.530 1.00 62.81 11 ILE D C 1
ATOM 6494 O O . ILE D 1 13 ? 7.886 -25.176 -8.292 1.00 63.47 11 ILE D O 1
ATOM 6499 N N . ALA D 1 14 ? 7.107 -24.333 -6.358 1.00 62.86 12 ALA D N 1
ATOM 6500 C CA . ALA D 1 14 ? 8.433 -23.958 -5.861 1.00 63.61 12 ALA D CA 1
ATOM 6501 C C . ALA D 1 14 ? 9.270 -25.195 -5.585 1.00 67.25 12 ALA D C 1
ATOM 6502 O O . ALA D 1 14 ? 10.452 -25.237 -5.932 1.00 68.20 12 ALA D O 1
ATOM 6504 N N . ALA D 1 15 ? 8.657 -26.197 -4.954 1.00 69.81 13 ALA D N 1
ATOM 6505 C CA . ALA D 1 15 ? 9.335 -27.474 -4.694 1.00 73.84 13 ALA D CA 1
ATOM 6506 C C . ALA D 1 15 ? 9.911 -28.054 -5.984 1.00 74.64 13 ALA D C 1
ATOM 6507 O O . ALA D 1 15 ? 11.060 -28.486 -6.010 1.00 76.94 13 ALA D O 1
ATOM 6509 N N . ASN D 1 16 ? 9.110 -28.043 -7.047 1.00 73.38 14 ASN D N 1
ATOM 6510 C CA . ASN D 1 16 ? 9.553 -28.504 -8.367 1.00 74.26 14 ASN D CA 1
ATOM 6511 C C . ASN D 1 16 ? 10.706 -27.681 -8.937 1.00 73.27 14 ASN D C 1
ATOM 6512 O O . ASN D 1 16 ? 11.621 -28.228 -9.547 1.00 75.56 14 ASN D O 1
ATOM 6517 N N . LEU D 1 17 ? 10.657 -26.372 -8.731 1.00 70.61 15 LEU D N 1
ATOM 6518 C CA . LEU D 1 17 ? 11.691 -25.468 -9.232 1.00 69.57 15 LEU D CA 1
ATOM 6519 C C . LEU D 1 17 ? 12.995 -25.628 -8.443 1.00 72.16 15 LEU D C 1
ATOM 6520 O O . LEU D 1 17 ? 14.084 -25.497 -9.007 1.00 72.95 15 LEU D O 1
ATOM 6525 N N . ARG D 1 18 ? 12.876 -25.903 -7.142 1.00 73.83 16 ARG D N 1
ATOM 6526 C CA . ARG D 1 18 ? 14.027 -26.322 -6.324 1.00 77.25 16 ARG D CA 1
ATOM 6527 C C . ARG D 1 18 ? 14.650 -27.616 -6.859 1.00 81.10 16 ARG D C 1
ATOM 6528 O O . ARG D 1 18 ? 15.873 -27.747 -6.875 1.00 83.48 16 ARG D O 1
ATOM 6536 N N . GLN D 1 19 ? 13.821 -28.564 -7.297 1.00 82.33 17 GLN D N 1
ATOM 6537 C CA . GLN D 1 19 ? 14.341 -29.802 -7.891 1.00 86.29 17 GLN D CA 1
ATOM 6538 C C . GLN D 1 19 ? 15.177 -29.479 -9.125 1.00 86.17 17 GLN D C 1
ATOM 6539 O O . GLN D 1 19 ? 16.309 -29.941 -9.253 1.00 89.29 17 GLN D O 1
ATOM 6545 N N . GLN D 1 20 ? 14.604 -28.681 -10.025 1.00 82.90 18 GLN D N 1
ATOM 6546 C CA . GLN D 1 20 ? 15.252 -28.334 -11.289 1.00 82.77 18 GLN D CA 1
ATOM 6547 C C . GLN D 1 20 ? 16.595 -27.641 -11.063 1.00 83.48 18 GLN D C 1
ATOM 6548 O O . GLN D 1 20 ? 17.593 -27.991 -11.694 1.00 86.07 18 GLN D O 1
ATOM 6554 N N . ILE D 1 21 ? 16.616 -26.668 -10.155 1.00 81.56 19 ILE D N 1
ATOM 6555 C CA . ILE D 1 21 ? 17.844 -25.935 -9.837 1.00 82.16 19 ILE D CA 1
ATOM 6556 C C . ILE D 1 21 ? 18.880 -26.841 -9.172 1.00 86.57 19 ILE D C 1
ATOM 6557 O O . ILE D 1 21 ? 20.076 -26.731 -9.455 1.00 88.68 19 ILE D O 1
ATOM 6562 N N . ALA D 1 22 ? 18.420 -27.736 -8.298 1.00 88.25 20 ALA D N 1
ATOM 6563 C CA . ALA D 1 22 ? 19.305 -28.695 -7.636 1.00 92.76 20 ALA D CA 1
ATOM 6564 C C . ALA D 1 22 ? 19.963 -29.628 -8.649 1.00 95.99 20 ALA D C 1
ATOM 6565 O O . ALA D 1 22 ? 21.168 -29.878 -8.584 1.00 99.36 20 ALA D O 1
ATOM 6567 N N . GLN D 1 23 ? 19.160 -30.130 -9.584 1.00 95.20 21 GLN D N 1
ATOM 6568 C CA . GLN D 1 23 ? 19.641 -31.029 -10.637 1.00 98.32 21 GLN D CA 1
ATOM 6569 C C . GLN D 1 23 ? 20.566 -30.326 -11.631 1.00 98.05 21 GLN D C 1
ATOM 6570 O O . GLN D 1 23 ? 21.380 -30.977 -12.280 1.00 101.49 21 GLN D O 1
ATOM 6576 N N . ARG D 1 24 ? 20.432 -29.006 -11.762 1.00 94.03 22 ARG D N 1
ATOM 6577 C CA . ARG D 1 24 ? 21.388 -28.229 -12.550 1.00 94.06 22 ARG D CA 1
ATOM 6578 C C . ARG D 1 24 ? 22.673 -28.003 -11.751 1.00 96.59 22 ARG D C 1
ATOM 6579 O O . ARG D 1 24 ? 23.775 -28.060 -12.309 1.00 99.57 22 ARG D O 1
ATOM 6587 N N . VAL D 1 25 ? 22.525 -27.747 -10.451 1.00 95.64 23 VAL D N 1
ATOM 6588 C CA . VAL D 1 25 ? 23.663 -27.680 -9.537 1.00 98.57 23 VAL D CA 1
ATOM 6589 C C . VAL D 1 25 ? 24.447 -28.998 -9.553 1.00 104.21 23 VAL D C 1
ATOM 6590 O O . VAL D 1 25 ? 25.679 -28.995 -9.578 1.00 107.43 23 VAL D O 1
ATOM 6594 N N . THR D 1 26 ? 23.718 -30.114 -9.544 1.00 105.41 24 THR D N 1
ATOM 6595 C CA . THR D 1 26 ? 24.310 -31.445 -9.656 1.00 110.85 24 THR D CA 1
ATOM 6596 C C . THR D 1 26 ? 25.144 -31.553 -10.931 1.00 113.33 24 THR D C 1
ATOM 6597 O O . THR D 1 26 ? 26.321 -31.903 -10.880 1.00 117.70 24 THR D O 1
ATOM 6601 N N . GLU D 1 27 ? 24.528 -31.225 -12.065 1.00 110.74 25 GLU D N 1
ATOM 6602 C CA . GLU D 1 27 ? 25.188 -31.301 -13.371 1.00 113.06 25 GLU D CA 1
ATOM 6603 C C . GLU D 1 27 ? 26.447 -30.432 -13.464 1.00 114.51 25 GLU D C 1
ATOM 6604 O O . GLU D 1 27 ? 27.471 -30.882 -13.978 1.00 119.13 25 GLU D O 1
ATOM 6610 N N . ARG D 1 28 ? 26.369 -29.196 -12.968 1.00 111.06 26 ARG D N 1
ATOM 6611 C CA . ARG D 1 28 ? 27.513 -28.269 -13.011 1.00 112.09 26 ARG D CA 1
ATOM 6612 C C . ARG D 1 28 ? 28.704 -28.807 -12.217 1.00 117.36 26 ARG D C 1
ATOM 6613 O O . ARG D 1 28 ? 29.841 -28.782 -12.700 1.00 121.02 26 ARG D O 1
ATOM 6621 N N . ARG D 1 29 ? 28.434 -29.300 -11.011 1.00 118.06 27 ARG D N 1
ATOM 6622 C CA . ARG D 1 29 ? 29.447 -29.986 -10.218 1.00 123.61 27 ARG D CA 1
ATOM 6623 C C . ARG D 1 29 ? 30.020 -31.150 -11.023 1.00 128.95 27 ARG D C 1
ATOM 6624 O O . ARG D 1 29 ? 31.236 -31.304 -11.120 1.00 133.70 27 ARG D O 1
ATOM 6632 N N . GLN D 1 30 ? 29.134 -31.947 -11.616 1.00 128.48 28 GLN D N 1
ATOM 6633 C CA . GLN D 1 30 ? 29.532 -33.074 -12.468 1.00 133.39 28 GLN D CA 1
ATOM 6634 C C . GLN D 1 30 ? 30.216 -32.629 -13.766 1.00 134.53 28 GLN D C 1
ATOM 6635 O O . GLN D 1 30 ? 30.927 -33.413 -14.390 1.00 139.73 28 GLN D O 1
ATOM 6641 N N . GLN D 1 31 ? 29.980 -31.384 -14.177 1.00 130.06 29 GLN D N 1
ATOM 6642 C CA . GLN D 1 31 ? 30.726 -30.768 -15.273 1.00 131.15 29 GLN D CA 1
ATOM 6643 C C . GLN D 1 31 ? 32.008 -30.131 -14.737 1.00 133.72 29 GLN D C 1
ATOM 6644 O O . GLN D 1 31 ? 32.537 -30.554 -13.709 1.00 136.63 29 GLN D O 1
ATOM 6650 N N . GLY D 1 32 ? 32.501 -29.113 -15.439 1.00 132.81 30 GLY D N 1
ATOM 6651 C CA . GLY D 1 32 ? 33.686 -28.366 -15.010 1.00 134.93 30 GLY D CA 1
ATOM 6652 C C . GLY D 1 32 ? 33.363 -27.092 -14.242 1.00 129.86 30 GLY D C 1
ATOM 6653 O O . GLY D 1 32 ? 34.211 -26.574 -13.514 1.00 131.44 30 GLY D O 1
ATOM 6654 N N . LEU D 1 33 ? 32.191 -26.500 -14.446 1.00 124.02 31 LEU D N 1
ATOM 6655 C CA . LEU D 1 33 ? 31.988 -25.173 -13.880 1.00 119.62 31 LEU D CA 1
ATOM 6656 C C . LEU D 1 33 ? 31.637 -25.153 -12.402 1.00 118.06 31 LEU D C 1
ATOM 6657 O O . LEU D 1 33 ? 31.031 -26.069 -11.863 1.00 118.39 31 LEU D O 1
ATOM 6662 N N . ARG D 1 34 ? 32.057 -24.065 -11.784 1.00 116.64 32 ARG D N 1
ATOM 6663 C CA . ARG D 1 34 ? 32.039 -23.799 -10.340 1.00 115.93 32 ARG D CA 1
ATOM 6664 C C . ARG D 1 34 ? 30.609 -23.487 -9.867 1.00 110.17 32 ARG D C 1
ATOM 6665 O O . ARG D 1 34 ? 29.885 -22.742 -10.521 1.00 105.87 32 ARG D O 1
ATOM 6673 N N . VAL D 1 35 ? 30.227 -24.053 -8.723 1.00 110.43 33 VAL D N 1
ATOM 6674 C CA . VAL D 1 35 ? 28.887 -23.894 -8.175 1.00 105.95 33 VAL D CA 1
ATOM 6675 C C . VAL D 1 35 ? 28.637 -22.460 -7.702 1.00 102.01 33 VAL D C 1
ATOM 6676 O O . VAL D 1 35 ? 29.538 -21.825 -7.153 1.00 103.57 33 VAL D O 1
ATOM 6680 N N . PRO D 1 36 ? 27.410 -21.948 -7.911 1.00 97.04 34 PRO D N 1
ATOM 6681 C CA . PRO D 1 36 ? 27.107 -20.559 -7.577 1.00 93.34 34 PRO D CA 1
ATOM 6682 C C . PRO D 1 36 ? 27.035 -20.300 -6.074 1.00 93.29 34 PRO D C 1
ATOM 6683 O O . PRO D 1 36 ? 26.542 -21.143 -5.322 1.00 94.24 34 PRO D O 1
ATOM 6687 N N . GLY D 1 37 ? 27.522 -19.134 -5.657 1.00 92.33 35 GLY D N 1
ATOM 6688 C CA . GLY D 1 37 ? 27.500 -18.731 -4.255 1.00 92.34 35 GLY D CA 1
ATOM 6689 C C . GLY D 1 37 ? 26.513 -17.604 -4.005 1.00 87.51 35 GLY D C 1
ATOM 6690 O O . GLY D 1 37 ? 26.340 -16.722 -4.850 1.00 84.48 35 GLY D O 1
ATOM 6691 N N . LEU D 1 38 ? 25.868 -17.644 -2.840 1.00 86.86 36 LEU D N 1
ATOM 6692 C CA . LEU D 1 38 ? 24.928 -16.606 -2.424 1.00 82.94 36 LEU D CA 1
ATOM 6693 C C . LEU D 1 38 ? 25.346 -16.050 -1.067 1.00 84.38 36 LEU D C 1
ATOM 6694 O O . LEU D 1 38 ? 25.290 -16.754 -0.054 1.00 86.67 36 LEU D O 1
ATOM 6699 N N . ALA D 1 39 ? 25.774 -14.791 -1.056 1.00 83.17 37 ALA D N 1
ATOM 6700 C CA . ALA D 1 39 ? 26.118 -14.105 0.183 1.00 84.29 37 ALA D CA 1
ATOM 6701 C C . ALA D 1 39 ? 24.849 -13.506 0.788 1.00 81.18 37 ALA D C 1
ATOM 6702 O O . ALA D 1 39 ? 24.226 -12.618 0.201 1.00 77.69 37 ALA D O 1
ATOM 6704 N N . VAL D 1 40 ? 24.460 -14.015 1.953 1.00 82.74 38 VAL D N 1
ATOM 6705 C CA . VAL D 1 40 ? 23.283 -13.527 2.662 1.00 80.51 38 VAL D CA 1
ATOM 6706 C C . VAL D 1 40 ? 23.727 -12.706 3.869 1.00 82.10 38 VAL D C 1
ATOM 6707 O O . VAL D 1 40 ? 24.333 -13.244 4.800 1.00 85.69 38 VAL D O 1
ATOM 6711 N N . ILE D 1 41 ? 23.427 -11.408 3.839 1.00 79.46 39 ILE D N 1
ATOM 6712 C CA . ILE D 1 41 ? 23.783 -10.499 4.923 1.00 80.89 39 ILE D CA 1
ATOM 6713 C C . ILE D 1 41 ? 22.566 -10.237 5.804 1.00 80.01 39 ILE D C 1
ATOM 6714 O O . ILE D 1 41 ? 21.460 -10.040 5.308 1.00 76.88 39 ILE D O 1
ATOM 6719 N N . LEU D 1 42 ? 22.780 -10.247 7.114 1.00 83.23 40 LEU D N 1
ATOM 6720 C CA . LEU D 1 42 ? 21.731 -9.945 8.083 1.00 83.23 40 LEU D CA 1
ATOM 6721 C C . LEU D 1 42 ? 22.310 -9.001 9.124 1.00 85.72 40 LEU D C 1
ATOM 6722 O O . LEU D 1 42 ? 23.453 -9.169 9.550 1.00 89.03 40 LEU D O 1
ATOM 6727 N N . VAL D 1 43 ? 21.527 -8.004 9.521 1.00 84.57 41 VAL D N 1
ATOM 6728 C CA . VAL D 1 43 ? 21.968 -7.032 10.517 1.00 86.90 41 VAL D CA 1
ATOM 6729 C C . VAL D 1 43 ? 20.927 -6.931 11.633 1.00 88.24 41 VAL D C 1
ATOM 6730 O O . VAL D 1 43 ? 19.757 -6.639 11.372 1.00 85.54 41 VAL D O 1
ATOM 6734 N N . GLY D 1 44 ? 21.354 -7.191 12.870 1.00 92.67 42 GLY D N 1
ATOM 6735 C CA . GLY D 1 44 ? 20.455 -7.168 14.028 1.00 94.79 42 GLY D CA 1
ATOM 6736 C C . GLY D 1 44 ? 19.808 -8.519 14.277 1.00 96.32 42 GLY D C 1
ATOM 6737 O O . GLY D 1 44 ? 20.186 -9.514 13.656 1.00 96.14 42 GLY D O 1
ATOM 6738 N N . THR D 1 45 ? 18.819 -8.548 15.175 1.00 98.12 43 THR D N 1
ATOM 6739 C CA . THR D 1 45 ? 18.218 -9.809 15.634 1.00 100.51 43 THR D CA 1
ATOM 6740 C C . THR D 1 45 ? 16.673 -9.804 15.666 1.00 99.20 43 THR D C 1
ATOM 6741 O O . THR D 1 45 ? 16.068 -10.331 16.601 1.00 102.24 43 THR D O 1
ATOM 6745 N N . ASP D 1 46 ? 16.039 -9.235 14.639 1.00 95.35 44 ASP D N 1
ATOM 6746 C CA . ASP D 1 46 ? 14.578 -9.310 14.500 1.00 93.98 44 ASP D CA 1
ATOM 6747 C C . ASP D 1 46 ? 14.153 -10.734 14.116 1.00 94.27 44 ASP D C 1
ATOM 6748 O O . ASP D 1 46 ? 14.601 -11.244 13.091 1.00 92.13 44 ASP D O 1
ATOM 6753 N N . PRO D 1 47 ? 13.289 -11.378 14.934 1.00 97.11 45 PRO D N 1
ATOM 6754 C CA . PRO D 1 47 ? 12.842 -12.756 14.663 1.00 97.83 45 PRO D CA 1
ATOM 6755 C C . PRO D 1 47 ? 12.268 -12.971 13.258 1.00 93.83 45 PRO D C 1
ATOM 6756 O O . PRO D 1 47 ? 12.576 -13.978 12.621 1.00 93.69 45 PRO D O 1
ATOM 6760 N N . ALA D 1 48 ? 11.443 -12.038 12.788 1.00 91.01 46 ALA D N 1
ATOM 6761 C CA . ALA D 1 48 ? 10.887 -12.110 11.433 1.00 87.24 46 ALA D CA 1
ATOM 6762 C C . ALA D 1 48 ? 12.003 -12.200 10.393 1.00 85.39 46 ALA D C 1
ATOM 6763 O O . ALA D 1 48 ? 11.927 -13.007 9.467 1.00 84.05 46 ALA D O 1
ATOM 6765 N N . SER D 1 49 ? 13.037 -11.375 10.561 1.00 85.69 47 SER D N 1
ATOM 6766 C CA . SER D 1 49 ? 14.208 -11.400 9.685 1.00 84.64 47 SER D CA 1
ATOM 6767 C C . SER D 1 49 ? 14.981 -12.713 9.827 1.00 87.63 47 SER D C 1
ATOM 6768 O O . SER D 1 49 ? 15.379 -13.314 8.829 1.00 86.31 47 SER D O 1
ATOM 6771 N N . GLN D 1 50 ? 15.186 -13.149 11.070 1.00 91.86 48 GLN D N 1
ATOM 6772 C CA . GLN D 1 50 ? 15.901 -14.398 11.348 1.00 95.41 48 GLN D CA 1
ATOM 6773 C C . GLN D 1 50 ? 15.194 -15.616 10.749 1.00 95.36 48 GLN D C 1
ATOM 6774 O O . GLN D 1 50 ? 15.852 -16.543 10.272 1.00 96.42 48 GLN D O 1
ATOM 6780 N N . VAL D 1 51 ? 13.861 -15.606 10.769 1.00 94.55 49 VAL D N 1
ATOM 6781 C CA . VAL D 1 51 ? 13.069 -16.699 10.195 1.00 94.50 49 VAL D CA 1
ATOM 6782 C C . VAL D 1 51 ? 13.121 -16.705 8.659 1.00 91.15 49 VAL D C 1
ATOM 6783 O O . VAL D 1 51 ? 13.306 -17.765 8.052 1.00 91.51 49 VAL D O 1
ATOM 6787 N N . TYR D 1 52 ? 12.962 -15.533 8.040 1.00 88.21 50 TYR D N 1
ATOM 6788 C CA . TYR D 1 52 ? 13.039 -15.414 6.574 1.00 85.34 50 TYR D CA 1
ATOM 6789 C C . TYR D 1 52 ? 14.405 -15.862 6.044 1.00 86.09 50 TYR D C 1
ATOM 6790 O O . TYR D 1 52 ? 14.491 -16.516 5.000 1.00 85.10 50 TYR D O 1
ATOM 6799 N N . VAL D 1 53 ? 15.463 -15.498 6.765 1.00 88.11 51 VAL D N 1
ATOM 6800 C CA . VAL D 1 53 ? 16.823 -15.894 6.407 1.00 89.64 51 VAL D CA 1
ATOM 6801 C C . VAL D 1 53 ? 17.058 -17.374 6.707 1.00 92.95 51 VAL D C 1
ATOM 6802 O O . VAL D 1 53 ? 17.770 -18.054 5.967 1.00 93.54 51 VAL D O 1
ATOM 6806 N N . ALA D 1 54 ? 16.462 -17.864 7.794 1.00 95.34 52 ALA D N 1
ATOM 6807 C CA . ALA D 1 54 ? 16.520 -19.288 8.123 1.00 98.69 52 ALA D CA 1
ATOM 6808 C C . ALA D 1 54 ? 15.880 -20.110 7.004 1.00 96.92 52 ALA D C 1
ATOM 6809 O O . ALA D 1 54 ? 16.393 -21.168 6.634 1.00 98.74 52 ALA D O 1
ATOM 6811 N N . HIS D 1 55 ? 14.767 -19.612 6.464 1.00 93.38 53 HIS D N 1
ATOM 6812 C CA . HIS D 1 55 ? 14.135 -20.236 5.297 1.00 91.47 53 HIS D CA 1
ATOM 6813 C C . HIS D 1 55 ? 15.019 -20.125 4.052 1.00 89.73 53 HIS D C 1
ATOM 6814 O O . HIS D 1 55 ? 15.065 -21.048 3.239 1.00 89.88 53 HIS D O 1
ATOM 6821 N N . LYS D 1 56 ? 15.700 -18.994 3.904 1.00 88.21 54 LYS D N 1
ATOM 6822 C CA . LYS D 1 56 ? 16.533 -18.750 2.731 1.00 86.87 54 LYS D CA 1
ATOM 6823 C C . LYS D 1 56 ? 17.757 -19.659 2.704 1.00 90.34 54 LYS D C 1
ATOM 6824 O O . LYS D 1 56 ? 17.992 -20.372 1.728 1.00 90.49 54 LYS D O 1
ATOM 6830 N N . ARG D 1 57 ? 18.535 -19.626 3.780 1.00 93.33 55 ARG D N 1
ATOM 6831 C CA . ARG D 1 57 ? 19.762 -20.420 3.873 1.00 97.17 55 ARG D CA 1
ATOM 6832 C C . ARG D 1 57 ? 19.475 -21.924 3.842 1.00 99.68 55 ARG D C 1
ATOM 6833 O O . ARG D 1 57 ? 20.300 -22.712 3.371 1.00 102.07 55 ARG D O 1
ATOM 6841 N N . LYS D 1 58 ? 18.309 -22.310 4.360 1.00 99.37 56 LYS D N 1
ATOM 6842 C CA . LYS D 1 58 ? 17.816 -23.679 4.238 1.00 101.17 56 LYS D CA 1
ATOM 6843 C C . LYS D 1 58 ? 17.661 -24.034 2.765 1.00 98.87 56 LYS D C 1
ATOM 6844 O O . LYS D 1 58 ? 18.187 -25.044 2.315 1.00 101.20 56 LYS D O 1
ATOM 6850 N N . ASP D 1 59 ? 16.953 -23.185 2.021 1.00 94.50 57 ASP D N 1
ATOM 6851 C CA . ASP D 1 59 ? 16.761 -23.382 0.580 1.00 92.24 57 ASP D CA 1
ATOM 6852 C C . ASP D 1 59 ? 18.082 -23.291 -0.190 1.00 92.96 57 ASP D C 1
ATOM 6853 O O . ASP D 1 59 ? 18.291 -24.027 -1.156 1.00 93.67 57 ASP D O 1
ATOM 6858 N N . CYS D 1 60 ? 18.965 -22.392 0.240 1.00 92.97 58 CYS D N 1
ATOM 6859 C CA . CYS D 1 60 ? 20.246 -22.180 -0.432 1.00 93.98 58 CYS D CA 1
ATOM 6860 C C . CYS D 1 60 ? 21.177 -23.384 -0.301 1.00 98.30 58 CYS D C 1
ATOM 6861 O O . CYS D 1 60 ? 21.714 -23.864 -1.299 1.00 99.30 58 CYS D O 1
ATOM 6864 N N . GLU D 1 61 ? 21.367 -23.859 0.929 1.00 101.18 59 GLU D N 1
ATOM 6865 C CA . GLU D 1 61 ? 22.200 -25.040 1.189 1.00 105.80 59 GLU D CA 1
ATOM 6866 C C . GLU D 1 61 ? 21.544 -26.324 0.669 1.00 106.44 59 GLU D C 1
ATOM 6867 O O . GLU D 1 61 ? 22.237 -27.270 0.297 1.00 109.83 59 GLU D O 1
ATOM 6873 N N . GLU D 1 62 ? 20.211 -26.342 0.636 1.00 103.27 60 GLU D N 1
ATOM 6874 C CA . GLU D 1 62 ? 19.449 -27.480 0.109 1.00 103.45 60 GLU D CA 1
ATOM 6875 C C . GLU D 1 62 ? 19.483 -27.538 -1.425 1.00 101.20 60 GLU D C 1
ATOM 6876 O O . GLU D 1 62 ? 19.173 -28.570 -2.018 1.00 102.49 60 GLU D O 1
ATOM 6882 N N . VAL D 1 63 ? 19.865 -26.433 -2.062 1.00 97.97 61 VAL D N 1
ATOM 6883 C CA . VAL D 1 63 ? 20.017 -26.384 -3.520 1.00 96.10 61 VAL D CA 1
ATOM 6884 C C . VAL D 1 63 ? 21.424 -26.762 -3.993 1.00 99.04 61 VAL D C 1
ATOM 6885 O O . VAL D 1 63 ? 21.627 -27.040 -5.177 1.00 98.87 61 VAL D O 1
ATOM 6889 N N . GLY D 1 64 ? 22.385 -26.761 -3.069 1.00 101.86 62 GLY D N 1
ATOM 6890 C CA . GLY D 1 64 ? 23.776 -27.110 -3.372 1.00 105.49 62 GLY D CA 1
ATOM 6891 C C . GLY D 1 64 ? 24.677 -25.909 -3.617 1.00 104.23 62 GLY D C 1
ATOM 6892 O O . GLY D 1 64 ? 25.848 -26.071 -3.971 1.00 107.28 62 GLY D O 1
ATOM 6893 N N . PHE D 1 65 ? 24.135 -24.704 -3.431 1.00 99.71 63 PHE D N 1
ATOM 6894 C CA . PHE D 1 65 ? 24.904 -23.472 -3.600 1.00 98.32 63 PHE D CA 1
ATOM 6895 C C . PHE D 1 65 ? 25.845 -23.270 -2.415 1.00 101.28 63 PHE D C 1
ATOM 6896 O O . PHE D 1 65 ? 25.540 -23.688 -1.297 1.00 102.72 63 PHE D O 1
ATOM 6904 N N . LEU D 1 66 ? 26.993 -22.644 -2.669 1.00 102.46 64 LEU D N 1
ATOM 6905 C CA . LEU D 1 66 ? 27.939 -22.300 -1.610 1.00 105.23 64 LEU D CA 1
ATOM 6906 C C . LEU D 1 66 ? 27.391 -21.126 -0.798 1.00 101.86 64 LEU D C 1
ATOM 6907 O O . LEU D 1 66 ? 27.202 -20.032 -1.330 1.00 98.26 64 LEU D O 1
ATOM 6912 N N . SER D 1 67 ? 27.127 -21.361 0.485 1.00 103.15 65 SER D N 1
ATOM 6913 C CA . SER D 1 67 ? 26.543 -20.338 1.350 1.00 100.39 65 SER D CA 1
ATOM 6914 C C . SER D 1 67 ? 27.631 -19.549 2.081 1.00 102.44 65 SER D C 1
ATOM 6915 O O . SER D 1 67 ? 28.596 -20.125 2.584 1.00 106.94 65 SER D O 1
ATOM 6918 N N . GLN D 1 68 ? 27.460 -18.228 2.119 1.00 99.08 66 GLN D N 1
ATOM 6919 C CA . GLN D 1 68 ? 28.348 -17.320 2.846 1.00 100.52 66 GLN D CA 1
ATOM 6920 C C . GLN D 1 68 ? 27.465 -16.497 3.792 1.00 98.06 66 GLN D C 1
ATOM 6921 O O . GLN D 1 68 ? 26.859 -15.495 3.392 1.00 93.88 66 GLN D O 1
ATOM 6927 N N . ALA D 1 69 ? 27.371 -16.953 5.040 1.00 100.69 67 ALA D N 1
ATOM 6928 C CA . ALA D 1 69 ? 26.391 -16.432 5.997 1.00 98.95 67 ALA D CA 1
ATOM 6929 C C . ALA D 1 69 ? 26.959 -15.295 6.838 1.00 99.89 67 ALA D C 1
ATOM 6930 O O . ALA D 1 69 ? 27.682 -15.536 7.806 1.00 104.06 67 ALA D O 1
ATOM 6932 N N . TYR D 1 70 ? 26.625 -14.061 6.465 1.00 96.15 68 TYR D N 1
ATOM 6933 C CA . TYR D 1 70 ? 27.013 -12.879 7.235 1.00 96.67 68 TYR D CA 1
ATOM 6934 C C . TYR D 1 70 ? 25.916 -12.502 8.225 1.00 95.45 68 TYR D C 1
ATOM 6935 O O . TYR D 1 70 ? 24.808 -12.141 7.824 1.00 91.50 68 TYR D O 1
ATOM 6944 N N . ASP D 1 71 ? 26.227 -12.599 9.515 1.00 99.09 69 ASP D N 1
ATOM 6945 C CA . ASP D 1 71 ? 25.335 -12.135 10.576 1.00 98.78 69 ASP D CA 1
ATOM 6946 C C . ASP D 1 71 ? 26.048 -11.063 11.388 1.00 100.64 69 ASP D C 1
ATOM 6947 O O . ASP D 1 71 ? 26.571 -11.337 12.467 1.00 104.78 69 ASP D O 1
ATOM 6952 N N . LEU D 1 72 ? 26.069 -9.842 10.858 1.00 97.71 70 LEU D N 1
ATOM 6953 C CA . LEU D 1 72 ? 26.750 -8.730 11.522 1.00 99.43 70 LEU D CA 1
ATOM 6954 C C . LEU D 1 72 ? 25.877 -8.137 12.628 1.00 99.43 70 LEU D C 1
ATOM 6955 O O . LEU D 1 72 ? 24.650 -8.263 12.580 1.00 96.89 70 LEU D O 1
ATOM 6960 N N . PRO D 1 73 ? 26.510 -7.496 13.632 1.00 102.41 71 PRO D N 1
ATOM 6961 C CA . PRO D 1 73 ? 25.789 -6.803 14.704 1.00 102.98 71 PRO D CA 1
ATOM 6962 C C . PRO D 1 73 ? 24.844 -5.708 14.210 1.00 98.42 71 PRO D C 1
ATOM 6963 O O . PRO D 1 73 ? 25.051 -5.150 13.132 1.00 95.39 71 PRO D O 1
ATOM 6967 N N . ALA D 1 74 ? 23.827 -5.403 15.013 1.00 98.34 72 ALA D N 1
ATOM 6968 C CA . ALA D 1 74 ? 22.865 -4.347 14.693 1.00 94.72 72 ALA D CA 1
ATOM 6969 C C . ALA D 1 74 ? 23.529 -2.971 14.648 1.00 94.54 72 ALA D C 1
ATOM 6970 O O . ALA D 1 74 ? 23.108 -2.102 13.882 1.00 91.19 72 ALA D O 1
ATOM 6972 N N . GLU D 1 75 ? 24.572 -2.786 15.455 1.00 98.31 73 GLU D N 1
ATOM 6973 C CA . GLU D 1 75 ? 25.306 -1.517 15.500 1.00 98.83 73 GLU D CA 1
ATOM 6974 C C . GLU D 1 75 ? 26.430 -1.423 14.460 1.00 98.02 73 GLU D C 1
ATOM 6975 O O . GLU D 1 75 ? 27.219 -0.480 14.487 1.00 98.98 73 GLU D O 1
ATOM 6981 N N . THR D 1 76 ? 26.497 -2.389 13.546 1.00 96.50 74 THR D N 1
ATOM 6982 C CA . THR D 1 76 ? 27.516 -2.397 12.498 1.00 96.03 74 THR D CA 1
ATOM 6983 C C . THR D 1 76 ? 27.363 -1.178 11.603 1.00 92.64 74 THR D C 1
ATOM 6984 O O . THR D 1 76 ? 26.257 -0.859 11.177 1.00 89.15 74 THR D O 1
ATOM 6988 N N . SER D 1 77 ? 28.473 -0.504 11.316 1.00 94.04 75 SER D N 1
ATOM 6989 C CA . SER D 1 77 ? 28.429 0.778 10.614 1.00 91.74 75 SER D CA 1
ATOM 6990 C C . SER D 1 77 ? 28.029 0.634 9.149 1.00 87.91 75 SER D C 1
ATOM 6991 O O . SER D 1 77 ? 28.029 -0.467 8.588 1.00 87.38 75 SER D O 1
ATOM 6994 N N . GLN D 1 78 ? 27.686 1.765 8.541 1.00 85.57 76 GLN D N 1
ATOM 6995 C CA . GLN D 1 78 ? 27.338 1.810 7.128 1.00 82.13 76 GLN D CA 1
ATOM 6996 C C . GLN D 1 78 ? 28.570 1.460 6.291 1.00 83.42 76 GLN D C 1
ATOM 6997 O O . GLN D 1 78 ? 28.505 0.580 5.431 1.00 82.10 76 GLN D O 1
ATOM 7003 N N . ASP D 1 79 ? 29.688 2.127 6.574 1.00 86.14 77 ASP D N 1
ATOM 7004 C CA . ASP D 1 79 ? 30.949 1.873 5.873 1.00 88.15 77 ASP D CA 1
ATOM 7005 C C . ASP D 1 79 ? 31.371 0.410 5.956 1.00 90.09 77 ASP D C 1
ATOM 7006 O O . ASP D 1 79 ? 31.853 -0.153 4.972 1.00 90.04 77 ASP D O 1
ATOM 7011 N N . ASP D 1 80 ? 31.201 -0.196 7.130 1.00 92.06 78 ASP D N 1
ATOM 7012 C CA . ASP D 1 80 ? 31.538 -1.610 7.321 1.00 94.25 78 ASP D CA 1
ATOM 7013 C C . ASP D 1 80 ? 30.713 -2.498 6.392 1.00 91.04 78 ASP D C 1
ATOM 7014 O O . ASP D 1 80 ? 31.249 -3.412 5.760 1.00 92.20 78 ASP D O 1
ATOM 7019 N N . LEU D 1 81 ? 29.414 -2.217 6.306 1.00 87.37 79 LEU D N 1
ATOM 7020 C CA . LEU D 1 81 ? 28.520 -2.964 5.421 1.00 84.14 79 LEU D CA 1
ATOM 7021 C C . LEU D 1 81 ? 28.782 -2.563 3.962 1.00 81.99 79 LEU D C 1
ATOM 7022 O O . LEU D 1 81 ? 28.747 -3.402 3.066 1.00 81.02 79 LEU D O 1
ATOM 7027 N N . LEU D 1 82 ? 29.066 -1.279 3.748 1.00 81.48 80 LEU D N 1
ATOM 7028 C CA . LEU D 1 82 ? 29.338 -0.727 2.417 1.00 79.82 80 LEU D CA 1
ATOM 7029 C C . LEU D 1 82 ? 30.619 -1.312 1.820 1.00 82.69 80 LEU D C 1
ATOM 7030 O O . LEU D 1 82 ? 30.622 -1.767 0.676 1.00 81.57 80 LEU D O 1
ATOM 7035 N N . ALA D 1 83 ? 31.698 -1.299 2.599 1.00 86.77 81 ALA D N 1
ATOM 7036 C CA . ALA D 1 83 ? 32.982 -1.857 2.168 1.00 90.34 81 ALA D CA 1
ATOM 7037 C C . ALA D 1 83 ? 32.916 -3.374 1.969 1.00 91.28 81 ALA D C 1
ATOM 7038 O O . ALA D 1 83 ? 33.598 -3.922 1.098 1.00 92.84 81 ALA D O 1
ATOM 7040 N N . LEU D 1 84 ? 32.112 -4.045 2.792 1.00 90.76 82 LEU D N 1
ATOM 7041 C CA . LEU D 1 84 ? 31.886 -5.486 2.666 1.00 91.41 82 LEU D CA 1
ATOM 7042 C C . LEU D 1 84 ? 31.260 -5.822 1.309 1.00 88.45 82 LEU D C 1
ATOM 7043 O O . LEU D 1 84 ? 31.709 -6.739 0.619 1.00 90.00 82 LEU D O 1
ATOM 7048 N N . ILE D 1 85 ? 30.230 -5.068 0.933 1.00 84.60 83 ILE D N 1
ATOM 7049 C CA . ILE D 1 85 ? 29.560 -5.246 -0.359 1.00 81.63 83 ILE D CA 1
ATOM 7050 C C . ILE D 1 85 ? 30.529 -5.047 -1.532 1.00 82.99 83 ILE D C 1
ATOM 7051 O O . ILE D 1 85 ? 30.418 -5.723 -2.559 1.00 82.50 83 ILE D O 1
ATOM 7056 N N . ASP D 1 86 ? 31.486 -4.136 -1.371 1.00 85.10 84 ASP D N 1
ATOM 7057 C CA . ASP D 1 86 ? 32.492 -3.898 -2.404 1.00 86.93 84 ASP D CA 1
ATOM 7058 C C . ASP D 1 86 ? 33.324 -5.157 -2.635 1.00 90.63 84 ASP D C 1
ATOM 7059 O O . ASP D 1 86 ? 33.605 -5.521 -3.778 1.00 91.10 84 ASP D O 1
ATOM 7064 N N . ARG D 1 87 ? 33.707 -5.816 -1.543 1.00 93.62 85 ARG D N 1
ATOM 7065 C CA . ARG D 1 87 ? 34.500 -7.049 -1.608 1.00 97.54 85 ARG D CA 1
ATOM 7066 C C . ARG D 1 87 ? 33.724 -8.211 -2.240 1.00 95.80 85 ARG D C 1
ATOM 7067 O O . ARG D 1 87 ? 34.306 -9.039 -2.944 1.00 98.29 85 ARG D O 1
ATOM 7075 N N . LEU D 1 88 ? 32.422 -8.272 -1.972 1.00 91.85 86 LEU D N 1
ATOM 7076 C CA . LEU D 1 88 ? 31.554 -9.316 -2.525 1.00 90.12 86 LEU D CA 1
ATOM 7077 C C . LEU D 1 88 ? 31.261 -9.102 -4.013 1.00 87.79 86 LEU D C 1
ATOM 7078 O O . LEU D 1 88 ? 30.956 -10.053 -4.736 1.00 87.48 86 LEU D O 1
ATOM 7083 N N . ASN D 1 89 ? 31.326 -7.848 -4.455 1.00 86.28 87 ASN D N 1
ATOM 7084 C CA . ASN D 1 89 ? 31.202 -7.517 -5.872 1.00 84.75 87 ASN D CA 1
ATOM 7085 C C . ASN D 1 89 ? 32.373 -8.054 -6.666 1.00 88.55 87 ASN D C 1
ATOM 7086 O O . ASN D 1 89 ? 32.187 -8.601 -7.751 1.00 88.39 87 ASN D O 1
ATOM 7091 N N . ASP D 1 90 ? 33.575 -7.887 -6.116 1.00 92.47 88 ASP D N 1
ATOM 7092 C CA . ASP D 1 90 ? 34.806 -8.333 -6.765 1.00 96.81 88 ASP D CA 1
ATOM 7093 C C . ASP D 1 90 ? 34.994 -9.845 -6.709 1.00 99.49 88 ASP D C 1
ATOM 7094 O O . ASP D 1 90 ? 35.758 -10.398 -7.502 1.00 102.68 88 ASP D O 1
ATOM 7099 N N . ASP D 1 91 ? 34.316 -10.510 -5.775 1.00 98.44 89 ASP D N 1
ATOM 7100 C CA . ASP D 1 91 ? 34.480 -11.952 -5.593 1.00 101.29 89 ASP D CA 1
ATOM 7101 C C . ASP D 1 91 ? 33.887 -12.722 -6.784 1.00 99.95 89 ASP D C 1
ATOM 7102 O O . ASP D 1 91 ? 32.693 -12.597 -7.062 1.00 95.88 89 ASP D O 1
ATOM 7107 N N . PRO D 1 92 ? 34.720 -13.510 -7.500 1.00 103.80 90 PRO D N 1
ATOM 7108 C CA . PRO D 1 92 ? 34.196 -14.330 -8.600 1.00 102.98 90 PRO D CA 1
ATOM 7109 C C . PRO D 1 92 ? 33.423 -15.575 -8.144 1.00 102.60 90 PRO D C 1
ATOM 7110 O O . PRO D 1 92 ? 32.758 -16.209 -8.964 1.00 101.27 90 PRO D O 1
ATOM 7114 N N . ALA D 1 93 ? 33.529 -15.924 -6.860 1.00 103.95 91 ALA D N 1
ATOM 7115 C CA . ALA D 1 93 ? 32.804 -17.062 -6.289 1.00 103.91 91 ALA D CA 1
ATOM 7116 C C . ALA D 1 93 ? 31.450 -16.661 -5.692 1.00 99.02 91 ALA D C 1
ATOM 7117 O O . ALA D 1 93 ? 30.759 -17.499 -5.110 1.00 98.79 91 ALA D O 1
ATOM 7119 N N . ILE D 1 94 ? 31.078 -15.388 -5.833 1.00 95.37 92 ILE D N 1
ATOM 7120 C CA . ILE D 1 94 ? 29.808 -14.876 -5.320 1.00 90.95 92 ILE D CA 1
ATOM 7121 C C . ILE D 1 94 ? 28.977 -14.262 -6.440 1.00 86.77 92 ILE D C 1
ATOM 7122 O O . ILE D 1 94 ? 29.368 -13.250 -7.026 1.00 85.93 92 ILE D O 1
ATOM 7127 N N . ASP D 1 95 ? 27.825 -14.876 -6.714 1.00 84.35 93 ASP D N 1
ATOM 7128 C CA . ASP D 1 95 ? 26.932 -14.443 -7.789 1.00 80.71 93 ASP D CA 1
ATOM 7129 C C . ASP D 1 95 ? 25.807 -13.545 -7.277 1.00 76.68 93 ASP D C 1
ATOM 7130 O O . ASP D 1 95 ? 25.457 -12.559 -7.919 1.00 73.66 93 ASP D O 1
ATOM 7135 N N . GLY D 1 96 ? 25.254 -13.898 -6.118 1.00 76.54 94 GLY D N 1
ATOM 7136 C CA . GLY D 1 96 ? 24.150 -13.161 -5.521 1.00 73.42 94 GLY D CA 1
ATOM 7137 C C . GLY D 1 96 ? 24.501 -12.577 -4.166 1.00 74.42 94 GLY D C 1
ATOM 7138 O O . GLY D 1 96 ? 25.000 -13.277 -3.285 1.00 77.63 94 GLY D O 1
ATOM 7139 N N . ILE D 1 97 ? 24.247 -11.284 -4.011 1.00 72.15 95 ILE D N 1
ATOM 7140 C CA . ILE D 1 97 ? 24.363 -10.612 -2.731 1.00 72.56 95 ILE D CA 1
ATOM 7141 C C . ILE D 1 97 ? 22.954 -10.192 -2.298 1.00 69.69 95 ILE D C 1
ATOM 7142 O O . ILE D 1 97 ? 22.339 -9.315 -2.918 1.00 66.56 95 ILE D O 1
ATOM 7147 N N . LEU D 1 98 ? 22.450 -10.834 -1.245 1.00 70.73 96 LEU D N 1
ATOM 7148 C CA . LEU D 1 98 ? 21.124 -10.544 -0.692 1.00 68.53 96 LEU D CA 1
ATOM 7149 C C . LEU D 1 98 ? 21.281 -9.903 0.683 1.00 69.85 96 LEU D C 1
ATOM 7150 O O . LEU D 1 98 ? 22.049 -10.392 1.510 1.00 73.26 96 LEU D O 1
ATOM 7155 N N . VAL D 1 99 ? 20.564 -8.809 0.920 1.00 67.74 97 VAL D N 1
ATOM 7156 C CA . VAL D 1 99 ? 20.586 -8.127 2.208 1.00 69.16 97 VAL D CA 1
ATOM 7157 C C . VAL D 1 99 ? 19.185 -8.144 2.815 1.00 68.34 97 VAL D C 1
ATOM 7158 O O . VAL D 1 99 ? 18.268 -7.526 2.284 1.00 65.68 97 VAL D O 1
ATOM 7162 N N . GLN D 1 100 ? 19.027 -8.851 3.931 1.00 71.11 98 GLN D N 1
ATOM 7163 C CA . GLN D 1 100 ? 17.720 -9.012 4.564 1.00 70.96 98 GLN D CA 1
ATOM 7164 C C . GLN D 1 100 ? 17.208 -7.687 5.130 1.00 70.25 98 GLN D C 1
ATOM 7165 O O . GLN D 1 100 ? 17.960 -6.936 5.752 1.00 71.57 98 GLN D O 1
ATOM 7171 N N . LEU D 1 101 ? 15.924 -7.415 4.896 1.00 68.42 99 LEU D N 1
ATOM 7172 C CA . LEU D 1 101 ? 15.267 -6.198 5.368 1.00 67.83 99 LEU D CA 1
ATOM 7173 C C . LEU D 1 101 ? 14.234 -6.554 6.432 1.00 69.36 99 LEU D C 1
ATOM 7174 O O . LEU D 1 101 ? 13.727 -7.672 6.449 1.00 69.91 99 LEU D O 1
ATOM 7179 N N . PRO D 1 102 ? 13.896 -5.599 7.313 1.00 70.42 100 PRO D N 1
ATOM 7180 C CA . PRO D 1 102 ? 14.401 -4.229 7.380 1.00 70.12 100 PRO D CA 1
ATOM 7181 C C . PRO D 1 102 ? 15.759 -4.114 8.069 1.00 72.76 100 PRO D C 1
ATOM 7182 O O . PRO D 1 102 ? 16.115 -4.958 8.901 1.00 75.49 100 PRO D O 1
ATOM 7186 N N . LEU D 1 103 ? 16.507 -3.076 7.705 1.00 72.15 101 LEU D N 1
ATOM 7187 C CA . LEU D 1 103 ? 17.744 -2.723 8.395 1.00 74.81 101 LEU D CA 1
ATOM 7188 C C . LEU D 1 103 ? 17.402 -1.780 9.543 1.00 76.74 101 LEU D C 1
ATOM 7189 O O . LEU D 1 103 ? 16.327 -1.175 9.539 1.00 75.68 101 LEU D O 1
ATOM 7194 N N . PRO D 1 104 ? 18.299 -1.656 10.539 1.00 80.07 102 PRO D N 1
ATOM 7195 C CA . PRO D 1 104 ? 18.024 -0.658 11.578 1.00 81.99 102 PRO D CA 1
ATOM 7196 C C . PRO D 1 104 ? 18.110 0.762 11.015 1.00 80.27 102 PRO D C 1
ATOM 7197 O O . PRO D 1 104 ? 18.769 0.985 9.990 1.00 78.39 102 PRO D O 1
ATOM 7201 N N . ALA D 1 105 ? 17.438 1.698 11.686 1.00 81.01 103 ALA D N 1
ATOM 7202 C CA . ALA D 1 105 ? 17.207 3.051 11.161 1.00 79.35 103 ALA D CA 1
ATOM 7203 C C . ALA D 1 105 ? 18.465 3.722 10.628 1.00 79.20 103 ALA D C 1
ATOM 7204 O O . ALA D 1 105 ? 18.430 4.361 9.574 1.00 76.74 103 ALA D O 1
ATOM 7206 N N . HIS D 1 106 ? 19.573 3.565 11.349 1.00 82.01 104 HIS D N 1
ATOM 7207 C CA . HIS D 1 106 ? 20.809 4.279 11.023 1.00 82.64 104 HIS D CA 1
ATOM 7208 C C . HIS D 1 106 ? 21.441 3.905 9.671 1.00 80.34 104 HIS D C 1
ATOM 7209 O O . HIS D 1 106 ? 22.242 4.674 9.142 1.00 80.38 104 HIS D O 1
ATOM 7216 N N . LEU D 1 107 ? 21.095 2.744 9.114 1.00 78.76 105 LEU D N 1
ATOM 7217 C CA . LEU D 1 107 ? 21.588 2.369 7.783 1.00 76.78 105 LEU D CA 1
ATOM 7218 C C . LEU D 1 107 ? 20.676 2.911 6.680 1.00 73.44 105 LEU D C 1
ATOM 7219 O O . LEU D 1 107 ? 19.447 2.874 6.802 1.00 71.78 105 LEU D O 1
ATOM 7224 N N . ASP D 1 108 ? 21.295 3.415 5.611 1.00 72.64 106 ASP D N 1
ATOM 7225 C CA . ASP D 1 108 ? 20.585 3.878 4.414 1.00 69.94 106 ASP D CA 1
ATOM 7226 C C . ASP D 1 108 ? 20.371 2.691 3.479 1.00 68.22 106 ASP D C 1
ATOM 7227 O O . ASP D 1 108 ? 21.263 2.327 2.714 1.00 68.32 106 ASP D O 1
ATOM 7232 N N . ALA D 1 109 ? 19.189 2.087 3.552 1.00 67.02 107 ALA D N 1
ATOM 7233 C CA . ALA D 1 109 ? 18.893 0.867 2.798 1.00 65.92 107 ALA D CA 1
ATOM 7234 C C . ALA D 1 109 ? 19.037 1.043 1.287 1.00 64.07 107 ALA D C 1
ATOM 7235 O O . ALA D 1 109 ? 19.550 0.152 0.608 1.00 64.08 107 ALA D O 1
ATOM 7237 N N . SER D 1 110 ? 18.585 2.180 0.758 1.00 62.87 108 SER D N 1
ATOM 7238 C CA . SER D 1 110 ? 18.694 2.443 -0.683 1.00 61.32 108 SER D CA 1
ATOM 7239 C C . SER D 1 110 ? 20.159 2.519 -1.130 1.00 62.52 108 SER D C 1
ATOM 7240 O O . SER D 1 110 ? 20.551 1.848 -2.084 1.00 62.30 108 SER D O 1
ATOM 7243 N N . LEU D 1 111 ? 20.960 3.323 -0.435 1.00 64.02 109 LEU D N 1
ATOM 7244 C CA . LEU D 1 111 ? 22.376 3.498 -0.785 1.00 65.54 109 LEU D CA 1
ATOM 7245 C C . LEU D 1 111 ? 23.172 2.197 -0.637 1.00 67.02 109 LEU D C 1
ATOM 7246 O O . LEU D 1 111 ? 24.125 1.958 -1.389 1.00 68.07 109 LEU D O 1
ATOM 7251 N N . LEU D 1 112 ? 22.779 1.361 0.324 1.00 67.33 110 LEU D N 1
ATOM 7252 C CA . LEU D 1 112 ? 23.419 0.060 0.528 1.00 68.82 110 LEU D CA 1
ATOM 7253 C C . LEU D 1 112 ? 23.049 -0.954 -0.552 1.00 67.11 110 LEU D C 1
ATOM 7254 O O . LEU D 1 112 ? 23.900 -1.731 -0.971 1.00 68.45 110 LEU D O 1
ATOM 7259 N N . LEU D 1 113 ? 21.791 -0.963 -0.994 1.00 64.38 111 LEU D N 1
ATOM 7260 C CA . LEU D 1 113 ? 21.373 -1.922 -2.028 1.00 63.04 111 LEU D CA 1
ATOM 7261 C C . LEU D 1 113 ? 21.847 -1.518 -3.420 1.00 62.05 111 LEU D C 1
ATOM 7262 O O . LEU D 1 113 ? 22.196 -2.376 -4.226 1.00 62.61 111 LEU D O 1
ATOM 7267 N N . GLU D 1 114 ? 21.876 -0.216 -3.691 1.00 61.00 112 GLU D N 1
ATOM 7268 C CA . GLU D 1 114 ? 22.386 0.294 -4.963 1.00 60.58 112 GLU D CA 1
ATOM 7269 C C . GLU D 1 114 ? 23.903 0.105 -5.104 1.00 63.31 112 GLU D C 1
ATOM 7270 O O . GLU D 1 114 ? 24.424 0.035 -6.221 1.00 63.90 112 GLU D O 1
ATOM 7276 N N . ARG D 1 115 ? 24.606 0.007 -3.978 1.00 65.22 113 ARG D N 1
ATOM 7277 C CA . ARG D 1 115 ? 26.032 -0.331 -3.988 1.00 68.06 113 ARG D CA 1
ATOM 7278 C C . ARG D 1 115 ? 26.284 -1.688 -4.657 1.00 68.42 113 ARG D C 1
ATOM 7279 O O . ARG D 1 115 ? 27.287 -1.867 -5.358 1.00 70.45 113 ARG D O 1
ATOM 7287 N N . ILE D 1 116 ? 25.374 -2.639 -4.444 1.00 66.68 114 ILE D N 1
ATOM 7288 C CA . ILE D 1 116 ? 25.474 -3.957 -5.078 1.00 66.89 114 ILE D CA 1
ATOM 7289 C C . ILE D 1 116 ? 25.448 -3.808 -6.603 1.00 65.52 114 ILE D C 1
ATOM 7290 O O . ILE D 1 116 ? 24.695 -2.994 -7.137 1.00 62.60 114 ILE D O 1
ATOM 7295 N N . HIS D 1 117 ? 26.283 -4.581 -7.292 1.00 67.35 115 HIS D N 1
ATOM 7296 C CA . HIS D 1 117 ? 26.241 -4.629 -8.750 1.00 66.61 115 HIS D CA 1
ATOM 7297 C C . HIS D 1 117 ? 24.900 -5.251 -9.168 1.00 63.71 115 HIS D C 1
ATOM 7298 O O . HIS D 1 117 ? 24.437 -6.204 -8.537 1.00 63.45 115 HIS D O 1
ATOM 7305 N N . PRO D 1 118 ? 24.260 -4.708 -10.218 1.00 61.70 116 PRO D N 1
ATOM 7306 C CA . PRO D 1 118 ? 22.969 -5.269 -10.640 1.00 59.48 116 PRO D CA 1
ATOM 7307 C C . PRO D 1 118 ? 23.051 -6.751 -11.022 1.00 60.85 116 PRO D C 1
ATOM 7308 O O . PRO D 1 118 ? 22.165 -7.525 -10.661 1.00 59.67 116 PRO D O 1
ATOM 7312 N N . ASP D 1 119 ? 24.123 -7.142 -11.710 1.00 63.62 117 ASP D N 1
ATOM 7313 C CA . ASP D 1 119 ? 24.318 -8.544 -12.101 1.00 65.62 117 ASP D CA 1
ATOM 7314 C C . ASP D 1 119 ? 24.468 -9.499 -10.901 1.00 67.01 117 ASP D C 1
ATOM 7315 O O . ASP D 1 119 ? 24.536 -10.718 -11.085 1.00 68.64 117 ASP D O 1
ATOM 7320 N N . LYS D 1 120 ? 24.546 -8.938 -9.692 1.00 66.59 118 LYS D N 1
ATOM 7321 C CA . LYS D 1 120 ? 24.511 -9.709 -8.449 1.00 67.83 118 LYS D CA 1
ATOM 7322 C C . LYS D 1 120 ? 23.329 -9.387 -7.518 1.00 65.39 118 LYS D C 1
ATOM 7323 O O . LYS D 1 120 ? 23.125 -10.078 -6.521 1.00 66.16 118 LYS D O 1
ATOM 7329 N N . ASP D 1 121 ? 22.557 -8.350 -7.843 1.00 62.61 119 ASP D N 1
ATOM 7330 C CA . ASP D 1 121 ? 21.326 -8.028 -7.117 1.00 60.54 119 ASP D CA 1
ATOM 7331 C C . ASP D 1 121 ? 20.259 -9.080 -7.409 1.00 59.53 119 ASP D C 1
ATOM 7332 O O . ASP D 1 121 ? 19.339 -8.851 -8.191 1.00 57.66 119 ASP D O 1
ATOM 7337 N N . VAL D 1 122 ? 20.394 -10.240 -6.777 1.00 61.46 120 VAL D N 1
ATOM 7338 C CA . VAL D 1 122 ? 19.492 -11.367 -7.030 1.00 61.11 120 VAL D CA 1
ATOM 7339 C C . VAL D 1 122 ? 18.107 -11.144 -6.451 1.00 59.19 120 VAL D C 1
ATOM 7340 O O . VAL D 1 122 ? 17.167 -11.846 -6.814 1.00 58.58 120 VAL D O 1
ATOM 7344 N N . ASP D 1 123 ? 17.989 -10.193 -5.530 1.00 58.92 121 ASP D N 1
ATOM 7345 C CA . ASP D 1 123 ? 16.681 -9.763 -5.040 1.00 57.39 121 ASP D CA 1
ATOM 7346 C C . ASP D 1 123 ? 15.917 -9.097 -6.184 1.00 55.00 121 ASP D C 1
ATOM 7347 O O . ASP D 1 123 ? 14.702 -9.252 -6.305 1.00 54.03 121 ASP D O 1
ATOM 7352 N N . GLY D 1 124 ? 16.644 -8.364 -7.024 1.00 54.74 122 GLY D N 1
ATOM 7353 C CA . GLY D 1 124 ? 16.105 -7.831 -8.272 1.00 52.84 122 GLY D CA 1
ATOM 7354 C C . GLY D 1 124 ? 15.538 -6.429 -8.184 1.00 51.02 122 GLY D C 1
ATOM 7355 O O . GLY D 1 124 ? 15.139 -5.867 -9.202 1.00 50.05 122 GLY D O 1
ATOM 7356 N N . PHE D 1 125 ? 15.508 -5.851 -6.984 1.00 51.00 123 PHE D N 1
ATOM 7357 C CA . PHE D 1 125 ? 14.900 -4.535 -6.782 1.00 49.47 123 PHE D CA 1
ATOM 7358 C C . PHE D 1 125 ? 15.872 -3.357 -6.926 1.00 49.16 123 PHE D C 1
ATOM 7359 O O . PHE D 1 125 ? 15.497 -2.216 -6.676 1.00 48.91 123 PHE D O 1
ATOM 7367 N N . HIS D 1 126 ? 17.106 -3.617 -7.348 1.00 49.85 124 HIS D N 1
ATOM 7368 C CA . HIS D 1 126 ? 18.011 -2.533 -7.734 1.00 49.62 124 HIS D CA 1
ATOM 7369 C C . HIS D 1 126 ? 17.346 -1.738 -8.867 1.00 47.74 124 HIS D C 1
ATOM 7370 O O . HIS D 1 126 ? 16.841 -2.333 -9.815 1.00 46.87 124 HIS D O 1
ATOM 7377 N N . PRO D 1 127 ? 17.322 -0.398 -8.763 1.00 47.13 125 PRO D N 1
ATOM 7378 C CA . PRO D 1 127 ? 16.679 0.435 -9.787 1.00 46.01 125 PRO D CA 1
ATOM 7379 C C . PRO D 1 127 ? 17.083 0.083 -11.231 1.00 46.07 125 PRO D C 1
ATOM 7380 O O . PRO D 1 127 ? 16.240 0.096 -12.130 1.00 44.98 125 PRO D O 1
ATOM 7384 N N . TYR D 1 128 ? 18.357 -0.227 -11.447 1.00 47.48 126 TYR D N 1
ATOM 7385 C CA . TYR D 1 128 ? 18.813 -0.712 -12.750 1.00 48.05 126 TYR D CA 1
ATOM 7386 C C . TYR D 1 128 ? 17.967 -1.904 -13.192 1.00 46.96 126 TYR D C 1
ATOM 7387 O O . TYR D 1 128 ? 17.450 -1.920 -14.303 1.00 46.54 126 TYR D O 1
ATOM 7396 N N . ASN D 1 129 ? 17.814 -2.887 -12.310 1.00 46.57 127 ASN D N 1
ATOM 7397 C CA . ASN D 1 129 ? 17.067 -4.099 -12.644 1.00 45.86 127 ASN D CA 1
ATOM 7398 C C . ASN D 1 129 ? 15.581 -3.883 -12.946 1.00 43.58 127 ASN D C 1
ATOM 7399 O O . ASN D 1 129 ? 15.016 -4.579 -13.776 1.00 43.55 127 ASN D O 1
ATOM 7404 N N . ILE D 1 130 ? 14.945 -2.935 -12.270 1.00 42.39 128 ILE D N 1
ATOM 7405 C CA . ILE D 1 130 ? 13.540 -2.630 -12.541 1.00 40.66 128 ILE D CA 1
ATOM 7406 C C . ILE D 1 130 ? 13.397 -1.864 -13.850 1.00 40.51 128 ILE D C 1
ATOM 7407 O O . ILE D 1 130 ? 12.414 -2.032 -14.568 1.00 39.78 128 ILE D O 1
ATOM 7412 N N . GLY D 1 131 ? 14.378 -1.022 -14.151 1.00 41.41 129 GLY D N 1
ATOM 7413 C CA . GLY D 1 131 ? 14.437 -0.323 -15.431 1.00 41.99 129 GLY D CA 1
ATOM 7414 C C . GLY D 1 131 ? 14.655 -1.263 -16.600 1.00 42.96 129 GLY D C 1
ATOM 7415 O O . GLY D 1 131 ? 14.067 -1.079 -17.656 1.00 42.75 129 GLY D O 1
ATOM 7416 N N . ARG D 1 132 ? 15.501 -2.268 -16.403 1.00 44.48 130 ARG D N 1
ATOM 7417 C CA . ARG D 1 132 ? 15.744 -3.287 -17.419 1.00 45.98 130 ARG D CA 1
ATOM 7418 C C . ARG D 1 132 ? 14.498 -4.141 -17.653 1.00 45.39 130 ARG D C 1
ATOM 7419 O O . ARG D 1 132 ? 14.214 -4.527 -18.790 1.00 46.03 130 ARG D O 1
ATOM 7427 N N . LEU D 1 133 ? 13.762 -4.432 -16.582 1.00 44.55 131 LEU D N 1
ATOM 7428 C CA . LEU D 1 133 ? 12.465 -5.096 -16.700 1.00 44.03 131 LEU D CA 1
ATOM 7429 C C . LEU D 1 133 ? 11.466 -4.201 -17.439 1.00 43.85 131 LEU D C 1
ATOM 7430 O O . LEU D 1 133 ? 10.779 -4.657 -18.354 1.00 44.14 131 LEU D O 1
ATOM 7435 N N . ALA D 1 134 ? 11.409 -2.930 -17.049 1.00 43.74 132 ALA D N 1
ATOM 7436 C CA . ALA D 1 134 ? 10.508 -1.959 -17.674 1.00 44.06 132 ALA D CA 1
ATOM 7437 C C . ALA D 1 134 ? 10.723 -1.795 -19.194 1.00 45.94 132 ALA D C 1
ATOM 7438 O O . ALA D 1 134 ? 9.755 -1.631 -19.945 1.00 46.01 132 ALA D O 1
ATOM 7440 N N . GLN D 1 135 ? 11.976 -1.854 -19.639 1.00 48.11 133 GLN D N 1
ATOM 7441 C CA . GLN D 1 135 ? 12.301 -1.747 -21.066 1.00 50.51 133 GLN D CA 1
ATOM 7442 C C . GLN D 1 135 ? 12.445 -3.117 -21.752 1.00 52.15 133 GLN D C 1
ATOM 7443 O O . GLN D 1 135 ? 13.058 -3.224 -22.813 1.00 54.16 133 GLN D O 1
ATOM 7449 N N . ARG D 1 136 ? 11.865 -4.151 -21.142 1.00 52.10 134 ARG D N 1
ATOM 7450 C CA . ARG D 1 136 ? 11.674 -5.462 -21.775 1.00 53.48 134 ARG D CA 1
ATOM 7451 C C . ARG D 1 136 ? 12.960 -6.245 -22.061 1.00 55.43 134 ARG D C 1
ATOM 7452 O O . ARG D 1 136 ? 12.967 -7.141 -22.904 1.00 56.52 134 ARG D O 1
ATOM 7460 N N . MET D 1 137 ? 14.032 -5.919 -21.339 1.00 55.99 135 MET D N 1
ATOM 7461 C CA . MET D 1 137 ? 15.291 -6.666 -21.403 1.00 58.30 135 MET D CA 1
ATOM 7462 C C . MET D 1 137 ? 15.751 -7.010 -19.983 1.00 57.52 135 MET D C 1
ATOM 7463 O O . MET D 1 137 ? 16.765 -6.490 -19.512 1.00 57.97 135 MET D O 1
ATOM 7468 N N . PRO D 1 138 ? 15.006 -7.888 -19.294 1.00 56.38 136 PRO D N 1
ATOM 7469 C CA . PRO D 1 138 ? 15.306 -8.151 -17.891 1.00 55.92 136 PRO D CA 1
ATOM 7470 C C . PRO D 1 138 ? 16.693 -8.747 -17.666 1.00 58.11 136 PRO D C 1
ATOM 7471 O O . PRO D 1 138 ? 17.094 -9.678 -18.370 1.00 60.05 136 PRO D O 1
ATOM 7475 N N . LEU D 1 139 ? 17.408 -8.183 -16.694 1.00 57.96 137 LEU D N 1
ATOM 7476 C CA . LEU D 1 139 ? 18.656 -8.741 -16.196 1.00 60.07 137 LEU D CA 1
ATOM 7477 C C . LEU D 1 139 ? 18.257 -9.677 -15.042 1.00 59.64 137 LEU D C 1
ATOM 7478 O O . LEU D 1 139 ? 17.812 -10.795 -15.297 1.00 60.55 137 LEU D O 1
ATOM 7483 N N . LEU D 1 140 ? 18.369 -9.235 -13.793 1.00 58.64 138 LEU D N 1
ATOM 7484 C CA . LEU D 1 140 ? 17.871 -10.007 -12.661 1.00 58.17 138 LEU D CA 1
ATOM 7485 C C . LEU D 1 140 ? 16.481 -9.467 -12.344 1.00 55.31 138 LEU D C 1
ATOM 7486 O O . LEU D 1 140 ? 16.332 -8.284 -12.064 1.00 53.93 138 LEU D O 1
ATOM 7491 N N . ARG D 1 141 ? 15.468 -10.322 -12.409 1.00 54.45 139 ARG D N 1
ATOM 7492 C CA . ARG D 1 141 ? 14.086 -9.878 -12.216 1.00 52.13 139 ARG D CA 1
ATOM 7493 C C . ARG D 1 141 ? 13.720 -9.875 -10.731 1.00 51.58 139 ARG D C 1
ATOM 7494 O O . ARG D 1 141 ? 14.226 -10.692 -9.970 1.00 52.66 139 ARG D O 1
ATOM 7502 N N . PRO D 1 142 ? 12.842 -8.947 -10.310 1.00 51.07 140 PRO D N 1
ATOM 7503 C CA . PRO D 1 142 ? 12.348 -8.957 -8.932 1.00 50.44 140 PRO D CA 1
ATOM 7504 C C . PRO D 1 142 ? 11.695 -10.281 -8.558 1.00 49.08 140 PRO D C 1
ATOM 7505 O O . PRO D 1 142 ? 10.895 -10.814 -9.323 1.00 46.77 140 PRO D O 1
ATOM 7509 N N . CYS D 1 143 ? 12.030 -10.781 -7.376 1.00 50.75 141 CYS D N 1
ATOM 7510 C CA . CYS D 1 143 ? 11.691 -12.139 -6.970 1.00 51.35 141 CYS D CA 1
ATOM 7511 C C . CYS D 1 143 ? 10.209 -12.446 -6.928 1.00 47.88 141 CYS D C 1
ATOM 7512 O O . CYS D 1 143 ? 9.762 -13.388 -7.565 1.00 47.61 141 CYS D O 1
ATOM 7515 N N . THR D 1 144 ? 9.458 -11.674 -6.152 1.00 46.18 142 THR D N 1
ATOM 7516 C CA . THR D 1 144 ? 8.057 -12.000 -5.895 1.00 44.14 142 THR D CA 1
ATOM 7517 C C . THR D 1 144 ? 7.192 -11.886 -7.157 1.00 40.66 142 THR D C 1
ATOM 7518 O O . THR D 1 144 ? 6.409 -12.782 -7.440 1.00 40.08 142 THR D O 1
ATOM 7522 N N . PRO D 1 145 ? 7.336 -10.794 -7.924 1.00 39.05 143 PRO D N 1
ATOM 7523 C CA . PRO D 1 145 ? 6.632 -10.738 -9.207 1.00 37.07 143 PRO D CA 1
ATOM 7524 C C . PRO D 1 145 ? 7.034 -11.863 -10.164 1.00 37.97 143 PRO D C 1
ATOM 7525 O O . PRO D 1 145 ? 6.167 -12.526 -10.726 1.00 37.35 143 PRO D O 1
ATOM 7529 N N . LYS D 1 146 ? 8.332 -12.086 -10.332 1.00 40.52 144 LYS D N 1
ATOM 7530 C CA . LYS D 1 146 ? 8.822 -13.157 -11.206 1.00 42.46 144 LYS D CA 1
ATOM 7531 C C . LYS D 1 146 ? 8.211 -14.494 -10.796 1.00 43.69 144 LYS D C 1
ATOM 7532 O O . LYS D 1 146 ? 7.900 -15.330 -11.642 1.00 44.47 144 LYS D O 1
ATOM 7538 N N . GLY D 1 147 ? 8.041 -14.689 -9.491 1.00 44.69 145 GLY D N 1
ATOM 7539 C CA . GLY D 1 147 ? 7.415 -15.901 -8.967 1.00 46.24 145 GLY D CA 1
ATOM 7540 C C . GLY D 1 147 ? 5.952 -16.020 -9.358 1.00 44.26 145 GLY D C 1
ATOM 7541 O O . GLY D 1 147 ? 5.483 -17.108 -9.703 1.00 46.05 145 GLY D O 1
ATOM 7542 N N . ILE D 1 148 ? 5.235 -14.902 -9.311 1.00 41.13 146 ILE D N 1
ATOM 7543 C CA . ILE D 1 148 ? 3.806 -14.875 -9.625 1.00 39.91 146 ILE D CA 1
ATOM 7544 C C . ILE D 1 148 ? 3.562 -15.183 -11.107 1.00 39.41 146 ILE D C 1
ATOM 7545 O O . ILE D 1 148 ? 2.581 -15.840 -11.466 1.00 39.87 146 ILE D O 1
ATOM 7550 N N . MET D 1 149 ? 4.474 -14.716 -11.957 1.00 38.74 147 MET D N 1
ATOM 7551 C CA . MET D 1 149 ? 4.447 -15.035 -13.374 1.00 38.72 147 MET D CA 1
ATOM 7552 C C . MET D 1 149 ? 4.570 -16.527 -13.562 1.00 42.13 147 MET D C 1
ATOM 7553 O O . MET D 1 149 ? 3.923 -17.102 -14.443 1.00 43.01 147 MET D O 1
ATOM 7558 N N . THR D 1 150 ? 5.415 -17.152 -12.742 1.00 44.46 148 THR D N 1
ATOM 7559 C CA . THR D 1 150 ? 5.590 -18.593 -12.787 1.00 48.22 148 THR D CA 1
ATOM 7560 C C . THR D 1 150 ? 4.314 -19.292 -12.336 1.00 49.21 148 THR D C 1
ATOM 7561 O O . THR D 1 150 ? 3.920 -20.300 -12.922 1.00 52.09 148 THR D O 1
ATOM 7565 N N . LEU D 1 151 ? 3.662 -18.751 -11.306 1.00 47.81 149 LEU D N 1
ATOM 7566 C CA . LEU D 1 151 ? 2.378 -19.288 -10.842 1.00 49.00 149 LEU D CA 1
ATOM 7567 C C . LEU D 1 151 ? 1.329 -19.227 -11.953 1.00 47.84 149 LEU D C 1
ATOM 7568 O O . LEU D 1 151 ? 0.617 -20.201 -12.201 1.00 50.34 149 LEU D O 1
ATOM 7573 N N . LEU D 1 152 ? 1.253 -18.079 -12.621 1.00 44.48 150 LEU D N 1
ATOM 7574 C CA . LEU D 1 152 ? 0.297 -17.885 -13.706 1.00 43.78 150 LEU D CA 1
ATOM 7575 C C . LEU D 1 152 ? 0.611 -18.837 -14.865 1.00 46.56 150 LEU D C 1
ATOM 7576 O O . LEU D 1 152 ? -0.292 -19.492 -15.394 1.00 48.71 150 LEU D O 1
ATOM 7581 N N . ALA D 1 153 ? 1.889 -18.935 -15.235 1.00 47.14 151 ALA D N 1
ATOM 7582 C CA . ALA D 1 153 ? 2.320 -19.890 -16.262 1.00 50.53 151 ALA D CA 1
ATOM 7583 C C . ALA D 1 153 ? 1.745 -21.281 -16.009 1.00 54.91 151 ALA D C 1
ATOM 7584 O O . ALA D 1 153 ? 1.325 -21.946 -16.940 1.00 58.08 151 ALA D O 1
ATOM 7586 N N . SER D 1 154 ? 1.699 -21.709 -14.749 1.00 56.55 152 SER D N 1
ATOM 7587 C CA . SER D 1 154 ? 1.224 -23.056 -14.414 1.00 61.50 152 SER D CA 1
ATOM 7588 C C . SER D 1 154 ? -0.309 -23.226 -14.399 1.00 62.51 152 SER D C 1
ATOM 7589 O O . SER D 1 154 ? -0.800 -24.340 -14.219 1.00 67.35 152 SER D O 1
ATOM 7592 N N . THR D 1 155 ? -1.057 -22.140 -14.588 1.00 58.89 153 THR D N 1
ATOM 7593 C CA . THR D 1 155 ? -2.519 -22.218 -14.715 1.00 60.23 153 THR D CA 1
ATOM 7594 C C . THR D 1 155 ? -2.956 -22.523 -16.148 1.00 62.15 153 THR D C 1
ATOM 7595 O O . THR D 1 155 ? -4.121 -22.848 -16.389 1.00 64.69 153 THR D O 1
ATOM 7599 N N . GLY D 1 156 ? -2.033 -22.380 -17.098 1.00 61.40 154 GLY D N 1
ATOM 7600 C CA . GLY D 1 156 ? -2.340 -22.533 -18.519 1.00 63.03 154 GLY D CA 1
ATOM 7601 C C . GLY D 1 156 ? -2.950 -21.294 -19.162 1.00 59.37 154 GLY D C 1
ATOM 7602 O O . GLY D 1 156 ? -3.106 -21.246 -20.379 1.00 60.25 154 GLY D O 1
ATOM 7603 N N . ALA D 1 157 ? -3.279 -20.283 -18.356 1.00 55.65 155 ALA D N 1
ATOM 7604 C CA . ALA D 1 157 ? -3.968 -19.084 -18.849 1.00 52.71 155 ALA D CA 1
ATOM 7605 C C . ALA D 1 157 ? -3.160 -18.375 -19.929 1.00 50.52 155 ALA D C 1
ATOM 7606 O O . ALA D 1 157 ? -1.931 -18.313 -19.851 1.00 49.73 155 ALA D O 1
ATOM 7608 N N . ASP D 1 158 ? -3.854 -17.860 -20.940 1.00 50.21 156 ASP D N 1
ATOM 7609 C CA . ASP D 1 158 ? -3.209 -17.059 -21.987 1.00 48.57 156 ASP D CA 1
ATOM 7610 C C . ASP D 1 158 ? -3.259 -15.588 -21.587 1.00 44.02 156 ASP D C 1
ATOM 7611 O O . ASP D 1 158 ? -4.304 -14.956 -21.660 1.00 43.49 156 ASP D O 1
ATOM 7616 N N . LEU D 1 159 ? -2.118 -15.058 -21.165 1.00 41.85 157 LEU D N 1
ATOM 7617 C CA . LEU D 1 159 ? -2.015 -13.682 -20.676 1.00 38.55 157 LEU D CA 1
ATOM 7618 C C . LEU D 1 159 ? -2.093 -12.632 -21.786 1.00 37.93 157 LEU D C 1
ATOM 7619 O O . LEU D 1 159 ? -2.481 -11.495 -21.532 1.00 35.98 157 LEU D O 1
ATOM 7624 N N . TYR D 1 160 ? -1.716 -13.003 -23.003 1.00 39.73 158 TYR D N 1
ATOM 7625 C CA . TYR D 1 160 ? -1.797 -12.074 -24.118 1.00 40.18 158 TYR D CA 1
ATOM 7626 C C . TYR D 1 160 ? -3.233 -11.544 -24.192 1.00 40.59 158 TYR D C 1
ATOM 7627 O O . TYR D 1 160 ? -4.193 -12.307 -24.268 1.00 42.34 158 TYR D O 1
ATOM 7636 N N . GLY D 1 161 ? -3.364 -10.230 -24.079 1.00 39.83 159 GLY D N 1
ATOM 7637 C CA . GLY D 1 161 ? -4.662 -9.575 -24.155 1.00 40.75 159 GLY D CA 1
ATOM 7638 C C . GLY D 1 161 ? -5.602 -9.770 -22.982 1.00 40.71 159 GLY D C 1
ATOM 7639 O O . GLY D 1 161 ? -6.765 -9.379 -23.064 1.00 42.16 159 GLY D O 1
ATOM 7640 N N . MET D 1 162 ? -5.127 -10.363 -21.889 1.00 40.01 160 MET D N 1
ATOM 7641 C CA . MET D 1 162 ? -5.971 -10.483 -20.709 1.00 40.18 160 MET D CA 1
ATOM 7642 C C . MET D 1 162 ? -5.938 -9.171 -19.925 1.00 37.48 160 MET D C 1
ATOM 7643 O O . MET D 1 162 ? -4.901 -8.498 -19.868 1.00 36.13 160 MET D O 1
ATOM 7648 N N . ASP D 1 163 ? -7.086 -8.807 -19.358 1.00 37.31 161 ASP D N 1
ATOM 7649 C CA . ASP D 1 163 ? -7.235 -7.578 -18.575 1.00 35.63 161 ASP D CA 1
ATOM 7650 C C . ASP D 1 163 ? -6.880 -7.860 -17.116 1.00 34.30 161 ASP D C 1
ATOM 7651 O O . ASP D 1 163 ? -7.619 -8.531 -16.410 1.00 35.40 161 ASP D O 1
ATOM 7656 N N . ALA D 1 164 ? -5.737 -7.334 -16.693 1.00 32.51 162 ALA D N 1
ATOM 7657 C CA . ALA D 1 164 ? -5.206 -7.523 -15.350 1.00 32.23 162 ALA D CA 1
ATOM 7658 C C . ALA D 1 164 ? -5.290 -6.226 -14.556 1.00 31.91 162 ALA D C 1
ATOM 7659 O O . ALA D 1 164 ? -5.133 -5.148 -15.111 1.00 31.41 162 ALA D O 1
ATOM 7661 N N . VAL D 1 165 ? -5.544 -6.343 -13.256 1.00 33.10 163 VAL D N 1
ATOM 7662 C CA . VAL D 1 165 ? -5.466 -5.205 -12.336 1.00 33.52 163 VAL D CA 1
ATOM 7663 C C . VAL D 1 165 ? -4.494 -5.540 -11.214 1.00 33.97 163 VAL D C 1
ATOM 7664 O O . VAL D 1 165 ? -4.578 -6.627 -10.626 1.00 34.42 163 VAL D O 1
ATOM 7668 N N . VAL D 1 166 ? -3.555 -4.627 -10.949 1.00 34.04 164 VAL D N 1
ATOM 7669 C CA . VAL D 1 166 ? -2.610 -4.766 -9.840 1.00 34.81 164 VAL D CA 1
ATOM 7670 C C . VAL D 1 166 ? -3.077 -3.820 -8.746 1.00 37.72 164 VAL D C 1
ATOM 7671 O O . VAL D 1 166 ? -3.072 -2.596 -8.935 1.00 38.44 164 VAL D O 1
ATOM 7675 N N . VAL D 1 167 ? -3.494 -4.391 -7.617 1.00 40.10 165 VAL D N 1
ATOM 7676 C CA . VAL D 1 167 ? -4.037 -3.623 -6.507 1.00 43.42 165 VAL D CA 1
ATOM 7677 C C . VAL D 1 167 ? -2.945 -3.391 -5.480 1.00 45.77 165 VAL D C 1
ATOM 7678 O O . VAL D 1 167 ? -2.537 -4.316 -4.782 1.00 46.08 165 VAL D O 1
ATOM 7682 N N . GLY D 1 168 ? -2.467 -2.147 -5.419 1.00 48.23 166 GLY D N 1
ATOM 7683 C CA . GLY D 1 168 ? -1.504 -1.703 -4.411 1.00 51.53 166 GLY D CA 1
ATOM 7684 C C . GLY D 1 168 ? -0.210 -1.204 -5.031 1.00 51.83 166 GLY D C 1
ATOM 7685 O O . GLY D 1 168 ? 0.834 -1.850 -4.890 1.00 51.82 166 GLY D O 1
ATOM 7686 N N . ALA D 1 169 ? -0.271 -0.055 -5.717 1.00 53.05 167 ALA D N 1
ATOM 7687 C CA . ALA D 1 169 ? 0.920 0.536 -6.348 1.00 53.57 167 ALA D CA 1
ATOM 7688 C C . ALA D 1 169 ? 1.976 0.868 -5.295 1.00 57.14 167 ALA D C 1
ATOM 7689 O O . ALA D 1 169 ? 3.140 0.478 -5.433 1.00 57.02 167 ALA D O 1
ATOM 7691 N N . SER D 1 170 ? 1.552 1.580 -4.247 1.00 60.81 168 SER D N 1
ATOM 7692 C CA . SER D 1 170 ? 2.377 1.856 -3.053 1.00 64.71 168 SER D CA 1
ATOM 7693 C C . SER D 1 170 ? 3.401 0.762 -2.696 1.00 64.32 168 SER D C 1
ATOM 7694 O O . SER D 1 170 ? 4.543 1.059 -2.323 1.00 66.97 168 SER D O 1
ATOM 7697 N N . ASN D 1 171 ? 2.975 -0.497 -2.792 1.00 61.57 169 ASN D N 1
ATOM 7698 C CA . ASN D 1 171 ? 3.814 -1.641 -2.436 1.00 61.20 169 ASN D CA 1
ATOM 7699 C C . ASN D 1 171 ? 5.127 -1.689 -3.222 1.00 60.46 169 ASN D C 1
ATOM 7700 O O . ASN D 1 171 ? 5.245 -1.127 -4.316 1.00 59.51 169 ASN D O 1
ATOM 7705 N N . ILE D 1 172 ? 6.108 -2.378 -2.653 1.00 61.44 170 ILE D N 1
ATOM 7706 C CA . ILE D 1 172 ? 7.401 -2.556 -3.297 1.00 61.23 170 ILE D CA 1
ATOM 7707 C C . ILE D 1 172 ? 7.241 -3.500 -4.487 1.00 56.94 170 ILE D C 1
ATOM 7708 O O . ILE D 1 172 ? 7.988 -3.408 -5.456 1.00 56.68 170 ILE D O 1
ATOM 7713 N N . VAL D 1 173 ? 6.233 -4.373 -4.415 1.00 54.03 171 VAL D N 1
ATOM 7714 C CA . VAL D 1 173 ? 5.934 -5.356 -5.461 1.00 50.24 171 VAL D CA 1
ATOM 7715 C C . VAL D 1 173 ? 4.949 -4.886 -6.553 1.00 46.68 171 VAL D C 1
ATOM 7716 O O . VAL D 1 173 ? 4.861 -5.500 -7.614 1.00 44.57 171 VAL D O 1
ATOM 7720 N N . GLY D 1 174 ? 4.232 -3.800 -6.300 1.00 46.23 172 GLY D N 1
ATOM 7721 C CA . GLY D 1 174 ? 3.202 -3.308 -7.212 1.00 43.40 172 GLY D CA 1
ATOM 7722 C C . GLY D 1 174 ? 3.706 -2.928 -8.589 1.00 41.57 172 GLY D C 1
ATOM 7723 O O . GLY D 1 174 ? 3.266 -3.502 -9.582 1.00 39.77 172 GLY D O 1
ATOM 7724 N N . ARG D 1 175 ? 4.635 -1.979 -8.661 1.00 42.64 173 ARG D N 1
ATOM 7725 C CA . ARG D 1 175 ? 5.135 -1.507 -9.960 1.00 42.08 173 ARG D CA 1
ATOM 7726 C C . ARG D 1 175 ? 5.802 -2.641 -10.741 1.00 39.96 173 ARG D C 1
ATOM 7727 O O . ARG D 1 175 ? 5.507 -2.837 -11.920 1.00 38.21 173 ARG D O 1
ATOM 7735 N N . PRO D 1 176 ? 6.698 -3.402 -10.087 1.00 40.21 174 PRO D N 1
ATOM 7736 C CA . PRO D 1 176 ? 7.313 -4.550 -10.757 1.00 39.04 174 PRO D CA 1
ATOM 7737 C C . PRO D 1 176 ? 6.335 -5.638 -11.210 1.00 36.05 174 PRO D C 1
ATOM 7738 O O . PRO D 1 176 ? 6.568 -6.283 -12.231 1.00 35.23 174 PRO D O 1
ATOM 7742 N N . MET D 1 177 ? 5.261 -5.860 -10.456 1.00 34.61 175 MET D N 1
ATOM 7743 C CA . MET D 1 177 ? 4.216 -6.789 -10.896 1.00 32.59 175 MET D CA 1
ATOM 7744 C C . MET D 1 177 ? 3.561 -6.287 -12.185 1.00 31.14 175 MET D C 1
ATOM 7745 O O . MET D 1 177 ? 3.271 -7.076 -13.078 1.00 30.49 175 MET D O 1
ATOM 7750 N N . ALA D 1 178 ? 3.322 -4.977 -12.269 1.00 30.93 176 ALA D N 1
ATOM 7751 C CA . ALA D 1 178 ? 2.709 -4.385 -13.465 1.00 30.13 176 ALA D CA 1
ATOM 7752 C C . ALA D 1 178 ? 3.607 -4.586 -14.692 1.00 30.34 176 ALA D C 1
ATOM 7753 O O . ALA D 1 178 ? 3.135 -4.957 -15.761 1.00 30.07 176 ALA D O 1
ATOM 7755 N N . LEU D 1 179 ? 4.899 -4.322 -14.521 1.00 31.85 177 LEU D N 1
ATOM 7756 C CA . LEU D 1 179 ? 5.864 -4.446 -15.606 1.00 33.01 177 LEU D CA 1
ATOM 7757 C C . LEU D 1 179 ? 6.009 -5.901 -16.030 1.00 32.88 177 LEU D C 1
ATOM 7758 O O . LEU D 1 179 ? 6.116 -6.189 -17.214 1.00 33.63 177 LEU D O 1
ATOM 7763 N N . GLU D 1 180 ? 6.003 -6.819 -15.069 1.00 33.05 178 GLU D N 1
ATOM 7764 C CA . GLU D 1 180 ? 6.050 -8.237 -15.402 1.00 33.88 178 GLU D CA 1
ATOM 7765 C C . GLU D 1 180 ? 4.816 -8.617 -16.189 1.00 32.14 178 GLU D C 1
ATOM 7766 O O . GLU D 1 180 ? 4.911 -9.241 -17.235 1.00 32.74 178 GLU D O 1
ATOM 7772 N N . LEU D 1 181 ? 3.654 -8.208 -15.703 1.00 30.94 179 LEU D N 1
ATOM 7773 C CA . LEU D 1 181 ? 2.415 -8.529 -16.393 1.00 30.15 179 LEU D CA 1
ATOM 7774 C C . LEU D 1 181 ? 2.369 -7.966 -17.820 1.00 30.46 179 LEU D C 1
ATOM 7775 O O . LEU D 1 181 ? 1.883 -8.630 -18.728 1.00 31.43 179 LEU D O 1
ATOM 7780 N N . LEU D 1 182 ? 2.892 -6.760 -18.020 1.00 30.76 180 LEU D N 1
ATOM 7781 C CA . LEU D 1 182 ? 2.934 -6.176 -19.360 1.00 31.48 180 LEU D CA 1
ATOM 7782 C C . LEU D 1 182 ? 3.904 -6.964 -20.235 1.00 33.57 180 LEU D C 1
ATOM 7783 O O . LEU D 1 182 ? 3.624 -7.210 -21.401 1.00 34.24 180 LEU D O 1
ATOM 7788 N N . LEU D 1 183 ? 5.028 -7.386 -19.659 1.00 35.16 181 LEU D N 1
ATOM 7789 C CA . LEU D 1 183 ? 5.995 -8.199 -20.384 1.00 37.68 181 LEU D CA 1
ATOM 7790 C C . LEU D 1 183 ? 5.361 -9.528 -20.789 1.00 37.60 181 LEU D C 1
ATOM 7791 O O . LEU D 1 183 ? 5.553 -9.989 -21.903 1.00 39.49 181 LEU D O 1
ATOM 7796 N N . GLY D 1 184 ? 4.586 -10.120 -19.883 1.00 36.41 182 GLY D N 1
ATOM 7797 C CA . GLY D 1 184 ? 3.783 -11.310 -20.187 1.00 36.63 182 GLY D CA 1
ATOM 7798 C C . GLY D 1 184 ? 2.654 -11.092 -21.191 1.00 36.30 182 GLY D C 1
ATOM 7799 O O . GLY D 1 184 ? 1.991 -12.040 -21.579 1.00 37.68 182 GLY D O 1
ATOM 7800 N N . GLY D 1 185 ? 2.414 -9.848 -21.598 1.00 35.33 183 GLY D N 1
ATOM 7801 C CA . GLY D 1 185 ? 1.422 -9.539 -22.634 1.00 35.48 183 GLY D CA 1
ATOM 7802 C C . GLY D 1 185 ? 0.046 -9.101 -22.153 1.00 33.93 183 GLY D C 1
ATOM 7803 O O . GLY D 1 185 ? -0.859 -8.928 -22.974 1.00 34.23 183 GLY D O 1
ATOM 7804 N N . CYS D 1 186 ? -0.127 -8.927 -20.839 1.00 32.14 184 CYS D N 1
ATOM 7805 C CA . CYS D 1 186 ? -1.395 -8.443 -20.294 1.00 31.19 184 CYS D CA 1
ATOM 7806 C C . CYS D 1 186 ? -1.610 -6.967 -20.573 1.00 29.93 184 CYS D C 1
ATOM 7807 O O . CYS D 1 186 ? -0.657 -6.194 -20.689 1.00 29.89 184 CYS D O 1
ATOM 7810 N N . THR D 1 187 ? -2.879 -6.588 -20.665 1.00 29.40 185 THR D N 1
ATOM 7811 C CA . THR D 1 187 ? -3.291 -5.213 -20.449 1.00 28.55 185 THR D CA 1
ATOM 7812 C C . THR D 1 187 ? -3.448 -5.036 -18.942 1.00 27.19 185 THR D C 1
ATOM 7813 O O . THR D 1 187 ? -4.177 -5.790 -18.297 1.00 26.61 185 THR D O 1
ATOM 7817 N N . VAL D 1 188 ? -2.765 -4.035 -18.397 1.00 26.62 186 VAL D N 1
ATOM 7818 C CA . VAL D 1 188 ? -2.611 -3.897 -16.953 1.00 25.97 186 VAL D CA 1
ATOM 7819 C C . VAL D 1 188 ? -3.041 -2.527 -16.471 1.00 26.67 186 VAL D C 1
ATOM 7820 O O . VAL D 1 188 ? -2.600 -1.501 -16.991 1.00 27.47 186 VAL D O 1
ATOM 7824 N N . THR D 1 189 ? -3.894 -2.532 -15.460 1.00 27.27 187 THR D N 1
ATOM 7825 C CA . THR D 1 189 ? -4.317 -1.330 -14.754 1.00 28.64 187 THR D CA 1
ATOM 7826 C C . THR D 1 189 ? -3.689 -1.371 -13.373 1.00 29.07 187 THR D C 1
ATOM 7827 O O . THR D 1 189 ? -3.799 -2.373 -12.675 1.00 28.23 187 THR D O 1
ATOM 7831 N N . VAL D 1 190 ? -3.016 -0.295 -12.988 1.00 30.39 188 VAL D N 1
ATOM 7832 C CA . VAL D 1 190 ? -2.419 -0.213 -11.666 1.00 31.46 188 VAL D CA 1
ATOM 7833 C C . VAL D 1 190 ? -3.215 0.732 -10.781 1.00 34.07 188 VAL D C 1
ATOM 7834 O O . VAL D 1 190 ? -3.368 1.909 -11.104 1.00 35.57 188 VAL D O 1
ATOM 7838 N N . THR D 1 191 ? -3.715 0.210 -9.664 1.00 35.07 189 THR D N 1
ATOM 7839 C CA . THR D 1 191 ? -4.491 1.000 -8.706 1.00 38.45 189 THR D CA 1
ATOM 7840 C C . THR D 1 191 ? -3.689 1.250 -7.436 1.00 41.14 189 THR D C 1
ATOM 7841 O O . THR D 1 191 ? -2.769 0.506 -7.123 1.00 40.40 189 THR D O 1
ATOM 7845 N N . HIS D 1 192 ? -4.061 2.300 -6.705 1.00 45.71 190 HIS D N 1
ATOM 7846 C CA . HIS D 1 192 ? -3.414 2.667 -5.437 1.00 48.99 190 HIS D CA 1
ATOM 7847 C C . HIS D 1 192 ? -4.437 3.399 -4.562 1.00 53.40 190 HIS D C 1
ATOM 7848 O O . HIS D 1 192 ? -5.629 3.376 -4.878 1.00 53.49 190 HIS D O 1
ATOM 7855 N N . ARG D 1 193 ? -3.998 4.031 -3.470 1.00 57.47 191 ARG D N 1
ATOM 7856 C CA . ARG D 1 193 ? -4.941 4.611 -2.502 1.00 62.34 191 ARG D CA 1
ATOM 7857 C C . ARG D 1 193 ? -5.759 5.792 -3.047 1.00 65.05 191 ARG D C 1
ATOM 7858 O O . ARG D 1 193 ? -6.879 6.033 -2.592 1.00 67.95 191 ARG D O 1
ATOM 7866 N N . PHE D 1 194 ? -5.213 6.507 -4.030 1.00 64.45 192 PHE D N 1
ATOM 7867 C CA . PHE D 1 194 ? -5.927 7.622 -4.666 1.00 67.16 192 PHE D CA 1
ATOM 7868 C C . PHE D 1 194 ? -6.912 7.176 -5.750 1.00 64.24 192 PHE D C 1
ATOM 7869 O O . PHE D 1 194 ? -7.534 8.013 -6.398 1.00 66.31 192 PHE D O 1
ATOM 7877 N N . THR D 1 195 ? -7.065 5.869 -5.933 1.00 60.24 193 THR D N 1
ATOM 7878 C CA . THR D 1 195 ? -7.932 5.332 -6.970 1.00 58.00 193 THR D CA 1
ATOM 7879 C C . THR D 1 195 ? -9.405 5.533 -6.645 1.00 61.51 193 THR D C 1
ATOM 7880 O O . THR D 1 195 ? -9.890 5.066 -5.612 1.00 63.57 193 THR D O 1
ATOM 7884 N N . ARG D 1 196 ? -10.110 6.229 -7.535 1.00 63.00 194 ARG D N 1
ATOM 7885 C CA . ARG D 1 196 ? -11.562 6.371 -7.434 1.00 66.25 194 ARG D CA 1
ATOM 7886 C C . ARG D 1 196 ? -12.223 5.059 -7.857 1.00 63.48 194 ARG D C 1
ATOM 7887 O O . ARG D 1 196 ? -12.000 4.575 -8.967 1.00 60.20 194 ARG D O 1
ATOM 7895 N N . ASP D 1 197 ? -12.997 4.477 -6.947 1.00 65.51 195 ASP D N 1
ATOM 7896 C CA . ASP D 1 197 ? -13.812 3.283 -7.212 1.00 64.36 195 ASP D CA 1
ATOM 7897 C C . ASP D 1 197 ? -12.996 2.019 -7.508 1.00 59.09 195 ASP D C 1
ATOM 7898 O O . ASP D 1 197 ? -13.103 1.418 -8.576 1.00 56.52 195 ASP D O 1
ATOM 7903 N N . LEU D 1 198 ? -12.201 1.607 -6.525 1.00 58.25 196 LEU D N 1
ATOM 7904 C CA . LEU D 1 198 ? -11.476 0.336 -6.580 1.00 54.21 196 LEU D CA 1
ATOM 7905 C C . LEU D 1 198 ? -12.402 -0.782 -7.047 1.00 53.85 196 LEU D C 1
ATOM 7906 O O . LEU D 1 198 ? -12.076 -1.518 -7.973 1.00 50.93 196 LEU D O 1
ATOM 7911 N N . ALA D 1 199 ? -13.569 -0.879 -6.414 1.00 58.02 197 ALA D N 1
ATOM 7912 C CA . ALA D 1 199 ? -14.568 -1.913 -6.715 1.00 59.13 197 ALA D CA 1
ATOM 7913 C C . ALA D 1 199 ? -14.787 -2.151 -8.211 1.00 56.66 197 ALA D C 1
ATOM 7914 O O . ALA D 1 199 ? -14.820 -3.294 -8.654 1.00 55.10 197 ALA D O 1
ATOM 7916 N N . ASP D 1 200 ? -14.939 -1.071 -8.975 1.00 56.75 198 ASP D N 1
ATOM 7917 C CA . ASP D 1 200 ? -15.184 -1.172 -10.420 1.00 55.35 198 ASP D CA 1
ATOM 7918 C C . ASP D 1 200 ? -13.964 -1.670 -11.185 1.00 50.18 198 ASP D C 1
ATOM 7919 O O . ASP D 1 200 ? -14.089 -2.494 -12.086 1.00 48.98 198 ASP D O 1
ATOM 7924 N N . HIS D 1 201 ? -12.789 -1.169 -10.831 1.00 47.96 199 HIS D N 1
ATOM 7925 C CA . HIS D 1 201 ? -11.559 -1.638 -11.462 1.00 43.94 199 HIS D CA 1
ATOM 7926 C C . HIS D 1 201 ? -11.383 -3.129 -11.239 1.00 42.77 199 HIS D C 1
ATOM 7927 O O . HIS D 1 201 ? -11.202 -3.872 -12.193 1.00 40.86 199 HIS D O 1
ATOM 7934 N N . VAL D 1 202 ? -11.465 -3.571 -9.986 1.00 44.58 200 VAL D N 1
ATOM 7935 C CA . VAL D 1 202 ? -11.335 -4.998 -9.686 1.00 44.57 200 VAL D CA 1
ATOM 7936 C C . VAL D 1 202 ? -12.426 -5.807 -10.390 1.00 46.55 200 VAL D C 1
ATOM 7937 O O . VAL D 1 202 ? -12.165 -6.904 -10.893 1.00 45.61 200 VAL D O 1
ATOM 7941 N N . SER D 1 203 ? -13.624 -5.230 -10.471 1.00 49.84 201 SER D N 1
ATOM 7942 C CA . SER D 1 203 ? -14.787 -5.893 -11.060 1.00 53.02 201 SER D CA 1
ATOM 7943 C C . SER D 1 203 ? -14.677 -6.218 -12.557 1.00 51.43 201 SER D C 1
ATOM 7944 O O . SER D 1 203 ? -15.356 -7.138 -13.031 1.00 53.30 201 SER D O 1
ATOM 7947 N N . ARG D 1 204 ? -13.851 -5.465 -13.294 1.00 48.40 202 ARG D N 1
ATOM 7948 C CA . ARG D 1 204 ? -13.674 -5.675 -14.741 1.00 47.27 202 ARG D CA 1
ATOM 7949 C C . ARG D 1 204 ? -12.484 -6.583 -15.083 1.00 44.12 202 ARG D C 1
ATOM 7950 O O . ARG D 1 204 ? -12.329 -6.988 -16.235 1.00 43.78 202 ARG D O 1
ATOM 7958 N N . ALA D 1 205 ? -11.644 -6.897 -14.098 1.00 42.43 203 ALA D N 1
ATOM 7959 C CA . ALA D 1 205 ? -10.407 -7.641 -14.356 1.00 39.78 203 ALA D CA 1
ATOM 7960 C C . ALA D 1 205 ? -10.644 -9.146 -14.490 1.00 40.93 203 ALA D C 1
ATOM 7961 O O . ALA D 1 205 ? -11.446 -9.716 -13.764 1.00 43.68 203 ALA D O 1
ATOM 7963 N N . ASP D 1 206 ? -9.946 -9.759 -15.445 1.00 39.47 204 ASP D N 1
ATOM 7964 C CA . ASP D 1 206 ? -9.870 -11.210 -15.598 1.00 41.16 204 ASP D CA 1
ATOM 7965 C C . ASP D 1 206 ? -8.739 -11.777 -14.751 1.00 39.83 204 ASP D C 1
ATOM 7966 O O . ASP D 1 206 ? -8.727 -12.962 -14.457 1.00 41.81 204 ASP D O 1
ATOM 7971 N N . LEU D 1 207 ? -7.755 -10.932 -14.433 1.00 37.01 205 LEU D N 1
ATOM 7972 C CA . LEU D 1 207 ? -6.644 -11.283 -13.546 1.00 36.04 205 LEU D CA 1
ATOM 7973 C C . LEU D 1 207 ? -6.450 -10.184 -12.509 1.00 34.73 205 LEU D C 1
ATOM 7974 O O . LEU D 1 207 ? -6.317 -9.017 -12.857 1.00 33.20 205 LEU D O 1
ATOM 7979 N N . VAL D 1 208 ? -6.418 -10.571 -11.239 1.00 36.05 206 VAL D N 1
ATOM 7980 C CA . VAL D 1 208 ? -6.365 -9.624 -10.127 1.00 35.85 206 VAL D CA 1
ATOM 7981 C C . VAL D 1 208 ? -5.180 -9.984 -9.249 1.00 35.51 206 VAL D C 1
ATOM 7982 O O . VAL D 1 208 ? -5.106 -11.102 -8.745 1.00 37.10 206 VAL D O 1
ATOM 7986 N N . VAL D 1 209 ? -4.251 -9.047 -9.077 1.00 33.94 207 VAL D N 1
ATOM 7987 C CA . VAL D 1 209 ? -3.109 -9.247 -8.183 1.00 34.47 207 VAL D CA 1
ATOM 7988 C C . VAL D 1 209 ? -3.162 -8.243 -7.040 1.00 35.76 207 VAL D C 1
ATOM 7989 O O . VAL D 1 209 ? -3.119 -7.038 -7.261 1.00 34.82 207 VAL D O 1
ATOM 7993 N N . VAL D 1 210 ? -3.278 -8.753 -5.818 1.00 38.75 208 VAL D N 1
ATOM 7994 C CA . VAL D 1 210 ? -3.440 -7.906 -4.641 1.00 40.93 208 VAL D CA 1
ATOM 7995 C C . VAL D 1 210 ? -2.179 -7.975 -3.791 1.00 42.40 208 VAL D C 1
ATOM 7996 O O . VAL D 1 210 ? -1.870 -9.010 -3.210 1.00 43.56 208 VAL D O 1
ATOM 8000 N N . ALA D 1 211 ? -1.447 -6.865 -3.748 1.00 42.97 209 ALA D N 1
ATOM 8001 C CA . ALA D 1 211 ? -0.264 -6.726 -2.900 1.00 45.28 209 ALA D CA 1
ATOM 8002 C C . ALA D 1 211 ? -0.438 -5.481 -2.039 1.00 48.20 209 ALA D C 1
ATOM 8003 O O . ALA D 1 211 ? 0.409 -4.588 -2.029 1.00 48.71 209 ALA D O 1
ATOM 8005 N N . ALA D 1 212 ? -1.548 -5.445 -1.308 1.00 51.24 210 ALA D N 1
ATOM 8006 C CA . ALA D 1 212 ? -1.967 -4.255 -0.566 1.00 54.40 210 ALA D CA 1
ATOM 8007 C C . ALA D 1 212 ? -1.505 -4.277 0.882 1.00 58.61 210 ALA D C 1
ATOM 8008 O O . ALA D 1 212 ? -1.283 -3.222 1.483 1.00 61.51 210 ALA D O 1
ATOM 8010 N N . GLY D 1 213 ? -1.374 -5.473 1.450 1.00 59.88 211 GLY D N 1
ATOM 8011 C CA . GLY D 1 213 ? -1.057 -5.614 2.871 1.00 64.23 211 GLY D CA 1
ATOM 8012 C C . GLY D 1 213 ? -2.131 -5.043 3.786 1.00 68.16 211 GLY D C 1
ATOM 8013 O O . GLY D 1 213 ? -1.832 -4.552 4.877 1.00 72.18 211 GLY D O 1
ATOM 8014 N N . LYS D 1 214 ? -3.383 -5.108 3.339 1.00 67.56 212 LYS D N 1
ATOM 8015 C CA . LYS D 1 214 ? -4.520 -4.637 4.126 1.00 71.77 212 LYS D CA 1
ATOM 8016 C C . LYS D 1 214 ? -5.624 -5.695 4.093 1.00 72.48 212 LYS D C 1
ATOM 8017 O O . LYS D 1 214 ? -6.366 -5.781 3.112 1.00 70.29 212 LYS D O 1
ATOM 8023 N N . PRO D 1 215 ? -5.730 -6.511 5.156 1.00 76.18 213 PRO D N 1
ATOM 8024 C CA . PRO D 1 215 ? -6.704 -7.601 5.210 1.00 77.82 213 PRO D CA 1
ATOM 8025 C C . PRO D 1 215 ? -8.089 -7.223 4.675 1.00 78.08 213 PRO D C 1
ATOM 8026 O O . PRO D 1 215 ? -8.660 -6.213 5.088 1.00 80.79 213 PRO D O 1
ATOM 8030 N N . GLY D 1 216 ? -8.600 -8.024 3.741 1.00 75.62 214 GLY D N 1
ATOM 8031 C CA . GLY D 1 216 ? -9.947 -7.854 3.207 1.00 76.35 214 GLY D CA 1
ATOM 8032 C C . GLY D 1 216 ? -10.213 -6.560 2.452 1.00 73.89 214 GLY D C 1
ATOM 8033 O O . GLY D 1 216 ? -11.358 -6.119 2.378 1.00 76.53 214 GLY D O 1
ATOM 8034 N N . LEU D 1 217 ? -9.174 -5.946 1.888 1.00 69.36 215 LEU D N 1
ATOM 8035 C CA . LEU D 1 217 ? -9.362 -4.734 1.081 1.00 67.20 215 LEU D CA 1
ATOM 8036 C C . LEU D 1 217 ? -10.271 -5.031 -0.108 1.00 64.93 215 LEU D C 1
ATOM 8037 O O . LEU D 1 217 ? -11.194 -4.276 -0.403 1.00 66.49 215 LEU D O 1
ATOM 8042 N N . VAL D 1 218 ? -9.999 -6.146 -0.775 1.00 61.69 216 VAL D N 1
ATOM 8043 C CA . VAL D 1 218 ? -10.749 -6.551 -1.950 1.00 59.88 216 VAL D CA 1
ATOM 8044 C C . VAL D 1 218 ? -11.849 -7.528 -1.553 1.00 63.81 216 VAL D C 1
ATOM 8045 O O . VAL D 1 218 ? -11.577 -8.675 -1.213 1.00 64.82 216 VAL D O 1
ATOM 8049 N N . LYS D 1 219 ? -13.093 -7.062 -1.592 1.00 66.74 217 LYS D N 1
ATOM 8050 C CA . LYS D 1 219 ? -14.232 -7.903 -1.247 1.00 71.38 217 LYS D CA 1
ATOM 8051 C C . LYS D 1 219 ? -14.409 -8.965 -2.335 1.00 69.55 217 LYS D C 1
ATOM 8052 O O . LYS D 1 219 ? -14.287 -8.671 -3.521 1.00 65.45 217 LYS D O 1
ATOM 8058 N N . GLY D 1 220 ? -14.697 -10.196 -1.918 1.00 72.72 218 GLY D N 1
ATOM 8059 C CA . GLY D 1 220 ? -14.867 -11.316 -2.843 1.00 72.22 218 GLY D CA 1
ATOM 8060 C C . GLY D 1 220 ? -16.057 -11.162 -3.776 1.00 73.71 218 GLY D C 1
ATOM 8061 O O . GLY D 1 220 ? -16.150 -11.849 -4.795 1.00 72.73 218 GLY D O 1
ATOM 8062 N N . GLU D 1 221 ? -16.977 -10.269 -3.420 1.00 76.60 219 GLU D N 1
ATOM 8063 C CA . GLU D 1 221 ? -18.087 -9.918 -4.293 1.00 78.29 219 GLU D CA 1
ATOM 8064 C C . GLU D 1 221 ? -17.590 -9.239 -5.575 1.00 72.77 219 GLU D C 1
ATOM 8065 O O . GLU D 1 221 ? -18.207 -9.383 -6.630 1.00 73.20 219 GLU D O 1
ATOM 8071 N N . TRP D 1 222 ? -16.465 -8.527 -5.482 1.00 68.25 220 TRP D N 1
ATOM 8072 C CA . TRP D 1 222 ? -15.889 -7.813 -6.631 1.00 63.28 220 TRP D CA 1
ATOM 8073 C C . TRP D 1 222 ? -15.160 -8.704 -7.624 1.00 59.78 220 TRP D C 1
ATOM 8074 O O . TRP D 1 222 ? -14.814 -8.247 -8.713 1.00 56.82 220 TRP D O 1
ATOM 8085 N N . ILE D 1 223 ? -14.877 -9.945 -7.247 1.00 60.82 221 ILE D N 1
ATOM 8086 C CA . ILE D 1 223 ? -14.094 -10.841 -8.101 1.00 58.05 221 ILE D CA 1
ATOM 8087 C C . ILE D 1 223 ? -14.969 -11.349 -9.240 1.00 59.79 221 ILE D C 1
ATOM 8088 O O . ILE D 1 223 ? -15.904 -12.112 -9.014 1.00 64.43 221 ILE D O 1
ATOM 8093 N N . LYS D 1 224 ? -14.660 -10.917 -10.462 1.00 56.73 222 LYS D N 1
ATOM 8094 C CA . LYS D 1 224 ? -15.448 -11.288 -11.640 1.00 58.36 222 LYS D CA 1
ATOM 8095 C C . LYS D 1 224 ? -15.504 -12.801 -11.793 1.00 60.73 222 LYS D C 1
ATOM 8096 O O . LYS D 1 224 ? -14.493 -13.482 -11.610 1.00 59.01 222 LYS D O 1
ATOM 8102 N N . GLU D 1 225 ? -16.681 -13.325 -12.124 1.00 65.14 223 GLU D N 1
ATOM 8103 C CA . GLU D 1 225 ? -16.825 -14.752 -12.370 1.00 68.38 223 GLU D CA 1
ATOM 8104 C C . GLU D 1 225 ? -15.731 -15.205 -13.335 1.00 64.72 223 GLU D C 1
ATOM 8105 O O . GLU D 1 225 ? -15.546 -14.610 -14.396 1.00 62.16 223 GLU D O 1
ATOM 8111 N N . GLY D 1 226 ? -14.980 -16.229 -12.942 1.00 64.92 224 GLY D N 1
ATOM 8112 C CA . GLY D 1 226 ? -13.959 -16.816 -13.804 1.00 62.60 224 GLY D CA 1
ATOM 8113 C C . GLY D 1 226 ? -12.594 -16.157 -13.745 1.00 56.70 224 GLY D C 1
ATOM 8114 O O . GLY D 1 226 ? -11.691 -16.562 -14.468 1.00 55.16 224 GLY D O 1
ATOM 8115 N N . ALA D 1 227 ? -12.427 -15.162 -12.877 1.00 54.13 225 ALA D N 1
ATOM 8116 C CA . ALA D 1 227 ? -11.154 -14.446 -12.760 1.00 49.28 225 ALA D CA 1
ATOM 8117 C C . ALA D 1 227 ? -10.072 -15.244 -12.022 1.00 49.06 225 ALA D C 1
ATOM 8118 O O . ALA D 1 227 ? -10.377 -16.098 -11.194 1.00 52.68 225 ALA D O 1
ATOM 8120 N N . ILE D 1 228 ? -8.811 -14.949 -12.336 1.00 45.34 226 ILE D N 1
ATOM 8121 C CA . ILE D 1 228 ? -7.654 -15.504 -11.629 1.00 44.78 226 ILE D CA 1
ATOM 8122 C C . ILE D 1 228 ? -7.211 -14.532 -10.537 1.00 42.61 226 ILE D C 1
ATOM 8123 O O . ILE D 1 228 ? -6.905 -13.366 -10.819 1.00 39.31 226 ILE D O 1
ATOM 8128 N N . VAL D 1 229 ? -7.158 -15.015 -9.298 1.00 44.76 227 VAL D N 1
ATOM 8129 C CA . VAL D 1 229 ? -6.830 -14.178 -8.146 1.00 44.09 227 VAL D CA 1
ATOM 8130 C C . VAL D 1 229 ? -5.505 -14.599 -7.515 1.00 44.14 227 VAL D C 1
ATOM 8131 O O . VAL D 1 229 ? -5.353 -15.744 -7.075 1.00 46.55 227 VAL D O 1
ATOM 8135 N N . ILE D 1 230 ? -4.553 -13.668 -7.476 1.00 41.43 228 ILE D N 1
ATOM 8136 C CA . ILE D 1 230 ? -3.274 -13.883 -6.807 1.00 41.83 228 ILE D CA 1
ATOM 8137 C C . ILE D 1 230 ? -3.214 -12.966 -5.595 1.00 42.66 228 ILE D C 1
ATOM 8138 O O . ILE D 1 230 ? -3.262 -11.743 -5.738 1.00 41.13 228 ILE D O 1
ATOM 8143 N N . ASP D 1 231 ? -3.105 -13.564 -4.412 1.00 46.24 229 ASP D N 1
ATOM 8144 C CA . ASP D 1 231 ? -3.126 -12.841 -3.141 1.00 48.18 229 ASP D CA 1
ATOM 8145 C C . ASP D 1 231 ? -1.735 -12.888 -2.500 1.00 48.99 229 ASP D C 1
ATOM 8146 O O . ASP D 1 231 ? -1.333 -13.908 -1.953 1.00 51.65 229 ASP D O 1
ATOM 8151 N N . VAL D 1 232 ? -1.015 -11.774 -2.565 1.00 47.70 230 VAL D N 1
ATOM 8152 C CA . VAL D 1 232 ? 0.353 -11.682 -2.046 1.00 48.87 230 VAL D CA 1
ATOM 8153 C C . VAL D 1 232 ? 0.394 -11.271 -0.569 1.00 52.47 230 VAL D C 1
ATOM 8154 O O . VAL D 1 232 ? 1.442 -11.343 0.063 1.00 54.27 230 VAL D O 1
ATOM 8158 N N . GLY D 1 233 ? -0.735 -10.825 -0.025 1.00 54.25 231 GLY D N 1
ATOM 8159 C CA . GLY D 1 233 ? -0.792 -10.382 1.367 1.00 58.44 231 GLY D CA 1
ATOM 8160 C C . GLY D 1 233 ? -0.533 -11.488 2.380 1.00 62.58 231 GLY D C 1
ATOM 8161 O O . GLY D 1 233 ? -0.423 -12.663 2.018 1.00 63.15 231 GLY D O 1
ATOM 8162 N N . ILE D 1 234 ? -0.426 -11.099 3.648 1.00 66.49 232 ILE D N 1
ATOM 8163 C CA . ILE D 1 234 ? -0.212 -12.042 4.749 1.00 71.21 232 ILE D CA 1
ATOM 8164 C C . ILE D 1 234 ? -1.259 -11.851 5.843 1.00 75.53 232 ILE D C 1
ATOM 8165 O O . ILE D 1 234 ? -2.342 -12.434 5.783 1.00 76.88 232 ILE D O 1
ATOM 8170 N N . GLY D 1 244 ? -4.532 -12.943 4.311 1.00 78.87 242 GLY D N 1
ATOM 8171 C CA . GLY D 1 244 ? -4.630 -12.559 2.907 1.00 73.66 242 GLY D CA 1
ATOM 8172 C C . GLY D 1 244 ? -5.361 -11.242 2.737 1.00 72.54 242 GLY D C 1
ATOM 8173 O O . GLY D 1 244 ? -6.149 -10.847 3.597 1.00 76.39 242 GLY D O 1
ATOM 8174 N N . ASP D 1 245 ? -5.093 -10.560 1.626 1.00 67.99 243 ASP D N 1
ATOM 8175 C CA . ASP D 1 245 ? -5.736 -9.274 1.323 1.00 66.87 243 ASP D CA 1
ATOM 8176 C C . ASP D 1 245 ? -7.157 -9.415 0.759 1.00 67.39 243 ASP D C 1
ATOM 8177 O O . ASP D 1 245 ? -7.915 -8.441 0.752 1.00 68.28 243 ASP D O 1
ATOM 8182 N N . VAL D 1 246 ? -7.513 -10.610 0.290 1.00 67.41 244 VAL D N 1
ATOM 8183 C CA . VAL D 1 246 ? -8.818 -10.847 -0.338 1.00 68.18 244 VAL D CA 1
ATOM 8184 C C . VAL D 1 246 ? -9.673 -11.777 0.520 1.00 73.58 244 VAL D C 1
ATOM 8185 O O . VAL D 1 246 ? -9.187 -12.806 0.994 1.00 75.06 244 VAL D O 1
ATOM 8189 N N . GLU D 1 247 ? -10.940 -11.404 0.719 1.00 76.77 245 GLU D N 1
ATOM 8190 C CA . GLU D 1 247 ? -11.913 -12.262 1.403 1.00 82.64 245 GLU D CA 1
ATOM 8191 C C . GLU D 1 247 ? -11.997 -13.597 0.663 1.00 82.62 245 GLU D C 1
ATOM 8192 O O . GLU D 1 247 ? -12.665 -13.707 -0.369 1.00 81.62 245 GLU D O 1
ATOM 8198 N N . TYR D 1 248 ? -11.305 -14.599 1.201 1.00 84.00 246 TYR D N 1
ATOM 8199 C CA . TYR D 1 248 ? -11.077 -15.864 0.502 1.00 83.73 246 TYR D CA 1
ATOM 8200 C C . TYR D 1 248 ? -12.353 -16.677 0.290 1.00 88.44 246 TYR D C 1
ATOM 8201 O O . TYR D 1 248 ? -12.500 -17.324 -0.747 1.00 87.75 246 TYR D O 1
ATOM 8210 N N . GLU D 1 249 ? -13.266 -16.633 1.262 1.00 93.65 247 GLU D N 1
ATOM 8211 C CA . GLU D 1 249 ? -14.513 -17.402 1.214 1.00 99.35 247 GLU D CA 1
ATOM 8212 C C . GLU D 1 249 ? -15.329 -17.181 -0.062 1.00 97.41 247 GLU D C 1
ATOM 8213 O O . GLU D 1 249 ? -15.592 -18.126 -0.807 1.00 98.90 247 GLU D O 1
ATOM 8219 N N . VAL D 1 250 ? -15.716 -15.933 -0.311 1.00 94.48 248 VAL D N 1
ATOM 8220 C CA . VAL D 1 250 ? -16.523 -15.590 -1.488 1.00 93.10 248 VAL D CA 1
ATOM 8221 C C . VAL D 1 250 ? -15.685 -15.500 -2.779 1.00 86.18 248 VAL D C 1
ATOM 8222 O O . VAL D 1 250 ? -16.174 -15.835 -3.862 1.00 86.13 248 VAL D O 1
ATOM 8226 N N . ALA D 1 251 ? -14.434 -15.056 -2.665 1.00 80.65 249 ALA D N 1
ATOM 8227 C CA . ALA D 1 251 ? -13.546 -14.948 -3.829 1.00 74.59 249 ALA D CA 1
ATOM 8228 C C . ALA D 1 251 ? -13.248 -16.310 -4.453 1.00 75.28 249 ALA D C 1
ATOM 8229 O O . ALA D 1 251 ? -13.101 -16.418 -5.671 1.00 72.62 249 ALA D O 1
ATOM 8231 N N . ALA D 1 252 ? -13.152 -17.344 -3.620 1.00 79.21 250 ALA D N 1
ATOM 8232 C CA . ALA D 1 252 ? -12.947 -18.702 -4.114 1.00 81.25 250 ALA D CA 1
ATOM 8233 C C . ALA D 1 252 ? -14.228 -19.269 -4.736 1.00 85.75 250 ALA D C 1
ATOM 8234 O O . ALA D 1 252 ? -14.180 -20.256 -5.470 1.00 87.36 250 ALA D O 1
ATOM 8236 N N . GLN D 1 253 ? -15.367 -18.653 -4.427 1.00 88.30 251 GLN D N 1
ATOM 8237 C CA . GLN D 1 253 ? -16.623 -18.974 -5.086 1.00 92.68 251 GLN D CA 1
ATOM 8238 C C . GLN D 1 253 ? -16.641 -18.477 -6.532 1.00 88.54 251 GLN D C 1
ATOM 8239 O O . GLN D 1 253 ? -17.098 -19.186 -7.430 1.00 91.10 251 GLN D O 1
ATOM 8245 N N . ARG D 1 254 ? -16.126 -17.269 -6.753 1.00 82.67 252 ARG D N 1
ATOM 8246 C CA . ARG D 1 254 ? -16.207 -16.607 -8.059 1.00 79.02 252 ARG D CA 1
ATOM 8247 C C . ARG D 1 254 ? -14.990 -16.843 -8.973 1.00 74.02 252 ARG D C 1
ATOM 8248 O O . ARG D 1 254 ? -15.137 -16.905 -10.190 1.00 73.05 252 ARG D O 1
ATOM 8256 N N . ALA D 1 255 ? -13.802 -16.982 -8.393 1.00 71.46 253 ALA D N 1
ATOM 8257 C CA . ALA D 1 255 ? -12.571 -17.102 -9.184 1.00 67.06 253 ALA D CA 1
ATOM 8258 C C . ALA D 1 255 ? -12.419 -18.475 -9.842 1.00 69.87 253 ALA D C 1
ATOM 8259 O O . ALA D 1 255 ? -13.006 -19.456 -9.392 1.00 75.15 253 ALA D O 1
ATOM 8261 N N . SER D 1 256 ? -11.621 -18.523 -10.907 1.00 66.84 254 SER D N 1
ATOM 8262 C CA . SER D 1 256 ? -11.335 -19.765 -11.632 1.00 69.56 254 SER D CA 1
ATOM 8263 C C . SER D 1 256 ? -10.075 -20.443 -11.087 1.00 69.32 254 SER D C 1
ATOM 8264 O O . SER D 1 256 ? -10.019 -21.667 -10.969 1.00 73.83 254 SER D O 1
ATOM 8267 N N . TRP D 1 257 ? -9.056 -19.635 -10.809 1.00 64.67 255 TRP D N 1
ATOM 8268 C CA . TRP D 1 257 ? -7.885 -20.061 -10.054 1.00 64.45 255 TRP D CA 1
ATOM 8269 C C . TRP D 1 257 ? -7.660 -19.063 -8.921 1.00 62.18 255 TRP D C 1
ATOM 8270 O O . TRP D 1 257 ? -7.850 -17.851 -9.101 1.00 58.72 255 TRP D O 1
ATOM 8281 N N . ILE D 1 258 ? -7.243 -19.563 -7.762 1.00 64.28 256 ILE D N 1
ATOM 8282 C CA . ILE D 1 258 ? -6.922 -18.692 -6.636 1.00 62.65 256 ILE D CA 1
ATOM 8283 C C . ILE D 1 258 ? -5.764 -19.256 -5.825 1.00 63.97 256 ILE D C 1
ATOM 8284 O O . ILE D 1 258 ? -5.651 -20.471 -5.656 1.00 67.76 256 ILE D O 1
ATOM 8289 N N . THR D 1 259 ? -4.897 -18.369 -5.345 1.00 61.38 257 THR D N 1
ATOM 8290 C CA . THR D 1 259 ? -3.807 -18.761 -4.464 1.00 63.34 257 THR D CA 1
ATOM 8291 C C . THR D 1 259 ? -4.327 -18.828 -3.035 1.00 67.59 257 THR D C 1
ATOM 8292 O O . THR D 1 259 ? -4.921 -17.866 -2.548 1.00 67.08 257 THR D O 1
ATOM 8296 N N . PRO D 1 260 ? -4.110 -19.958 -2.353 1.00 72.89 258 PRO D N 1
ATOM 8297 C CA . PRO D 1 260 ? -4.443 -19.944 -0.933 1.00 77.25 258 PRO D CA 1
ATOM 8298 C C . PRO D 1 260 ? -3.445 -19.108 -0.124 1.00 76.09 258 PRO D C 1
ATOM 8299 O O . PRO D 1 260 ? -2.284 -18.967 -0.522 1.00 73.39 258 PRO D O 1
ATOM 8303 N N . VAL D 1 261 ? -3.922 -18.530 0.975 1.00 78.83 259 VAL D N 1
ATOM 8304 C CA . VAL D 1 261 ? -3.056 -17.956 2.005 1.00 79.85 259 VAL D CA 1
ATOM 8305 C C . VAL D 1 261 ? -3.309 -18.786 3.254 1.00 86.48 259 VAL D C 1
ATOM 8306 O O . VAL D 1 261 ? -4.462 -18.943 3.652 1.00 89.89 259 VAL D O 1
ATOM 8310 N N . PRO D 1 262 ? -2.247 -19.329 3.879 1.00 89.35 260 PRO D N 1
ATOM 8311 C CA . PRO D 1 262 ? -0.808 -19.162 3.647 1.00 87.14 260 PRO D CA 1
ATOM 8312 C C . PRO D 1 262 ? -0.269 -19.892 2.413 1.00 85.45 260 PRO D C 1
ATOM 8313 O O . PRO D 1 262 ? -1.035 -20.516 1.669 1.00 85.69 260 PRO D O 1
ATOM 8317 N N . GLY D 1 263 ? 1.046 -19.807 2.213 1.00 84.39 261 GLY D N 1
ATOM 8318 C CA . GLY D 1 263 ? 1.704 -20.409 1.057 1.00 82.85 261 GLY D CA 1
ATOM 8319 C C . GLY D 1 263 ? 1.491 -19.558 -0.179 1.00 77.43 261 GLY D C 1
ATOM 8320 O O . GLY D 1 263 ? 1.480 -18.320 -0.102 1.00 74.61 261 GLY D O 1
ATOM 8321 N N . GLY D 1 264 ? 1.320 -20.218 -1.322 1.00 76.55 262 GLY D N 1
ATOM 8322 C CA . GLY D 1 264 ? 1.056 -19.523 -2.576 1.00 71.83 262 GLY D CA 1
ATOM 8323 C C . GLY D 1 264 ? 2.293 -18.833 -3.121 1.00 68.64 262 GLY D C 1
ATOM 8324 O O . GLY D 1 264 ? 3.102 -19.457 -3.812 1.00 69.32 262 GLY D O 1
ATOM 8325 N N . VAL D 1 265 ? 2.446 -17.549 -2.798 1.00 65.74 263 VAL D N 1
ATOM 8326 C CA . VAL D 1 265 ? 3.554 -16.735 -3.309 1.00 62.83 263 VAL D CA 1
ATOM 8327 C C . VAL D 1 265 ? 4.827 -16.867 -2.463 1.00 65.24 263 VAL D C 1
ATOM 8328 O O . VAL D 1 265 ? 5.947 -16.812 -2.997 1.00 64.77 263 VAL D O 1
ATOM 8332 N N . GLY D 1 266 ? 4.650 -17.041 -1.154 1.00 67.78 264 GLY D N 1
ATOM 8333 C CA . GLY D 1 266 ? 5.765 -17.126 -0.222 1.00 70.61 264 GLY D CA 1
ATOM 8334 C C . GLY D 1 266 ? 6.921 -17.997 -0.681 1.00 72.23 264 GLY D C 1
ATOM 8335 O O . GLY D 1 266 ? 8.061 -17.537 -0.719 1.00 72.64 264 GLY D O 1
ATOM 8336 N N . PRO D 1 267 ? 6.641 -19.265 -1.035 1.00 73.82 265 PRO D N 1
ATOM 8337 C CA . PRO D 1 267 ? 7.734 -20.184 -1.385 1.00 76.26 265 PRO D CA 1
ATOM 8338 C C . PRO D 1 267 ? 8.344 -19.898 -2.764 1.00 72.68 265 PRO D C 1
ATOM 8339 O O . PRO D 1 267 ? 9.526 -20.154 -2.990 1.00 74.10 265 PRO D O 1
ATOM 8343 N N . MET D 1 268 ? 7.532 -19.357 -3.664 1.00 68.26 266 MET D N 1
ATOM 8344 C CA . MET D 1 268 ? 7.991 -18.958 -4.990 1.00 65.11 266 MET D CA 1
ATOM 8345 C C . MET D 1 268 ? 9.016 -17.834 -4.918 1.00 63.61 266 MET D C 1
ATOM 8346 O O . MET D 1 268 ? 9.999 -17.842 -5.654 1.00 64.12 266 MET D O 1
ATOM 8351 N N . THR D 1 269 ? 8.784 -16.871 -4.033 1.00 62.27 267 THR D N 1
ATOM 8352 C CA . THR D 1 269 ? 9.708 -15.755 -3.851 1.00 61.81 267 THR D CA 1
ATOM 8353 C C . THR D 1 269 ? 11.126 -16.258 -3.540 1.00 65.53 267 THR D C 1
ATOM 8354 O O . THR D 1 269 ? 12.099 -15.838 -4.173 1.00 65.57 267 THR D O 1
ATOM 8358 N N . ARG D 1 270 ? 11.234 -17.171 -2.583 1.00 68.93 268 ARG D N 1
ATOM 8359 C CA . ARG D 1 270 ? 12.527 -17.760 -2.237 1.00 73.45 268 ARG D CA 1
ATOM 8360 C C . ARG D 1 270 ? 13.048 -18.657 -3.352 1.00 74.32 268 ARG D C 1
ATOM 8361 O O . ARG D 1 270 ? 14.240 -18.639 -3.657 1.00 76.84 268 ARG D O 1
ATOM 8369 N N . ALA D 1 271 ? 12.157 -19.440 -3.953 1.00 72.85 269 ALA D N 1
ATOM 8370 C CA . ALA D 1 271 ? 12.521 -20.271 -5.098 1.00 73.91 269 ALA D CA 1
ATOM 8371 C C . ALA D 1 271 ? 13.143 -19.431 -6.208 1.00 71.45 269 ALA D C 1
ATOM 8372 O O . ALA D 1 271 ? 14.146 -19.825 -6.805 1.00 74.30 269 ALA D O 1
ATOM 8374 N N . CYS D 1 272 ? 12.545 -18.272 -6.477 1.00 66.53 270 CYS D N 1
ATOM 8375 C CA . CYS D 1 272 ? 13.007 -17.402 -7.557 1.00 64.26 270 CYS D CA 1
ATOM 8376 C C . CYS D 1 272 ? 14.279 -16.652 -7.195 1.00 65.81 270 CYS D C 1
ATOM 8377 O O . CYS D 1 272 ? 15.030 -16.238 -8.077 1.00 65.64 270 CYS D O 1
ATOM 8380 N N . LEU D 1 273 ? 14.523 -16.479 -5.900 1.00 67.53 271 LEU D N 1
ATOM 8381 C CA . LEU D 1 273 ? 15.797 -15.932 -5.453 1.00 70.77 271 LEU D CA 1
ATOM 8382 C C . LEU D 1 273 ? 16.921 -16.882 -5.867 1.00 75.25 271 LEU D C 1
ATOM 8383 O O . LEU D 1 273 ? 17.942 -16.442 -6.392 1.00 77.05 271 LEU D O 1
ATOM 8388 N N . LEU D 1 274 ? 16.714 -18.179 -5.646 1.00 77.58 272 LEU D N 1
ATOM 8389 C CA . LEU D 1 274 ? 17.703 -19.199 -6.015 1.00 82.80 272 LEU D CA 1
ATOM 8390 C C . LEU D 1 274 ? 17.874 -19.257 -7.534 1.00 82.23 272 LEU D C 1
ATOM 8391 O O . LEU D 1 274 ? 18.978 -19.486 -8.025 1.00 86.03 272 LEU D O 1
ATOM 8396 N N . GLU D 1 275 ? 16.775 -19.045 -8.266 1.00 77.93 273 GLU D N 1
ATOM 8397 C CA . GLU D 1 275 ? 16.811 -18.981 -9.731 1.00 77.30 273 GLU D CA 1
ATOM 8398 C C . GLU D 1 275 ? 17.638 -17.795 -10.207 1.00 77.42 273 GLU D C 1
ATOM 8399 O O . GLU D 1 275 ? 18.451 -17.934 -11.115 1.00 80.33 273 GLU D O 1
ATOM 8405 N N . ASN D 1 276 ? 17.414 -16.628 -9.610 1.00 75.17 274 ASN D N 1
ATOM 8406 C CA . ASN D 1 276 ? 18.231 -15.451 -9.910 1.00 76.31 274 ASN D CA 1
ATOM 8407 C C . ASN D 1 276 ? 19.694 -15.736 -9.579 1.00 82.87 274 ASN D C 1
ATOM 8408 O O . ASN D 1 276 ? 20.592 -15.376 -10.342 1.00 85.72 274 ASN D O 1
ATOM 8413 N N . THR D 1 277 ? 19.925 -16.391 -8.443 1.00 86.13 275 THR D N 1
ATOM 8414 C CA . THR D 1 277 ? 21.265 -16.828 -8.059 1.00 93.24 275 THR D CA 1
ATOM 8415 C C . THR D 1 277 ? 21.876 -17.691 -9.160 1.00 97.32 275 THR D C 1
ATOM 8416 O O . THR D 1 277 ? 22.958 -17.389 -9.658 1.00 101.32 275 THR D O 1
ATOM 8420 N N . LEU D 1 278 ? 21.158 -18.744 -9.547 1.00 96.98 276 LEU D N 1
ATOM 8421 C CA . LEU D 1 278 ? 21.626 -19.684 -10.571 1.00 101.42 276 LEU D CA 1
ATOM 8422 C C . LEU D 1 278 ? 21.869 -19.009 -11.919 1.00 101.43 276 LEU D C 1
ATOM 8423 O O . LEU D 1 278 ? 22.913 -19.209 -12.534 1.00 106.53 276 LEU D O 1
ATOM 8428 N N . HIS D 1 279 ? 20.897 -18.220 -12.367 1.00 96.44 277 HIS D N 1
ATOM 8429 C CA . HIS D 1 279 ? 20.963 -17.545 -13.663 1.00 96.27 277 HIS D CA 1
ATOM 8430 C C . HIS D 1 279 ? 22.215 -16.678 -13.782 1.00 100.93 277 HIS D C 1
ATOM 8431 O O . HIS D 1 279 ? 22.929 -16.747 -14.782 1.00 104.74 277 HIS D O 1
ATOM 8438 N N . ALA D 1 280 ? 22.479 -15.878 -12.753 1.00 101.59 278 ALA D N 1
ATOM 8439 C CA . ALA D 1 280 ? 23.631 -14.971 -12.741 1.00 106.50 278 ALA D CA 1
ATOM 8440 C C . ALA D 1 280 ? 24.964 -15.711 -12.878 1.00 114.96 278 ALA D C 1
ATOM 8441 O O . ALA D 1 280 ? 25.892 -15.213 -13.519 1.00 119.41 278 ALA D O 1
ATOM 8443 N N . ALA D 1 281 ? 25.055 -16.891 -12.271 1.00 118.11 279 ALA D N 1
ATOM 8444 C CA . ALA D 1 281 ? 26.240 -17.734 -12.386 1.00 126.50 279 ALA D CA 1
ATOM 8445 C C . ALA D 1 281 ? 26.444 -18.210 -13.819 1.00 129.70 279 ALA D C 1
ATOM 8446 O O . ALA D 1 281 ? 27.546 -18.123 -14.359 1.00 135.90 279 ALA D O 1
ATOM 8448 N N . GLU D 1 282 ? 25.372 -18.703 -14.428 1.00 126.41 280 GLU D N 1
ATOM 8449 C CA . GLU D 1 282 ? 25.435 -19.291 -15.762 1.00 129.74 280 GLU D CA 1
ATOM 8450 C C . GLU D 1 282 ? 25.588 -18.248 -16.871 1.00 130.12 280 GLU D C 1
ATOM 8451 O O . GLU D 1 282 ? 26.448 -18.392 -17.740 1.00 136.03 280 GLU D O 1
ATOM 8457 N N . HIS D 1 283 ? 24.767 -17.200 -16.834 1.00 124.96 281 HIS D N 1
ATOM 8458 C CA . HIS D 1 283 ? 24.674 -16.252 -17.955 1.00 124.88 281 HIS D CA 1
ATOM 8459 C C . HIS D 1 283 ? 25.125 -14.820 -17.644 1.00 125.78 281 HIS D C 1
ATOM 8460 O O . HIS D 1 283 ? 25.253 -14.008 -18.560 1.00 126.47 281 HIS D O 1
ATOM 8467 N N . LEU D 1 284 ? 25.367 -14.505 -16.373 1.00 126.82 282 LEU D N 1
ATOM 8468 C CA . LEU D 1 284 ? 25.736 -13.143 -15.976 1.00 128.39 282 LEU D CA 1
ATOM 8469 C C . LEU D 1 284 ? 27.244 -12.961 -15.813 1.00 137.83 282 LEU D C 1
ATOM 8470 O O . LEU D 1 284 ? 27.830 -12.015 -16.343 1.00 140.89 282 LEU D O 1
ATOM 8475 N N . HIS D 1 285 ? 27.854 -13.878 -15.071 1.00 41.08 283 HIS D N 1
ATOM 8476 C CA . HIS D 1 285 ? 29.276 -13.832 -14.752 1.00 42.24 283 HIS D CA 1
ATOM 8477 C C . HIS D 1 285 ? 30.038 -14.899 -15.546 1.00 42.68 283 HIS D C 1
ATOM 8478 O O . HIS D 1 285 ? 29.888 -16.107 -15.306 1.00 43.38 283 HIS D O 1
#